Protein AF-A0A2A3EQT7-F1 (afdb_monomer)

pLDDT: mean 89.25, std 16.53, range [22.16, 98.94]

Structure (mmCIF, N/CA/C/O backbone):
data_AF-A0A2A3EQT7-F1
#
_entry.id   AF-A0A2A3EQT7-F1
#
loop_
_atom_site.group_PDB
_atom_site.id
_atom_site.type_symbol
_atom_site.label_atom_id
_atom_site.label_alt_id
_atom_site.label_comp_id
_atom_site.label_asym_id
_atom_site.label_entity_id
_atom_site.label_seq_id
_atom_site.pdbx_PDB_ins_code
_atom_site.Cartn_x
_atom_site.Cartn_y
_atom_site.Cartn_z
_atom_site.occupancy
_atom_site.B_iso_or_equiv
_atom_site.auth_seq_id
_atom_site.auth_comp_id
_atom_site.auth_asym_id
_atom_site.auth_atom_id
_atom_site.pdbx_PDB_model_num
ATOM 1 N N . MET A 1 1 ? 7.170 -15.855 32.347 1.00 56.69 1 MET A N 1
ATOM 2 C CA . MET A 1 1 ? 6.260 -14.804 32.868 1.00 56.69 1 MET A CA 1
ATOM 3 C C . MET A 1 1 ? 6.872 -14.023 34.034 1.00 56.69 1 MET A C 1
ATOM 5 O O . MET A 1 1 ? 6.848 -12.798 34.004 1.00 56.69 1 MET A O 1
ATOM 9 N N . SER A 1 2 ? 7.498 -14.704 34.996 1.00 68.69 2 SER A N 1
ATOM 10 C CA . SER A 1 2 ? 8.177 -14.130 36.173 1.00 68.69 2 SER A CA 1
ATOM 11 C C . SER A 1 2 ? 9.150 -12.970 35.891 1.00 68.69 2 SER A C 1
ATOM 13 O O . SER A 1 2 ? 9.039 -11.918 36.511 1.00 68.69 2 SER A O 1
ATOM 15 N N . LEU A 1 3 ? 10.054 -13.095 34.915 1.00 78.31 3 LEU A N 1
ATOM 16 C CA . LEU A 1 3 ? 11.011 -12.020 34.595 1.00 78.31 3 LEU A CA 1
ATOM 17 C C . LEU A 1 3 ? 10.356 -10.779 33.971 1.00 78.31 3 LEU A C 1
ATOM 19 O O . LEU A 1 3 ? 10.811 -9.663 34.208 1.00 78.31 3 LEU A O 1
ATOM 23 N N . ARG A 1 4 ? 9.266 -10.954 33.209 1.00 81.81 4 ARG A N 1
ATOM 24 C CA . ARG A 1 4 ? 8.494 -9.824 32.666 1.00 81.81 4 ARG A CA 1
ATOM 25 C C . ARG A 1 4 ? 7.793 -9.057 33.783 1.00 81.81 4 ARG A C 1
ATOM 27 O O . ARG A 1 4 ? 7.813 -7.836 33.755 1.00 81.81 4 ARG A O 1
ATOM 34 N N . LEU A 1 5 ? 7.230 -9.762 34.769 1.00 83.94 5 LEU A N 1
ATOM 35 C CA . LEU A 1 5 ? 6.627 -9.142 35.952 1.00 83.94 5 LEU A CA 1
ATOM 36 C C . LEU A 1 5 ? 7.651 -8.288 36.710 1.00 83.94 5 LEU A C 1
ATOM 38 O O . LEU A 1 5 ? 7.393 -7.117 36.972 1.00 83.94 5 LEU A O 1
ATOM 42 N N . VAL A 1 6 ? 8.834 -8.844 36.987 1.00 85.50 6 VAL A N 1
ATOM 43 C CA . VAL A 1 6 ? 9.926 -8.108 37.645 1.00 85.50 6 VAL A CA 1
ATOM 44 C C . VAL A 1 6 ? 10.330 -6.881 36.834 1.00 85.50 6 VAL A C 1
ATOM 46 O O . VAL A 1 6 ? 10.446 -5.789 37.385 1.00 85.50 6 VAL A O 1
ATOM 49 N N . TRP A 1 7 ? 10.498 -7.035 35.518 1.00 88.94 7 TRP A N 1
ATOM 50 C CA . TRP A 1 7 ? 10.852 -5.921 34.646 1.00 88.94 7 TRP A CA 1
ATOM 51 C C . TRP A 1 7 ? 9.785 -4.817 34.667 1.00 88.94 7 TRP A C 1
ATOM 53 O O . TRP A 1 7 ? 10.127 -3.650 34.832 1.00 88.94 7 TRP A O 1
ATOM 63 N N . VAL A 1 8 ? 8.500 -5.173 34.567 1.00 87.25 8 VAL A N 1
ATOM 64 C CA . VAL A 1 8 ? 7.373 -4.225 34.580 1.00 87.25 8 VAL A CA 1
ATOM 65 C C . VAL A 1 8 ? 7.318 -3.445 35.893 1.00 87.25 8 VAL A C 1
ATOM 67 O O . VAL A 1 8 ? 7.243 -2.220 35.864 1.00 87.25 8 VAL A O 1
ATOM 70 N N . LEU A 1 9 ? 7.448 -4.124 37.035 1.00 83.62 9 LEU A N 1
ATOM 71 C CA . LEU A 1 9 ? 7.494 -3.479 38.354 1.00 83.62 9 LEU A CA 1
ATOM 72 C C . LEU A 1 9 ? 8.691 -2.530 38.509 1.00 83.62 9 LEU A C 1
ATOM 74 O O . LEU A 1 9 ? 8.633 -1.562 39.263 1.00 83.62 9 LEU A O 1
ATOM 78 N N . GLN A 1 10 ? 9.787 -2.783 37.797 1.00 83.56 10 GLN A N 1
ATOM 79 C CA . GLN A 1 10 ? 10.987 -1.951 37.858 1.00 83.56 10 GLN A CA 1
ATOM 80 C C . GLN A 1 10 ? 10.957 -0.753 36.904 1.00 83.56 10 GLN A C 1
ATOM 82 O O . GLN A 1 10 ? 11.596 0.253 37.201 1.00 83.56 10 GLN A O 1
ATOM 87 N N . HIS A 1 11 ? 10.246 -0.849 35.777 1.00 88.56 11 HIS A N 1
ATOM 88 C CA . HIS A 1 11 ? 10.403 0.096 34.665 1.00 88.56 11 HIS A CA 1
ATOM 89 C C . HIS A 1 11 ? 9.125 0.849 34.279 1.00 88.56 11 HIS A C 1
ATOM 91 O O . HIS A 1 11 ? 9.222 1.823 33.535 1.00 88.56 11 HIS A O 1
ATOM 97 N N . VAL A 1 12 ? 7.940 0.444 34.751 1.00 88.56 12 VAL A N 1
ATOM 98 C CA . VAL A 1 12 ? 6.688 1.162 34.457 1.00 88.56 12 VAL A CA 1
ATOM 99 C C . VAL A 1 12 ? 6.465 2.281 35.488 1.00 88.56 12 VAL A C 1
ATOM 101 O O . VAL A 1 12 ? 6.302 1.984 36.676 1.00 88.56 12 VAL A O 1
ATOM 104 N N . PRO A 1 13 ? 6.437 3.565 35.069 1.00 85.19 13 PRO A N 1
ATOM 105 C CA . PRO A 1 13 ? 6.229 4.691 35.979 1.00 85.19 13 PRO A CA 1
ATOM 106 C C . PRO A 1 13 ? 4.900 4.593 36.738 1.00 85.19 13 PRO A C 1
ATOM 108 O O . PRO A 1 13 ? 3.887 4.192 36.171 1.00 85.19 13 PRO A O 1
ATOM 111 N N . GLY A 1 14 ? 4.905 4.965 38.021 1.00 84.25 14 GLY A N 1
ATOM 112 C CA . GLY A 1 14 ? 3.722 4.939 38.894 1.00 84.25 14 GLY A CA 1
ATOM 113 C C . GLY A 1 14 ? 3.352 3.557 39.449 1.00 84.25 14 GLY A C 1
ATOM 114 O O . GLY A 1 14 ? 2.636 3.479 40.442 1.00 84.25 14 GLY A O 1
ATOM 115 N N . LEU A 1 15 ? 3.877 2.459 38.889 1.00 86.38 15 LEU A N 1
ATOM 116 C CA . LEU A 1 15 ? 3.553 1.112 39.372 1.00 86.38 15 LEU A CA 1
ATOM 117 C C . LEU A 1 15 ? 4.227 0.787 40.716 1.00 86.38 15 LEU A C 1
ATOM 119 O O . LEU A 1 15 ? 3.645 0.087 41.536 1.00 86.38 15 LEU A O 1
ATOM 123 N N . GLN A 1 16 ? 5.422 1.329 40.976 1.00 81.69 16 GLN A N 1
ATOM 124 C CA . GLN A 1 16 ? 6.105 1.183 42.273 1.00 81.69 16 GLN A CA 1
ATOM 125 C C . GLN A 1 16 ? 5.392 1.930 43.406 1.00 81.69 16 GLN A C 1
ATOM 127 O O . GLN A 1 16 ? 5.337 1.438 44.533 1.00 81.69 16 GLN A O 1
ATOM 132 N N . GLU A 1 17 ? 4.842 3.103 43.094 1.00 84.94 17 GLU A N 1
ATOM 133 C CA . GLU A 1 17 ? 4.028 3.901 44.012 1.00 84.94 17 GLU A CA 1
ATOM 134 C C . GLU A 1 17 ? 2.709 3.178 44.300 1.00 84.94 17 GLU A C 1
ATOM 136 O O . GLU A 1 17 ? 2.436 2.848 45.449 1.00 84.94 17 GLU A O 1
ATOM 141 N N . ALA A 1 18 ? 1.984 2.758 43.257 1.00 85.94 18 ALA A N 1
ATOM 142 C CA . ALA A 1 18 ? 0.766 1.963 43.410 1.00 85.94 18 ALA A CA 1
ATOM 143 C C . ALA A 1 18 ? 0.999 0.654 44.186 1.00 85.94 18 ALA A C 1
ATOM 145 O O . ALA A 1 18 ? 0.130 0.220 44.937 1.00 85.94 18 ALA A O 1
ATOM 146 N N . MET A 1 19 ? 2.165 0.022 44.022 1.00 82.44 19 MET A N 1
ATOM 147 C CA . MET A 1 19 ? 2.548 -1.174 44.776 1.00 82.44 19 MET A CA 1
ATOM 148 C C . MET A 1 19 ? 2.788 -0.856 46.256 1.00 82.44 19 MET A C 1
ATOM 150 O O . MET A 1 19 ? 2.389 -1.636 47.114 1.00 82.44 19 MET A O 1
ATOM 154 N N . SER A 1 20 ? 3.404 0.290 46.560 1.00 79.31 20 SER A N 1
ATOM 155 C CA . SER A 1 20 ? 3.606 0.755 47.940 1.00 79.31 20 SER A CA 1
ATOM 156 C C . SER A 1 20 ? 2.284 1.126 48.622 1.00 79.31 20 SER A C 1
ATOM 158 O O . SER A 1 20 ? 2.146 0.935 49.827 1.00 79.31 20 SER A O 1
ATOM 160 N N . ASP A 1 21 ? 1.299 1.569 47.841 1.00 86.19 21 ASP A N 1
ATOM 161 C CA . ASP A 1 21 ? -0.048 1.908 48.309 1.00 86.19 21 ASP A CA 1
ATOM 162 C C . ASP A 1 21 ? -1.008 0.702 48.374 1.00 86.19 21 ASP A C 1
ATOM 164 O O . ASP A 1 21 ? -2.177 0.866 48.721 1.00 86.19 21 ASP A O 1
ATOM 168 N N . GLY A 1 22 ? -0.554 -0.510 48.024 1.00 84.88 22 GLY A N 1
ATOM 169 C CA . GLY A 1 22 ? -1.392 -1.719 48.016 1.00 84.88 22 GLY A CA 1
ATOM 170 C C . GLY A 1 22 ? -2.450 -1.754 46.902 1.00 84.88 22 GLY A C 1
ATOM 171 O O . GLY A 1 22 ? -3.420 -2.501 46.989 1.00 84.88 22 GLY A O 1
ATOM 172 N N . ASN A 1 23 ? -2.274 -0.960 45.843 1.00 88.81 23 ASN A N 1
ATOM 173 C CA . ASN A 1 23 ? -3.215 -0.802 44.725 1.00 88.81 23 ASN A CA 1
ATOM 174 C C . ASN A 1 23 ? -2.853 -1.655 43.493 1.00 88.81 23 ASN A C 1
ATOM 176 O O . ASN A 1 23 ? -3.303 -1.373 42.379 1.00 88.81 23 ASN A O 1
ATOM 180 N N . VAL A 1 24 ? -2.019 -2.684 43.661 1.00 89.19 24 VAL A N 1
ATOM 181 C CA . VAL A 1 24 ? -1.546 -3.556 42.575 1.00 89.19 24 VAL A CA 1
ATOM 182 C C . VAL A 1 24 ? -1.948 -4.995 42.856 1.00 89.19 24 VAL A C 1
ATOM 184 O O . VAL A 1 24 ? -1.753 -5.490 43.956 1.00 89.19 24 VAL A O 1
ATOM 187 N N . LEU A 1 25 ? -2.462 -5.678 41.833 1.00 91.50 25 LEU A N 1
ATOM 188 C CA . LEU A 1 25 ? -2.746 -7.110 41.851 1.00 91.50 25 LEU A CA 1
ATOM 189 C C . LEU A 1 25 ? -2.079 -7.762 40.634 1.00 91.50 25 LEU A C 1
ATOM 191 O O . LEU A 1 25 ? -2.069 -7.197 39.538 1.00 91.50 25 LEU A O 1
ATOM 195 N N . PHE A 1 26 ? -1.524 -8.953 40.824 1.00 90.69 26 PHE A N 1
ATOM 196 C CA . PHE A 1 26 ? -0.971 -9.802 39.776 1.00 90.69 26 PHE A CA 1
ATOM 197 C C . PHE A 1 26 ? -2.001 -10.842 39.337 1.00 90.69 26 PHE A C 1
ATOM 199 O O . PHE A 1 26 ? -2.776 -11.348 40.140 1.00 90.69 26 PHE A O 1
ATOM 206 N N . GLY A 1 27 ? -1.990 -11.208 38.062 1.00 89.88 27 GLY A N 1
ATOM 207 C CA . GLY A 1 27 ? -2.826 -12.279 37.544 1.00 89.88 27 GLY A CA 1
ATOM 208 C C . GLY A 1 27 ? -2.529 -12.557 36.078 1.00 89.88 27 GLY A C 1
ATOM 209 O O . GLY A 1 27 ? -2.010 -11.692 35.367 1.00 89.88 27 GLY A O 1
ATOM 210 N N . GLY A 1 28 ? -2.847 -13.774 35.635 1.00 90.38 28 GLY A N 1
ATOM 211 C CA . GLY A 1 28 ? -2.942 -14.093 34.214 1.00 90.38 28 GLY A CA 1
ATOM 212 C C . GLY A 1 28 ? -4.149 -13.413 33.560 1.00 90.38 28 GLY A C 1
ATOM 213 O O . GLY A 1 28 ? -4.894 -12.660 34.196 1.00 90.38 28 GLY A O 1
ATOM 214 N N . ILE A 1 29 ? -4.355 -13.689 32.270 1.00 91.44 29 ILE A N 1
ATOM 215 C CA . ILE A 1 29 ? -5.535 -13.201 31.535 1.00 91.44 29 ILE A CA 1
ATOM 216 C C . ILE A 1 29 ? -6.823 -13.746 32.167 1.00 91.44 29 ILE A C 1
ATOM 218 O O . ILE A 1 29 ? -7.799 -13.008 32.289 1.00 91.44 29 ILE A O 1
ATOM 222 N N . ASP A 1 30 ? -6.802 -15.002 32.614 1.00 92.56 30 ASP A N 1
ATOM 223 C CA . ASP A 1 30 ? -7.893 -15.646 33.342 1.00 92.56 30 ASP A CA 1
ATOM 224 C C . ASP A 1 30 ? -8.268 -14.839 34.592 1.00 92.56 30 ASP A C 1
ATOM 226 O O . ASP A 1 30 ? -9.411 -14.414 34.743 1.00 92.56 30 ASP A O 1
ATOM 230 N N . SER A 1 31 ? -7.285 -14.524 35.437 1.00 94.75 31 SER A N 1
ATOM 231 C CA . SER A 1 31 ? -7.505 -13.819 36.693 1.00 94.75 31 SER A CA 1
ATOM 232 C C . SER A 1 31 ? -7.995 -12.393 36.470 1.00 94.75 31 SER A C 1
ATOM 234 O O . SER A 1 31 ? -8.895 -11.922 37.166 1.00 94.75 31 SER A O 1
ATOM 236 N N . TRP A 1 32 ? -7.464 -11.716 35.448 1.00 94.88 32 TRP A N 1
ATOM 237 C CA . TRP A 1 32 ? -7.936 -10.392 35.061 1.00 94.88 32 TRP A CA 1
ATOM 238 C C . TRP A 1 32 ? -9.393 -10.416 34.583 1.00 94.88 32 TRP A C 1
ATOM 240 O O . TRP A 1 32 ? -10.189 -9.593 35.036 1.00 94.88 32 TRP A O 1
ATOM 250 N N . LEU A 1 33 ? -9.772 -11.363 33.717 1.00 94.00 33 LEU A N 1
ATOM 251 C CA . LEU A 1 33 ? -11.155 -11.509 33.249 1.00 94.00 33 LEU A CA 1
ATOM 252 C C . LEU A 1 33 ? -12.102 -11.864 34.398 1.00 94.00 33 LEU A C 1
ATOM 254 O O . LEU A 1 33 ? -13.161 -11.253 34.532 1.00 94.00 33 LEU A O 1
ATOM 258 N N . LEU A 1 34 ? -11.706 -12.800 35.260 1.00 95.12 34 LEU A N 1
ATOM 259 C CA . LEU A 1 34 ? -12.469 -13.194 36.441 1.00 95.12 34 LEU A CA 1
ATOM 260 C C . LEU A 1 34 ? -12.683 -12.007 37.380 1.00 95.12 34 LEU A C 1
ATOM 262 O O . LEU A 1 34 ? -13.814 -11.771 37.806 1.00 95.12 34 LEU A O 1
ATOM 266 N N . TYR A 1 35 ? -11.653 -11.198 37.624 1.00 95.25 35 TYR A N 1
ATOM 267 C CA . TYR A 1 35 ? -11.783 -9.973 38.408 1.00 95.25 35 TYR A CA 1
ATOM 268 C C . TYR A 1 35 ? -12.731 -8.969 37.747 1.00 95.25 35 TYR A C 1
ATOM 270 O O . TYR A 1 35 ? -13.600 -8.409 38.412 1.00 95.25 35 TYR A O 1
ATOM 278 N N . LYS A 1 36 ? -12.622 -8.766 36.429 1.00 94.31 36 LYS A N 1
ATOM 279 C CA . LYS A 1 36 ? -13.495 -7.836 35.698 1.00 94.31 36 LYS A CA 1
ATOM 280 C C . LYS A 1 36 ? -14.955 -8.274 35.672 1.00 94.31 36 LYS A C 1
ATOM 282 O O . LYS A 1 36 ? -15.825 -7.412 35.741 1.00 94.31 36 LYS A O 1
ATOM 287 N N . PHE A 1 37 ? -15.229 -9.572 35.595 1.00 94.75 37 PHE A N 1
ATOM 288 C CA . PHE A 1 37 ? -16.598 -10.078 35.549 1.00 94.75 37 PHE A CA 1
ATOM 289 C C . PHE A 1 37 ? -17.215 -10.314 36.924 1.00 94.75 37 PHE A C 1
ATOM 291 O O . PHE A 1 37 ? -18.421 -10.176 37.067 1.00 94.75 37 PHE A O 1
ATOM 298 N N . THR A 1 38 ? -16.423 -10.666 37.934 1.00 94.62 38 THR A N 1
ATOM 299 C CA . THR A 1 38 ? -16.964 -11.141 39.220 1.00 94.62 38 THR A CA 1
ATOM 300 C C . THR A 1 38 ? -16.527 -10.302 40.417 1.00 94.62 38 THR A C 1
ATOM 302 O O . THR A 1 38 ? -17.031 -10.503 41.520 1.00 94.62 38 THR A O 1
ATOM 305 N N . GLY A 1 39 ? -15.564 -9.394 40.234 1.00 92.81 39 GLY A N 1
ATOM 306 C CA . GLY A 1 39 ? -14.901 -8.667 41.318 1.00 92.81 39 GLY A CA 1
ATOM 307 C C . GLY A 1 39 ? -13.941 -9.523 42.152 1.00 92.81 39 GLY A C 1
ATOM 308 O O . GLY A 1 39 ? -13.334 -9.011 43.089 1.00 92.81 39 GLY A O 1
ATOM 309 N N . LYS A 1 40 ? -13.785 -10.817 41.843 1.00 94.38 40 LYS A N 1
ATOM 310 C CA . LYS A 1 40 ? -12.929 -11.731 42.606 1.00 94.38 40 LYS A CA 1
ATOM 311 C C . LYS A 1 40 ? -11.537 -11.825 41.997 1.00 94.38 40 LYS A C 1
ATOM 313 O O . LYS A 1 40 ? -11.381 -12.123 40.816 1.00 94.38 40 LYS A O 1
ATOM 318 N N . HIS A 1 41 ? -10.519 -11.630 42.826 1.00 95.25 41 HIS A N 1
ATOM 319 C CA . HIS A 1 41 ? -9.119 -11.816 42.452 1.00 95.25 41 HIS A CA 1
ATOM 320 C C . HIS A 1 41 ? -8.702 -13.277 42.661 1.00 95.25 41 HIS A C 1
ATOM 322 O O . HIS A 1 41 ? -8.116 -13.660 43.672 1.00 95.25 41 HIS A O 1
ATOM 328 N N . VAL A 1 42 ? -9.089 -14.113 41.701 1.00 95.44 42 VAL A N 1
ATOM 329 C CA . VAL A 1 42 ? -8.876 -15.566 41.718 1.00 95.44 42 VAL A CA 1
ATOM 330 C C . VAL A 1 42 ? -8.218 -16.027 40.419 1.00 95.44 42 VAL A C 1
ATOM 332 O O . VAL A 1 42 ? -8.283 -15.322 39.415 1.00 95.44 42 VAL A O 1
ATOM 335 N N . THR A 1 43 ? -7.580 -17.193 40.431 1.00 95.12 43 THR A N 1
ATOM 336 C CA . THR A 1 43 ? -7.051 -17.892 39.246 1.00 95.12 43 THR A CA 1
ATOM 337 C C . THR A 1 43 ? -7.274 -19.387 39.431 1.00 95.12 43 THR A C 1
ATOM 339 O O . THR A 1 43 ? -7.283 -19.874 40.566 1.00 95.12 43 THR A O 1
ATOM 342 N N . ASP A 1 44 ? -7.473 -20.129 38.348 1.00 94.75 44 ASP A N 1
ATOM 343 C CA . ASP A 1 44 ? -7.562 -21.582 38.462 1.00 94.75 44 ASP A CA 1
ATOM 344 C C . ASP A 1 44 ? -6.177 -22.219 38.672 1.00 94.75 44 ASP A C 1
ATOM 346 O O . ASP A 1 44 ? -5.142 -21.676 38.280 1.00 94.75 44 ASP A O 1
ATOM 350 N N . ILE A 1 45 ? -6.151 -23.402 39.283 1.00 94.50 45 ILE A N 1
ATOM 351 C CA . ILE A 1 45 ? -4.911 -24.099 39.635 1.00 94.50 45 ILE A CA 1
ATOM 352 C C . ILE A 1 45 ? -4.043 -24.492 38.430 1.00 94.50 45 ILE A C 1
ATOM 354 O O . ILE A 1 45 ? -2.814 -24.508 38.543 1.00 94.50 45 ILE A O 1
ATOM 358 N N . SER A 1 46 ? -4.643 -24.751 37.265 1.00 94.62 46 SER A N 1
ATOM 359 C CA . SER A 1 46 ? -3.883 -25.025 36.043 1.00 94.62 46 SER A CA 1
ATOM 360 C C . SER A 1 46 ? -3.178 -23.759 35.546 1.00 94.62 46 SER A C 1
ATOM 362 O O . SER A 1 46 ? -1.973 -23.790 35.283 1.00 94.62 46 SER A O 1
ATOM 364 N N . SER A 1 47 ? -3.878 -22.621 35.544 1.00 94.00 47 SER A N 1
ATOM 365 C CA . SER A 1 47 ? -3.340 -21.303 35.182 1.00 94.00 47 SER A CA 1
ATOM 366 C C . SER A 1 47 ? -2.272 -20.830 36.158 1.00 94.00 47 SER A C 1
ATOM 368 O O . SER A 1 47 ? -1.221 -20.342 35.732 1.00 94.00 47 SER A O 1
ATOM 370 N N . ALA A 1 48 ? -2.469 -21.064 37.458 1.00 93.94 48 ALA A N 1
ATOM 371 C CA . ALA A 1 48 ? -1.457 -20.814 38.475 1.00 93.94 48 ALA A CA 1
ATOM 372 C C . ALA A 1 48 ? -0.178 -21.622 38.200 1.00 93.94 48 ALA A C 1
ATOM 374 O O . ALA A 1 48 ? 0.916 -21.049 38.177 1.00 93.94 48 ALA A O 1
ATOM 375 N N . SER A 1 49 ? -0.295 -22.926 37.921 1.00 93.44 49 SER A N 1
ATOM 376 C CA . SER A 1 49 ? 0.866 -23.794 37.669 1.00 93.44 49 SER A CA 1
ATOM 377 C C . SER A 1 49 ? 1.696 -23.364 36.450 1.00 93.44 49 SER A C 1
ATOM 379 O O . SER A 1 49 ? 2.922 -23.437 36.487 1.00 93.44 49 SER A O 1
ATOM 381 N N . ALA A 1 50 ? 1.066 -22.783 35.423 1.00 90.50 50 ALA A N 1
ATOM 382 C CA . ALA A 1 50 ? 1.744 -22.280 34.224 1.00 90.50 50 ALA A CA 1
ATOM 383 C C . ALA A 1 50 ? 2.530 -20.966 34.437 1.00 90.50 50 ALA A C 1
ATOM 385 O O . ALA A 1 50 ? 3.239 -20.496 33.544 1.00 90.50 50 ALA A O 1
ATOM 386 N N . THR A 1 51 ? 2.439 -20.337 35.615 1.00 89.00 51 THR A N 1
ATOM 387 C CA . THR A 1 51 ? 3.123 -19.060 35.882 1.00 89.00 51 THR A CA 1
ATOM 388 C C . THR A 1 51 ? 4.640 -19.186 36.058 1.00 89.00 51 THR A C 1
ATOM 390 O O . THR A 1 51 ? 5.369 -18.202 35.863 1.00 89.00 51 THR A O 1
ATOM 393 N N . GLY A 1 52 ? 5.111 -20.370 36.464 1.00 86.75 52 GLY A N 1
ATOM 394 C CA . GLY A 1 52 ? 6.483 -20.621 36.915 1.00 86.75 52 GLY A CA 1
ATOM 395 C C . GLY A 1 52 ? 6.823 -20.035 38.295 1.00 86.75 52 GLY A C 1
ATOM 396 O O . GLY A 1 52 ? 7.983 -20.076 38.693 1.00 86.75 52 GLY A O 1
ATOM 397 N N . ILE A 1 53 ? 5.848 -19.453 39.007 1.00 90.06 53 ILE A N 1
ATOM 398 C CA . ILE A 1 53 ? 5.991 -18.984 40.401 1.00 90.06 53 ILE A CA 1
ATOM 399 C C . ILE A 1 53 ? 5.190 -19.882 41.351 1.00 90.06 53 ILE A C 1
ATOM 401 O O . ILE A 1 53 ? 5.593 -20.090 42.493 1.00 90.06 53 ILE A O 1
ATOM 405 N N . PHE A 1 54 ? 4.057 -20.415 40.900 1.00 93.12 54 PHE A N 1
ATOM 406 C CA . PHE A 1 54 ? 3.310 -21.421 41.645 1.00 93.12 54 PHE A CA 1
ATOM 407 C C . PHE A 1 54 ? 4.067 -22.750 41.652 1.00 93.12 54 PHE A C 1
ATOM 409 O O . PHE A 1 54 ? 4.538 -23.198 40.608 1.00 93.12 54 PHE A O 1
ATOM 416 N N . ASP A 1 55 ? 4.176 -23.375 42.819 1.00 92.56 55 ASP A N 1
ATOM 417 C CA . ASP A 1 55 ? 4.810 -24.678 42.978 1.00 92.56 55 ASP A CA 1
ATOM 418 C C . ASP A 1 55 ? 3.747 -25.788 42.852 1.00 92.56 55 ASP A C 1
ATOM 420 O O . ASP A 1 55 ? 2.888 -25.916 43.733 1.00 92.56 55 ASP A O 1
ATOM 424 N N . PRO A 1 56 ? 3.770 -26.602 41.779 1.00 91.81 56 PRO A N 1
ATOM 425 C CA . PRO A 1 56 ? 2.770 -27.645 41.557 1.00 91.81 56 PRO A CA 1
ATOM 426 C C . PRO A 1 56 ? 2.907 -28.835 42.523 1.00 91.81 56 PRO A C 1
ATOM 428 O O . PRO A 1 56 ? 1.937 -29.571 42.716 1.00 91.81 56 PRO A O 1
ATOM 431 N N . PHE A 1 57 ? 4.070 -29.029 43.155 1.00 90.69 57 PHE A N 1
ATOM 432 C CA . PHE A 1 57 ? 4.320 -30.151 44.066 1.00 90.69 57 PHE A CA 1
ATOM 433 C C . PHE A 1 57 ? 3.670 -29.924 45.432 1.00 90.69 57 PHE A C 1
ATOM 435 O O . PHE A 1 57 ? 3.137 -30.857 46.029 1.00 90.69 57 PHE A O 1
ATOM 442 N N . ILE A 1 58 ? 3.679 -28.678 45.914 1.00 91.50 58 ILE A N 1
ATOM 443 C CA . ILE A 1 58 ? 3.074 -28.294 47.204 1.00 91.50 58 ILE A CA 1
ATOM 444 C C . ILE A 1 58 ? 1.783 -27.474 47.060 1.00 91.50 58 ILE A C 1
ATOM 446 O O . ILE A 1 58 ? 1.099 -27.241 48.055 1.00 91.50 58 ILE A O 1
ATOM 450 N N . LYS A 1 59 ? 1.414 -27.089 45.832 1.00 92.12 59 LYS A N 1
ATOM 451 C CA . LYS A 1 59 ? 0.167 -26.396 45.463 1.00 92.12 59 LYS A CA 1
ATOM 452 C C . LYS A 1 59 ? -0.012 -25.035 46.139 1.00 92.12 59 LYS A C 1
ATOM 454 O O . LYS A 1 59 ? -1.106 -24.683 46.581 1.00 92.12 59 LYS A O 1
ATOM 459 N N . CYS A 1 60 ? 1.058 -24.251 46.200 1.00 94.12 60 CYS A N 1
ATOM 460 C CA . CYS A 1 60 ? 1.006 -22.871 46.670 1.00 94.12 60 CYS A CA 1
ATOM 461 C C . CYS A 1 60 ? 1.958 -21.971 45.878 1.00 94.12 60 CYS A C 1
ATOM 463 O O . CYS A 1 60 ? 2.849 -22.434 45.165 1.00 94.12 60 CYS A O 1
ATOM 465 N N . TRP A 1 61 ? 1.772 -20.657 45.997 1.00 94.25 61 TRP A N 1
ATOM 466 C CA . TRP A 1 61 ? 2.728 -19.692 45.465 1.00 94.25 61 TRP A CA 1
ATOM 467 C C . TRP A 1 61 ? 4.092 -19.868 46.150 1.00 94.25 61 TRP A C 1
ATOM 469 O O . TRP A 1 61 ? 4.185 -19.807 47.377 1.00 94.25 61 TRP A O 1
ATOM 479 N N . SER A 1 62 ? 5.157 -20.093 45.372 1.00 93.25 62 SER A N 1
ATOM 480 C CA . SER A 1 62 ? 6.482 -20.399 45.917 1.00 93.25 62 SER A CA 1
ATOM 481 C C . SER A 1 62 ? 7.070 -19.192 46.644 1.00 93.25 62 SER A C 1
ATOM 483 O O . SER A 1 62 ? 7.558 -18.243 46.023 1.00 93.25 62 SER A O 1
ATOM 485 N N . SER A 1 63 ? 7.091 -19.244 47.978 1.00 90.94 63 SER A N 1
ATOM 486 C CA . SER A 1 63 ? 7.664 -18.170 48.794 1.00 90.94 63 SER A CA 1
ATOM 487 C C . SER A 1 63 ? 9.143 -17.940 48.486 1.00 90.94 63 SER A C 1
ATOM 489 O O . SER A 1 63 ? 9.598 -16.799 48.474 1.00 90.94 63 SER A O 1
ATOM 491 N N . SER A 1 64 ? 9.886 -19.007 48.180 1.00 87.88 64 SER A N 1
ATOM 492 C CA . SER A 1 64 ? 11.289 -18.928 47.766 1.00 87.88 64 SER A CA 1
ATOM 493 C C . SER A 1 64 ? 11.452 -18.111 46.485 1.00 87.88 64 SER A C 1
ATOM 495 O O . SER A 1 64 ? 12.335 -17.256 46.416 1.00 87.88 64 SER A O 1
ATOM 497 N N . MET A 1 65 ? 10.582 -18.323 45.490 1.00 87.38 65 MET A N 1
ATOM 498 C CA . MET A 1 65 ? 10.662 -17.585 44.231 1.00 87.38 65 MET A CA 1
ATOM 499 C C . MET A 1 65 ? 10.199 -16.141 44.351 1.00 87.38 65 MET A C 1
ATOM 501 O O . MET A 1 65 ? 10.857 -15.245 43.824 1.00 87.38 65 MET A O 1
ATOM 505 N N . ILE A 1 66 ? 9.115 -15.907 45.089 1.00 90.38 66 ILE A N 1
ATOM 506 C CA . ILE A 1 66 ? 8.615 -14.564 45.398 1.00 90.38 66 ILE A CA 1
ATOM 507 C C . ILE A 1 66 ? 9.706 -13.742 46.095 1.00 90.38 66 ILE A C 1
ATOM 509 O O . ILE A 1 66 ? 10.013 -12.631 45.661 1.00 90.38 66 ILE A O 1
ATOM 513 N N . ASN A 1 67 ? 10.369 -14.320 47.101 1.00 89.50 67 ASN A N 1
ATOM 514 C CA . ASN A 1 67 ? 11.456 -13.659 47.820 1.00 89.50 67 ASN A CA 1
ATOM 515 C C . ASN A 1 67 ? 12.688 -13.426 46.930 1.00 89.50 67 ASN A C 1
ATOM 517 O O . ASN A 1 67 ? 13.262 -12.337 46.972 1.00 89.50 67 ASN A O 1
ATOM 521 N N . LEU A 1 68 ? 13.084 -14.404 46.100 1.00 89.00 68 LEU A N 1
ATOM 522 C CA . LEU A 1 68 ? 14.229 -14.257 45.190 1.00 89.00 68 LEU A CA 1
ATOM 523 C C . LEU A 1 68 ? 14.017 -13.113 44.188 1.00 89.00 68 LEU A C 1
ATOM 525 O O . LEU A 1 68 ? 14.941 -12.351 43.907 1.00 89.00 68 LEU A O 1
ATOM 529 N N . LEU A 1 69 ? 12.794 -12.983 43.672 1.00 87.81 69 LEU A N 1
ATOM 530 C CA . LEU A 1 69 ? 12.411 -11.954 42.706 1.00 87.81 69 LEU A CA 1
ATOM 531 C C . LEU A 1 69 ? 11.988 -10.630 43.362 1.00 87.81 69 LEU A C 1
ATOM 533 O O . LEU A 1 69 ? 11.707 -9.671 42.645 1.00 87.81 69 LEU A O 1
ATOM 537 N N . LYS A 1 70 ? 11.976 -10.561 44.702 1.00 86.88 70 LYS A N 1
ATOM 538 C CA . LYS A 1 70 ? 11.533 -9.407 45.503 1.00 86.88 70 LYS A CA 1
ATOM 539 C C . LYS A 1 70 ? 10.111 -8.946 45.161 1.00 86.88 70 LYS A C 1
ATOM 541 O O . LYS A 1 70 ? 9.850 -7.751 45.053 1.00 86.88 70 LYS A O 1
ATOM 546 N N . LEU A 1 71 ? 9.205 -9.899 44.968 1.00 87.12 71 LEU A N 1
ATOM 547 C CA . LEU A 1 71 ? 7.792 -9.631 44.712 1.00 87.12 71 LEU A CA 1
ATOM 548 C C . LEU A 1 71 ? 7.025 -9.551 46.048 1.00 87.12 71 LEU A C 1
ATOM 550 O O . LEU A 1 71 ? 7.350 -10.305 46.968 1.00 87.12 71 LEU A O 1
ATOM 554 N N . PRO A 1 72 ? 6.018 -8.671 46.191 1.00 86.56 72 PRO A N 1
ATOM 555 C CA . PRO A 1 72 ? 5.104 -8.717 47.334 1.00 86.56 72 PRO A CA 1
ATOM 556 C C . PRO A 1 72 ? 4.296 -10.027 47.342 1.00 86.56 72 PRO A C 1
ATOM 558 O O . PRO A 1 72 ? 3.979 -10.565 46.284 1.00 86.56 72 PRO A O 1
ATOM 561 N N . HIS A 1 73 ? 3.968 -10.572 48.515 1.00 87.38 73 HIS A N 1
ATOM 562 C CA . HIS A 1 73 ? 3.216 -11.841 48.614 1.00 87.38 73 HIS A CA 1
ATOM 563 C C . HIS A 1 73 ? 1.707 -11.662 48.405 1.00 87.38 73 HIS A C 1
ATOM 565 O O . HIS A 1 73 ? 1.028 -12.576 47.952 1.00 87.38 73 HIS A O 1
ATOM 571 N N . ASP A 1 74 ? 1.189 -10.486 48.733 1.00 88.19 74 ASP A N 1
ATOM 572 C CA . ASP A 1 74 ? -0.228 -10.115 48.756 1.00 88.19 74 ASP A CA 1
ATOM 573 C C . ASP A 1 74 ? -0.813 -9.775 47.380 1.00 88.19 74 ASP A C 1
ATOM 575 O O . ASP A 1 74 ? -2.029 -9.774 47.215 1.00 88.19 74 ASP A O 1
ATOM 579 N N . ILE A 1 75 ? 0.031 -9.551 46.371 1.00 90.88 75 ILE A N 1
ATOM 580 C CA . ILE A 1 75 ? -0.436 -9.258 45.009 1.00 90.88 75 ILE A CA 1
ATOM 581 C C . ILE A 1 75 ? -0.931 -10.505 44.264 1.00 90.88 75 ILE A C 1
ATOM 583 O O . ILE A 1 75 ? -1.505 -10.368 43.187 1.00 90.88 75 ILE A O 1
ATOM 587 N N . PHE A 1 76 ? -0.677 -11.719 44.760 1.00 93.19 76 PHE A N 1
ATOM 588 C CA . PHE A 1 76 ? -1.003 -12.953 44.040 1.00 93.19 76 PHE A CA 1
ATOM 589 C C . PHE A 1 76 ? -2.472 -13.370 44.233 1.00 93.19 76 PHE A C 1
ATOM 591 O O . PHE A 1 76 ? -2.994 -13.268 45.342 1.00 93.19 76 PHE A O 1
ATOM 598 N N . PRO A 1 77 ? -3.146 -13.873 43.181 1.00 94.88 77 PRO A N 1
ATOM 599 C CA . PRO A 1 77 ? -4.548 -14.261 43.262 1.00 94.88 77 PRO A CA 1
ATOM 600 C C . PRO A 1 77 ? -4.736 -15.499 44.134 1.00 94.88 77 PRO A C 1
ATOM 602 O O . PRO A 1 77 ? -3.862 -16.372 44.217 1.00 94.88 77 PRO A O 1
ATOM 605 N N . GLN A 1 78 ? -5.924 -15.620 44.727 1.00 95.00 78 GLN A N 1
ATOM 606 C CA . GLN A 1 78 ? -6.331 -16.867 45.362 1.00 95.00 78 GLN A CA 1
ATOM 607 C C . GLN A 1 78 ? -6.464 -17.961 44.293 1.00 95.00 78 GLN A C 1
ATOM 609 O O . GLN A 1 78 ? -7.161 -17.791 43.293 1.00 95.00 78 GLN A O 1
ATOM 614 N N . VAL A 1 79 ? -5.811 -19.098 44.525 1.00 94.81 79 VAL A N 1
ATOM 615 C CA . VAL A 1 79 ? -5.871 -20.249 43.620 1.00 94.81 79 VAL A CA 1
ATOM 616 C C . VAL A 1 79 ? -7.077 -21.116 43.970 1.00 94.81 79 VAL A C 1
ATOM 618 O O . VAL A 1 79 ? -7.280 -21.456 45.137 1.00 94.81 79 VAL A O 1
ATOM 621 N N . VAL A 1 80 ? -7.882 -21.450 42.964 1.00 94.19 80 VAL A N 1
ATOM 622 C CA . VAL A 1 80 ? -9.103 -22.260 43.093 1.00 94.19 80 VAL A CA 1
ATOM 623 C C . VAL A 1 80 ? -9.094 -23.446 42.123 1.00 94.19 80 VAL A C 1
ATOM 625 O O . VAL A 1 80 ? -8.244 -23.538 41.237 1.00 94.19 80 VAL A O 1
ATOM 628 N N . GLU A 1 81 ? -10.034 -24.373 42.300 1.00 93.88 81 GLU A N 1
ATOM 629 C CA . GLU A 1 81 ? -10.217 -25.530 41.414 1.00 93.88 81 GLU A CA 1
ATOM 630 C C . GLU A 1 81 ? -10.553 -25.112 39.973 1.00 93.88 81 GLU A C 1
ATOM 632 O O . GLU A 1 81 ? -11.078 -24.026 39.732 1.00 93.88 81 GLU A O 1
ATOM 637 N N . THR A 1 82 ? -10.276 -25.991 39.008 1.00 94.38 82 THR A N 1
ATOM 638 C CA . THR A 1 82 ? -10.497 -25.742 37.575 1.00 94.38 82 THR A CA 1
ATOM 639 C C . THR A 1 82 ? -11.981 -25.617 37.236 1.00 94.38 82 THR A C 1
ATOM 641 O O . THR A 1 82 ? -12.383 -24.696 36.523 1.00 94.38 82 THR A O 1
ATOM 644 N N . SER A 1 83 ? -12.807 -26.520 37.772 1.00 89.25 83 SER A N 1
ATOM 645 C CA . SER A 1 83 ? -14.267 -26.455 37.670 1.00 89.25 83 SER A CA 1
ATOM 646 C C . SER A 1 83 ? -14.864 -26.110 39.031 1.00 89.25 83 SER A C 1
ATOM 648 O O . SER A 1 83 ? -14.750 -26.882 39.979 1.00 89.25 83 SER A O 1
ATOM 650 N N . GLY A 1 84 ? -15.529 -24.967 39.137 1.00 85.12 84 GLY A N 1
ATOM 651 C CA . GLY A 1 84 ? -16.026 -24.449 40.408 1.00 85.12 84 GLY A CA 1
ATOM 652 C C . GLY A 1 84 ? -16.909 -23.227 40.203 1.00 85.12 84 GLY A C 1
ATOM 653 O O . GLY A 1 84 ? -17.190 -22.841 39.079 1.00 85.12 84 GLY A O 1
ATOM 654 N N . ASN A 1 85 ? -17.381 -22.596 41.277 1.00 86.44 85 ASN A N 1
ATOM 655 C CA . ASN A 1 85 ? -18.164 -21.364 41.152 1.00 86.44 85 ASN A CA 1
ATOM 656 C C . ASN A 1 85 ? -17.256 -20.130 41.225 1.00 86.44 85 ASN A C 1
ATOM 658 O O . ASN A 1 85 ? -16.921 -19.651 42.313 1.00 86.44 85 ASN A O 1
ATOM 662 N N . PHE A 1 86 ? -16.910 -19.573 40.067 1.00 92.06 86 PHE A N 1
ATOM 663 C CA . PHE A 1 86 ? -16.102 -18.359 39.992 1.00 92.06 86 PHE A CA 1
ATOM 664 C C . PHE A 1 86 ? -16.933 -17.090 40.229 1.00 92.06 86 PHE A C 1
ATOM 666 O O . PHE A 1 86 ? -16.402 -16.067 40.648 1.00 92.06 86 PHE A O 1
ATOM 673 N N . GLY A 1 87 ? -18.256 -17.160 40.112 1.00 92.50 87 GLY A N 1
ATOM 674 C CA . GLY A 1 87 ? -19.181 -16.031 40.208 1.00 92.50 87 GLY A CA 1
ATOM 675 C C . GLY A 1 87 ? -19.999 -15.896 38.929 1.00 92.50 87 GLY A C 1
ATOM 676 O O . GLY A 1 87 ? -19.982 -16.788 38.085 1.00 92.50 87 GLY A O 1
ATOM 677 N N . SER A 1 88 ? -20.699 -14.778 38.783 1.00 94.69 88 SER A N 1
ATOM 678 C CA . SER A 1 88 ? -21.488 -14.483 37.587 1.00 94.69 88 SER A CA 1
ATOM 679 C C . SER A 1 88 ? -21.027 -13.180 36.964 1.00 94.69 88 SER A C 1
ATOM 681 O O . SER A 1 88 ? -20.587 -12.277 37.673 1.00 94.69 88 SER A O 1
ATOM 683 N N . THR A 1 89 ? -21.148 -13.082 35.644 1.00 95.31 89 THR A N 1
ATOM 684 C CA . THR A 1 89 ? -20.943 -11.822 34.933 1.00 95.31 89 THR A CA 1
ATOM 685 C C . THR A 1 89 ? -21.976 -10.780 35.376 1.00 95.31 89 THR A C 1
ATOM 687 O O . THR A 1 89 ? -23.113 -11.152 35.691 1.00 95.31 89 THR A O 1
ATOM 690 N N . PRO A 1 90 ? -21.658 -9.478 35.310 1.00 92.62 90 PRO A N 1
ATOM 691 C CA . PRO A 1 90 ? -22.609 -8.427 35.641 1.00 92.62 90 PRO A CA 1
ATOM 692 C C . PRO A 1 90 ? -23.767 -8.406 34.632 1.00 92.62 90 PRO A C 1
ATOM 694 O O . PRO A 1 90 ? -23.567 -8.592 33.427 1.00 92.62 90 PRO A O 1
ATOM 697 N N . LYS A 1 91 ? -24.995 -8.194 35.118 1.00 92.19 91 LYS A N 1
ATOM 698 C CA . LYS A 1 91 ? -26.212 -8.234 34.290 1.00 92.19 91 LYS A CA 1
ATOM 699 C C . LYS A 1 91 ? -26.225 -7.171 33.187 1.00 92.19 91 LYS A C 1
ATOM 701 O O . LYS A 1 91 ? -26.783 -7.397 32.118 1.00 92.19 91 LYS A O 1
ATOM 706 N N . ASP A 1 92 ? -25.636 -6.016 33.448 1.00 92.50 92 ASP A N 1
ATOM 707 C CA . ASP A 1 92 ? -25.526 -4.883 32.529 1.00 92.50 92 ASP A CA 1
ATOM 708 C C . ASP A 1 92 ? -24.644 -5.174 31.306 1.00 92.50 92 ASP A C 1
ATOM 710 O O . ASP A 1 92 ? -24.868 -4.579 30.256 1.00 92.50 92 ASP A O 1
ATOM 714 N N . LEU A 1 93 ? -23.710 -6.129 31.397 1.00 90.44 93 LEU A N 1
ATOM 715 C CA . LEU A 1 93 ? -22.846 -6.509 30.275 1.00 90.44 93 LEU A CA 1
ATOM 716 C C . LEU A 1 93 ? -23.560 -7.365 29.218 1.00 90.44 93 LEU A C 1
ATOM 718 O O . LEU A 1 93 ? -23.336 -7.166 28.026 1.00 90.44 93 LEU A O 1
ATOM 722 N N . PHE A 1 94 ? -24.413 -8.308 29.633 1.00 90.69 94 PHE A N 1
ATOM 723 C CA . PHE A 1 94 ? -25.013 -9.300 28.723 1.00 90.69 94 PHE A CA 1
ATOM 724 C C . PHE A 1 94 ? -26.549 -9.332 28.748 1.00 90.69 94 PHE A C 1
ATOM 726 O O . PHE A 1 94 ? -27.165 -10.194 28.123 1.00 90.69 94 PHE A O 1
ATOM 733 N N . GLY A 1 95 ? -27.194 -8.431 29.495 1.00 91.50 95 GLY A N 1
ATOM 734 C CA . GLY A 1 95 ? -28.645 -8.429 29.733 1.00 91.50 95 GLY A CA 1
ATOM 735 C C . GLY A 1 95 ? -29.126 -9.519 30.704 1.00 91.50 95 GLY A C 1
ATOM 736 O O . GLY A 1 95 ? -30.267 -9.482 31.171 1.00 91.50 95 GLY A O 1
ATOM 737 N N . VAL A 1 96 ? -28.252 -10.464 31.048 1.00 95.12 96 VAL A N 1
ATOM 738 C CA . VAL A 1 96 ? -28.474 -11.582 31.965 1.00 95.12 96 VAL A CA 1
ATOM 739 C C . VAL A 1 96 ? -27.182 -11.869 32.729 1.00 95.12 96 VAL A C 1
ATOM 741 O O . VAL A 1 96 ? -26.087 -11.647 32.215 1.00 95.12 96 VAL A O 1
ATOM 744 N N . GLU A 1 97 ? -27.304 -12.343 33.966 1.00 94.50 97 GLU A N 1
ATOM 745 C CA . GLU A 1 97 ? -26.156 -12.859 34.710 1.00 94.50 97 GLU A CA 1
ATOM 746 C C . GLU A 1 97 ? -25.774 -14.235 34.161 1.00 94.50 97 GLU A C 1
ATOM 748 O O . GLU A 1 97 ? -26.603 -15.148 34.130 1.00 94.50 97 GLU A O 1
ATOM 753 N N . ILE A 1 98 ? -24.523 -14.389 33.725 1.00 94.62 98 ILE A N 1
ATOM 754 C CA . ILE A 1 98 ? -23.999 -15.648 33.196 1.00 94.62 98 ILE A CA 1
ATOM 755 C C . ILE A 1 98 ? -23.030 -16.228 34.233 1.00 94.62 98 ILE A C 1
ATOM 757 O O . ILE A 1 98 ? -22.015 -15.591 34.523 1.00 94.62 98 ILE A O 1
ATOM 761 N N . PRO A 1 99 ? -23.311 -17.409 34.814 1.00 93.88 99 PRO A N 1
ATOM 762 C CA . PRO A 1 99 ? -22.404 -18.036 35.766 1.00 93.88 99 PRO A CA 1
ATOM 763 C C . PRO A 1 99 ? -21.122 -18.510 35.070 1.00 93.88 99 PRO A C 1
ATOM 765 O O . PRO A 1 99 ? -21.168 -19.157 34.023 1.00 93.88 99 PRO A O 1
ATOM 768 N N . ILE A 1 100 ? -19.977 -18.225 35.685 1.00 94.75 100 ILE A N 1
ATOM 769 C CA . ILE A 1 100 ? -18.659 -18.695 35.262 1.00 94.75 100 ILE A CA 1
ATOM 770 C C . ILE A 1 100 ? -18.316 -19.922 36.106 1.00 94.75 100 ILE A C 1
ATOM 772 O O . ILE A 1 100 ? -18.090 -19.823 37.314 1.00 94.75 100 ILE A O 1
ATOM 776 N N . LEU A 1 101 ? -18.320 -21.091 35.463 1.00 94.19 101 LEU A N 1
ATOM 777 C CA . LEU A 1 101 ? -18.205 -22.383 36.146 1.00 94.19 101 LEU A CA 1
ATOM 778 C C . LEU A 1 101 ? -16.870 -23.107 35.913 1.00 94.19 101 LEU A C 1
ATOM 780 O O . LEU A 1 101 ? -16.605 -24.143 36.521 1.00 94.19 101 LEU A O 1
ATOM 784 N N . CYS A 1 102 ? -16.039 -22.591 35.012 1.00 94.56 102 CYS A N 1
ATOM 785 C CA . CYS A 1 102 ? -14.761 -23.191 34.664 1.00 94.56 102 CYS A CA 1
ATOM 786 C C . CYS A 1 102 ? -13.785 -22.107 34.203 1.00 94.56 102 CYS A C 1
ATOM 788 O O . CYS A 1 102 ? -14.170 -21.195 33.472 1.00 94.56 102 CYS A O 1
ATOM 790 N N . SER A 1 103 ? -12.522 -22.252 34.592 1.00 93.69 103 SER A N 1
ATOM 791 C CA . SER A 1 103 ? -11.375 -21.520 34.053 1.00 93.69 103 SER A CA 1
ATOM 792 C C . SER A 1 103 ? -10.207 -22.494 33.966 1.00 93.69 103 SER A C 1
ATOM 794 O O . SER A 1 103 ? -10.027 -23.307 34.871 1.00 93.69 103 SER A O 1
ATOM 796 N N . THR A 1 104 ? -9.455 -22.471 32.869 1.00 93.31 104 THR A N 1
ATOM 797 C CA . THR A 1 104 ? -8.282 -23.334 32.685 1.00 93.31 104 THR A CA 1
ATOM 798 C C . THR A 1 104 ? -7.368 -22.786 31.594 1.00 93.31 104 THR A C 1
ATOM 800 O O . THR A 1 104 ? -7.799 -21.978 30.768 1.00 93.31 104 THR A O 1
ATOM 803 N N . THR A 1 105 ? -6.117 -23.245 31.567 1.00 91.62 105 THR A N 1
ATOM 804 C CA . THR A 1 105 ? -5.184 -22.937 30.475 1.00 91.62 105 THR A CA 1
ATOM 805 C C . THR A 1 105 ? -5.567 -23.638 29.177 1.00 91.62 105 THR A C 1
ATOM 807 O O . THR A 1 105 ? -6.161 -24.718 29.185 1.00 91.62 105 THR A O 1
ATOM 810 N N . ASP A 1 106 ? -5.137 -23.074 28.047 1.00 91.06 106 ASP A N 1
ATOM 811 C CA . ASP A 1 106 ? -5.368 -23.656 26.721 1.00 91.06 106 ASP A CA 1
ATOM 812 C C . ASP A 1 106 ? -4.858 -25.100 26.607 1.00 91.06 106 ASP A C 1
ATOM 814 O O . ASP A 1 106 ? -5.517 -25.945 25.996 1.00 91.06 106 ASP A O 1
ATOM 818 N N . GLN A 1 107 ? -3.704 -25.407 27.212 1.00 91.69 107 GLN A N 1
ATOM 819 C CA . GLN A 1 107 ? -3.083 -26.729 27.093 1.00 91.69 107 GLN A CA 1
ATOM 820 C C . GLN A 1 107 ? -3.797 -27.779 27.927 1.00 91.69 107 GLN A C 1
ATOM 822 O O . GLN A 1 107 ? -4.099 -28.856 27.408 1.00 91.69 107 GLN A O 1
ATOM 827 N N . SER A 1 108 ? -4.158 -27.428 29.160 1.00 94.06 108 SER A N 1
ATOM 828 C CA . SER A 1 108 ? -5.019 -28.230 30.026 1.00 94.06 108 SER A CA 1
ATOM 829 C C . SER A 1 108 ? -6.382 -28.494 29.393 1.00 94.06 108 SER A C 1
ATOM 831 O O . SER A 1 108 ? -6.829 -29.641 29.315 1.00 94.06 108 SER A O 1
ATOM 833 N N . ALA A 1 109 ? -7.019 -27.442 28.872 1.00 94.50 109 ALA A N 1
ATOM 834 C CA . ALA A 1 109 ? -8.293 -27.539 28.183 1.00 94.50 109 ALA A CA 1
ATOM 835 C C . ALA A 1 109 ? -8.197 -28.463 26.970 1.00 94.50 109 ALA A C 1
ATOM 837 O O . ALA A 1 109 ? -9.025 -29.352 26.799 1.00 94.50 109 ALA A O 1
ATOM 838 N N . SER A 1 110 ? -7.172 -28.293 26.137 1.00 94.25 110 SER A N 1
ATOM 839 C CA . SER A 1 110 ? -7.003 -29.108 24.938 1.00 94.25 110 SER A CA 1
ATOM 840 C C . SER A 1 110 ? -6.642 -30.567 25.267 1.00 94.25 110 SER A C 1
ATOM 842 O O . SER A 1 110 ? -7.139 -31.485 24.608 1.00 94.25 110 SER A O 1
ATOM 844 N N . LEU A 1 111 ? -5.870 -30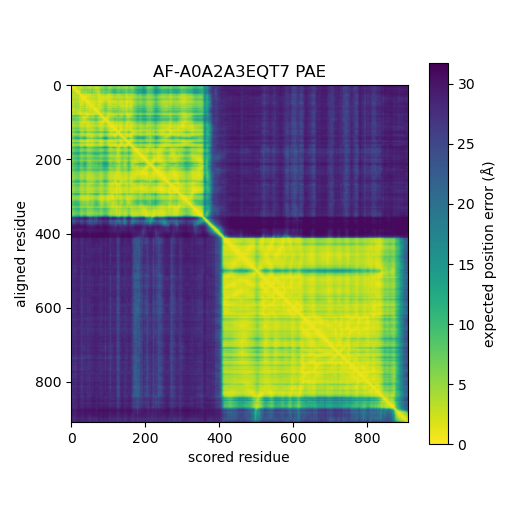.824 26.332 1.00 95.44 111 LEU A N 1
ATOM 845 C CA . LEU A 1 111 ? -5.611 -32.179 26.837 1.00 95.44 111 LEU A CA 1
ATOM 846 C C . LEU A 1 111 ? -6.925 -32.864 27.259 1.00 95.44 111 LEU A C 1
ATOM 848 O O . LEU A 1 111 ? -7.210 -33.986 26.831 1.00 95.44 111 LEU A O 1
ATOM 852 N N . PHE A 1 112 ? -7.772 -32.155 28.012 1.00 94.94 112 PHE A N 1
ATOM 853 C CA . PHE A 1 112 ? -9.092 -32.640 28.420 1.00 94.94 112 PHE A CA 1
ATOM 854 C C . PHE A 1 112 ? -10.029 -32.844 27.218 1.00 94.94 112 PHE A C 1
ATOM 856 O O . PHE A 1 112 ? -10.644 -33.901 27.068 1.00 94.94 112 PHE A O 1
ATOM 863 N N . GLY A 1 113 ? -10.108 -31.863 26.314 1.00 93.56 113 GLY A N 1
ATOM 864 C CA . GLY A 1 113 ? -10.933 -31.897 25.101 1.00 93.56 113 GLY A CA 1
ATOM 865 C C . GLY A 1 113 ? -10.532 -33.008 24.128 1.00 93.56 113 GLY A C 1
ATOM 866 O O . GLY A 1 113 ? -11.386 -33.591 23.458 1.00 93.56 113 GLY A O 1
ATOM 867 N N . SER A 1 114 ? -9.247 -33.368 24.112 1.00 93.62 114 SER A N 1
ATOM 868 C CA . SER A 1 114 ? -8.706 -34.494 23.346 1.00 93.62 114 SER A CA 1
ATOM 869 C C . SER A 1 114 ? -9.036 -35.857 23.954 1.00 93.62 114 SER A C 1
ATOM 871 O O . SER A 1 114 ? -8.746 -36.878 23.332 1.00 93.62 114 SER A O 1
ATOM 873 N N . MET A 1 115 ? -9.674 -35.895 25.127 1.00 92.81 115 MET A N 1
ATOM 874 C CA . MET A 1 115 ? -9.939 -37.108 25.902 1.00 92.81 115 MET A CA 1
ATOM 875 C C . MET A 1 115 ? -8.661 -37.825 26.361 1.00 92.81 115 MET A C 1
ATOM 877 O O . MET A 1 115 ? -8.639 -39.053 26.439 1.00 92.81 115 MET A O 1
ATOM 881 N N . CYS A 1 116 ? -7.603 -37.070 26.674 1.00 94.31 116 CYS A N 1
ATOM 882 C CA . CYS A 1 116 ? -6.369 -37.595 27.263 1.00 94.31 116 CYS A CA 1
ATOM 883 C C . CYS A 1 116 ? -6.514 -37.766 28.785 1.00 94.31 116 CYS A C 1
ATOM 885 O O . CYS A 1 116 ? -5.931 -37.021 29.574 1.00 94.31 116 CYS A O 1
ATOM 887 N N . MET A 1 117 ? -7.359 -38.709 29.197 1.00 90.88 117 MET A N 1
ATOM 888 C CA . MET A 1 117 ? -7.781 -38.881 30.592 1.00 90.88 117 MET A CA 1
ATOM 889 C C . MET A 1 117 ? -6.925 -39.879 31.377 1.00 90.88 117 MET A C 1
ATOM 891 O O . MET A 1 117 ? -7.007 -39.899 32.602 1.00 90.88 117 MET A O 1
ATOM 895 N N . GLN A 1 118 ? -6.147 -40.725 30.701 1.00 93.38 118 GLN A N 1
ATOM 896 C CA . GLN A 1 118 ? -5.355 -41.775 31.336 1.00 93.38 118 GLN A CA 1
ATOM 897 C C . GLN A 1 118 ? -3.881 -41.367 31.452 1.00 93.38 118 GLN A C 1
ATOM 899 O O . GLN A 1 118 ? -3.364 -40.710 30.545 1.00 93.38 118 GLN A O 1
ATOM 904 N N . PRO A 1 119 ? -3.174 -41.792 32.515 1.00 94.75 119 PRO A N 1
ATOM 905 C CA . PRO A 1 119 ? -1.729 -41.625 32.595 1.00 94.75 119 PRO A CA 1
ATOM 906 C C . PRO A 1 119 ? -1.033 -42.211 31.358 1.00 94.75 119 PRO A C 1
ATOM 908 O O . PRO A 1 119 ? -1.315 -43.339 30.951 1.00 94.75 119 PRO A O 1
ATOM 911 N N . GLY A 1 120 ? -0.143 -41.432 30.748 1.00 94.00 120 GLY A N 1
ATOM 912 C CA . GLY A 1 120 ? 0.530 -41.772 29.494 1.00 94.00 120 GLY A CA 1
ATOM 913 C C . GLY A 1 120 ? -0.222 -41.359 28.223 1.00 94.00 120 GLY A C 1
ATOM 914 O O . GLY A 1 120 ? 0.335 -41.497 27.133 1.00 94.00 120 GLY A O 1
ATOM 915 N N . ASP A 1 121 ? -1.442 -40.817 28.314 1.00 96.06 121 ASP A N 1
ATOM 916 C CA . ASP A 1 121 ? -2.084 -40.190 27.157 1.00 96.06 121 ASP A CA 1
ATOM 917 C C . ASP A 1 121 ? -1.264 -38.976 26.695 1.00 96.06 121 ASP A C 1
ATOM 919 O O . ASP A 1 121 ? -1.001 -38.051 27.470 1.00 96.06 121 ASP A O 1
ATOM 923 N N . LEU A 1 122 ? -0.891 -38.984 25.414 1.00 96.00 122 LEU A N 1
ATOM 924 C CA . LEU A 1 122 ? -0.015 -37.999 24.790 1.00 96.00 122 LEU A CA 1
ATOM 925 C C . LEU A 1 122 ? -0.779 -37.141 23.781 1.00 96.00 122 LEU A C 1
ATOM 927 O O . LEU A 1 122 ? -1.543 -37.640 22.945 1.00 96.00 122 LEU A O 1
ATOM 931 N N . LYS A 1 123 ? -0.541 -35.833 23.838 1.00 95.50 123 LYS A N 1
ATOM 932 C CA . LYS A 1 123 ? -1.155 -34.856 22.946 1.00 95.50 123 LYS A CA 1
ATOM 933 C C . LYS A 1 123 ? -0.166 -33.765 22.547 1.00 95.50 123 LYS A C 1
ATOM 935 O O . LYS A 1 123 ? 0.702 -33.403 23.335 1.00 95.50 123 LYS A O 1
ATOM 940 N N . ILE A 1 124 ? -0.313 -33.231 21.336 1.00 95.31 124 ILE A N 1
ATOM 941 C CA . ILE A 1 124 ? 0.489 -32.115 20.826 1.00 95.31 124 ILE A CA 1
ATOM 942 C C . ILE A 1 124 ? -0.423 -31.024 20.247 1.00 95.31 124 ILE A C 1
ATOM 944 O O . ILE A 1 124 ? -1.127 -31.276 19.270 1.00 95.31 124 ILE A O 1
ATOM 948 N N . THR A 1 125 ? -0.353 -29.805 20.791 1.00 93.06 125 THR A N 1
ATOM 949 C CA . THR A 1 125 ? -0.949 -28.612 20.155 1.00 93.06 125 THR A CA 1
ATOM 950 C C . THR A 1 125 ? 0.026 -27.994 19.185 1.00 93.06 125 THR A C 1
ATOM 952 O O . THR A 1 125 ? 1.143 -27.665 19.582 1.00 93.06 125 THR A O 1
ATOM 955 N N . MET A 1 126 ? -0.410 -27.744 17.952 1.00 90.94 126 MET A N 1
ATOM 956 C CA . MET A 1 126 ? 0.397 -27.080 16.930 1.00 90.94 126 MET A CA 1
ATOM 957 C C . MET A 1 126 ? -0.208 -25.720 16.534 1.00 90.94 126 MET A C 1
ATOM 959 O O . MET A 1 126 ? -0.999 -25.611 15.591 1.00 90.94 126 MET A O 1
ATOM 963 N N . GLY A 1 127 ? 0.159 -24.670 17.274 1.00 85.00 127 GLY A N 1
ATOM 964 C CA . GLY A 1 127 ? -0.247 -23.278 17.043 1.00 85.00 127 GLY A CA 1
ATOM 965 C C . GLY A 1 127 ? 0.953 -22.382 16.720 1.00 85.00 127 GLY A C 1
ATOM 966 O O . GLY A 1 127 ? 1.819 -22.758 15.933 1.00 85.00 127 GLY A O 1
ATOM 967 N N . THR A 1 128 ? 1.033 -21.199 17.344 1.00 80.62 128 THR A N 1
ATOM 968 C CA . THR A 1 128 ? 2.220 -20.320 17.256 1.00 80.62 128 THR A CA 1
ATOM 969 C C . THR A 1 128 ? 3.491 -21.047 17.710 1.00 80.62 128 THR A C 1
ATOM 971 O O . THR A 1 128 ? 4.518 -20.972 17.036 1.00 80.62 128 THR A O 1
ATOM 974 N N . GLY A 1 129 ? 3.381 -21.825 18.788 1.00 86.50 129 GLY A N 1
ATOM 975 C CA . GLY A 1 129 ? 4.356 -22.829 19.207 1.00 86.50 129 GLY A CA 1
ATOM 976 C C . GLY A 1 129 ? 3.760 -24.237 19.169 1.00 86.50 129 GLY A C 1
ATOM 977 O O . GLY A 1 129 ? 2.565 -24.421 18.920 1.00 86.50 129 GLY A O 1
ATOM 978 N N . THR A 1 130 ? 4.607 -25.219 19.439 1.00 90.50 130 THR A N 1
ATOM 979 C CA . THR A 1 130 ? 4.252 -26.621 19.631 1.00 90.50 130 THR A CA 1
ATOM 980 C C . THR A 1 130 ? 4.344 -26.966 21.108 1.00 90.50 130 THR A C 1
ATOM 982 O O . THR A 1 130 ? 5.384 -26.750 21.726 1.00 90.50 130 THR A O 1
ATOM 985 N N . PHE A 1 131 ? 3.277 -27.534 21.661 1.00 92.62 131 PHE A N 1
ATOM 986 C CA . PHE A 1 131 ? 3.212 -27.930 23.067 1.00 92.62 131 PHE A CA 1
ATOM 987 C C . PHE A 1 131 ? 2.865 -29.407 23.154 1.00 92.62 131 PHE A C 1
ATOM 989 O O . PHE A 1 131 ? 1.769 -29.812 22.769 1.00 92.62 131 PHE A O 1
ATOM 996 N N . LEU A 1 132 ? 3.823 -30.204 23.613 1.00 94.06 132 LEU A N 1
ATOM 997 C CA . LEU A 1 132 ? 3.676 -31.624 23.882 1.00 94.06 132 LEU A CA 1
ATOM 998 C C . LEU A 1 132 ? 3.232 -31.790 25.335 1.00 94.06 132 LEU A C 1
ATOM 1000 O O . LEU A 1 132 ? 3.942 -31.372 26.240 1.00 94.06 132 LEU A O 1
ATOM 1004 N N . ASN A 1 133 ? 2.077 -32.404 25.559 1.00 94.94 133 ASN A N 1
ATOM 1005 C CA . ASN A 1 133 ? 1.504 -32.631 26.879 1.00 94.94 133 ASN A CA 1
ATOM 1006 C C . ASN A 1 133 ? 1.300 -34.131 27.103 1.00 94.94 133 ASN A C 1
ATOM 1008 O O . ASN A 1 133 ? 0.655 -34.798 26.288 1.00 94.94 133 ASN A O 1
ATOM 1012 N N . VAL A 1 134 ? 1.787 -34.645 28.231 1.00 95.38 134 VAL A N 1
ATOM 1013 C CA . VAL A 1 134 ? 1.447 -35.987 28.723 1.00 95.38 134 VAL A CA 1
ATOM 1014 C C . VAL A 1 134 ? 0.654 -35.880 30.018 1.00 95.38 134 VAL A C 1
ATOM 1016 O O . VAL A 1 134 ? 1.023 -35.123 30.912 1.00 95.38 134 VAL A O 1
ATOM 1019 N N . ASN A 1 135 ? -0.417 -36.657 30.142 1.00 96.25 135 ASN A N 1
ATOM 1020 C CA . ASN A 1 135 ? -1.104 -36.845 31.416 1.00 96.25 135 ASN A CA 1
ATOM 1021 C C . ASN A 1 135 ? -0.252 -37.748 32.327 1.00 96.25 135 ASN A C 1
ATOM 1023 O O . ASN A 1 135 ? 0.068 -38.874 31.944 1.00 96.25 135 ASN A O 1
ATOM 1027 N N . THR A 1 136 ? 0.123 -37.275 33.518 1.00 95.25 136 THR A N 1
ATOM 1028 C CA . THR A 1 136 ? 0.960 -38.032 34.471 1.00 95.25 136 THR A CA 1
ATOM 1029 C C . THR A 1 136 ? 0.161 -38.619 35.637 1.00 95.25 136 THR A C 1
ATOM 1031 O O . THR A 1 136 ? 0.739 -39.211 36.546 1.00 95.25 136 THR A O 1
ATOM 1034 N N . GLY A 1 137 ? -1.169 -38.511 35.598 1.00 94.31 137 GLY A N 1
ATOM 1035 C CA . GLY A 1 137 ? -2.063 -38.978 36.652 1.00 94.31 137 GLY A CA 1
ATOM 1036 C C . GLY A 1 137 ? -2.052 -38.060 37.868 1.00 94.31 137 GLY A C 1
ATOM 1037 O O . GLY A 1 137 ? -2.069 -36.841 37.743 1.00 94.31 137 GLY A O 1
ATOM 1038 N N . ASP A 1 138 ? -2.028 -38.650 39.054 1.00 92.50 138 ASP A N 1
ATOM 1039 C CA . ASP A 1 138 ? -2.034 -37.970 40.352 1.00 92.50 138 ASP A CA 1
ATOM 1040 C C . ASP A 1 138 ? -0.623 -37.627 40.870 1.00 92.50 138 ASP A C 1
ATOM 1042 O O . ASP A 1 138 ? -0.479 -37.080 41.965 1.00 92.50 138 ASP A O 1
ATOM 1046 N N . ILE A 1 139 ? 0.419 -37.901 40.075 1.00 87.75 139 ILE A N 1
ATOM 1047 C CA . ILE A 1 139 ? 1.821 -37.672 40.436 1.00 87.75 139 ILE A CA 1
ATOM 1048 C C . ILE A 1 139 ? 2.422 -36.568 39.545 1.00 87.75 139 ILE A C 1
ATOM 1050 O O . ILE A 1 139 ? 2.409 -36.697 38.315 1.00 87.75 139 ILE A O 1
ATOM 1054 N N . PRO A 1 140 ? 2.989 -35.490 40.124 1.00 90.12 140 PRO A N 1
ATOM 1055 C CA . PRO A 1 140 ? 3.729 -34.488 39.360 1.00 90.12 140 PRO A CA 1
ATOM 1056 C C . PRO A 1 140 ? 5.065 -35.045 38.848 1.00 90.12 140 PRO A C 1
ATOM 1058 O O . PRO A 1 140 ? 5.780 -35.741 39.570 1.00 90.12 140 PRO A O 1
ATOM 1061 N N . HIS A 1 141 ? 5.442 -34.685 37.618 1.00 88.75 141 HIS A N 1
ATOM 1062 C CA . HIS A 1 141 ? 6.706 -35.109 37.001 1.00 88.75 141 HIS A CA 1
ATOM 1063 C C . HIS A 1 141 ? 7.829 -34.091 37.215 1.00 88.75 141 HIS A C 1
ATOM 1065 O O . HIS A 1 141 ? 7.779 -32.984 36.686 1.00 88.75 141 HIS A O 1
ATOM 1071 N N . ALA A 1 142 ? 8.878 -34.462 37.946 1.00 84.69 142 ALA A N 1
ATOM 1072 C CA . ALA A 1 142 ? 10.076 -33.636 38.062 1.00 84.69 142 ALA A CA 1
ATOM 1073 C C . ALA A 1 142 ? 11.026 -33.903 36.883 1.00 84.69 142 ALA A C 1
ATOM 1075 O O . ALA A 1 142 ? 11.589 -34.990 36.772 1.00 84.69 142 ALA A O 1
ATOM 1076 N N . SER A 1 143 ? 11.220 -32.903 36.027 1.00 81.38 143 SER A N 1
ATOM 1077 C CA . SER A 1 143 ? 12.114 -32.999 34.869 1.00 81.38 143 SER A CA 1
ATOM 1078 C C . SER A 1 143 ? 13.534 -32.526 35.173 1.00 81.38 143 SER A C 1
ATOM 1080 O O . SER A 1 143 ? 13.739 -31.602 35.963 1.00 81.38 143 SER A O 1
ATOM 1082 N N . VAL A 1 144 ? 14.510 -33.113 34.481 1.00 77.25 144 VAL A N 1
ATOM 1083 C CA . VAL A 1 144 ? 15.918 -32.678 34.460 1.00 77.25 144 VAL A CA 1
ATOM 1084 C C . VAL A 1 144 ? 16.368 -32.194 33.073 1.00 77.25 144 VAL A C 1
ATOM 1086 O O . VAL A 1 144 ? 17.383 -31.510 32.969 1.00 77.25 144 VAL A O 1
ATOM 1089 N N . ALA A 1 145 ? 15.604 -32.500 32.023 1.00 71.88 145 ALA A N 1
ATOM 1090 C CA . ALA A 1 145 ? 15.858 -32.184 30.620 1.00 71.88 145 ALA A CA 1
ATOM 1091 C C . ALA A 1 145 ? 14.910 -31.108 30.049 1.00 71.88 145 ALA A C 1
ATOM 1093 O O . ALA A 1 145 ? 15.035 -30.730 28.883 1.00 71.88 145 ALA A O 1
ATOM 1094 N N . GLY A 1 146 ? 14.005 -30.557 30.869 1.00 74.62 146 GLY A N 1
ATOM 1095 C CA . GLY A 1 146 ? 13.266 -29.327 30.562 1.00 74.62 146 GLY A CA 1
ATOM 1096 C C . GLY A 1 146 ? 11.770 -29.482 30.271 1.00 74.62 146 GLY A C 1
ATOM 1097 O O . GLY A 1 146 ? 11.195 -28.579 29.668 1.00 74.62 146 GLY A O 1
ATOM 1098 N N . LEU A 1 147 ? 11.134 -30.578 30.694 1.00 86.81 147 LEU A N 1
ATOM 1099 C CA . LEU A 1 147 ? 9.674 -30.698 30.750 1.00 86.81 147 LEU A CA 1
ATOM 1100 C C . LEU A 1 147 ? 9.123 -29.969 31.985 1.00 86.81 147 LEU A C 1
ATOM 1102 O O . LEU A 1 147 ? 9.604 -30.135 33.104 1.00 86.81 147 LEU A O 1
ATOM 1106 N N . TYR A 1 148 ? 8.082 -29.167 31.808 1.00 88.25 148 TYR A N 1
ATOM 1107 C CA . TYR A 1 148 ? 7.472 -28.416 32.897 1.00 88.25 148 TYR A CA 1
ATOM 1108 C C . TYR A 1 148 ? 6.450 -29.286 33.648 1.00 88.25 148 TYR A C 1
ATOM 1110 O O . TYR A 1 148 ? 5.510 -29.772 33.012 1.00 88.25 148 TYR A O 1
ATOM 1118 N N . PRO A 1 149 ? 6.577 -29.471 34.979 1.00 91.44 149 PRO A N 1
ATOM 1119 C CA . PRO A 1 149 ? 5.493 -30.013 35.791 1.00 91.44 149 PRO A CA 1
ATOM 1120 C C . PRO A 1 149 ? 4.362 -28.995 35.865 1.00 91.44 149 PRO A C 1
ATOM 1122 O O . PRO A 1 149 ? 4.558 -27.885 36.359 1.00 91.44 149 PRO A O 1
ATOM 1125 N N . LEU A 1 150 ? 3.171 -29.379 35.422 1.00 94.62 150 LEU A N 1
ATOM 1126 C CA . LEU A 1 150 ? 1.975 -28.548 35.472 1.00 94.62 150 LEU A CA 1
ATOM 1127 C C . LEU A 1 150 ? 0.812 -29.335 36.074 1.00 94.62 150 LEU A C 1
ATOM 1129 O O . LEU A 1 150 ? 0.799 -30.567 36.097 1.00 94.62 150 LEU A O 1
ATOM 1133 N N . ILE A 1 151 ? -0.187 -28.609 36.563 1.00 95.56 151 ILE A N 1
ATOM 1134 C CA . ILE A 1 151 ? -1.463 -29.198 36.962 1.00 95.56 151 ILE A CA 1
ATOM 1135 C C . ILE A 1 151 ? -2.386 -29.099 35.754 1.00 95.56 151 ILE A C 1
ATOM 1137 O O . ILE A 1 151 ? -2.655 -28.004 35.262 1.00 95.56 151 ILE A O 1
ATOM 1141 N N . ALA A 1 152 ? -2.855 -30.243 35.262 1.00 95.31 152 ALA A N 1
ATOM 1142 C CA . ALA A 1 152 ? -3.752 -30.294 34.121 1.00 95.31 152 ALA A CA 1
ATOM 1143 C C . ALA A 1 152 ? -5.126 -29.749 34.526 1.00 95.31 152 ALA A C 1
ATOM 1145 O O . ALA A 1 152 ? -5.573 -28.741 33.991 1.00 95.31 152 ALA A O 1
ATOM 1146 N N . TRP A 1 153 ? -5.769 -30.350 35.524 1.00 95.12 153 TRP A N 1
ATOM 1147 C CA . TRP A 1 153 ? -7.023 -29.847 36.081 1.00 95.12 153 TRP A CA 1
ATOM 1148 C C . TRP A 1 153 ? -7.243 -30.364 37.501 1.00 95.12 153 TRP A C 1
ATOM 1150 O O . TRP A 1 153 ? -6.685 -31.384 37.909 1.00 95.12 153 TRP A O 1
ATOM 1160 N N . GLN A 1 154 ? -8.110 -29.667 38.229 1.00 93.94 154 GLN A N 1
ATOM 1161 C CA . GLN A 1 154 ? -8.698 -30.134 39.473 1.00 93.94 154 GLN A CA 1
ATOM 1162 C C . GLN A 1 154 ? -10.216 -29.961 39.417 1.00 93.94 154 GLN A C 1
ATOM 1164 O O . GLN A 1 154 ? -10.706 -28.847 39.216 1.00 93.94 154 GLN A O 1
ATOM 1169 N N . THR A 1 155 ? -10.952 -31.056 39.588 1.00 90.19 155 THR A N 1
ATOM 1170 C CA . THR A 1 155 ? -12.419 -31.067 39.573 1.00 90.19 155 THR A CA 1
ATOM 1171 C C . THR A 1 155 ? -12.931 -31.880 40.762 1.00 90.19 155 THR A C 1
ATOM 1173 O O . THR A 1 155 ? -12.939 -33.113 40.713 1.00 90.19 155 THR A O 1
ATOM 1176 N N . GLY A 1 156 ? -13.330 -31.207 41.847 1.00 86.50 156 GLY A N 1
ATOM 1177 C CA . GLY A 1 156 ? -13.642 -31.875 43.111 1.00 86.50 156 GLY A CA 1
ATOM 1178 C C . GLY A 1 156 ? -12.424 -32.628 43.658 1.00 86.50 156 GLY A C 1
ATOM 1179 O O . GLY A 1 156 ? -11.331 -32.070 43.752 1.00 86.50 156 GLY A O 1
ATOM 1180 N N . ASP A 1 157 ? -12.600 -33.913 43.973 1.00 86.06 157 ASP A N 1
ATOM 1181 C CA . ASP A 1 157 ? -11.530 -34.763 44.520 1.00 86.06 157 ASP A CA 1
ATOM 1182 C C . ASP A 1 157 ? -10.512 -35.235 43.463 1.00 86.06 157 ASP A C 1
ATOM 1184 O O . ASP A 1 157 ? -9.468 -35.791 43.806 1.00 86.06 157 ASP A O 1
ATOM 1188 N N . GLU A 1 158 ? -10.796 -35.039 42.172 1.00 92.19 158 GLU A N 1
ATOM 1189 C CA . GLU A 1 158 ? -9.902 -35.451 41.093 1.00 92.19 158 GLU A CA 1
ATOM 1190 C C . GLU A 1 158 ? -8.865 -34.363 40.803 1.00 92.19 158 GLU A C 1
ATOM 1192 O O . GLU A 1 158 ? -9.203 -33.273 40.338 1.00 92.19 158 GLU A O 1
ATOM 1197 N N . LEU A 1 159 ? -7.592 -34.692 41.022 1.00 94.62 159 LEU A N 1
ATOM 1198 C CA . LEU A 1 159 ? -6.444 -33.863 40.674 1.00 94.62 159 LEU A CA 1
ATOM 1199 C C . LEU A 1 159 ? -5.588 -34.595 39.641 1.00 94.62 159 LEU A C 1
ATOM 1201 O O . LEU A 1 159 ? -5.137 -35.710 39.894 1.00 94.62 159 LEU A O 1
ATOM 1205 N N . VAL A 1 160 ? -5.347 -33.950 38.500 1.00 96.56 160 VAL A N 1
ATOM 1206 C CA . VAL A 1 16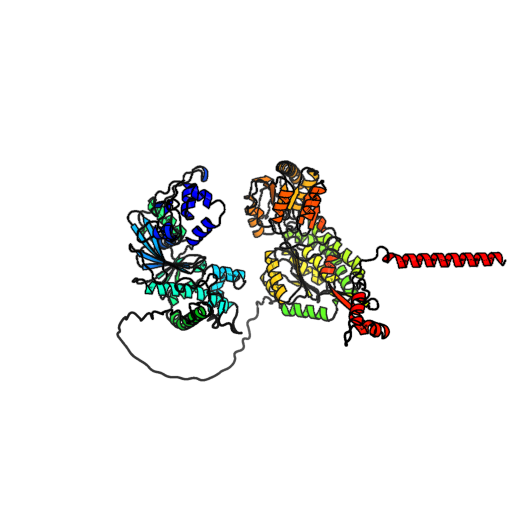0 ? -4.539 -34.510 37.414 1.00 96.56 160 VAL A CA 1
ATOM 1207 C C . VAL A 1 160 ? -3.377 -33.581 37.096 1.00 96.56 160 VAL A C 1
ATOM 1209 O O . VAL A 1 160 ? -3.552 -32.376 36.913 1.00 96.56 160 VAL A O 1
ATOM 1212 N N . TYR A 1 161 ? -2.190 -34.162 36.998 1.00 96.44 161 TYR A N 1
ATOM 1213 C CA . TYR A 1 161 ? -0.952 -33.517 36.596 1.00 96.44 161 TYR A CA 1
ATOM 1214 C C . TYR A 1 161 ? -0.642 -33.784 35.122 1.00 96.44 161 TYR A C 1
ATOM 1216 O O . TYR A 1 161 ? -1.089 -34.767 34.522 1.00 96.44 161 TYR A O 1
ATOM 1224 N N . MET A 1 162 ? 0.147 -32.891 34.533 1.00 95.62 162 MET A N 1
ATOM 1225 C CA . MET A 1 162 ? 0.737 -33.095 33.219 1.00 95.62 162 MET A CA 1
ATOM 1226 C C . MET A 1 162 ? 2.200 -32.665 33.197 1.00 95.62 162 MET A C 1
ATOM 1228 O O . MET A 1 162 ? 2.599 -31.749 33.917 1.00 95.62 162 MET A O 1
ATOM 1232 N N . ALA A 1 163 ? 2.986 -33.303 32.335 1.00 93.44 163 ALA A N 1
ATOM 1233 C CA . ALA A 1 163 ? 4.295 -32.793 31.948 1.00 93.44 163 ALA A CA 1
ATOM 1234 C C . ALA A 1 163 ? 4.190 -32.151 30.562 1.00 93.44 163 ALA A C 1
ATOM 1236 O O . ALA A 1 163 ? 3.583 -32.727 29.653 1.00 93.44 163 ALA A O 1
ATOM 1237 N N . GLU A 1 164 ? 4.764 -30.959 30.409 1.00 92.81 164 GLU A N 1
ATOM 1238 C CA . GLU A 1 164 ? 4.724 -30.198 29.162 1.00 92.81 164 GLU A CA 1
ATOM 1239 C C . GLU A 1 164 ? 6.122 -29.953 28.590 1.00 92.81 164 GLU A C 1
ATOM 1241 O O . GLU A 1 164 ? 6.991 -29.399 29.257 1.00 92.81 164 GLU A O 1
ATOM 1246 N N . GLY A 1 165 ? 6.324 -30.317 27.327 1.00 90.50 165 GLY A N 1
ATOM 1247 C CA . GLY A 1 165 ? 7.453 -29.873 26.516 1.00 90.50 165 GLY A CA 1
ATOM 1248 C C . GLY A 1 165 ? 7.003 -28.784 25.549 1.00 90.50 165 GLY A C 1
ATOM 1249 O O . GLY A 1 165 ? 6.011 -28.961 24.845 1.00 90.50 165 GLY A O 1
ATOM 1250 N N . ALA A 1 166 ? 7.732 -27.671 25.481 1.00 88.19 166 ALA A N 1
ATOM 1251 C CA . ALA A 1 166 ? 7.378 -26.545 24.621 1.00 88.19 166 ALA A CA 1
ATOM 1252 C C . ALA A 1 166 ? 8.467 -26.259 23.580 1.00 88.19 166 ALA A C 1
ATOM 1254 O O . ALA A 1 166 ? 9.637 -26.067 23.910 1.00 88.19 166 ALA A O 1
ATOM 1255 N N . TRP A 1 167 ? 8.053 -26.163 22.318 1.00 86.19 167 TRP A N 1
ATOM 1256 C CA . TRP A 1 167 ? 8.859 -25.685 21.202 1.00 86.19 167 TRP A CA 1
ATOM 1257 C C . TRP A 1 167 ? 8.206 -24.437 20.608 1.00 86.19 167 TRP A C 1
ATOM 1259 O O . TRP A 1 167 ? 7.253 -24.512 19.837 1.00 86.19 167 TRP A O 1
ATOM 1269 N N . ASN A 1 168 ? 8.698 -23.261 20.987 1.00 80.19 168 ASN A N 1
ATOM 1270 C CA . ASN A 1 168 ? 7.962 -22.001 20.824 1.00 80.19 168 ASN A CA 1
ATOM 1271 C C . ASN A 1 168 ? 7.890 -21.447 19.387 1.00 80.19 168 ASN A C 1
ATOM 1273 O O . ASN A 1 168 ? 7.199 -20.460 19.158 1.00 80.19 168 ASN A O 1
ATOM 1277 N N . GLU A 1 169 ? 8.561 -22.074 18.421 1.00 76.38 169 GLU A N 1
ATOM 1278 C CA . GLU A 1 169 ? 8.696 -21.577 17.048 1.00 76.38 169 GLU A CA 1
ATOM 1279 C C . GLU A 1 169 ? 8.083 -22.581 16.067 1.00 76.38 169 GLU A C 1
ATOM 1281 O O . GLU A 1 169 ? 8.785 -23.406 15.499 1.00 76.38 169 GLU A O 1
ATOM 1286 N N . THR A 1 170 ? 6.761 -22.598 15.895 1.00 81.88 170 THR A N 1
ATOM 1287 C CA . THR A 1 170 ? 6.101 -23.488 14.915 1.00 81.88 170 THR A CA 1
ATOM 1288 C C . THR A 1 170 ? 5.266 -22.686 13.933 1.00 81.88 170 THR A C 1
ATOM 1290 O O . THR A 1 170 ? 5.635 -22.565 12.767 1.00 81.88 170 THR A O 1
ATOM 1293 N N . GLY A 1 171 ? 4.200 -22.042 14.404 1.00 81.38 171 GLY A N 1
ATOM 1294 C CA . GLY A 1 171 ? 3.457 -21.065 13.614 1.00 81.38 171 GLY A CA 1
ATOM 1295 C C . GLY A 1 171 ? 4.304 -19.842 13.259 1.00 81.38 171 GLY A C 1
ATOM 1296 O O . GLY A 1 171 ? 4.170 -19.330 12.154 1.00 81.38 171 GLY A O 1
ATOM 1297 N N . GLY A 1 172 ? 5.238 -19.439 14.132 1.00 85.44 172 GLY A N 1
ATOM 1298 C CA . GLY A 1 172 ? 6.191 -18.357 13.847 1.00 85.44 172 GLY A CA 1
ATOM 1299 C C . GLY A 1 172 ? 7.050 -18.620 12.607 1.00 85.44 172 GLY A C 1
ATOM 1300 O O . GLY A 1 172 ? 7.231 -17.727 11.786 1.00 85.44 172 GLY A O 1
ATOM 1301 N N . ILE A 1 173 ? 7.495 -19.867 12.401 1.00 90.44 173 ILE A N 1
ATOM 1302 C CA . ILE A 1 173 ? 8.252 -20.258 11.202 1.00 90.44 173 ILE A CA 1
ATOM 1303 C C . ILE A 1 173 ? 7.386 -20.123 9.945 1.00 90.44 173 ILE A C 1
ATOM 1305 O O . ILE A 1 173 ? 7.858 -19.647 8.914 1.00 90.44 173 ILE A O 1
ATOM 1309 N N . ILE A 1 174 ? 6.132 -20.575 10.014 1.00 89.62 174 ILE A N 1
ATOM 1310 C CA . ILE A 1 174 ? 5.205 -20.541 8.879 1.00 89.62 174 ILE A CA 1
ATOM 1311 C C . ILE A 1 174 ? 4.852 -19.092 8.530 1.00 89.62 174 ILE A C 1
ATOM 1313 O O . ILE A 1 174 ? 4.888 -18.729 7.355 1.00 89.62 174 ILE A O 1
ATOM 1317 N N . GLU A 1 175 ? 4.568 -18.247 9.524 1.00 88.44 175 GLU A N 1
ATOM 1318 C CA . GLU A 1 175 ? 4.287 -16.832 9.272 1.00 88.44 175 GLU A CA 1
ATOM 1319 C C . GLU A 1 175 ? 5.531 -16.113 8.741 1.00 88.44 175 GLU A C 1
ATOM 1321 O O . GLU A 1 175 ? 5.434 -15.421 7.734 1.00 88.44 175 GLU A O 1
ATOM 1326 N N . TRP A 1 176 ? 6.718 -16.373 9.299 1.00 92.44 176 TRP A N 1
ATOM 1327 C CA . TRP A 1 176 ? 7.974 -15.852 8.755 1.00 92.44 176 TRP A CA 1
ATOM 1328 C C . TRP A 1 176 ? 8.187 -16.272 7.296 1.00 92.44 176 TRP A C 1
ATOM 1330 O O . TRP A 1 176 ? 8.501 -15.439 6.448 1.00 92.44 176 TRP A O 1
ATOM 1340 N N . ALA A 1 177 ? 7.973 -17.551 6.970 1.00 93.00 177 ALA A N 1
ATOM 1341 C CA . ALA A 1 177 ? 8.100 -18.055 5.605 1.00 93.00 177 ALA A CA 1
ATOM 1342 C C . ALA A 1 177 ? 7.143 -17.341 4.640 1.00 93.00 177 ALA A C 1
ATOM 1344 O O . ALA A 1 177 ? 7.483 -17.120 3.477 1.00 93.00 177 ALA A O 1
ATOM 1345 N N . LYS A 1 178 ? 5.957 -16.962 5.115 1.00 91.19 178 LYS A N 1
ATOM 1346 C CA . LYS A 1 178 ? 4.979 -16.186 4.354 1.00 91.19 178 LYS A CA 1
ATOM 1347 C C . LYS A 1 178 ? 5.402 -14.724 4.209 1.00 91.19 178 LYS A C 1
ATOM 1349 O O . LYS A 1 178 ? 5.355 -14.189 3.105 1.00 91.19 178 LYS A O 1
ATOM 1354 N N . GLU A 1 179 ? 5.893 -14.100 5.277 1.00 91.62 179 GLU A N 1
ATOM 1355 C CA . GLU A 1 179 ? 6.415 -12.727 5.266 1.00 91.62 179 GLU A CA 1
ATOM 1356 C C . GLU A 1 179 ? 7.570 -12.555 4.271 1.00 91.62 179 GLU A C 1
ATOM 1358 O O . GLU A 1 179 ? 7.620 -11.559 3.549 1.00 91.62 179 GLU A O 1
ATOM 1363 N N . ILE A 1 180 ? 8.461 -13.546 4.158 1.00 92.12 180 ILE A N 1
ATOM 1364 C CA . ILE A 1 180 ? 9.563 -13.523 3.182 1.00 92.12 180 ILE A CA 1
ATOM 1365 C C . ILE A 1 180 ? 9.166 -14.030 1.787 1.00 92.12 180 ILE A C 1
ATOM 1367 O O . ILE A 1 180 ? 10.029 -14.174 0.920 1.00 92.12 180 ILE A O 1
ATOM 1371 N N . SER A 1 181 ? 7.880 -14.318 1.556 1.00 90.81 181 SER A N 1
ATOM 1372 C CA . SER A 1 181 ? 7.355 -14.867 0.295 1.00 90.81 181 SER A CA 1
ATOM 1373 C C . SER A 1 181 ? 7.973 -16.219 -0.113 1.00 90.81 181 SER A C 1
ATOM 1375 O O . SER A 1 181 ? 8.028 -16.570 -1.295 1.00 90.81 181 SER A O 1
ATOM 1377 N N . LEU A 1 182 ? 8.448 -17.005 0.860 1.00 91.56 182 LEU A N 1
ATOM 1378 C CA . LEU A 1 182 ? 8.876 -18.390 0.646 1.00 91.56 182 LEU A CA 1
ATOM 1379 C C . LEU A 1 182 ? 7.670 -19.327 0.488 1.00 91.56 182 LEU A C 1
ATOM 1381 O O . LEU A 1 182 ? 7.765 -20.323 -0.227 1.00 91.56 182 LEU A O 1
ATOM 1385 N N . ILE A 1 183 ? 6.536 -18.997 1.107 1.00 92.00 183 ILE A N 1
ATOM 1386 C CA . ILE A 1 183 ? 5.243 -19.663 0.912 1.00 92.00 183 ILE A CA 1
ATOM 1387 C C . ILE A 1 183 ? 4.157 -18.611 0.671 1.00 92.00 183 ILE A C 1
ATOM 1389 O O . ILE A 1 183 ? 4.168 -17.558 1.299 1.00 92.00 183 ILE A O 1
ATOM 1393 N N . ASP A 1 184 ? 3.222 -18.895 -0.233 1.00 83.50 184 ASP A N 1
ATOM 1394 C CA . ASP A 1 184 ? 2.147 -17.957 -0.588 1.00 83.50 184 ASP A CA 1
ATOM 1395 C C . ASP A 1 184 ? 0.872 -18.265 0.213 1.00 83.50 184 ASP A C 1
ATOM 1397 O O . ASP A 1 184 ? 0.285 -17.391 0.853 1.00 83.50 184 ASP A O 1
ATOM 1401 N N . GLN A 1 185 ? 0.482 -19.544 0.248 1.00 85.38 185 GLN A N 1
ATOM 1402 C CA . GLN A 1 185 ? -0.630 -20.047 1.048 1.00 85.38 185 GLN A CA 1
ATOM 1403 C C . GLN A 1 185 ? -0.188 -21.219 1.927 1.00 85.38 185 GLN A C 1
ATOM 1405 O O . GLN A 1 185 ? 0.374 -22.201 1.445 1.00 85.38 185 GLN A O 1
ATOM 1410 N N . VAL A 1 186 ? -0.507 -21.156 3.225 1.00 85.69 186 VAL A N 1
ATOM 1411 C CA . VAL A 1 186 ? -0.165 -22.217 4.194 1.00 85.69 186 VAL A CA 1
ATOM 1412 C C . VAL A 1 186 ? -0.772 -23.566 3.787 1.00 85.69 186 VAL A C 1
ATOM 1414 O O . VAL A 1 186 ? -0.124 -24.600 3.940 1.00 85.69 186 VAL A O 1
ATOM 1417 N N . ALA A 1 187 ? -1.974 -23.556 3.200 1.00 86.81 187 ALA A N 1
ATOM 1418 C CA . ALA A 1 187 ? -2.677 -24.757 2.745 1.00 86.81 187 ALA A CA 1
ATOM 1419 C C . ALA A 1 187 ? -1.923 -25.543 1.655 1.00 86.81 187 ALA A C 1
ATOM 1421 O O . ALA A 1 187 ? -2.097 -26.752 1.539 1.00 86.81 187 ALA A O 1
ATOM 1422 N N . GLU A 1 188 ? -1.056 -24.888 0.881 1.00 90.81 188 GLU A N 1
ATOM 1423 C CA . GLU A 1 188 ? -0.318 -25.526 -0.215 1.00 90.81 188 GLU A CA 1
ATOM 1424 C C . GLU A 1 188 ? 1.022 -26.120 0.232 1.00 90.81 188 GLU A C 1
ATOM 1426 O O . GLU A 1 188 ? 1.646 -26.878 -0.509 1.00 90.81 188 GLU A O 1
ATOM 1431 N N . THR A 1 189 ? 1.479 -25.810 1.447 1.00 94.25 189 THR A N 1
ATOM 1432 C CA . THR A 1 189 ? 2.825 -26.179 1.913 1.00 94.25 189 THR A CA 1
ATOM 1433 C C . THR A 1 189 ? 3.070 -27.689 1.921 1.00 94.25 189 THR A C 1
ATOM 1435 O O . THR A 1 189 ? 4.163 -28.120 1.556 1.00 94.25 189 THR A O 1
ATOM 1438 N N . ALA A 1 190 ? 2.053 -28.498 2.236 1.00 95.06 190 ALA A N 1
ATOM 1439 C CA . ALA A 1 190 ? 2.128 -29.958 2.140 1.00 95.06 190 ALA A CA 1
ATOM 1440 C C . ALA A 1 190 ? 2.351 -30.429 0.691 1.00 95.06 190 ALA A C 1
ATOM 1442 O O . ALA A 1 190 ? 3.240 -31.237 0.431 1.00 95.06 190 ALA A O 1
ATOM 1443 N N . ASN A 1 191 ? 1.605 -29.874 -0.270 1.00 94.19 191 ASN A N 1
ATOM 1444 C CA . ASN A 1 191 ? 1.751 -30.199 -1.694 1.00 94.19 191 ASN A CA 1
ATOM 1445 C C . ASN A 1 191 ? 3.127 -29.782 -2.226 1.00 94.19 191 ASN A C 1
ATOM 1447 O O . ASN A 1 191 ? 3.756 -30.524 -2.978 1.00 94.19 191 ASN A O 1
ATOM 1451 N N . ILE A 1 192 ? 3.629 -28.623 -1.793 1.00 95.06 192 ILE A N 1
ATOM 1452 C CA . ILE A 1 192 ? 4.961 -28.139 -2.164 1.00 95.06 192 ILE A CA 1
ATOM 1453 C C . ILE A 1 192 ? 6.042 -29.087 -1.630 1.00 95.06 192 ILE A C 1
ATOM 1455 O O . ILE A 1 192 ? 6.933 -29.469 -2.389 1.00 95.06 192 ILE A O 1
ATOM 1459 N N . ALA A 1 193 ? 5.963 -29.504 -0.364 1.00 96.00 193 ALA A N 1
ATOM 1460 C CA . ALA A 1 193 ? 6.930 -30.434 0.218 1.00 96.00 193 ALA A CA 1
ATOM 1461 C C . ALA A 1 193 ? 6.878 -31.829 -0.431 1.00 96.00 193 ALA A C 1
ATOM 1463 O O . ALA A 1 193 ? 7.922 -32.444 -0.654 1.00 96.00 193 ALA A O 1
ATOM 1464 N N . ASN A 1 194 ? 5.683 -32.287 -0.811 1.00 96.00 194 ASN A N 1
ATOM 1465 C CA . ASN A 1 194 ? 5.475 -33.549 -1.525 1.00 96.00 194 ASN A CA 1
ATOM 1466 C C . ASN A 1 194 ? 5.859 -33.494 -3.016 1.00 96.00 194 ASN A C 1
ATOM 1468 O O . ASN A 1 194 ? 5.989 -34.540 -3.642 1.00 96.00 194 ASN A O 1
ATOM 1472 N N . SER A 1 195 ? 6.078 -32.306 -3.596 1.00 96.31 195 SER A N 1
ATOM 1473 C CA . SER A 1 195 ? 6.510 -32.160 -5.001 1.00 96.31 195 SER A CA 1
ATOM 1474 C C . SER A 1 195 ? 7.961 -32.590 -5.263 1.00 96.31 195 SER A C 1
ATOM 1476 O O . SER A 1 195 ? 8.398 -32.639 -6.411 1.00 96.31 195 SER A O 1
ATOM 1478 N N . VAL A 1 196 ? 8.719 -32.865 -4.201 1.00 96.12 196 VAL A N 1
ATOM 1479 C CA . VAL A 1 196 ? 10.122 -33.298 -4.228 1.00 96.12 196 VAL A CA 1
ATOM 1480 C C . VAL A 1 196 ? 10.283 -34.536 -3.367 1.00 96.12 196 VAL A C 1
ATOM 1482 O O . VAL A 1 196 ? 9.489 -34.769 -2.461 1.00 96.12 196 VAL A O 1
ATOM 1485 N N . ASN A 1 197 ? 11.323 -35.328 -3.621 1.00 92.50 197 ASN A N 1
ATOM 1486 C CA . ASN A 1 197 ? 11.575 -36.545 -2.851 1.00 92.50 197 ASN A CA 1
ATOM 1487 C C . ASN A 1 197 ? 12.320 -36.280 -1.537 1.00 92.50 197 ASN A C 1
ATOM 1489 O O . ASN A 1 197 ? 12.189 -37.082 -0.613 1.00 92.50 197 ASN A O 1
ATOM 1493 N N . ASP A 1 198 ? 13.095 -35.199 -1.455 1.00 94.19 198 ASP A N 1
ATOM 1494 C CA . ASP A 1 198 ? 13.910 -34.807 -0.304 1.00 94.19 198 ASP A CA 1
ATOM 1495 C C . ASP A 1 198 ? 14.143 -33.281 -0.288 1.00 94.19 198 ASP A C 1
ATOM 1497 O O . ASP A 1 198 ? 13.613 -32.547 -1.125 1.00 94.19 198 ASP A O 1
ATOM 1501 N N . SER A 1 199 ? 14.890 -32.789 0.702 1.00 95.81 199 SER A N 1
ATOM 1502 C CA . SER A 1 199 ? 15.246 -31.375 0.859 1.00 95.81 199 SER A CA 1
ATOM 1503 C C . SER A 1 199 ? 16.507 -30.955 0.083 1.00 95.81 199 SER A C 1
ATOM 1505 O O . SER A 1 199 ? 17.066 -29.893 0.354 1.00 95.81 199 SER A O 1
ATOM 1507 N N . ASP A 1 200 ? 17.008 -31.775 -0.848 1.00 95.88 200 ASP A N 1
ATOM 1508 C CA . ASP A 1 200 ? 18.285 -31.595 -1.558 1.00 95.88 200 ASP A CA 1
ATOM 1509 C C . ASP A 1 200 ? 19.498 -31.449 -0.608 1.00 95.88 200 ASP A C 1
ATOM 1511 O O . ASP A 1 200 ? 20.521 -30.832 -0.915 1.00 95.88 200 ASP A O 1
ATOM 1515 N N . GLY A 1 201 ? 19.408 -32.046 0.585 1.00 94.31 201 GLY A N 1
ATOM 1516 C CA . GLY A 1 201 ? 20.425 -31.941 1.637 1.00 94.31 201 GLY A CA 1
ATOM 1517 C C . GLY A 1 201 ? 20.464 -30.579 2.335 1.00 94.31 201 GLY A C 1
ATOM 1518 O O . GLY A 1 201 ? 21.472 -30.253 2.966 1.00 94.31 201 GLY A O 1
ATOM 1519 N N . VAL A 1 202 ? 19.395 -29.789 2.214 1.00 96.56 202 VAL A N 1
ATOM 1520 C CA . VAL A 1 202 ? 19.210 -28.540 2.951 1.00 96.56 202 VAL A CA 1
ATOM 1521 C C . VAL A 1 202 ? 18.502 -28.813 4.273 1.00 96.56 202 VAL A C 1
ATOM 1523 O O . VAL A 1 202 ? 17.523 -29.554 4.337 1.00 96.56 202 VAL A O 1
ATOM 1526 N N . TYR A 1 203 ? 18.972 -28.155 5.326 1.00 96.81 203 TYR A N 1
ATOM 1527 C CA . TYR A 1 203 ? 18.435 -28.246 6.677 1.00 96.81 203 TYR A CA 1
ATOM 1528 C C . TYR A 1 203 ? 18.071 -26.854 7.176 1.00 96.81 203 TYR A C 1
ATOM 1530 O O . TYR A 1 203 ? 18.884 -25.934 7.077 1.00 96.81 203 TYR A O 1
ATOM 1538 N N . PHE A 1 204 ? 16.872 -26.695 7.730 1.00 96.25 204 PHE A N 1
ATOM 1539 C CA . PHE A 1 204 ? 16.465 -25.457 8.386 1.00 96.25 204 PHE A CA 1
ATOM 1540 C C . PHE A 1 204 ? 16.599 -25.590 9.905 1.00 96.25 204 PHE A C 1
ATOM 1542 O O . PHE A 1 204 ? 16.097 -26.549 10.489 1.00 96.25 204 PHE A O 1
ATOM 1549 N N . VAL A 1 205 ? 17.272 -24.636 10.546 1.00 93.19 205 VAL A N 1
ATOM 1550 C CA . VAL A 1 205 ? 17.361 -24.524 12.007 1.00 93.19 205 VAL A CA 1
ATOM 1551 C C . VAL A 1 205 ? 16.415 -23.413 12.467 1.00 93.19 205 VAL A C 1
ATOM 1553 O O . VAL A 1 205 ? 16.667 -22.249 12.145 1.00 93.19 205 VAL A O 1
ATOM 1556 N N . PRO A 1 206 ? 15.339 -23.728 13.209 1.00 90.00 206 PRO A N 1
ATOM 1557 C CA . PRO A 1 206 ? 14.323 -22.746 13.574 1.00 90.00 206 PRO A CA 1
ATOM 1558 C C . PRO A 1 206 ? 14.613 -22.085 14.931 1.00 90.00 206 PRO A C 1
ATOM 1560 O O . PRO A 1 206 ? 13.922 -22.324 15.916 1.00 90.00 206 PRO A O 1
ATOM 1563 N N . ALA A 1 207 ? 15.653 -21.252 14.987 1.00 89.12 207 ALA A N 1
ATOM 1564 C CA . ALA A 1 207 ? 16.116 -20.602 16.219 1.00 89.12 207 ALA A CA 1
ATOM 1565 C C . ALA A 1 207 ? 15.925 -19.071 16.201 1.00 89.12 207 ALA A C 1
ATOM 1567 O O . ALA A 1 207 ? 16.861 -18.323 16.470 1.00 89.12 207 ALA A O 1
ATOM 1568 N N . PHE A 1 208 ? 14.732 -18.575 15.845 1.00 87.19 208 PHE A N 1
ATOM 1569 C CA . PHE A 1 208 ? 14.465 -17.123 15.810 1.00 87.19 208 PHE A CA 1
ATOM 1570 C C . PHE A 1 208 ? 14.495 -16.479 17.203 1.00 87.19 208 PHE A C 1
ATOM 1572 O O . PHE A 1 208 ? 14.961 -15.351 17.347 1.00 87.19 208 PHE A O 1
ATOM 1579 N N . SER A 1 209 ? 14.056 -17.211 18.231 1.00 83.19 209 SER A N 1
ATOM 1580 C CA . SER A 1 209 ? 14.148 -16.829 19.647 1.00 83.19 209 SER A CA 1
ATOM 1581 C C . SER A 1 209 ? 15.186 -17.655 20.425 1.00 83.19 209 SER A C 1
ATOM 1583 O O . SER A 1 209 ? 15.114 -17.755 21.651 1.00 83.19 209 SER A O 1
ATOM 1585 N N . GLY A 1 210 ? 16.150 -18.248 19.711 1.00 83.88 210 GLY A N 1
ATOM 1586 C CA . GLY A 1 210 ? 17.044 -19.284 20.228 1.00 83.88 210 GLY A CA 1
ATOM 1587 C C . GLY A 1 210 ? 16.423 -20.687 20.193 1.00 83.88 210 GLY A C 1
ATOM 1588 O O . GLY A 1 210 ? 15.292 -20.879 19.749 1.00 83.88 210 GLY A O 1
ATOM 1589 N N . LEU A 1 211 ? 17.188 -21.685 20.635 1.00 82.56 211 LEU A N 1
ATOM 1590 C CA . LEU A 1 211 ? 16.748 -23.072 20.784 1.00 82.56 211 LEU A CA 1
ATOM 1591 C C . LEU A 1 211 ? 16.287 -23.307 22.226 1.00 82.56 211 LEU A C 1
ATOM 1593 O O . LEU A 1 211 ? 17.047 -23.092 23.167 1.00 82.56 211 LEU A O 1
ATOM 1597 N N . HIS A 1 212 ? 15.049 -23.761 22.403 1.00 75.06 212 HIS A N 1
ATOM 1598 C CA . HIS A 1 212 ? 14.468 -24.048 23.722 1.00 75.06 212 HIS A CA 1
ATOM 1599 C C . HIS A 1 212 ? 14.779 -25.488 24.160 1.00 75.06 212 HIS A C 1
ATOM 1601 O O . HIS A 1 212 ? 15.652 -26.143 23.579 1.00 75.06 212 HIS A O 1
ATOM 1607 N N . ALA A 1 213 ? 14.118 -25.971 25.213 1.00 69.69 213 ALA A N 1
ATOM 1608 C CA . ALA A 1 213 ? 14.275 -27.340 25.690 1.00 69.69 213 ALA A CA 1
ATOM 1609 C C . ALA A 1 213 ? 14.096 -28.362 24.541 1.00 69.69 213 ALA A C 1
ATOM 1611 O O . ALA A 1 213 ? 13.235 -28.175 23.678 1.00 69.69 213 ALA A O 1
ATOM 1612 N N . PRO A 1 214 ? 14.916 -29.427 24.496 1.00 70.75 214 PRO A N 1
ATOM 1613 C CA . PRO A 1 214 ? 15.927 -29.800 25.495 1.00 70.75 214 PRO A CA 1
ATOM 1614 C C . PRO A 1 214 ? 17.288 -29.084 25.343 1.00 70.75 214 PRO A C 1
ATOM 1616 O O . PRO A 1 214 ? 18.163 -29.250 26.187 1.00 70.75 214 PRO A O 1
ATOM 1619 N N . ILE A 1 215 ? 17.496 -28.281 24.291 1.00 77.94 215 ILE A N 1
ATOM 1620 C CA . ILE A 1 215 ? 18.813 -27.702 23.948 1.00 77.94 215 ILE A CA 1
ATOM 1621 C C . ILE A 1 215 ? 19.143 -26.457 24.790 1.00 77.94 215 ILE A C 1
ATOM 1623 O O . ILE A 1 215 ? 20.284 -26.297 25.214 1.00 77.94 215 ILE A O 1
ATOM 1627 N N . ASN A 1 216 ? 18.155 -25.595 25.051 1.00 76.00 216 ASN A N 1
ATOM 1628 C CA . ASN A 1 216 ? 18.268 -24.399 25.903 1.00 76.00 216 ASN A CA 1
ATOM 1629 C C . ASN A 1 216 ? 19.420 -23.429 25.529 1.00 76.00 216 ASN A C 1
ATOM 1631 O O . ASN A 1 216 ? 20.112 -22.902 26.402 1.00 76.00 216 ASN A O 1
ATOM 1635 N N . ASP A 1 217 ? 19.601 -23.140 24.235 1.00 81.75 217 ASP A N 1
ATOM 1636 C CA . ASP A 1 217 ? 20.541 -22.131 23.724 1.00 81.75 217 ASP A CA 1
ATOM 1637 C C . ASP A 1 217 ? 19.812 -20.895 23.171 1.00 81.75 217 ASP A C 1
ATOM 1639 O O . ASP A 1 217 ? 19.471 -20.811 21.989 1.00 81.75 217 ASP A O 1
ATOM 1643 N N . TYR A 1 218 ? 19.640 -19.878 24.016 1.00 80.25 218 TYR A N 1
ATOM 1644 C CA . TYR A 1 218 ? 19.015 -18.601 23.646 1.00 80.25 218 TYR A CA 1
ATOM 1645 C C . TYR A 1 218 ? 19.834 -17.752 22.652 1.00 80.25 218 TYR A C 1
ATOM 1647 O O . TYR A 1 218 ? 19.351 -16.717 22.198 1.00 80.25 218 TYR A O 1
ATOM 1655 N N . ARG A 1 219 ? 21.085 -18.131 22.347 1.00 81.62 219 ARG A N 1
ATOM 1656 C CA . ARG A 1 219 ? 21.964 -17.416 21.403 1.00 81.62 219 ARG A CA 1
ATOM 1657 C C . ARG A 1 219 ? 21.990 -18.052 20.019 1.00 81.62 219 ARG A C 1
ATOM 1659 O O . ARG A 1 219 ? 22.605 -17.480 19.120 1.00 81.62 219 ARG A O 1
ATOM 1666 N N . ALA A 1 220 ? 21.383 -19.226 19.860 1.00 85.94 220 ALA A N 1
ATOM 1667 C CA . ALA A 1 220 ? 21.318 -19.902 18.578 1.00 85.94 220 ALA A CA 1
ATOM 1668 C C . ALA A 1 220 ? 20.612 -19.027 17.530 1.00 85.94 220 ALA A C 1
ATOM 1670 O O . ALA A 1 220 ? 19.684 -18.287 17.853 1.00 85.94 220 ALA A O 1
ATOM 1671 N N . ALA A 1 221 ? 21.061 -19.117 16.278 1.00 86.62 221 ALA A N 1
ATOM 1672 C CA . ALA A 1 221 ? 20.523 -18.329 15.171 1.00 86.62 221 ALA A CA 1
ATOM 1673 C C . ALA A 1 221 ? 19.724 -19.197 14.194 1.00 86.62 221 ALA A C 1
ATOM 1675 O O . ALA A 1 221 ? 20.123 -20.318 13.874 1.00 86.62 221 ALA A O 1
ATOM 1676 N N . ALA A 1 222 ? 18.610 -18.669 13.683 1.00 91.81 222 ALA A N 1
ATOM 1677 C CA . ALA A 1 222 ? 17.859 -19.339 12.628 1.00 91.81 222 ALA A CA 1
ATOM 1678 C C . ALA A 1 222 ? 18.610 -19.305 11.287 1.00 91.81 222 ALA A C 1
ATOM 1680 O O . ALA A 1 222 ? 19.267 -18.315 10.957 1.00 91.81 222 ALA A O 1
ATOM 1681 N N . GLY A 1 223 ? 18.484 -20.358 10.476 1.00 92.88 223 GLY A N 1
ATOM 1682 C CA . GLY A 1 223 ? 19.081 -20.357 9.141 1.00 92.88 223 GLY A CA 1
ATOM 1683 C C . GLY A 1 223 ? 18.964 -21.665 8.366 1.00 92.88 223 GLY A C 1
ATOM 1684 O O . GLY A 1 223 ? 18.717 -22.729 8.930 1.00 92.88 223 GLY A O 1
ATOM 1685 N N . PHE A 1 224 ? 19.178 -21.568 7.051 1.00 95.44 224 PHE A N 1
ATOM 1686 C CA . PHE A 1 224 ? 19.345 -22.721 6.168 1.00 95.44 224 PHE A CA 1
ATOM 1687 C C . PHE A 1 224 ? 20.823 -23.116 6.075 1.00 95.44 224 PHE A C 1
ATOM 1689 O O . PHE A 1 224 ? 21.687 -22.275 5.823 1.00 95.44 224 PHE A O 1
ATOM 1696 N N . ILE A 1 225 ? 21.112 -24.407 6.219 1.00 94.94 225 ILE A N 1
ATOM 1697 C CA . ILE A 1 225 ? 22.439 -25.000 6.028 1.00 94.94 225 ILE A CA 1
ATOM 1698 C C . ILE A 1 225 ? 22.363 -26.011 4.885 1.00 94.94 225 ILE A C 1
ATOM 1700 O O . ILE A 1 225 ? 21.420 -26.788 4.813 1.00 94.94 225 ILE A O 1
ATOM 1704 N N . GLY A 1 226 ? 23.381 -26.030 4.018 1.00 94.00 226 GLY A N 1
ATOM 1705 C CA . GLY A 1 226 ? 23.516 -27.055 2.975 1.00 94.00 226 GLY A CA 1
ATOM 1706 C C . GLY A 1 226 ? 22.970 -26.671 1.598 1.00 94.00 226 GLY A C 1
ATOM 1707 O O . GLY A 1 226 ? 22.770 -27.554 0.774 1.00 94.00 226 GLY A O 1
ATOM 1708 N N . LEU A 1 227 ? 22.750 -25.376 1.331 1.00 95.00 227 LEU A N 1
ATOM 1709 C CA . LEU A 1 227 ? 22.292 -24.887 0.023 1.00 95.00 227 LEU A CA 1
ATOM 1710 C C . LEU A 1 227 ? 23.247 -25.295 -1.110 1.00 95.00 227 LEU A C 1
ATOM 1712 O O . LEU A 1 227 ? 24.458 -25.077 -1.027 1.00 95.00 227 LEU A O 1
ATOM 1716 N N . LYS A 1 228 ? 22.679 -25.826 -2.196 1.00 92.81 228 LYS A N 1
ATOM 1717 C CA . LYS A 1 228 ? 23.378 -26.217 -3.428 1.00 92.81 228 LYS A CA 1
ATOM 1718 C C . LYS A 1 228 ? 22.814 -25.454 -4.633 1.00 92.81 228 LYS A C 1
ATOM 1720 O O . LYS A 1 228 ? 21.694 -24.952 -4.565 1.00 92.81 228 LYS A O 1
ATOM 1725 N N . PRO A 1 229 ? 23.520 -25.421 -5.779 1.00 94.19 229 PRO A N 1
ATOM 1726 C CA . PRO A 1 229 ? 22.973 -24.862 -7.021 1.00 94.19 229 PRO A CA 1
ATOM 1727 C C . PRO A 1 229 ? 21.670 -25.531 -7.496 1.00 94.19 229 PRO A C 1
ATOM 1729 O O . PRO A 1 229 ? 20.899 -24.924 -8.233 1.00 94.19 229 PRO A O 1
ATOM 1732 N N . THR A 1 230 ? 21.419 -26.774 -7.078 1.00 94.94 230 THR A N 1
ATOM 1733 C CA . THR A 1 230 ? 20.204 -27.552 -7.369 1.00 94.94 230 THR A CA 1
ATOM 1734 C C . THR A 1 230 ? 19.026 -27.222 -6.453 1.00 94.94 230 THR A C 1
ATOM 1736 O O . THR A 1 230 ? 17.895 -27.622 -6.742 1.00 94.94 230 THR A O 1
ATOM 1739 N N . THR A 1 231 ? 19.255 -26.470 -5.373 1.00 96.62 231 THR A N 1
ATOM 1740 C CA . THR A 1 231 ? 18.235 -26.163 -4.374 1.00 96.62 231 THR A CA 1
ATOM 1741 C C . THR A 1 231 ? 17.179 -25.214 -4.946 1.00 96.62 231 THR A C 1
ATOM 1743 O O . THR A 1 231 ? 17.491 -24.197 -5.561 1.00 96.62 231 THR A O 1
ATOM 1746 N N . ARG A 1 232 ? 15.902 -25.536 -4.723 1.00 95.94 232 ARG A N 1
ATOM 1747 C CA . ARG A 1 232 ? 14.733 -24.809 -5.236 1.00 95.94 232 ARG A CA 1
ATOM 1748 C C . ARG A 1 232 ? 13.783 -24.469 -4.087 1.00 95.94 232 ARG A C 1
ATOM 1750 O O . ARG A 1 232 ? 13.926 -24.989 -2.983 1.00 95.94 232 ARG A O 1
ATOM 1757 N N . LYS A 1 233 ? 12.783 -23.619 -4.358 1.00 95.62 233 LYS A N 1
ATOM 1758 C CA . LYS A 1 233 ? 11.762 -23.180 -3.382 1.00 95.62 233 LYS A CA 1
ATOM 1759 C C . LYS A 1 233 ? 11.125 -24.361 -2.637 1.00 95.62 233 LYS A C 1
ATOM 1761 O O . LYS A 1 233 ? 11.030 -24.333 -1.418 1.00 95.62 233 LYS A O 1
ATOM 1766 N N . ASN A 1 234 ? 10.746 -25.414 -3.354 1.00 96.81 234 ASN A N 1
ATOM 1767 C CA . ASN A 1 234 ? 10.136 -26.613 -2.776 1.00 96.81 234 ASN A CA 1
ATOM 1768 C C . ASN A 1 234 ? 11.067 -27.388 -1.826 1.00 96.81 234 ASN A C 1
ATOM 1770 O O . ASN A 1 234 ? 10.600 -27.828 -0.780 1.00 96.81 234 ASN A O 1
ATOM 1774 N N . HIS A 1 235 ? 12.373 -27.472 -2.112 1.00 97.94 235 HIS A N 1
ATOM 1775 C CA . HIS A 1 235 ? 13.359 -28.048 -1.184 1.00 97.94 235 HIS A CA 1
ATOM 1776 C C . HIS A 1 235 ? 13.443 -27.250 0.129 1.00 97.94 235 HIS A C 1
ATOM 1778 O O . HIS A 1 235 ? 13.475 -27.835 1.208 1.00 97.94 235 HIS A O 1
ATOM 1784 N N . LEU A 1 236 ? 13.420 -25.912 0.050 1.00 97.62 236 LEU A N 1
ATOM 1785 C CA . LEU A 1 236 ? 13.447 -25.036 1.229 1.00 97.62 236 LEU A CA 1
ATOM 1786 C C . LEU A 1 236 ? 12.175 -25.162 2.073 1.00 97.62 236 LEU A C 1
ATOM 1788 O O . LEU A 1 236 ? 12.257 -25.258 3.295 1.00 97.62 236 LEU A O 1
ATOM 1792 N N . VAL A 1 237 ? 11.007 -25.188 1.424 1.00 97.38 237 VAL A N 1
ATOM 1793 C CA . VAL A 1 237 ? 9.717 -25.387 2.101 1.00 97.38 237 VAL A CA 1
ATOM 1794 C C . VAL A 1 237 ? 9.674 -26.755 2.777 1.00 97.38 237 VAL A C 1
ATOM 1796 O O . VAL A 1 237 ? 9.267 -26.843 3.932 1.00 97.38 237 VAL A O 1
ATOM 1799 N N . ARG A 1 238 ? 10.161 -27.810 2.113 1.00 97.50 238 ARG A N 1
ATOM 1800 C CA . ARG A 1 238 ? 10.268 -29.139 2.721 1.00 97.50 238 ARG A CA 1
ATOM 1801 C C . ARG A 1 238 ? 11.184 -29.141 3.944 1.00 97.50 238 ARG A C 1
ATOM 1803 O O . ARG A 1 238 ? 10.736 -29.567 5.001 1.00 97.50 238 ARG A O 1
ATOM 1810 N N . ALA A 1 239 ? 12.402 -28.605 3.833 1.00 97.50 239 ALA A N 1
ATOM 1811 C CA . ALA A 1 239 ? 13.351 -28.523 4.950 1.00 97.50 239 ALA A CA 1
ATOM 1812 C C . ALA A 1 239 ? 12.763 -27.780 6.163 1.00 97.50 239 ALA A C 1
ATOM 1814 O O . ALA A 1 239 ? 13.020 -28.133 7.314 1.00 97.50 239 ALA A O 1
ATOM 1815 N N . LEU A 1 240 ? 11.960 -26.747 5.899 1.00 96.06 240 LEU A N 1
ATOM 1816 C CA . LEU A 1 240 ? 11.260 -25.975 6.913 1.00 96.06 240 LEU A CA 1
ATOM 1817 C C . LEU A 1 240 ? 10.191 -26.816 7.628 1.00 96.06 240 LEU A C 1
ATOM 1819 O O . LEU A 1 240 ? 10.209 -26.880 8.857 1.00 96.06 240 LEU A O 1
ATOM 1823 N N . LEU A 1 241 ? 9.308 -27.504 6.894 1.00 96.38 241 LEU A N 1
ATOM 1824 C CA . LEU A 1 241 ? 8.291 -28.376 7.502 1.00 96.38 241 LEU A CA 1
ATOM 1825 C C . LEU A 1 241 ? 8.914 -29.573 8.237 1.00 96.38 241 LEU A C 1
ATOM 1827 O O . LEU A 1 241 ? 8.464 -29.925 9.323 1.00 96.38 241 LEU A O 1
ATOM 1831 N N . GLU A 1 242 ? 9.971 -30.168 7.684 1.00 96.75 242 GLU A N 1
ATOM 1832 C CA . GLU A 1 242 ? 10.727 -31.247 8.329 1.00 96.75 242 GLU A CA 1
ATOM 1833 C C . GLU A 1 242 ? 11.306 -30.794 9.673 1.00 96.75 242 GLU A C 1
ATOM 1835 O O . GLU A 1 242 ? 11.164 -31.498 10.669 1.00 96.75 242 GLU A O 1
ATOM 1840 N N . SER A 1 243 ? 11.874 -29.584 9.741 1.00 94.75 243 SER A N 1
ATOM 1841 C CA . SER A 1 243 ? 12.442 -29.047 10.985 1.00 94.75 243 SER A CA 1
ATOM 1842 C C . SER A 1 243 ? 11.420 -28.895 12.119 1.00 94.75 243 SER A C 1
ATOM 1844 O O . SER A 1 243 ? 11.776 -29.074 13.284 1.00 94.75 243 SER A O 1
ATOM 1846 N N . ILE A 1 244 ? 10.151 -28.615 11.789 1.00 94.19 244 ILE A N 1
ATOM 1847 C CA . ILE A 1 244 ? 9.056 -28.549 12.767 1.00 94.19 244 ILE A CA 1
ATOM 1848 C C . ILE A 1 244 ? 8.856 -29.929 13.401 1.00 94.19 244 ILE A C 1
ATOM 1850 O O . ILE A 1 244 ? 8.810 -30.054 14.626 1.00 94.19 244 ILE A O 1
ATOM 1854 N N . VAL A 1 245 ? 8.802 -30.976 12.572 1.00 95.56 245 VAL A N 1
ATOM 1855 C CA . VAL A 1 245 ? 8.632 -32.356 13.044 1.00 95.56 245 VAL A CA 1
ATOM 1856 C C . VAL A 1 245 ? 9.871 -32.839 13.793 1.00 95.56 245 VAL A C 1
ATOM 1858 O O . VAL A 1 245 ? 9.749 -33.524 14.804 1.00 95.56 245 VAL A O 1
ATOM 1861 N N . PHE A 1 246 ? 11.073 -32.454 13.365 1.00 94.44 246 PHE A N 1
ATOM 1862 C CA . PHE A 1 246 ? 12.297 -32.812 14.079 1.00 94.44 246 PHE A CA 1
ATOM 1863 C C . PHE A 1 246 ? 12.359 -32.180 15.478 1.00 94.44 246 PHE A C 1
ATOM 1865 O O . PHE A 1 246 ? 12.797 -32.838 16.420 1.00 94.44 246 PHE A O 1
ATOM 1872 N N . GLY A 1 247 ? 11.862 -30.949 15.647 1.00 91.12 247 GLY A N 1
ATOM 1873 C CA . GLY A 1 247 ? 11.685 -30.333 16.967 1.00 91.12 247 GLY A CA 1
ATOM 1874 C C . GLY A 1 247 ? 10.708 -31.114 17.856 1.00 91.12 247 GLY A C 1
ATOM 1875 O O . GLY A 1 247 ? 11.004 -31.381 19.019 1.00 91.12 247 GLY A O 1
ATOM 1876 N N . MET A 1 248 ? 9.577 -31.562 17.299 1.00 92.56 248 MET A N 1
ATOM 1877 C CA . MET A 1 248 ? 8.621 -32.430 18.006 1.00 92.56 248 MET A CA 1
ATOM 1878 C C . MET A 1 248 ? 9.236 -33.773 18.399 1.00 92.56 248 MET A C 1
ATOM 1880 O O . MET A 1 248 ? 9.009 -34.252 19.508 1.00 92.56 248 MET A O 1
ATOM 1884 N N . LEU A 1 249 ? 10.027 -34.370 17.505 1.00 93.62 249 LEU A N 1
ATOM 1885 C CA . LEU A 1 249 ? 10.715 -35.627 17.764 1.00 93.62 249 LEU A CA 1
ATOM 1886 C C . LEU A 1 249 ? 11.696 -35.487 18.931 1.00 93.62 249 LEU A C 1
ATOM 1888 O O . LEU A 1 249 ? 11.720 -36.362 19.785 1.00 93.62 249 LEU A O 1
ATOM 1892 N N . LEU A 1 250 ? 12.444 -34.381 19.017 1.00 90.25 250 LEU A N 1
ATOM 1893 C CA . LEU A 1 250 ? 13.322 -34.114 20.162 1.00 90.25 250 LEU A CA 1
ATOM 1894 C C . LEU A 1 250 ? 12.542 -34.062 21.483 1.00 90.25 250 LEU A C 1
ATOM 1896 O O . LEU A 1 250 ? 12.959 -34.685 22.457 1.00 90.25 250 LEU A O 1
ATOM 1900 N N . LEU A 1 251 ? 11.402 -33.362 21.515 1.00 90.31 251 LEU A N 1
ATOM 1901 C CA . LEU A 1 251 ? 10.545 -33.318 22.706 1.00 90.31 251 LEU A CA 1
ATOM 1902 C C . LEU A 1 251 ? 10.007 -34.706 23.072 1.00 90.31 251 LEU A C 1
ATOM 1904 O O . LEU A 1 251 ? 9.969 -35.060 24.248 1.00 90.31 251 LEU A O 1
ATOM 1908 N N . TYR A 1 252 ? 9.616 -35.501 22.077 1.00 92.62 252 TYR A N 1
ATOM 1909 C CA . TYR A 1 252 ? 9.149 -36.869 22.282 1.00 92.62 252 TYR A CA 1
ATOM 1910 C C . TYR A 1 252 ? 10.264 -37.808 22.776 1.00 92.62 252 TYR A C 1
ATOM 1912 O O . TYR A 1 252 ? 10.035 -38.594 23.692 1.00 92.62 252 TYR A O 1
ATOM 1920 N N . GLU A 1 253 ? 11.477 -37.708 22.227 1.00 90.62 253 GLU A N 1
ATOM 1921 C CA . GLU A 1 253 ? 12.658 -38.447 22.699 1.00 90.62 253 GLU A CA 1
ATOM 1922 C C . GLU A 1 253 ? 12.961 -38.095 24.165 1.00 90.62 253 GLU A C 1
ATOM 1924 O O . GLU A 1 253 ? 13.152 -38.989 24.990 1.00 90.62 253 GLU A O 1
ATOM 1929 N N . THR A 1 254 ? 12.920 -36.803 24.519 1.00 89.12 254 THR A N 1
ATOM 1930 C CA . THR A 1 254 ? 13.073 -36.348 25.912 1.00 89.12 254 THR A CA 1
ATOM 1931 C C . THR A 1 254 ? 11.983 -36.928 26.810 1.00 89.12 254 THR A C 1
ATOM 1933 O O . THR A 1 254 ? 12.287 -37.499 27.855 1.00 89.12 254 THR A O 1
ATOM 1936 N N . LEU A 1 255 ? 10.724 -36.871 26.378 1.00 89.56 255 LEU A N 1
ATOM 1937 C CA . LEU A 1 255 ? 9.597 -37.450 27.101 1.00 89.56 255 LEU A CA 1
ATOM 1938 C C . LEU A 1 255 ? 9.783 -38.949 27.383 1.00 89.56 255 LEU A C 1
ATOM 1940 O O . LEU A 1 255 ? 9.586 -39.387 28.517 1.00 89.56 255 LEU A O 1
ATOM 1944 N N . CYS A 1 256 ? 10.191 -39.723 26.377 1.00 89.94 256 CYS A N 1
ATOM 1945 C CA . CYS A 1 256 ? 10.453 -41.155 26.529 1.00 89.94 256 CYS A CA 1
ATOM 1946 C C . CYS A 1 256 ? 11.619 -41.436 27.484 1.00 89.94 256 CYS A C 1
ATOM 1948 O O . CYS A 1 256 ? 11.613 -42.454 28.165 1.00 89.94 256 CYS A O 1
ATOM 1950 N N . SER A 1 257 ? 12.621 -40.553 27.530 1.00 87.81 257 SER A N 1
ATOM 1951 C CA . SER A 1 257 ? 13.774 -40.715 28.423 1.00 87.81 257 SER A CA 1
ATOM 1952 C C . SER A 1 257 ? 13.469 -40.376 29.885 1.00 87.81 257 SER A C 1
ATOM 1954 O O . SER A 1 257 ? 14.095 -40.929 30.785 1.00 87.81 257 SER A O 1
ATOM 1956 N N . GLU A 1 258 ? 12.514 -39.475 30.134 1.00 85.88 258 GLU A N 1
ATOM 1957 C CA . GLU A 1 258 ? 12.209 -38.998 31.485 1.00 85.88 258 GLU A CA 1
ATOM 1958 C C . GLU A 1 258 ? 11.033 -39.710 32.148 1.00 85.88 258 GLU A C 1
ATOM 1960 O O . GLU A 1 258 ? 10.921 -39.704 33.373 1.00 85.88 258 GLU A O 1
ATOM 1965 N N . THR A 1 259 ? 10.141 -40.303 31.361 1.00 86.12 259 THR A N 1
ATOM 1966 C CA . THR A 1 259 ? 8.921 -40.929 31.870 1.00 86.12 259 THR A CA 1
ATOM 1967 C C . THR A 1 259 ? 8.934 -42.435 31.632 1.00 86.12 259 THR A C 1
ATOM 1969 O O . THR A 1 259 ? 9.546 -42.937 30.696 1.00 86.12 259 THR A O 1
ATOM 1972 N N . SER A 1 260 ? 8.229 -43.182 32.481 1.00 85.62 260 SER A N 1
ATOM 1973 C CA . SER A 1 260 ? 8.118 -44.643 32.380 1.00 85.62 260 SER A CA 1
ATOM 1974 C C . SER A 1 260 ? 6.891 -45.113 31.586 1.00 85.62 260 SER A C 1
ATOM 1976 O O . SER A 1 260 ? 6.565 -46.302 31.595 1.00 85.62 260 SER A O 1
ATOM 1978 N N . PHE A 1 261 ? 6.180 -44.199 30.918 1.00 89.62 261 PHE A N 1
ATOM 1979 C CA . PHE A 1 261 ? 4.960 -44.528 30.185 1.00 89.62 261 PHE A CA 1
ATOM 1980 C C . PHE A 1 261 ? 5.261 -45.199 28.842 1.00 89.62 261 PHE A C 1
ATOM 1982 O O . PHE A 1 261 ? 6.269 -44.940 28.192 1.00 89.62 261 PHE A O 1
ATOM 1989 N N . THR A 1 262 ? 4.332 -46.042 28.389 1.00 88.19 262 THR A N 1
ATOM 1990 C CA . THR A 1 262 ? 4.329 -46.557 27.016 1.00 88.19 262 THR A CA 1
ATOM 1991 C C . THR A 1 262 ? 3.314 -45.784 26.189 1.00 88.19 262 THR A C 1
ATOM 1993 O O . THR A 1 262 ? 2.106 -45.890 26.410 1.00 88.19 262 THR A O 1
ATOM 1996 N N . TYR A 1 263 ? 3.803 -45.033 25.209 1.00 94.00 263 TYR A N 1
ATOM 1997 C CA . TYR A 1 263 ? 2.968 -44.248 24.309 1.00 94.00 263 TYR A CA 1
ATOM 1998 C C . TYR A 1 263 ? 2.456 -45.104 23.156 1.00 94.00 263 TYR A C 1
ATOM 2000 O O . TYR A 1 263 ? 3.200 -45.879 22.564 1.00 94.00 263 TYR A O 1
ATOM 2008 N N . LYS A 1 264 ? 1.166 -44.972 22.837 1.00 90.88 264 LYS A N 1
ATOM 2009 C CA . LYS A 1 264 ? 0.530 -45.696 21.719 1.00 90.88 264 LYS A CA 1
ATOM 2010 C C . LYS A 1 264 ? 0.111 -44.777 20.581 1.00 90.88 264 LYS A C 1
ATOM 2012 O O . LYS A 1 264 ? 0.118 -45.180 19.423 1.00 90.88 264 LYS A O 1
ATOM 2017 N N . ARG A 1 265 ? -0.280 -43.551 20.921 1.00 95.94 265 ARG A N 1
ATOM 2018 C CA . ARG A 1 265 ? -0.774 -42.564 19.968 1.00 95.94 265 ARG A CA 1
ATOM 2019 C C . ARG A 1 265 ? -0.520 -41.149 20.431 1.00 95.94 265 ARG A C 1
ATOM 2021 O O . ARG A 1 265 ? -0.420 -40.898 21.630 1.00 95.94 265 ARG A O 1
ATOM 2028 N N . ILE A 1 266 ? -0.512 -40.245 19.466 1.00 97.62 266 ILE A N 1
ATOM 2029 C CA . ILE A 1 266 ? -0.426 -38.806 19.652 1.00 97.62 266 ILE A CA 1
ATOM 2030 C C . ILE A 1 266 ? -1.737 -38.205 19.161 1.00 97.62 266 ILE A C 1
ATOM 2032 O O . ILE A 1 266 ? -2.108 -38.368 18.000 1.00 97.62 266 ILE A O 1
ATOM 2036 N N . ARG A 1 267 ? -2.454 -37.496 20.030 1.00 96.44 267 ARG A N 1
ATOM 2037 C CA . ARG A 1 267 ? -3.610 -36.692 19.609 1.00 96.44 267 ARG A CA 1
ATOM 2038 C C . ARG A 1 267 ? -3.136 -35.287 19.255 1.00 96.44 267 ARG A C 1
ATOM 2040 O O . ARG A 1 267 ? -2.371 -34.707 20.020 1.00 96.44 267 ARG A O 1
ATOM 2047 N N . VAL A 1 268 ? -3.561 -34.749 18.115 1.00 95.62 268 VAL A N 1
ATOM 2048 C CA . VAL A 1 268 ? -3.092 -33.439 17.638 1.00 95.62 268 VAL A CA 1
ATOM 2049 C C . VAL A 1 268 ? -4.236 -32.471 17.366 1.00 95.62 268 VAL A C 1
ATOM 2051 O O . VAL A 1 268 ? -5.312 -32.868 16.909 1.00 95.62 268 VAL A O 1
ATOM 2054 N N . ASP A 1 269 ? -3.975 -31.193 17.626 1.00 92.75 269 ASP A N 1
ATOM 2055 C CA . ASP A 1 269 ? -4.851 -30.063 17.319 1.00 92.75 269 ASP A CA 1
ATOM 2056 C C . ASP A 1 269 ? -4.046 -28.801 16.943 1.00 92.75 269 ASP A C 1
ATOM 2058 O O . ASP A 1 269 ? -2.822 -28.830 16.775 1.00 92.75 269 ASP A O 1
ATOM 2062 N N . GLY A 1 270 ? -4.744 -27.678 16.753 1.00 89.62 270 GLY A N 1
ATOM 2063 C CA . GLY A 1 270 ? -4.148 -26.407 16.340 1.00 89.62 270 GLY A CA 1
ATOM 2064 C C . GLY A 1 270 ? -4.005 -26.241 14.823 1.00 89.62 270 GLY A C 1
ATOM 2065 O O . GLY A 1 270 ? -4.171 -27.175 14.037 1.00 89.62 270 GLY A O 1
ATOM 2066 N N . GLY A 1 271 ? -3.734 -25.010 14.384 1.00 88.31 271 GLY A N 1
ATOM 2067 C CA . GLY A 1 271 ? -3.770 -24.630 12.967 1.00 88.31 271 GLY A CA 1
ATOM 2068 C C . GLY A 1 271 ? -2.770 -25.373 12.076 1.00 88.31 271 GLY A C 1
ATOM 2069 O O . GLY A 1 271 ? -3.093 -25.676 10.927 1.00 88.31 271 GLY A O 1
ATOM 2070 N N . VAL A 1 272 ? -1.587 -25.713 12.598 1.00 90.44 272 VAL A N 1
ATOM 2071 C CA . VAL A 1 272 ? -0.525 -26.385 11.825 1.00 90.44 272 VAL A CA 1
ATOM 2072 C C . VAL A 1 272 ? -0.822 -27.875 11.617 1.00 90.44 272 VAL A C 1
ATOM 2074 O O . VAL A 1 272 ? -0.385 -28.448 10.622 1.00 90.44 272 VAL A O 1
ATOM 2077 N N . SER A 1 273 ? -1.671 -28.482 12.458 1.00 91.88 273 SER A N 1
ATOM 2078 C CA . SER A 1 273 ? -2.121 -29.877 12.296 1.00 91.88 273 SER A CA 1
ATOM 2079 C C . SER A 1 273 ? -2.946 -30.123 11.018 1.00 91.88 273 SER A C 1
ATOM 2081 O O . SER A 1 273 ? -3.164 -31.264 10.615 1.00 91.88 273 SER A O 1
ATOM 2083 N N . LYS A 1 274 ? -3.375 -29.066 10.315 1.00 92.25 274 LYS A N 1
ATOM 2084 C CA . LYS A 1 274 ? -4.016 -29.184 8.992 1.00 92.25 274 LYS A CA 1
ATOM 2085 C C . LYS A 1 274 ? -3.051 -29.634 7.888 1.00 92.25 274 LYS A C 1
ATOM 2087 O O . LYS A 1 274 ? -3.495 -29.937 6.787 1.00 92.25 274 LYS A O 1
ATOM 2092 N N . ASN A 1 275 ? -1.744 -29.638 8.148 1.00 94.56 275 ASN A N 1
ATOM 2093 C CA . ASN A 1 275 ? -0.735 -30.043 7.181 1.00 94.56 275 ASN A CA 1
ATOM 2094 C C . ASN A 1 275 ? -0.481 -31.563 7.256 1.00 94.56 275 ASN A C 1
ATOM 2096 O O . ASN A 1 275 ? 0.193 -32.044 8.167 1.00 94.56 275 ASN A O 1
ATOM 2100 N N . ASP A 1 276 ? -0.986 -32.306 6.268 1.00 96.12 276 ASP A N 1
ATOM 2101 C CA . ASP A 1 276 ? -0.861 -33.772 6.200 1.00 96.12 276 ASP A CA 1
ATOM 2102 C C . ASP A 1 276 ? 0.596 -34.258 6.129 1.00 96.12 276 ASP A C 1
ATOM 2104 O O . ASP A 1 276 ? 0.910 -35.316 6.668 1.00 96.12 276 ASP A O 1
ATOM 2108 N N . PHE A 1 277 ? 1.503 -33.484 5.517 1.00 97.19 277 PHE A N 1
ATOM 2109 C CA . PHE A 1 277 ? 2.928 -33.833 5.455 1.00 97.19 277 PHE A CA 1
ATOM 2110 C C . PHE A 1 277 ? 3.559 -33.841 6.853 1.00 97.19 277 PHE A C 1
ATOM 2112 O O . PHE A 1 277 ? 4.259 -34.789 7.203 1.00 97.19 277 PHE A O 1
ATOM 2119 N N . ILE A 1 278 ? 3.274 -32.821 7.673 1.00 96.69 278 ILE A N 1
ATOM 2120 C CA . ILE A 1 278 ? 3.755 -32.745 9.063 1.00 96.69 278 ILE A CA 1
ATOM 2121 C C . ILE A 1 278 ? 3.223 -33.926 9.879 1.00 96.69 278 ILE A C 1
ATOM 2123 O O . ILE A 1 278 ? 3.995 -34.564 10.592 1.00 96.69 278 ILE A O 1
ATOM 2127 N N . LEU A 1 279 ? 1.924 -34.227 9.781 1.00 97.31 279 LEU A N 1
ATOM 2128 C CA . LEU A 1 279 ? 1.310 -35.279 10.596 1.00 97.31 279 LEU A CA 1
ATOM 2129 C C . LEU A 1 279 ? 1.750 -36.686 10.189 1.00 97.31 279 LEU A C 1
ATOM 2131 O O . LEU A 1 279 ? 2.031 -37.502 11.067 1.00 97.31 279 LEU A O 1
ATOM 2135 N N . GLN A 1 280 ? 1.865 -36.958 8.886 1.00 98.06 280 GLN A N 1
ATOM 2136 C CA . GLN A 1 280 ? 2.385 -38.237 8.410 1.00 98.06 280 GLN A CA 1
ATOM 2137 C C . GLN A 1 280 ? 3.851 -38.418 8.817 1.00 98.06 280 GLN A C 1
ATOM 2139 O O . GLN A 1 280 ? 4.210 -39.468 9.344 1.00 98.06 280 GLN A O 1
ATOM 2144 N N . LEU A 1 281 ? 4.689 -37.387 8.651 1.00 97.94 281 LEU A N 1
ATOM 2145 C CA . LEU A 1 281 ? 6.090 -37.460 9.061 1.00 97.94 281 LEU A CA 1
ATOM 2146 C C . LEU A 1 281 ? 6.219 -37.633 10.582 1.00 97.94 281 LEU A C 1
ATOM 2148 O O . LEU A 1 281 ? 7.050 -38.410 11.041 1.00 97.94 281 LEU A O 1
ATOM 2152 N N . LEU A 1 282 ? 5.380 -36.971 11.384 1.00 97.88 282 LEU A N 1
ATOM 2153 C CA . LEU A 1 282 ? 5.365 -37.164 12.835 1.00 97.88 282 LEU A CA 1
ATOM 2154 C C . LEU A 1 282 ? 5.036 -38.617 13.212 1.00 97.88 282 LEU A C 1
ATOM 2156 O O . LEU A 1 282 ? 5.717 -39.180 14.074 1.00 97.88 282 LEU A O 1
ATOM 2160 N N . ALA A 1 283 ? 4.038 -39.228 12.564 1.00 98.12 283 ALA A N 1
ATOM 2161 C CA . ALA A 1 283 ? 3.695 -40.635 12.772 1.00 98.12 283 ALA A CA 1
ATOM 2162 C C . ALA A 1 283 ? 4.885 -41.539 12.425 1.00 98.12 283 ALA A C 1
ATOM 2164 O O . ALA A 1 283 ? 5.325 -42.333 13.257 1.00 98.12 283 ALA A O 1
ATOM 2165 N N . ASP A 1 284 ? 5.476 -41.350 11.243 1.00 97.81 284 ASP A N 1
ATOM 2166 C CA . ASP A 1 284 ? 6.623 -42.127 10.765 1.00 97.81 284 ASP A CA 1
ATOM 2167 C C . ASP A 1 284 ? 7.808 -42.060 11.741 1.00 97.81 284 ASP A C 1
ATOM 2169 O O . ASP A 1 284 ? 8.378 -43.086 12.116 1.00 97.81 284 ASP A O 1
ATOM 2173 N N . LEU A 1 285 ? 8.171 -40.858 12.200 1.00 97.19 285 LEU A N 1
ATOM 2174 C CA . LEU A 1 285 ? 9.355 -40.656 13.035 1.00 97.19 285 LEU A CA 1
ATOM 2175 C C . LEU A 1 285 ? 9.161 -41.115 14.483 1.00 97.19 285 LEU A C 1
ATOM 2177 O O . LEU A 1 285 ? 10.078 -41.702 15.066 1.00 97.19 285 LEU A O 1
ATOM 2181 N N . THR A 1 286 ? 7.979 -40.901 15.065 1.00 96.56 286 THR A N 1
ATOM 2182 C CA . THR A 1 286 ? 7.670 -41.336 16.442 1.00 96.56 286 THR A CA 1
ATOM 2183 C C . THR A 1 286 ? 7.298 -42.814 16.522 1.00 96.56 286 THR A C 1
ATOM 2185 O O . THR A 1 286 ? 7.483 -43.437 17.571 1.00 96.56 286 THR A O 1
ATOM 2188 N N . GLY A 1 287 ? 6.874 -43.416 15.408 1.00 96.12 287 GLY A N 1
ATOM 2189 C CA . GLY A 1 287 ? 6.387 -44.792 15.359 1.00 96.12 287 GLY A CA 1
ATOM 2190 C C . GLY A 1 287 ? 5.022 -44.971 16.025 1.00 96.12 287 GLY A C 1
ATOM 2191 O O . GLY A 1 287 ? 4.650 -46.099 16.334 1.00 96.12 287 GLY A O 1
ATOM 2192 N N . LEU A 1 288 ? 4.302 -43.876 16.278 1.00 97.31 288 LEU A N 1
ATOM 2193 C CA . LEU A 1 288 ? 2.993 -43.864 16.924 1.00 97.31 288 LEU A CA 1
ATOM 2194 C C . LEU A 1 288 ? 1.897 -43.519 15.917 1.00 97.31 288 LEU A C 1
ATOM 2196 O O . LEU A 1 288 ? 2.137 -42.840 14.921 1.00 97.31 288 LEU A O 1
ATOM 2200 N N . GLU A 1 289 ? 0.666 -43.931 16.213 1.00 98.00 289 GLU A N 1
ATOM 2201 C CA . GLU A 1 289 ? -0.503 -43.417 15.497 1.00 98.00 289 GLU A CA 1
ATOM 2202 C C . GLU A 1 289 ? -0.693 -41.930 15.817 1.00 98.00 289 GLU A C 1
ATOM 2204 O O . GLU A 1 289 ? -0.701 -41.544 16.989 1.00 98.00 289 GLU A O 1
ATOM 2209 N N . VAL A 1 290 ? -0.903 -41.092 14.802 1.00 98.25 290 VAL A N 1
ATOM 2210 C CA . VAL A 1 290 ? -1.217 -39.669 14.999 1.00 98.25 290 VAL A CA 1
ATOM 2211 C C . VAL A 1 290 ? -2.678 -39.426 14.640 1.00 98.25 290 VAL A C 1
ATOM 2213 O O . VAL A 1 290 ? -3.090 -39.616 13.499 1.00 98.25 290 VAL A O 1
ATOM 2216 N N . GLU A 1 291 ? -3.484 -39.008 15.614 1.00 96.81 291 GLU A N 1
ATOM 2217 C CA . GLU A 1 291 ? -4.913 -38.745 15.433 1.00 96.81 291 GLU A CA 1
ATOM 2218 C C . GLU A 1 291 ? -5.194 -37.249 15.303 1.00 96.81 291 GLU A C 1
ATOM 2220 O O . GLU A 1 291 ? -5.089 -36.508 16.288 1.00 96.81 291 GLU A O 1
ATOM 2225 N N . ARG A 1 292 ? -5.653 -36.820 14.123 1.00 95.00 292 ARG A N 1
ATOM 2226 C CA . ARG A 1 292 ? -6.181 -35.470 13.920 1.00 95.00 292 ARG A CA 1
ATOM 2227 C C . ARG A 1 292 ? -7.651 -35.403 14.312 1.00 95.00 292 ARG A C 1
ATOM 2229 O O . ARG A 1 292 ? -8.488 -36.148 13.794 1.00 95.00 292 ARG A O 1
ATOM 2236 N N . ALA A 1 293 ? -7.979 -34.492 15.221 1.00 87.94 293 ALA A N 1
ATOM 2237 C CA . ALA A 1 293 ? -9.363 -34.213 15.574 1.00 87.94 293 ALA A CA 1
ATOM 2238 C C . ALA A 1 293 ? -10.080 -33.435 14.454 1.00 87.94 293 ALA A C 1
ATOM 2240 O O . ALA A 1 293 ? -9.471 -32.622 13.769 1.00 87.94 293 ALA A O 1
ATOM 2241 N N . SER A 1 294 ? -11.396 -33.626 14.300 1.00 85.56 294 SER A N 1
ATOM 2242 C CA . SER A 1 294 ? -12.180 -32.916 13.269 1.00 85.56 294 SER A CA 1
ATOM 2243 C C . SER A 1 294 ? -12.376 -31.419 13.534 1.00 85.56 294 SER A C 1
ATOM 2245 O O . SER A 1 294 ? -12.913 -30.705 12.692 1.00 85.56 294 SER A O 1
ATOM 2247 N N . SER A 1 295 ? -12.033 -30.957 14.734 1.00 83.94 295 SER A N 1
ATOM 2248 C CA . SER A 1 295 ? -12.037 -29.549 15.120 1.00 83.94 295 SER A CA 1
ATOM 2249 C C . SER A 1 295 ? -10.616 -29.156 15.478 1.00 83.94 295 SER A C 1
ATOM 2251 O O . SER A 1 295 ? -9.941 -29.896 16.188 1.00 83.94 295 SER A O 1
ATOM 2253 N N . THR A 1 296 ? -10.176 -27.981 15.035 1.00 79.00 296 THR A N 1
ATOM 2254 C CA . THR A 1 296 ? -8.890 -27.422 15.466 1.00 79.00 296 THR A CA 1
ATOM 2255 C C . THR A 1 296 ? -8.970 -26.702 16.810 1.00 79.00 296 THR A C 1
ATOM 2257 O O . THR A 1 296 ? -7.935 -26.470 17.421 1.00 79.00 296 THR A O 1
ATOM 2260 N N . GLU A 1 297 ? -10.179 -26.395 17.288 1.00 85.06 297 GLU A N 1
ATOM 2261 C CA . GLU A 1 297 ? -10.443 -25.643 18.523 1.00 85.06 297 GLU A CA 1
ATOM 2262 C C . GLU A 1 297 ? -10.730 -26.587 19.706 1.00 85.06 297 GLU A C 1
ATOM 2264 O O . GLU A 1 297 ? -11.802 -26.548 20.321 1.00 85.06 297 GLU A O 1
ATOM 2269 N N . ILE A 1 298 ? -9.810 -27.513 19.997 1.00 91.25 298 ILE A N 1
ATOM 2270 C CA . ILE A 1 298 ? -10.036 -28.537 21.032 1.00 91.25 298 ILE A CA 1
ATOM 2271 C C . ILE A 1 298 ? -9.981 -27.958 22.449 1.00 91.25 298 ILE A C 1
ATOM 2273 O O . ILE A 1 298 ? -10.696 -28.451 23.320 1.00 91.25 298 ILE A O 1
ATOM 2277 N N . SER A 1 299 ? -9.229 -26.879 22.684 1.00 91.81 299 SER A N 1
ATOM 2278 C CA . SER A 1 299 ? -9.246 -26.153 23.963 1.00 91.81 299 SER A CA 1
ATOM 2279 C C . SER A 1 299 ? -10.650 -25.641 24.311 1.00 91.81 299 SER A C 1
ATOM 2281 O O . SER A 1 299 ? -11.139 -25.871 25.417 1.00 91.81 299 SER A O 1
ATOM 2283 N N . ILE A 1 300 ? -11.357 -25.047 23.344 1.00 92.50 300 ILE A N 1
ATOM 2284 C CA . ILE A 1 300 ? -12.740 -24.581 23.525 1.00 92.50 300 ILE A CA 1
ATOM 2285 C C . ILE A 1 300 ? -13.658 -25.756 23.875 1.00 92.50 300 ILE A C 1
ATOM 2287 O O . ILE A 1 300 ? -14.452 -25.662 24.811 1.00 92.50 300 ILE A O 1
ATOM 2291 N N . LEU A 1 301 ? -13.533 -26.882 23.162 1.00 91.69 301 LEU A N 1
ATOM 2292 C CA . LEU A 1 301 ? -14.305 -28.087 23.476 1.00 91.69 301 LEU A CA 1
ATOM 2293 C C . LEU A 1 301 ? -13.998 -28.610 24.882 1.00 91.69 301 LEU A C 1
ATOM 2295 O O . LEU A 1 301 ? -14.925 -28.976 25.597 1.00 91.69 301 LEU A O 1
ATOM 2299 N N . GLY A 1 302 ? -12.735 -28.593 25.306 1.00 93.56 302 GLY A N 1
ATOM 2300 C CA . GLY A 1 302 ? -12.331 -28.965 26.659 1.00 93.56 302 GLY A CA 1
ATOM 2301 C C . GLY A 1 302 ? -13.010 -28.128 27.739 1.00 93.56 302 GLY A C 1
ATOM 2302 O O . GLY A 1 302 ? -13.594 -28.690 28.665 1.00 93.56 302 GLY A O 1
ATOM 2303 N N . ILE A 1 303 ? -13.012 -26.799 27.587 1.00 93.44 303 ILE A N 1
ATOM 2304 C CA . ILE A 1 303 ? -13.710 -25.882 28.507 1.00 93.44 303 ILE A CA 1
ATOM 2305 C C . ILE A 1 303 ? -15.214 -26.140 28.502 1.00 93.44 303 ILE A C 1
ATOM 2307 O O . ILE A 1 303 ? -15.830 -26.186 29.569 1.00 93.44 303 ILE A O 1
ATOM 2311 N N . ILE A 1 304 ? -15.812 -26.326 27.321 1.00 93.56 304 ILE A N 1
ATOM 2312 C CA . ILE A 1 304 ? -17.232 -26.659 27.189 1.00 93.56 304 ILE A CA 1
ATOM 2313 C C . ILE A 1 304 ? -17.525 -27.927 27.987 1.00 93.56 304 ILE A C 1
ATOM 2315 O O . ILE A 1 304 ? -18.410 -27.895 28.834 1.00 93.56 304 ILE A O 1
ATOM 2319 N N . PHE A 1 305 ? -16.754 -28.995 27.778 1.00 93.44 305 PHE A N 1
ATOM 2320 C CA . PHE A 1 305 ? -16.900 -30.288 28.444 1.00 93.44 305 PHE A CA 1
ATOM 2321 C C . PHE A 1 305 ? -16.765 -30.203 29.965 1.00 93.44 305 PHE A C 1
ATOM 2323 O O . PHE A 1 305 ? -17.632 -30.716 30.673 1.00 93.44 305 PHE A O 1
ATOM 2330 N N . LEU A 1 306 ? -15.739 -29.516 30.470 1.00 93.25 306 LEU A N 1
ATOM 2331 C CA . LEU A 1 306 ? -15.562 -29.269 31.904 1.00 93.25 306 LEU A CA 1
ATOM 2332 C C . LEU A 1 306 ? -16.750 -28.494 32.490 1.00 93.25 306 LEU A C 1
ATOM 2334 O O . LEU A 1 306 ? -17.327 -28.896 33.500 1.00 93.25 306 LEU A O 1
ATOM 2338 N N . THR A 1 307 ? -17.178 -27.430 31.810 1.00 94.25 307 THR A N 1
ATOM 2339 C CA . THR A 1 307 ? -18.308 -26.590 32.233 1.00 94.25 307 THR A CA 1
ATOM 2340 C C . THR A 1 307 ? -19.614 -27.377 32.283 1.00 94.25 307 THR A C 1
ATOM 2342 O O . THR A 1 307 ? -20.375 -27.254 33.240 1.00 94.25 307 THR A O 1
ATOM 2345 N N . GLY A 1 308 ? -19.892 -28.205 31.275 1.00 92.88 308 GLY A N 1
ATOM 2346 C CA . GLY A 1 308 ? -21.127 -28.985 31.251 1.00 92.88 308 GLY A CA 1
ATOM 2347 C C . GLY A 1 308 ? -21.117 -30.209 32.163 1.00 92.88 308 GLY A C 1
ATOM 2348 O O . GLY A 1 308 ? -22.193 -30.646 32.560 1.00 92.88 308 GLY A O 1
ATOM 2349 N N . LEU A 1 309 ? -19.952 -30.739 32.556 1.00 91.81 309 LEU A N 1
ATOM 2350 C CA . LEU A 1 309 ? -19.880 -31.657 33.700 1.00 91.81 309 LEU A CA 1
ATOM 2351 C C . LEU A 1 309 ? -20.274 -30.915 34.977 1.00 91.81 309 LEU A C 1
ATOM 2353 O O . LEU A 1 309 ? -21.121 -31.396 35.726 1.00 91.81 309 LEU A O 1
ATOM 2357 N N . GLN A 1 310 ? -19.737 -29.708 35.170 1.00 91.50 310 GLN A N 1
ATOM 2358 C CA . GLN A 1 310 ? -19.994 -28.899 36.358 1.00 91.50 310 GLN A CA 1
ATOM 2359 C C . GLN A 1 310 ? -21.461 -28.468 36.495 1.00 91.50 310 GLN A C 1
ATOM 2361 O O . GLN A 1 310 ? -21.993 -28.455 37.602 1.00 91.50 310 GLN A O 1
ATOM 2366 N N . CYS A 1 311 ? -22.147 -28.137 35.395 1.00 91.00 311 CYS A N 1
ATOM 2367 C CA . CYS A 1 311 ? -23.575 -27.796 35.426 1.00 91.00 311 CYS A CA 1
ATOM 2368 C C . CYS A 1 311 ? -24.519 -28.991 35.196 1.00 91.00 311 CYS A C 1
ATOM 2370 O O . CYS A 1 311 ? -25.732 -28.804 35.108 1.00 91.00 311 CYS A O 1
ATOM 2372 N N . GLY A 1 312 ? -23.989 -30.218 35.119 1.00 90.25 312 GLY A N 1
ATOM 2373 C CA . GLY A 1 312 ? -24.780 -31.448 35.011 1.00 90.25 312 GLY A CA 1
ATOM 2374 C C . GLY A 1 312 ? -25.401 -31.715 33.633 1.00 90.25 312 GLY A C 1
ATOM 2375 O O . GLY A 1 312 ? -26.274 -32.576 33.517 1.00 90.25 312 GLY A O 1
ATOM 2376 N N . VAL A 1 313 ? -24.956 -31.014 32.584 1.00 92.88 313 VAL A N 1
ATOM 2377 C CA . VAL A 1 313 ? -25.316 -31.298 31.181 1.00 92.88 313 VAL A CA 1
ATOM 2378 C C . VAL A 1 313 ? -24.817 -32.684 30.767 1.00 92.88 313 VAL A C 1
ATOM 2380 O O . VAL A 1 313 ? -25.548 -33.434 30.118 1.00 92.88 313 VAL A O 1
ATOM 2383 N N . TRP A 1 314 ? -23.605 -33.060 31.186 1.00 92.19 314 TRP A N 1
ATOM 2384 C CA . TRP A 1 314 ? -23.100 -34.428 31.057 1.00 92.19 314 TRP A CA 1
ATOM 2385 C C . TRP A 1 314 ? -23.015 -35.091 32.424 1.00 92.19 314 TRP A C 1
ATOM 2387 O O . TRP A 1 314 ? -22.537 -34.500 33.386 1.00 92.19 314 TRP A O 1
ATOM 2397 N N . LYS A 1 315 ? -23.455 -36.351 32.502 1.00 89.06 315 LYS A N 1
ATOM 2398 C CA . LYS A 1 315 ? -23.449 -37.118 33.757 1.00 89.06 315 LYS A CA 1
ATOM 2399 C C . LYS A 1 315 ? -22.100 -37.771 34.051 1.00 89.06 315 LYS A C 1
ATOM 2401 O O . LYS A 1 315 ? -21.855 -38.173 35.180 1.00 89.06 315 LYS A O 1
ATOM 2406 N N . SER A 1 316 ? -21.266 -37.957 33.029 1.00 89.56 316 SER A N 1
ATOM 2407 C CA . SER A 1 316 ? -19.984 -38.660 33.128 1.00 89.56 316 SER A CA 1
ATOM 2408 C C . SER A 1 316 ? -19.051 -38.289 31.975 1.00 89.56 316 SER A C 1
ATOM 2410 O O . SER A 1 316 ? -19.514 -37.924 30.888 1.00 89.56 316 SER A O 1
ATOM 2412 N N . LYS A 1 317 ? -17.739 -38.473 32.172 1.00 88.00 317 LYS A N 1
ATOM 2413 C CA . LYS A 1 317 ? -16.725 -38.328 31.110 1.00 88.00 317 LYS A CA 1
ATOM 2414 C C . LYS A 1 317 ? -16.972 -39.280 29.930 1.00 88.00 317 LYS A C 1
ATOM 2416 O O . LYS A 1 317 ? -16.695 -38.929 28.788 1.00 88.00 317 LYS A O 1
ATOM 2421 N N . GLU A 1 318 ? -17.588 -40.439 30.168 1.00 87.31 318 GLU A N 1
ATOM 2422 C CA . GLU A 1 318 ? -17.977 -41.395 29.120 1.00 87.31 318 GLU A CA 1
ATOM 2423 C C . GLU A 1 318 ? -19.000 -40.816 28.133 1.00 87.31 318 GLU A C 1
ATOM 2425 O O . GLU A 1 318 ? -18.967 -41.134 26.942 1.00 87.31 318 GLU A O 1
ATOM 2430 N N . ASN A 1 319 ? -19.914 -39.950 28.595 1.00 87.00 319 ASN A N 1
ATOM 2431 C CA . ASN A 1 319 ? -20.859 -39.275 27.701 1.00 87.00 319 ASN A CA 1
ATOM 2432 C C . ASN A 1 319 ? -20.136 -38.350 26.722 1.00 87.00 319 ASN A C 1
ATOM 2434 O O . ASN A 1 319 ? -20.556 -38.230 25.575 1.00 87.00 319 ASN A O 1
ATOM 2438 N N . ILE A 1 320 ? -19.045 -37.742 27.173 1.00 88.88 320 ILE A N 1
ATOM 2439 C CA . ILE A 1 320 ? -18.250 -36.790 26.405 1.00 88.88 320 ILE A CA 1
ATOM 2440 C C . ILE A 1 320 ? -17.307 -37.516 25.452 1.00 88.88 320 ILE A C 1
ATOM 2442 O O . ILE A 1 320 ? -17.163 -37.110 24.302 1.00 88.88 320 ILE A O 1
ATOM 2446 N N . PHE A 1 321 ? -16.749 -38.652 25.878 1.00 86.00 321 PHE A N 1
ATOM 2447 C CA . PHE A 1 321 ? -15.907 -39.493 25.030 1.00 86.00 321 PHE A CA 1
ATOM 2448 C C . PHE A 1 321 ? -16.611 -39.879 23.718 1.00 86.00 321 PHE A C 1
ATOM 2450 O O . PHE A 1 321 ? -15.998 -39.867 22.654 1.00 86.00 321 PHE A O 1
ATOM 2457 N N . LYS A 1 322 ? -17.928 -40.126 23.770 1.00 85.56 322 LYS A N 1
ATOM 2458 C CA . LYS A 1 322 ? -18.767 -40.423 22.592 1.00 85.56 322 LYS A CA 1
ATOM 2459 C C . LYS A 1 322 ? -18.937 -39.245 21.623 1.00 85.56 322 LYS A C 1
ATOM 2461 O O . LYS A 1 322 ? -19.365 -39.458 20.493 1.00 85.56 322 LYS A O 1
ATOM 2466 N N . LEU A 1 323 ? -18.644 -38.018 22.054 1.00 86.38 323 LEU A N 1
ATOM 2467 C CA . LEU A 1 323 ? -18.742 -36.808 21.231 1.00 86.38 323 LEU A CA 1
ATOM 2468 C C . LEU A 1 323 ? -17.451 -36.514 20.463 1.00 86.38 323 LEU A C 1
ATOM 2470 O O . LEU A 1 323 ? -17.476 -35.712 19.527 1.00 86.38 323 LEU A O 1
ATOM 2474 N N . ARG A 1 324 ? -16.331 -37.148 20.834 1.00 84.81 324 ARG A N 1
ATOM 2475 C CA . ARG A 1 324 ? -15.054 -36.952 20.150 1.00 84.81 324 ARG A CA 1
ATOM 2476 C C . ARG A 1 324 ? -15.134 -37.498 18.726 1.00 84.81 324 ARG A C 1
ATOM 2478 O O . ARG A 1 324 ? -15.495 -38.651 18.506 1.00 84.81 324 ARG A O 1
ATOM 2485 N N . LYS A 1 325 ? -14.735 -36.668 17.764 1.00 87.56 325 LYS A N 1
ATOM 2486 C CA . LYS A 1 325 ? -14.665 -37.018 16.343 1.00 87.56 325 LYS A CA 1
ATOM 2487 C C . LYS A 1 325 ? -13.225 -36.930 15.854 1.00 87.56 325 LYS A C 1
ATOM 2489 O O . LYS A 1 325 ? -12.565 -35.905 16.026 1.00 87.56 325 LYS A O 1
ATOM 2494 N N . VAL A 1 326 ? -12.761 -38.018 15.252 1.00 92.12 326 VAL A N 1
ATOM 2495 C CA . VAL A 1 326 ? -11.459 -38.109 14.584 1.00 92.12 326 VAL A CA 1
ATOM 2496 C C . VAL A 1 326 ? -11.692 -37.906 13.094 1.00 92.12 326 VAL A C 1
ATOM 2498 O O . VAL A 1 326 ? -12.609 -38.503 12.535 1.00 92.12 326 VAL A O 1
ATOM 2501 N N . GLU A 1 327 ? -10.905 -37.032 12.478 1.00 93.50 327 GLU A N 1
ATOM 2502 C CA . GLU A 1 327 ? -10.947 -36.797 11.034 1.00 93.50 327 GLU A CA 1
ATOM 2503 C C . GLU A 1 327 ? -10.091 -37.830 10.306 1.00 93.50 327 GLU A C 1
ATOM 2505 O O . GLU A 1 327 ? -10.590 -38.568 9.461 1.00 93.50 327 GLU A O 1
ATOM 2510 N N . THR A 1 328 ? -8.818 -37.912 10.698 1.00 95.81 328 THR A N 1
ATOM 2511 C CA . THR A 1 328 ? -7.807 -38.738 10.038 1.00 95.81 328 THR A CA 1
ATOM 2512 C C . THR A 1 328 ? -6.879 -39.344 11.083 1.00 95.81 328 THR A C 1
ATOM 2514 O O . THR A 1 328 ? -6.500 -38.678 12.051 1.00 95.81 328 THR A O 1
ATOM 2517 N N . ILE A 1 329 ? -6.504 -40.606 10.875 1.00 97.56 329 ILE A N 1
ATOM 2518 C CA . ILE A 1 329 ? -5.454 -41.290 11.635 1.00 97.56 329 ILE A CA 1
ATOM 2519 C C . ILE A 1 329 ? -4.297 -41.553 10.677 1.00 97.56 329 ILE A C 1
ATOM 2521 O O . ILE A 1 329 ? -4.477 -42.219 9.658 1.00 97.56 329 ILE A O 1
ATOM 2525 N N . PHE A 1 330 ? -3.126 -41.024 11.006 1.00 97.94 330 PHE A N 1
ATOM 2526 C CA . PHE A 1 330 ? -1.895 -41.241 10.258 1.00 97.94 330 PHE A CA 1
ATOM 2527 C C . PHE A 1 330 ? -1.156 -42.421 10.883 1.00 97.94 330 PHE A C 1
ATOM 2529 O O . PHE A 1 330 ? -0.843 -42.408 12.077 1.00 97.94 330 PHE A O 1
ATOM 2536 N N . MET A 1 331 ? -0.924 -43.456 10.077 1.00 97.94 331 MET A N 1
ATOM 2537 C CA . MET A 1 331 ? -0.252 -44.678 10.512 1.00 97.94 331 MET A CA 1
ATOM 2538 C C . MET A 1 331 ? 1.257 -44.558 10.277 1.00 97.94 331 MET A C 1
ATOM 2540 O O . MET A 1 331 ? 1.648 -44.075 9.212 1.00 97.94 331 MET A O 1
ATOM 2544 N N . PRO A 1 332 ? 2.101 -45.008 11.221 1.00 97.00 332 PRO A N 1
ATOM 2545 C CA . PRO A 1 332 ? 3.549 -44.918 11.085 1.00 97.00 332 PRO A CA 1
ATOM 2546 C C . PRO A 1 332 ? 4.071 -45.826 9.965 1.00 97.00 332 PRO A C 1
ATOM 2548 O O . PRO A 1 332 ? 3.711 -47.003 9.885 1.00 97.00 332 PRO A O 1
ATOM 2551 N N . ASN A 1 333 ? 4.977 -45.305 9.140 1.00 95.75 333 ASN A N 1
ATOM 2552 C CA . ASN A 1 333 ? 5.711 -46.064 8.132 1.00 95.75 333 ASN A CA 1
ATOM 2553 C C . ASN A 1 333 ? 7.173 -46.295 8.565 1.00 95.75 333 ASN A C 1
ATOM 2555 O O . ASN A 1 333 ? 7.983 -45.366 8.639 1.00 95.75 333 ASN A O 1
ATOM 2559 N N . SER A 1 334 ? 7.533 -47.560 8.807 1.00 92.44 334 SER A N 1
ATOM 2560 C CA . SER A 1 334 ? 8.878 -47.960 9.240 1.00 92.44 334 SER A CA 1
ATOM 2561 C C . SER A 1 334 ? 9.970 -47.723 8.192 1.00 92.44 334 SER A C 1
ATOM 2563 O O . SER A 1 334 ? 11.106 -47.433 8.562 1.00 92.44 334 SER A O 1
ATOM 2565 N N . GLU A 1 335 ? 9.655 -47.805 6.897 1.00 93.44 335 GLU A N 1
ATOM 2566 C CA . GLU A 1 335 ? 10.620 -47.542 5.819 1.00 93.44 335 GLU A CA 1
ATOM 2567 C C . GLU A 1 335 ? 10.992 -46.057 5.767 1.00 93.44 335 GLU A C 1
ATOM 2569 O O . GLU A 1 335 ? 12.169 -45.705 5.663 1.00 93.44 335 GLU A O 1
ATOM 2574 N N . ASN A 1 336 ? 10.003 -45.168 5.917 1.00 91.50 336 ASN A N 1
ATOM 2575 C CA . ASN A 1 336 ? 10.256 -43.731 6.018 1.00 91.50 336 ASN A CA 1
ATOM 2576 C C . ASN A 1 336 ? 11.072 -43.398 7.268 1.00 91.50 336 ASN A C 1
ATOM 2578 O O . ASN A 1 336 ? 11.999 -42.591 7.196 1.00 91.50 336 ASN A O 1
ATOM 2582 N N . ARG A 1 337 ? 10.783 -44.052 8.398 1.00 93.25 337 ARG A N 1
ATOM 2583 C CA . ARG A 1 337 ? 11.558 -43.892 9.635 1.00 93.25 337 ARG A CA 1
ATOM 2584 C C . ARG A 1 337 ? 13.037 -44.223 9.438 1.00 93.25 337 ARG A C 1
ATOM 2586 O O . ARG A 1 337 ? 13.902 -43.451 9.849 1.00 93.25 337 ARG A O 1
ATOM 2593 N N . GLU A 1 338 ? 13.320 -45.338 8.769 1.00 92.12 338 GLU A N 1
ATOM 2594 C CA . GLU A 1 338 ? 14.679 -45.757 8.415 1.00 92.12 338 GLU A CA 1
ATOM 2595 C C . GLU A 1 338 ? 15.351 -44.736 7.486 1.00 92.12 338 GLU A C 1
ATOM 2597 O O . GLU A 1 338 ? 16.470 -44.287 7.743 1.00 92.12 338 GLU A O 1
ATOM 2602 N N . ARG A 1 339 ? 14.629 -44.290 6.451 1.00 94.06 339 ARG A N 1
ATOM 2603 C CA . ARG A 1 339 ? 15.102 -43.298 5.477 1.00 94.06 339 ARG A CA 1
ATOM 2604 C C . ARG A 1 339 ? 15.459 -41.954 6.117 1.00 94.06 339 ARG A C 1
ATOM 2606 O O . ARG A 1 339 ? 16.437 -41.327 5.711 1.00 94.06 339 ARG A O 1
ATOM 2613 N N . TYR A 1 340 ? 14.684 -41.503 7.101 1.00 96.25 340 TYR A N 1
ATOM 2614 C CA . TYR A 1 340 ? 14.896 -40.219 7.769 1.00 96.25 340 TYR A CA 1
ATOM 2615 C C . TYR A 1 340 ? 15.956 -40.257 8.873 1.00 96.25 340 TYR A C 1
ATOM 2617 O O . TYR A 1 340 ? 16.464 -39.197 9.239 1.00 96.25 340 TYR A O 1
ATOM 2625 N N . ARG A 1 341 ? 16.356 -41.433 9.377 1.00 93.06 341 ARG A N 1
ATOM 2626 C CA . ARG A 1 341 ? 17.386 -41.541 10.425 1.00 93.06 341 ARG A CA 1
ATOM 2627 C C . ARG A 1 341 ? 18.686 -40.782 10.090 1.00 93.06 341 ARG A C 1
ATOM 2629 O O . ARG A 1 341 ? 19.104 -39.964 10.916 1.00 93.06 341 ARG A O 1
ATOM 2636 N N . PRO A 1 342 ? 19.323 -40.961 8.912 1.00 93.88 342 PRO A N 1
ATOM 2637 C CA . PRO A 1 342 ? 20.515 -40.183 8.562 1.00 93.88 342 PRO A CA 1
ATOM 2638 C C . PRO A 1 342 ? 20.225 -38.683 8.376 1.00 93.88 342 PRO A C 1
ATOM 2640 O O . PRO A 1 342 ? 21.069 -37.855 8.712 1.00 93.88 342 PRO A O 1
ATOM 2643 N N . ILE A 1 343 ? 19.030 -38.318 7.901 1.00 95.25 343 ILE A N 1
ATOM 2644 C CA . ILE A 1 343 ? 18.614 -36.920 7.685 1.00 95.25 343 ILE A CA 1
ATOM 2645 C C . ILE A 1 343 ? 18.504 -36.184 9.027 1.00 95.25 343 ILE A C 1
ATOM 2647 O O . ILE A 1 343 ? 19.020 -35.078 9.178 1.00 95.25 343 ILE A O 1
ATOM 2651 N N . ILE A 1 344 ? 17.897 -36.820 10.030 1.00 94.81 344 ILE A N 1
ATOM 2652 C CA . ILE A 1 344 ? 17.776 -36.276 11.388 1.00 94.81 344 ILE A CA 1
ATOM 2653 C C . ILE A 1 344 ? 19.156 -36.117 12.028 1.00 94.81 344 ILE A C 1
ATOM 2655 O O . ILE A 1 344 ? 19.411 -35.109 12.685 1.00 94.81 344 ILE A O 1
ATOM 2659 N N . ALA A 1 345 ? 20.066 -37.073 11.822 1.00 92.06 345 ALA A N 1
ATOM 2660 C CA . ALA A 1 345 ? 21.433 -36.971 12.329 1.00 92.06 345 ALA A CA 1
ATOM 2661 C C . ALA A 1 345 ? 22.176 -35.756 11.743 1.00 92.06 345 ALA A C 1
ATOM 2663 O O . ALA A 1 345 ? 22.835 -35.019 12.480 1.00 92.06 345 ALA A O 1
ATOM 2664 N N . GLU A 1 346 ? 22.036 -35.495 10.441 1.00 94.19 346 GLU A N 1
ATOM 2665 C CA . GLU A 1 346 ? 22.600 -34.299 9.805 1.00 94.19 346 GLU A CA 1
ATOM 2666 C C . GLU A 1 346 ? 21.908 -33.007 10.254 1.00 94.19 346 GLU A C 1
ATOM 2668 O O . GLU A 1 346 ? 22.581 -32.006 10.505 1.00 94.19 346 GLU A O 1
ATOM 2673 N N . TRP A 1 347 ? 20.588 -33.021 10.453 1.00 94.69 347 TRP A N 1
ATOM 2674 C CA . TRP A 1 347 ? 19.874 -31.879 11.022 1.00 94.69 347 TRP A CA 1
ATOM 2675 C C . TRP A 1 347 ? 20.339 -31.565 12.454 1.00 94.69 347 TRP A C 1
ATOM 2677 O O . TRP A 1 347 ? 20.611 -30.406 12.772 1.00 94.69 347 TRP A O 1
ATOM 2687 N N . LYS A 1 348 ? 20.552 -32.585 13.300 1.00 90.75 348 LYS A N 1
ATOM 2688 C CA . LYS A 1 348 ? 21.147 -32.435 14.644 1.00 90.75 348 LYS A CA 1
ATOM 2689 C C . LYS A 1 348 ? 22.559 -31.820 14.569 1.00 90.75 348 LYS A C 1
ATOM 2691 O O . LYS A 1 348 ? 22.900 -30.968 15.389 1.00 90.75 348 LYS A O 1
ATOM 2696 N N . ARG A 1 349 ? 23.367 -32.150 13.550 1.00 90.12 349 ARG A N 1
ATOM 2697 C CA . ARG A 1 349 ? 24.658 -31.470 13.290 1.00 90.12 349 ARG A CA 1
ATOM 2698 C C . ARG A 1 349 ? 24.475 -30.024 12.823 1.00 90.12 349 ARG A C 1
ATOM 2700 O O . ARG A 1 349 ? 25.273 -29.163 13.194 1.00 90.12 349 ARG A O 1
ATOM 2707 N N . ALA A 1 350 ? 23.456 -29.736 12.014 1.00 90.81 350 ALA A N 1
ATOM 2708 C CA . ALA A 1 350 ? 23.134 -28.377 11.581 1.00 90.81 350 ALA A CA 1
ATOM 2709 C C . ALA A 1 350 ? 22.747 -27.484 12.773 1.00 90.81 350 ALA A C 1
ATOM 2711 O O . ALA A 1 350 ? 23.252 -26.364 12.869 1.00 90.81 350 ALA A O 1
ATOM 2712 N N . LEU A 1 351 ? 21.965 -28.008 13.728 1.00 87.62 351 LEU A N 1
ATOM 2713 C CA . LEU A 1 351 ? 21.653 -27.332 14.994 1.00 87.62 351 LEU A CA 1
ATOM 2714 C C . LEU A 1 351 ? 22.926 -26.918 15.743 1.00 87.62 351 LEU A C 1
ATOM 2716 O O . LEU A 1 351 ? 23.080 -25.754 16.104 1.00 87.62 351 LEU A O 1
ATOM 2720 N N . GLN A 1 352 ? 23.880 -27.839 15.908 1.00 83.94 352 GLN A N 1
ATOM 2721 C CA . GLN A 1 352 ? 25.144 -27.560 16.601 1.00 83.94 352 GLN A CA 1
ATOM 2722 C C . GLN A 1 352 ? 25.988 -26.472 15.921 1.00 83.94 352 GLN A C 1
ATOM 2724 O O . GLN A 1 352 ? 26.724 -25.758 16.595 1.00 83.94 352 GLN A O 1
ATOM 2729 N N . ARG A 1 353 ? 25.907 -26.329 14.591 1.00 85.31 353 ARG A N 1
ATOM 2730 C CA . ARG A 1 353 ? 26.660 -25.300 13.851 1.00 85.31 353 ARG A CA 1
ATOM 2731 C C . ARG A 1 353 ? 26.112 -23.892 14.060 1.00 85.31 353 ARG A C 1
ATOM 2733 O O . ARG A 1 353 ? 26.878 -22.939 13.940 1.00 85.31 353 ARG A O 1
ATOM 2740 N N . LEU A 1 354 ? 24.812 -23.769 14.317 1.00 83.88 354 LEU A N 1
ATOM 2741 C CA . LEU A 1 354 ? 24.146 -22.488 14.561 1.00 83.88 354 LEU A CA 1
ATOM 2742 C C . LEU A 1 354 ? 23.921 -22.198 16.049 1.00 83.88 354 LEU A C 1
ATOM 2744 O O . LEU A 1 354 ? 23.545 -21.077 16.386 1.00 83.88 354 LEU A O 1
ATOM 2748 N N . ALA A 1 355 ? 24.218 -23.158 16.926 1.00 76.19 355 ALA A N 1
ATOM 2749 C CA . ALA A 1 355 ? 24.342 -22.957 18.364 1.00 76.19 355 ALA A CA 1
ATOM 2750 C C . ALA A 1 355 ? 25.601 -22.132 18.706 1.00 76.19 355 ALA A C 1
ATOM 2752 O O . ALA A 1 355 ? 26.661 -22.278 18.092 1.00 76.19 355 ALA A O 1
ATOM 2753 N N . TRP A 1 356 ? 25.490 -21.247 19.695 1.00 62.06 356 TRP A N 1
ATOM 2754 C CA . TRP A 1 356 ? 26.513 -20.272 20.095 1.00 62.06 356 TRP A CA 1
ATOM 2755 C C . TRP A 1 356 ? 26.943 -20.495 21.555 1.00 62.06 356 TRP A C 1
ATOM 2757 O O . TRP A 1 356 ? 27.046 -19.564 22.361 1.00 62.06 356 TRP A O 1
ATOM 2767 N N . THR A 1 357 ? 27.246 -21.735 21.934 1.00 53.91 357 THR A N 1
ATOM 2768 C CA . THR A 1 357 ? 27.760 -22.024 23.278 1.00 53.91 357 THR A CA 1
ATOM 2769 C C . THR A 1 357 ? 29.229 -21.594 23.402 1.00 53.91 357 THR A C 1
ATOM 2771 O O . THR A 1 357 ? 30.147 -22.278 22.948 1.00 53.91 357 THR A O 1
ATOM 2774 N N . LYS A 1 358 ? 29.471 -20.447 24.049 1.00 41.72 358 LYS A N 1
ATOM 2775 C CA . LYS A 1 358 ? 30.757 -20.108 24.679 1.00 41.72 358 LYS A CA 1
ATOM 2776 C C . LYS A 1 358 ? 30.577 -20.166 26.192 1.00 41.72 358 LYS A C 1
ATOM 2778 O O . LYS A 1 358 ? 30.109 -19.194 26.779 1.00 41.72 358 LYS A O 1
ATOM 2783 N N . GLU A 1 359 ? 31.032 -21.249 26.809 1.00 39.41 359 GLU A N 1
ATOM 2784 C CA . GLU A 1 359 ? 31.428 -21.245 28.216 1.00 39.41 359 GLU A CA 1
ATOM 2785 C C . GLU A 1 359 ? 32.917 -21.603 28.312 1.00 39.41 359 GLU A C 1
ATOM 2787 O O . GLU A 1 359 ? 33.360 -22.667 27.895 1.00 39.41 359 GLU A O 1
ATOM 2792 N N . ASN A 1 360 ? 33.715 -20.655 28.810 1.00 36.44 360 ASN A N 1
ATOM 2793 C CA . ASN A 1 360 ? 35.065 -20.857 29.350 1.00 36.44 360 ASN A CA 1
ATOM 2794 C C . ASN A 1 360 ? 36.074 -21.668 28.510 1.00 36.44 360 ASN A C 1
ATOM 2796 O O . ASN A 1 360 ? 36.740 -22.566 29.021 1.00 36.44 360 ASN A O 1
ATOM 2800 N N . GLY A 1 361 ? 36.270 -21.310 27.236 1.00 37.69 361 GLY A N 1
ATOM 2801 C CA . GLY A 1 361 ? 37.492 -21.668 26.492 1.00 37.69 361 GLY A CA 1
ATOM 2802 C C . GLY A 1 361 ? 37.713 -23.161 26.199 1.00 37.69 361 GLY A C 1
ATOM 2803 O O . GLY A 1 361 ? 38.738 -23.513 25.619 1.00 37.69 361 GLY A O 1
ATOM 2804 N N . LYS A 1 362 ? 36.756 -24.033 26.526 1.00 34.31 362 LYS A N 1
ATOM 2805 C CA . LYS A 1 362 ? 36.677 -25.413 26.039 1.00 34.31 362 LYS A CA 1
ATOM 2806 C C . LYS A 1 362 ? 35.393 -25.545 25.226 1.00 34.31 362 LYS A C 1
ATOM 2808 O O . LYS A 1 362 ? 34.343 -25.093 25.662 1.00 34.31 362 LYS A O 1
ATOM 2813 N N . LYS A 1 363 ? 35.473 -26.141 24.031 1.00 33.88 363 LYS A N 1
ATOM 2814 C CA . LYS A 1 363 ? 34.277 -26.607 23.316 1.00 33.88 363 LYS A CA 1
ATOM 2815 C C . LYS A 1 363 ? 33.614 -27.663 24.200 1.00 33.88 363 LYS A C 1
ATOM 2817 O O . LYS A 1 363 ? 34.085 -28.795 24.237 1.00 33.88 363 LYS A O 1
ATOM 2822 N N . THR A 1 364 ? 32.576 -27.295 24.935 1.00 34.47 364 THR A N 1
ATOM 2823 C CA . THR A 1 364 ? 31.658 -28.274 25.507 1.00 34.47 364 THR A CA 1
ATOM 2824 C C . THR A 1 364 ? 30.823 -28.776 24.337 1.00 34.47 364 THR A C 1
ATOM 2826 O O . THR A 1 364 ? 30.027 -28.025 23.778 1.00 34.47 364 THR A O 1
ATOM 2829 N N . GLU A 1 365 ? 31.068 -30.004 23.880 1.00 34.72 365 GLU A N 1
ATOM 2830 C CA . GLU A 1 365 ? 30.095 -30.686 23.029 1.00 34.72 365 GLU A CA 1
ATOM 2831 C C . GLU A 1 365 ? 28.793 -30.751 23.824 1.00 34.72 365 GLU A C 1
ATOM 2833 O O . GLU A 1 365 ? 28.749 -31.358 24.895 1.00 34.72 365 GLU A O 1
ATOM 2838 N N . VAL A 1 366 ? 27.733 -30.115 23.320 1.00 39.16 366 VAL A N 1
ATOM 2839 C CA . VAL A 1 366 ? 26.382 -30.483 23.734 1.00 39.16 366 VAL A CA 1
ATOM 2840 C C . VAL A 1 366 ? 26.203 -31.916 23.248 1.00 39.16 366 VAL A C 1
ATOM 2842 O O . VAL A 1 366 ? 25.920 -32.160 22.072 1.00 39.16 366 VAL A O 1
ATOM 2845 N N . LYS A 1 367 ? 26.466 -32.875 24.140 1.00 37.41 367 LYS A N 1
ATOM 2846 C CA . LYS A 1 367 ? 26.080 -34.264 23.944 1.00 37.41 367 LYS A CA 1
ATOM 2847 C C . LYS A 1 367 ? 24.559 -34.289 23.906 1.00 37.41 367 LYS A C 1
ATOM 2849 O O . LYS A 1 367 ? 23.901 -34.300 24.938 1.00 37.41 367 LYS A O 1
ATOM 2854 N N . ILE A 1 368 ? 24.009 -34.280 22.699 1.00 42.94 368 ILE A N 1
ATOM 2855 C CA . ILE A 1 368 ? 22.672 -34.811 22.468 1.00 42.94 368 ILE A CA 1
ATOM 2856 C C . ILE A 1 368 ? 22.851 -36.325 22.629 1.00 42.94 368 ILE A C 1
ATOM 2858 O O . ILE A 1 368 ? 23.223 -36.999 21.669 1.00 42.94 368 ILE A O 1
ATOM 2862 N N . GLU A 1 369 ? 22.748 -36.841 23.859 1.00 34.72 369 GLU A N 1
ATOM 2863 C CA . GLU A 1 369 ? 22.760 -38.287 24.094 1.00 34.72 369 GLU A CA 1
ATOM 2864 C C . GLU A 1 369 ? 21.500 -38.857 23.446 1.00 34.72 369 GLU A C 1
ATOM 2866 O O . GLU A 1 369 ? 20.378 -38.639 23.894 1.00 34.72 369 GLU A O 1
ATOM 2871 N N . VAL A 1 370 ? 21.700 -39.511 22.305 1.00 33.50 370 VAL A N 1
ATOM 2872 C CA . VAL A 1 370 ? 20.671 -40.295 21.636 1.00 33.50 370 VAL A CA 1
ATOM 2873 C C . VAL A 1 370 ? 20.529 -41.564 22.461 1.00 33.50 370 VAL A C 1
ATOM 2875 O O . VAL A 1 370 ? 21.458 -42.367 22.518 1.00 33.50 370 VAL A O 1
ATOM 2878 N N . GLY A 1 371 ? 19.390 -41.734 23.126 1.00 32.81 371 GLY A N 1
ATOM 2879 C CA . GLY A 1 371 ? 18.973 -43.069 23.521 1.00 32.81 371 GLY A CA 1
ATOM 2880 C C . GLY A 1 371 ? 18.711 -43.844 22.238 1.00 32.81 371 GLY A C 1
ATOM 2881 O O . GLY A 1 371 ? 17.733 -43.561 21.546 1.00 32.81 371 GLY A O 1
ATOM 2882 N N . ASP A 1 372 ? 19.599 -44.773 21.887 1.00 29.28 372 ASP A N 1
ATOM 2883 C CA . ASP A 1 372 ? 19.252 -45.817 20.934 1.00 29.28 372 ASP A CA 1
ATOM 2884 C C . ASP A 1 372 ? 18.024 -46.527 21.517 1.00 29.28 372 ASP A C 1
ATOM 2886 O O . ASP A 1 372 ? 18.092 -47.148 22.579 1.00 29.28 372 ASP A O 1
ATOM 2890 N N . LEU A 1 373 ? 16.869 -46.366 20.869 1.00 33.38 373 LEU A N 1
ATOM 2891 C CA . LEU A 1 373 ? 15.689 -47.173 21.152 1.00 33.38 373 LEU A CA 1
ATOM 2892 C C . LEU A 1 373 ? 16.015 -48.598 20.690 1.00 33.38 373 LEU A C 1
ATOM 2894 O O . LEU A 1 373 ? 15.673 -48.988 19.575 1.00 33.38 373 LEU A O 1
ATOM 2898 N N . GLU A 1 374 ? 16.744 -49.349 21.518 1.00 28.14 374 GLU A N 1
ATOM 2899 C CA . GLU A 1 374 ? 16.903 -50.786 21.339 1.00 28.14 374 GLU A CA 1
ATOM 2900 C C . GLU A 1 374 ? 15.508 -51.414 21.319 1.00 28.14 374 GLU A C 1
ATOM 2902 O O . GLU A 1 374 ? 14.680 -51.196 22.209 1.00 28.14 374 GLU A O 1
ATOM 2907 N N . GLU A 1 375 ? 15.245 -52.162 20.249 1.00 31.16 375 GLU A N 1
ATOM 2908 C CA . GLU A 1 375 ? 14.029 -52.933 20.043 1.00 31.16 375 GLU A CA 1
ATOM 2909 C C . GLU A 1 375 ? 13.684 -53.716 21.316 1.00 31.16 375 GLU A C 1
ATOM 2911 O O . GLU A 1 375 ? 14.414 -54.622 21.730 1.00 31.16 375 GLU A O 1
ATOM 2916 N N . GLN A 1 376 ? 12.542 -53.398 21.931 1.00 27.38 376 GLN A N 1
ATOM 2917 C CA . GLN A 1 376 ? 11.945 -54.291 22.913 1.00 27.38 376 GLN A CA 1
ATOM 2918 C C . GLN A 1 376 ? 11.615 -55.609 22.208 1.00 27.38 376 GLN A C 1
ATOM 2920 O O . GLN A 1 376 ? 10.666 -55.723 21.433 1.00 27.38 376 GLN A O 1
ATOM 2925 N N . GLN A 1 377 ? 12.483 -56.583 22.472 1.00 23.81 377 GLN A N 1
ATOM 2926 C CA . GLN A 1 377 ? 12.493 -57.940 21.958 1.00 23.81 377 GLN A CA 1
ATOM 2927 C C . GLN A 1 377 ? 11.110 -58.597 22.013 1.00 23.81 377 GLN A C 1
ATOM 2929 O O . GLN A 1 377 ? 10.625 -58.981 23.077 1.00 23.81 377 GLN A O 1
ATOM 2934 N N . ILE A 1 378 ? 10.544 -58.861 20.838 1.00 27.67 378 ILE A N 1
ATOM 2935 C CA . ILE A 1 378 ? 9.688 -60.028 20.633 1.00 27.67 378 ILE A CA 1
ATOM 2936 C C . ILE A 1 378 ? 10.599 -61.102 20.032 1.00 27.67 378 ILE A C 1
ATOM 2938 O O . ILE A 1 378 ? 11.032 -61.015 18.887 1.00 27.67 378 ILE A O 1
ATOM 2942 N N . SER A 1 379 ? 10.969 -62.079 20.858 1.00 23.28 379 SER A N 1
ATOM 2943 C CA . SER A 1 379 ? 11.852 -63.188 20.489 1.00 23.28 379 SER A CA 1
ATOM 2944 C C . SER A 1 379 ? 11.073 -64.320 19.771 1.00 23.28 379 SER A C 1
ATOM 2946 O O . SER A 1 379 ? 9.842 -64.358 19.831 1.00 23.28 379 SER A O 1
ATOM 2948 N N . PRO A 1 380 ? 11.758 -65.223 19.041 1.00 32.03 380 PRO A N 1
ATOM 2949 C CA . PRO A 1 380 ? 11.443 -65.514 17.641 1.00 32.03 380 PRO A CA 1
ATOM 2950 C C . PRO A 1 380 ? 11.075 -66.981 17.373 1.00 32.03 380 PRO A C 1
ATOM 2952 O O . PRO A 1 380 ? 11.586 -67.880 18.041 1.00 32.03 380 PRO A O 1
ATOM 2955 N N . LYS A 1 381 ? 10.310 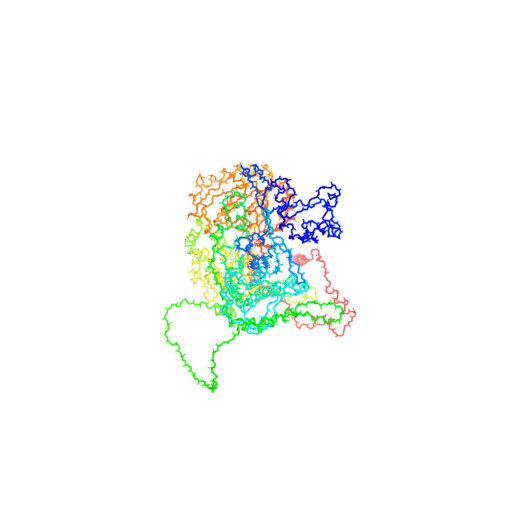-67.247 16.303 1.00 22.44 381 LYS A N 1
ATOM 2956 C CA . LYS A 1 381 ? 10.311 -68.557 15.630 1.00 22.44 381 LYS A CA 1
ATOM 2957 C C . LYS A 1 381 ? 10.066 -68.451 14.122 1.00 22.44 381 LYS A C 1
ATOM 2959 O O . LYS A 1 381 ? 9.020 -67.976 13.706 1.00 22.44 381 LYS A O 1
ATOM 2964 N N . GLU A 1 382 ? 11.033 -69.025 13.396 1.00 26.34 382 GLU A N 1
ATOM 2965 C CA . GLU A 1 382 ? 10.944 -69.621 12.048 1.00 26.34 382 GLU A CA 1
ATOM 2966 C C . GLU A 1 382 ? 10.827 -68.639 10.863 1.00 26.34 382 GLU A C 1
ATOM 2968 O O . GLU A 1 382 ? 10.028 -67.723 10.882 1.00 26.34 382 GLU A O 1
ATOM 2973 N N . GLN A 1 383 ? 11.562 -68.738 9.752 1.00 25.16 383 GLN A N 1
ATOM 2974 C CA . GLN A 1 383 ? 12.603 -69.651 9.273 1.00 25.16 383 GLN A CA 1
ATOM 2975 C C . GLN A 1 383 ? 13.214 -69.017 7.995 1.00 25.16 383 GLN A C 1
ATOM 2977 O O . GLN A 1 383 ? 12.501 -68.477 7.159 1.00 25.16 383 GLN A O 1
ATOM 2982 N N . ASN A 1 384 ? 14.545 -69.089 7.886 1.00 23.88 384 ASN A N 1
ATOM 2983 C CA . ASN A 1 384 ? 15.392 -69.200 6.683 1.00 23.88 384 ASN A CA 1
ATOM 2984 C C . ASN A 1 384 ? 14.777 -69.025 5.269 1.00 23.88 384 ASN A C 1
ATOM 2986 O O . ASN A 1 384 ? 13.984 -69.857 4.849 1.00 23.88 384 ASN A O 1
ATOM 2990 N N . MET A 1 385 ? 15.378 -68.165 4.429 1.00 25.55 385 MET A N 1
ATOM 2991 C CA . MET A 1 385 ? 16.437 -68.569 3.471 1.00 25.55 385 MET A CA 1
ATOM 2992 C C . MET A 1 385 ? 17.034 -67.365 2.714 1.00 25.55 385 MET A C 1
ATOM 2994 O O . MET A 1 385 ? 16.325 -66.538 2.153 1.00 25.55 385 MET A O 1
ATOM 2998 N N . LYS A 1 386 ? 18.372 -67.307 2.678 1.00 26.78 386 LYS A N 1
ATOM 2999 C CA . LYS A 1 386 ? 19.193 -66.443 1.813 1.00 26.78 386 LYS A CA 1
ATOM 3000 C C . LYS A 1 386 ? 19.363 -67.067 0.423 1.00 26.78 386 LYS A C 1
ATOM 3002 O O . LYS A 1 386 ? 19.674 -68.251 0.363 1.00 26.78 386 LYS A O 1
ATOM 3007 N N . SER A 1 387 ? 19.415 -66.225 -0.612 1.00 24.20 387 SER A N 1
ATOM 3008 C CA . SER A 1 387 ? 20.464 -66.205 -1.664 1.00 24.20 387 SER A CA 1
ATOM 3009 C C . SER A 1 387 ? 20.185 -65.024 -2.609 1.00 24.20 387 SER A C 1
ATOM 3011 O O . SER A 1 387 ? 19.111 -64.960 -3.189 1.00 24.20 387 SER A O 1
ATOM 3013 N N . LYS A 1 388 ? 20.986 -63.947 -2.600 1.00 25.72 388 LYS A N 1
ATOM 3014 C CA . LYS A 1 388 ? 22.128 -63.700 -3.510 1.00 25.72 388 LYS A CA 1
ATOM 3015 C C . LYS A 1 388 ? 21.819 -64.003 -4.984 1.00 25.72 388 LYS A C 1
ATOM 3017 O O . LYS A 1 388 ? 21.806 -65.170 -5.338 1.00 25.72 388 LYS A O 1
ATOM 3022 N N . GLU A 1 389 ? 21.743 -62.966 -5.820 1.00 23.67 389 GLU A N 1
ATOM 3023 C CA . GLU A 1 389 ? 22.769 -62.687 -6.838 1.00 23.67 389 GLU A CA 1
ATOM 3024 C C . GLU A 1 389 ? 22.599 -61.302 -7.484 1.00 23.67 389 GLU A C 1
ATOM 3026 O O . GLU A 1 389 ? 21.546 -60.676 -7.422 1.00 23.67 389 GLU A O 1
ATOM 3031 N N . CYS A 1 390 ? 23.722 -60.812 -7.997 1.00 22.89 390 CYS A N 1
ATOM 3032 C CA . CYS A 1 390 ? 23.999 -59.496 -8.553 1.00 22.89 390 CYS A CA 1
ATOM 3033 C C . CYS A 1 390 ? 23.910 -59.568 -10.082 1.00 22.89 390 CYS A C 1
ATOM 3035 O O . CYS A 1 390 ? 24.452 -60.520 -10.640 1.00 22.89 390 CYS A O 1
ATOM 3037 N N . GLN A 1 391 ? 23.353 -58.556 -10.755 1.00 22.16 391 GLN A N 1
ATOM 3038 C CA . GLN A 1 391 ? 23.814 -58.202 -12.100 1.00 22.16 391 GLN A CA 1
ATOM 3039 C C . GLN A 1 391 ? 23.438 -56.764 -12.484 1.00 22.16 391 GLN A C 1
ATOM 3041 O O . GLN A 1 391 ? 22.287 -56.348 -12.378 1.00 22.16 391 GLN A O 1
ATOM 3046 N N . ILE A 1 392 ? 24.463 -56.026 -12.902 1.00 25.28 392 ILE A N 1
ATOM 3047 C CA . ILE A 1 392 ? 24.430 -54.735 -13.592 1.00 25.28 392 ILE A CA 1
ATOM 3048 C C . ILE A 1 392 ? 24.500 -55.052 -15.094 1.00 25.28 392 ILE A C 1
ATOM 3050 O O . ILE A 1 392 ? 25.242 -55.966 -15.447 1.00 25.28 392 ILE A O 1
ATOM 3054 N N . ASP A 1 393 ? 23.734 -54.343 -15.932 1.00 23.70 393 ASP A N 1
ATOM 3055 C CA . ASP A 1 393 ? 24.180 -53.714 -17.199 1.00 23.70 393 ASP A CA 1
ATOM 3056 C C . ASP A 1 393 ? 22.964 -53.114 -17.948 1.00 23.70 393 ASP A C 1
ATOM 3058 O O . ASP A 1 393 ? 21.925 -53.755 -18.061 1.00 23.70 393 ASP A O 1
ATOM 3062 N N . ILE A 1 394 ? 22.931 -51.788 -18.150 1.00 24.81 394 ILE A N 1
ATOM 3063 C CA . ILE A 1 394 ? 23.346 -50.993 -19.333 1.00 24.81 394 ILE A CA 1
ATOM 3064 C C . ILE A 1 394 ? 22.214 -50.825 -20.369 1.00 24.81 394 ILE A C 1
ATOM 3066 O O . ILE A 1 394 ? 21.743 -51.781 -20.968 1.00 24.81 394 ILE A O 1
ATOM 3070 N N . GLU A 1 395 ? 21.834 -49.550 -20.525 1.00 26.92 395 GLU A N 1
ATOM 3071 C CA . GLU A 1 395 ? 21.290 -48.825 -21.689 1.00 26.92 395 GLU A CA 1
ATOM 3072 C C . GLU A 1 395 ? 20.354 -49.535 -22.686 1.00 26.92 395 GLU A C 1
ATOM 3074 O O . GLU A 1 395 ? 20.730 -50.454 -23.406 1.00 26.92 395 GLU A O 1
ATOM 3079 N N . SER A 1 396 ? 19.175 -48.937 -22.886 1.00 23.78 396 SER A N 1
ATOM 3080 C CA . SER A 1 396 ? 18.630 -48.750 -24.235 1.00 23.78 396 SER A CA 1
ATOM 3081 C C . SER A 1 396 ? 17.746 -47.503 -24.307 1.00 23.78 396 SER A C 1
ATOM 3083 O O . SER A 1 396 ? 17.130 -47.076 -23.331 1.00 23.78 396 SER A O 1
ATOM 3085 N N . GLU A 1 397 ? 17.825 -46.893 -25.480 1.00 24.86 397 GLU A N 1
ATOM 3086 C CA . GLU A 1 397 ? 17.346 -45.591 -25.912 1.00 24.86 397 GLU A CA 1
ATOM 3087 C C . GLU A 1 397 ? 15.821 -45.465 -26.077 1.00 24.86 397 GLU A C 1
ATOM 3089 O O . GLU A 1 397 ? 15.132 -46.442 -26.341 1.00 24.86 397 GLU A O 1
ATOM 3094 N N . LEU A 1 398 ? 15.386 -44.195 -26.024 1.00 28.17 398 LEU A N 1
ATOM 3095 C CA . LEU A 1 398 ? 14.384 -43.526 -26.872 1.00 28.17 398 LEU A CA 1
ATOM 3096 C C . LEU A 1 398 ? 12.992 -44.163 -27.024 1.00 28.17 398 LEU A C 1
ATOM 3098 O O . LEU A 1 398 ? 12.823 -45.141 -27.737 1.00 28.17 398 LEU A O 1
ATOM 3102 N N . ASP A 1 399 ? 11.979 -43.435 -26.545 1.00 25.70 399 ASP A N 1
ATOM 3103 C CA . ASP A 1 399 ? 10.701 -43.325 -27.253 1.00 25.70 399 ASP A CA 1
ATOM 3104 C C . ASP A 1 399 ? 10.197 -41.869 -27.231 1.00 25.70 399 ASP A C 1
ATOM 3106 O O . ASP A 1 399 ? 10.114 -41.207 -26.194 1.00 25.70 399 ASP A O 1
ATOM 3110 N N . ASP A 1 400 ? 9.923 -41.385 -28.439 1.00 25.11 400 ASP A N 1
ATOM 3111 C CA . ASP A 1 400 ? 9.388 -40.084 -28.837 1.00 25.11 400 ASP A CA 1
ATOM 3112 C C . ASP A 1 400 ? 7.851 -40.067 -28.681 1.00 25.11 400 ASP A C 1
ATOM 3114 O O . ASP A 1 400 ? 7.190 -40.989 -29.168 1.00 25.11 400 ASP A O 1
ATOM 3118 N N . PRO A 1 401 ? 7.224 -39.055 -28.046 1.00 33.28 401 PRO A N 1
ATOM 3119 C CA . PRO A 1 401 ? 5.777 -38.948 -28.007 1.00 33.28 401 PRO A CA 1
ATOM 3120 C C . PRO A 1 401 ? 5.284 -38.054 -29.149 1.00 33.28 401 PRO A C 1
ATOM 3122 O O . PRO A 1 401 ? 5.258 -36.827 -29.043 1.00 33.28 401 PRO A O 1
ATOM 3125 N N . THR A 1 402 ? 4.775 -38.667 -30.216 1.00 28.02 402 THR A N 1
ATOM 3126 C CA . THR A 1 402 ? 3.836 -37.988 -31.114 1.00 28.02 402 THR A CA 1
ATOM 3127 C C . THR A 1 402 ? 2.394 -38.379 -30.794 1.00 28.02 402 THR A C 1
ATOM 3129 O O . THR A 1 402 ? 2.059 -39.543 -30.605 1.00 28.02 402 THR A O 1
ATOM 3132 N N . VAL A 1 403 ? 1.539 -37.350 -30.827 1.00 29.98 403 VAL A N 1
ATOM 3133 C CA . VAL A 1 403 ? 0.064 -37.354 -30.785 1.00 29.98 403 VAL A CA 1
ATOM 3134 C C . VAL A 1 403 ? -0.585 -37.225 -29.397 1.00 29.98 403 VAL A C 1
ATOM 3136 O O . VAL A 1 403 ? -1.185 -38.151 -28.863 1.00 29.98 403 VAL A O 1
ATOM 3139 N N . ALA A 1 404 ? -0.596 -35.984 -28.897 1.00 26.47 404 ALA A N 1
ATOM 3140 C CA . ALA A 1 404 ? -1.718 -35.432 -28.131 1.00 26.47 404 ALA A CA 1
ATOM 3141 C C . ALA A 1 404 ? -1.815 -33.901 -28.333 1.00 26.47 404 ALA A C 1
ATOM 3143 O O . ALA A 1 404 ? -1.496 -33.114 -27.451 1.00 26.47 404 ALA A O 1
ATOM 3144 N N . GLN A 1 405 ? -2.251 -33.465 -29.519 1.00 29.47 405 GLN A N 1
ATOM 3145 C CA . GLN A 1 405 ? -2.936 -32.171 -29.691 1.00 29.47 405 GLN A CA 1
ATOM 3146 C C . GLN A 1 405 ? -4.441 -32.458 -29.510 1.00 29.47 405 GLN A C 1
ATOM 3148 O O . GLN A 1 405 ? -4.910 -33.493 -29.967 1.00 29.47 405 GLN A O 1
ATOM 3153 N N . SER A 1 406 ? -5.281 -31.659 -28.856 1.00 29.23 406 SER A N 1
ATOM 3154 C CA . SER A 1 406 ? -5.257 -30.212 -28.675 1.00 29.23 406 SER A CA 1
ATOM 3155 C C . SER A 1 406 ? -6.215 -29.801 -27.546 1.00 29.23 406 SER A C 1
ATOM 3157 O O . SER A 1 406 ? -7.411 -30.083 -27.618 1.00 29.23 406 SER A O 1
ATOM 3159 N N . ASN A 1 407 ? -5.699 -29.082 -26.552 1.00 30.05 407 ASN A N 1
ATOM 3160 C CA . ASN A 1 407 ? -6.402 -28.019 -25.823 1.00 30.05 407 ASN A CA 1
ATOM 3161 C C . ASN A 1 407 ? -5.336 -27.131 -25.158 1.00 30.05 407 ASN A C 1
ATOM 3163 O O . ASN A 1 407 ? -5.262 -26.986 -23.940 1.00 30.05 407 ASN A O 1
ATOM 3167 N N . GLU A 1 408 ? -4.446 -26.575 -25.979 1.00 31.12 408 GLU A N 1
ATOM 3168 C CA . GLU A 1 408 ? -3.461 -25.598 -25.527 1.00 31.12 408 GLU A CA 1
ATOM 3169 C C . GLU A 1 408 ? -4.139 -24.231 -25.385 1.00 31.12 408 GLU A C 1
ATOM 3171 O O . GLU A 1 408 ? -4.435 -23.547 -26.366 1.00 31.12 408 GLU A O 1
ATOM 3176 N N . LYS A 1 409 ? -4.340 -23.783 -24.141 1.00 35.16 409 LYS A N 1
ATOM 3177 C CA . LYS A 1 409 ? -4.201 -22.352 -23.853 1.00 35.16 409 LYS A CA 1
ATOM 3178 C C . LYS A 1 409 ? -2.782 -21.990 -24.293 1.00 35.16 409 LYS A C 1
ATOM 3180 O O . LYS A 1 409 ? -1.842 -22.482 -23.675 1.00 35.16 409 LYS A O 1
ATOM 3185 N N . MET A 1 410 ? -2.619 -21.178 -25.342 1.00 37.38 410 MET A N 1
ATOM 3186 C CA . MET A 1 410 ? -1.317 -20.580 -25.663 1.00 37.38 410 MET A CA 1
ATOM 3187 C C . MET A 1 410 ? -0.753 -19.963 -24.380 1.00 37.38 410 MET A C 1
ATOM 3189 O O . MET A 1 410 ? -1.293 -18.978 -23.875 1.00 37.38 410 MET A O 1
ATOM 3193 N N . ILE A 1 411 ? 0.307 -20.554 -23.832 1.00 51.28 411 ILE A N 1
ATOM 3194 C CA . ILE A 1 411 ? 1.064 -19.937 -22.749 1.00 51.28 411 ILE A CA 1
ATOM 3195 C C . ILE A 1 411 ? 1.780 -18.752 -23.390 1.00 51.28 411 ILE A C 1
ATOM 3197 O O . ILE A 1 411 ? 2.672 -18.928 -24.218 1.00 51.28 411 ILE A O 1
ATOM 3201 N N . MET A 1 412 ? 1.326 -17.540 -23.079 1.00 68.25 412 MET A N 1
ATOM 3202 C CA . MET A 1 412 ? 1.935 -16.328 -23.609 1.00 68.25 412 MET A CA 1
ATOM 3203 C C . MET A 1 412 ? 3.348 -16.188 -23.037 1.00 68.25 412 MET A C 1
ATOM 3205 O O . MET A 1 412 ? 3.526 -16.034 -21.831 1.00 68.25 412 MET A O 1
ATOM 3209 N N . ASP A 1 413 ? 4.356 -16.251 -23.906 1.00 89.31 413 ASP A N 1
ATOM 3210 C CA . ASP A 1 413 ? 5.753 -16.059 -23.523 1.00 89.31 413 ASP A CA 1
ATOM 3211 C C . ASP A 1 413 ? 6.050 -14.564 -23.312 1.00 89.31 413 ASP A C 1
ATOM 3213 O O . ASP A 1 413 ? 6.345 -13.810 -24.248 1.00 89.31 413 ASP A O 1
ATOM 3217 N N . TYR A 1 414 ? 5.956 -14.125 -22.054 1.00 94.62 414 TYR A N 1
ATOM 3218 C CA . TYR A 1 414 ? 6.244 -12.745 -21.661 1.00 94.62 414 TYR A CA 1
ATOM 3219 C C . TYR A 1 414 ? 7.701 -12.339 -21.907 1.00 94.62 414 TYR A C 1
ATOM 3221 O O . TYR A 1 414 ? 7.949 -11.165 -22.188 1.00 94.62 414 TYR A O 1
ATOM 3229 N N . ALA A 1 415 ? 8.656 -13.271 -21.831 1.00 93.50 415 ALA A N 1
ATOM 3230 C CA . ALA A 1 415 ? 10.064 -12.963 -22.064 1.00 93.50 415 ALA A CA 1
ATOM 3231 C C . ALA A 1 415 ? 10.287 -12.590 -23.534 1.00 93.50 415 ALA A C 1
ATOM 3233 O O . ALA A 1 415 ? 10.806 -11.509 -23.824 1.00 93.50 415 ALA A O 1
ATOM 3234 N N . SER A 1 416 ? 9.781 -13.416 -24.456 1.00 95.12 416 SER A N 1
ATOM 3235 C CA . SER A 1 416 ? 9.831 -13.136 -25.896 1.00 95.12 416 SER A CA 1
ATOM 3236 C C . SER A 1 416 ? 9.096 -11.845 -26.270 1.00 95.12 416 SER A C 1
ATOM 3238 O O . SER A 1 416 ? 9.573 -11.059 -27.092 1.00 95.12 416 SER A O 1
ATOM 3240 N N . LEU A 1 417 ? 7.940 -11.564 -25.659 1.00 96.69 417 LEU A N 1
ATOM 3241 C CA . LEU A 1 417 ? 7.222 -10.307 -25.886 1.00 96.69 417 LEU A CA 1
ATOM 3242 C C . LEU A 1 417 ? 8.053 -9.080 -25.480 1.00 96.69 417 LEU A C 1
ATOM 3244 O O . LEU A 1 417 ? 8.195 -8.138 -26.268 1.00 96.69 417 LEU A O 1
ATOM 3248 N N . VAL A 1 418 ? 8.597 -9.080 -24.260 1.00 97.75 418 VAL A N 1
ATOM 3249 C CA . VAL A 1 418 ? 9.385 -7.957 -23.733 1.00 97.75 418 VAL A CA 1
ATOM 3250 C C . VAL A 1 418 ? 10.669 -7.774 -24.540 1.00 97.75 418 VAL A C 1
ATOM 3252 O O . VAL A 1 418 ? 11.031 -6.641 -24.855 1.00 97.75 418 VAL A O 1
ATOM 3255 N N . GLU A 1 419 ? 11.328 -8.862 -24.937 1.00 97.50 419 GLU A N 1
ATOM 3256 C CA . GLU A 1 419 ? 12.530 -8.819 -25.770 1.00 97.50 419 GLU A CA 1
ATOM 3257 C C . GLU A 1 419 ? 12.251 -8.232 -27.160 1.00 97.50 419 GLU A C 1
ATOM 3259 O O . GLU A 1 419 ? 12.947 -7.309 -27.589 1.00 97.50 419 GLU A O 1
ATOM 3264 N N . ARG A 1 420 ? 11.191 -8.682 -27.846 1.00 97.31 420 ARG A N 1
ATOM 3265 C CA . ARG A 1 420 ? 10.792 -8.110 -29.145 1.00 97.31 420 ARG A CA 1
ATOM 3266 C C . ARG A 1 420 ? 10.491 -6.619 -29.033 1.00 97.31 420 ARG A C 1
ATOM 3268 O O . ARG A 1 420 ? 10.998 -5.833 -29.830 1.00 97.31 420 ARG A O 1
ATOM 3275 N N . THR A 1 421 ? 9.747 -6.221 -28.004 1.00 98.25 421 THR A N 1
ATOM 3276 C CA . THR A 1 421 ? 9.429 -4.811 -27.728 1.00 98.25 421 THR A CA 1
ATOM 3277 C C . THR A 1 421 ? 10.701 -3.987 -27.493 1.00 98.25 421 THR A C 1
ATOM 3279 O O . THR A 1 421 ? 10.865 -2.887 -28.024 1.00 98.25 421 THR A O 1
ATOM 3282 N N . ARG A 1 422 ? 11.656 -4.537 -26.739 1.00 98.50 422 ARG A N 1
ATOM 3283 C CA . ARG A 1 422 ? 12.953 -3.908 -26.470 1.00 98.50 422 ARG A CA 1
ATOM 3284 C C . ARG A 1 422 ? 13.791 -3.743 -27.737 1.00 98.50 422 ARG A C 1
ATOM 3286 O O . ARG A 1 422 ? 14.387 -2.686 -27.927 1.00 98.50 422 ARG A O 1
ATOM 3293 N N . ASN A 1 423 ? 13.790 -4.729 -28.631 1.00 98.25 423 ASN A N 1
ATOM 3294 C CA . ASN A 1 423 ? 14.494 -4.645 -29.912 1.00 98.25 423 ASN A CA 1
ATOM 3295 C C . ASN A 1 423 ? 13.936 -3.523 -30.799 1.00 98.25 423 ASN A C 1
ATOM 3297 O O . ASN A 1 423 ? 14.704 -2.776 -31.408 1.00 98.25 423 ASN A O 1
ATOM 3301 N N . VAL A 1 424 ? 12.615 -3.329 -30.810 1.00 97.94 424 VAL A N 1
ATOM 3302 C CA . VAL A 1 424 ? 11.975 -2.216 -31.531 1.00 97.94 424 VAL A CA 1
ATOM 3303 C C . VAL A 1 424 ? 12.430 -0.859 -30.976 1.00 97.94 424 VAL A C 1
ATOM 3305 O O . VAL A 1 424 ? 12.769 0.044 -31.750 1.00 97.94 424 VAL A O 1
ATOM 3308 N N . PHE A 1 425 ? 12.511 -0.719 -29.647 1.00 98.44 425 PHE A N 1
ATOM 3309 C CA . PHE A 1 425 ? 13.050 0.484 -29.006 1.00 98.44 425 PHE A CA 1
ATOM 3310 C C . PHE A 1 425 ? 14.522 0.733 -29.376 1.00 98.44 425 PHE A C 1
ATOM 3312 O O . PHE A 1 425 ? 14.883 1.847 -29.768 1.00 98.44 425 PHE A O 1
ATOM 3319 N N . ILE A 1 426 ? 15.370 -0.298 -29.290 1.00 97.94 426 ILE A N 1
ATOM 3320 C CA . ILE A 1 426 ? 16.811 -0.218 -29.593 1.00 97.94 426 ILE A CA 1
ATOM 3321 C C . ILE A 1 426 ? 17.051 0.210 -31.046 1.00 97.94 426 ILE A C 1
ATOM 3323 O O . ILE A 1 426 ? 17.917 1.050 -31.297 1.00 97.94 426 ILE A O 1
ATOM 3327 N N . ASN A 1 427 ? 16.229 -0.270 -31.984 1.00 96.81 427 ASN A N 1
ATOM 3328 C CA . ASN A 1 427 ? 16.267 0.128 -33.396 1.00 96.81 427 ASN A CA 1
ATOM 3329 C C . ASN A 1 427 ? 15.892 1.605 -33.630 1.00 96.81 427 ASN A C 1
ATOM 3331 O O . ASN A 1 427 ? 16.013 2.116 -34.743 1.00 96.81 427 ASN A O 1
ATOM 3335 N N . GLY A 1 428 ? 15.449 2.318 -32.591 1.00 96.31 428 GLY A N 1
ATOM 3336 C CA . GLY A 1 428 ? 15.245 3.761 -32.610 1.00 96.31 428 GLY A CA 1
ATOM 3337 C C . GLY A 1 428 ? 13.906 4.212 -33.191 1.00 96.31 428 GLY A C 1
ATOM 3338 O O . GLY A 1 428 ? 13.725 5.418 -33.379 1.00 96.31 428 GLY A O 1
ATOM 3339 N N . LYS A 1 429 ? 12.958 3.290 -33.429 1.00 97.00 429 LYS A N 1
ATOM 3340 C CA . LYS A 1 429 ? 11.635 3.576 -34.026 1.00 97.00 429 LYS A CA 1
ATOM 3341 C C . LYS A 1 429 ? 10.910 4.720 -33.303 1.00 97.00 429 LYS A C 1
ATOM 3343 O O . LYS A 1 429 ? 10.384 5.633 -33.939 1.00 97.00 429 LYS A O 1
ATOM 3348 N N . THR A 1 430 ? 10.974 4.728 -31.971 1.00 97.62 430 THR A N 1
ATOM 3349 C CA . THR A 1 430 ? 10.268 5.683 -31.101 1.00 97.62 430 THR A CA 1
ATOM 3350 C C . THR A 1 430 ? 10.987 7.026 -30.905 1.00 97.62 430 THR A C 1
ATOM 3352 O O . THR A 1 430 ? 10.419 7.968 -30.344 1.00 97.62 430 THR A O 1
ATOM 3355 N N . ARG A 1 431 ? 12.241 7.169 -31.368 1.00 93.88 431 ARG A N 1
ATOM 3356 C CA . ARG A 1 431 ? 13.072 8.348 -31.057 1.00 93.88 431 ARG A CA 1
ATOM 3357 C C . ARG A 1 431 ? 12.554 9.631 -31.694 1.00 93.88 431 ARG A C 1
ATOM 3359 O O . ARG A 1 431 ? 12.656 10.689 -31.073 1.00 93.88 431 ARG A O 1
ATOM 3366 N N . SER A 1 432 ? 12.017 9.554 -32.911 1.00 97.06 432 SER A N 1
ATOM 3367 C CA . SER A 1 432 ? 11.609 10.739 -33.671 1.00 97.06 432 SER A CA 1
ATOM 3368 C C . SER A 1 432 ? 10.381 11.424 -33.064 1.00 97.06 432 SER A C 1
ATOM 3370 O O . SER A 1 432 ? 9.390 10.771 -32.743 1.00 97.06 432 SER A O 1
ATOM 3372 N N . LEU A 1 433 ? 10.393 12.760 -32.985 1.00 97.31 433 LEU A N 1
ATOM 3373 C CA . LEU A 1 433 ? 9.222 13.523 -32.526 1.00 97.31 433 LEU A CA 1
ATOM 3374 C C . LEU A 1 433 ? 7.990 13.282 -33.403 1.00 97.31 433 LEU A C 1
ATOM 3376 O O . LEU A 1 433 ? 6.874 13.263 -32.895 1.00 97.31 433 LEU A O 1
ATOM 3380 N N . LYS A 1 434 ? 8.190 13.038 -34.703 1.00 98.25 434 LYS A N 1
ATOM 3381 C CA . LYS A 1 434 ? 7.105 12.723 -35.637 1.00 98.25 434 LYS A CA 1
ATOM 3382 C C . LYS A 1 434 ? 6.365 11.444 -35.238 1.00 98.25 434 LYS A C 1
ATOM 3384 O O . LYS A 1 434 ? 5.135 11.440 -35.263 1.00 98.25 434 LYS A O 1
ATOM 3389 N N . TRP A 1 435 ? 7.083 10.383 -34.856 1.00 98.44 435 TRP A N 1
ATOM 3390 C CA . TRP A 1 435 ? 6.454 9.145 -34.382 1.00 98.44 435 TRP A CA 1
ATOM 3391 C C . TRP A 1 435 ? 5.642 9.410 -33.111 1.00 98.44 435 TRP A C 1
ATOM 3393 O O . TRP A 1 435 ? 4.453 9.104 -33.082 1.00 98.44 435 TRP A O 1
ATOM 3403 N N . ARG A 1 436 ? 6.229 10.100 -32.124 1.00 98.50 436 ARG A N 1
ATOM 3404 C CA . ARG A 1 436 ? 5.562 10.425 -30.848 1.00 98.50 436 ARG A CA 1
ATOM 3405 C C . ARG A 1 436 ? 4.285 11.246 -31.049 1.00 98.50 436 ARG A C 1
ATOM 3407 O O . ARG A 1 436 ? 3.232 10.896 -30.528 1.00 98.50 436 ARG A O 1
ATOM 3414 N N . GLN A 1 437 ? 4.348 12.291 -31.878 1.00 98.69 437 GLN A N 1
ATOM 3415 C CA . GLN A 1 437 ? 3.180 13.099 -32.253 1.00 98.69 437 GLN A CA 1
ATOM 3416 C C . GLN A 1 437 ? 2.104 12.278 -32.965 1.00 98.69 437 GLN A C 1
ATOM 3418 O O . GLN A 1 437 ? 0.918 12.536 -32.779 1.00 98.69 437 GLN A O 1
ATOM 3423 N N . THR A 1 438 ? 2.508 11.319 -33.800 1.00 98.69 438 THR A N 1
ATOM 3424 C CA . THR A 1 438 ? 1.570 10.446 -34.511 1.00 98.69 438 THR A CA 1
ATOM 3425 C C . THR A 1 438 ? 0.842 9.539 -33.529 1.00 98.69 438 THR A C 1
ATOM 3427 O O . THR A 1 438 ? -0.381 9.512 -33.564 1.00 98.69 438 THR A O 1
ATOM 3430 N N . GLN A 1 439 ? 1.560 8.882 -32.611 1.00 98.75 439 GLN A N 1
ATOM 3431 C CA . GLN A 1 439 ? 0.941 8.030 -31.592 1.00 98.75 439 GLN A CA 1
ATOM 3432 C C . GLN A 1 439 ? -0.035 8.822 -30.714 1.00 98.75 439 GLN A C 1
ATOM 3434 O O . GLN A 1 439 ? -1.181 8.421 -30.586 1.00 98.75 439 GLN A O 1
ATOM 3439 N N . LEU A 1 440 ? 0.352 10.003 -30.216 1.00 98.75 440 LEU A N 1
ATOM 3440 C CA . LEU A 1 440 ? -0.541 10.861 -29.422 1.00 98.75 440 LEU A CA 1
ATOM 3441 C C . LEU A 1 440 ? -1.812 11.278 -30.185 1.00 98.75 440 LEU A C 1
ATOM 3443 O O . LEU A 1 440 ? -2.906 11.263 -29.626 1.00 98.75 440 LEU A O 1
ATOM 3447 N N . LYS A 1 441 ? -1.692 11.630 -31.473 1.00 98.81 441 LYS A N 1
ATOM 3448 C CA . LYS A 1 441 ? -2.854 11.956 -32.319 1.00 98.81 441 LYS A CA 1
ATOM 3449 C C . LYS A 1 441 ? -3.752 10.743 -32.560 1.00 98.81 441 LYS A C 1
ATOM 3451 O O . LYS A 1 441 ? -4.967 10.904 -32.559 1.00 98.81 441 LYS A O 1
ATOM 3456 N N . GLN A 1 442 ? -3.170 9.559 -32.750 1.00 98.81 442 GLN A N 1
ATOM 3457 C CA . GLN A 1 442 ? -3.925 8.313 -32.887 1.00 98.81 442 GLN A CA 1
ATOM 3458 C C . GLN A 1 442 ? -4.632 7.936 -31.583 1.00 98.81 442 GLN A C 1
ATOM 3460 O O . GLN A 1 442 ? -5.794 7.552 -31.627 1.00 98.81 442 GLN A O 1
ATOM 3465 N N . THR A 1 443 ? -4.005 8.145 -30.420 1.00 98.69 443 THR A N 1
ATOM 3466 C CA . THR A 1 443 ? -4.669 7.973 -29.120 1.00 98.69 443 THR A CA 1
ATOM 3467 C C . THR A 1 443 ? -5.872 8.907 -28.982 1.00 98.69 443 THR A C 1
ATOM 3469 O O . THR A 1 443 ? -6.936 8.475 -28.546 1.00 98.69 443 THR A O 1
ATOM 3472 N N . LEU A 1 444 ? -5.737 10.176 -29.386 1.00 98.56 444 LEU A N 1
ATOM 3473 C CA . LEU A 1 444 ? -6.852 11.126 -29.359 1.00 98.56 444 LEU A CA 1
ATOM 3474 C C . LEU A 1 444 ? -7.989 10.703 -30.304 1.00 98.56 444 LEU A C 1
ATOM 3476 O O . LEU A 1 444 ? -9.151 10.761 -29.912 1.00 98.56 444 LEU A O 1
ATOM 3480 N N . LEU A 1 445 ? -7.658 10.248 -31.516 1.00 98.75 445 LEU A N 1
ATOM 3481 C CA . LEU A 1 445 ? -8.638 9.742 -32.481 1.00 98.75 445 LEU A CA 1
ATOM 3482 C C . LEU A 1 445 ? -9.372 8.505 -31.944 1.00 98.75 445 LEU A C 1
ATOM 3484 O O . LEU A 1 445 ? -10.597 8.460 -31.980 1.00 98.75 445 LEU A O 1
ATOM 3488 N N . MET A 1 446 ? -8.633 7.550 -31.372 1.00 98.69 446 MET A N 1
ATOM 3489 C CA . MET A 1 446 ? -9.178 6.346 -30.742 1.00 98.69 446 MET A CA 1
ATOM 3490 C C . MET A 1 446 ? -10.216 6.694 -29.671 1.00 98.69 446 MET A C 1
ATOM 3492 O O . MET A 1 446 ? -11.309 6.135 -29.666 1.00 98.69 446 MET A O 1
ATOM 3496 N N . ILE A 1 447 ? -9.895 7.636 -28.778 1.00 98.62 447 ILE A N 1
ATOM 3497 C CA . ILE A 1 447 ? -10.806 8.078 -27.712 1.00 98.62 447 ILE A CA 1
ATOM 3498 C C . ILE A 1 447 ? -12.077 8.711 -28.294 1.00 98.62 447 ILE A C 1
ATOM 3500 O O . ILE A 1 447 ? -13.171 8.487 -27.776 1.00 98.62 447 ILE A O 1
ATOM 3504 N N . GLN A 1 448 ? -11.946 9.494 -29.367 1.00 98.12 448 GLN A N 1
ATOM 3505 C CA . GLN A 1 448 ? -13.071 10.174 -30.008 1.00 98.12 448 GLN A CA 1
ATOM 3506 C C . GLN A 1 448 ? -14.008 9.201 -30.729 1.00 98.12 448 GLN A C 1
ATOM 3508 O O . GLN A 1 448 ? -15.225 9.313 -30.579 1.00 98.12 448 GLN A O 1
ATOM 3513 N N . GLU A 1 449 ? -13.454 8.250 -31.480 1.00 98.62 449 GLU A N 1
ATOM 3514 C CA . GLU A 1 449 ? -14.226 7.265 -32.244 1.00 98.62 449 GLU A CA 1
ATOM 3515 C C . GLU A 1 449 ? -14.856 6.198 -31.343 1.00 98.62 449 GLU A C 1
ATOM 3517 O O . GLU A 1 449 ? -16.012 5.848 -31.551 1.00 98.62 449 GLU A O 1
ATOM 3522 N N . CYS A 1 450 ? -14.148 5.748 -30.300 1.00 98.44 450 CYS A N 1
ATOM 3523 C CA . CYS A 1 450 ? -14.614 4.699 -29.381 1.00 98.44 450 CYS A CA 1
ATOM 3524 C C . CYS A 1 450 ? -15.341 5.251 -28.138 1.00 98.44 450 CYS A C 1
ATOM 3526 O O . CYS A 1 450 ? -15.459 4.573 -27.112 1.00 98.44 450 CYS A O 1
ATOM 3528 N N . LYS A 1 451 ? -15.782 6.517 -28.166 1.00 98.56 451 LYS A N 1
ATOM 3529 C CA . LYS A 1 451 ? -16.306 7.214 -26.981 1.00 98.56 451 LYS A CA 1
ATOM 3530 C C . LYS A 1 451 ? -17.508 6.505 -26.352 1.00 98.56 451 LYS A C 1
ATOM 3532 O O . LYS A 1 451 ? -17.625 6.477 -25.127 1.00 98.56 451 LYS A O 1
ATOM 3537 N N . GLN A 1 452 ? -18.422 5.972 -27.165 1.00 98.50 452 GLN A N 1
ATOM 3538 C CA . GLN A 1 452 ? -19.632 5.315 -26.653 1.00 98.50 452 GLN A CA 1
ATOM 3539 C C . GLN A 1 452 ? -19.326 3.938 -26.067 1.00 98.50 452 GLN A C 1
ATOM 3541 O O . GLN A 1 452 ? -19.914 3.554 -25.057 1.00 98.50 452 GLN A O 1
ATOM 3546 N N . GLU A 1 453 ? -18.379 3.222 -26.657 1.00 98.69 453 GLU A N 1
ATOM 3547 C CA . GLU A 1 453 ? -17.882 1.936 -26.190 1.00 98.69 453 GLU A CA 1
ATOM 3548 C C . GLU A 1 453 ? -17.189 2.094 -24.835 1.00 98.69 453 GLU A C 1
ATOM 3550 O O . GLU A 1 453 ? -17.466 1.316 -23.924 1.00 98.69 453 GLU A O 1
ATOM 3555 N N . ILE A 1 454 ? -16.381 3.151 -24.661 1.00 98.81 454 ILE A N 1
ATOM 3556 C CA . ILE A 1 454 ? -15.752 3.494 -23.374 1.00 98.81 454 ILE A CA 1
ATOM 3557 C C . ILE A 1 454 ? -16.820 3.747 -22.306 1.00 98.81 454 ILE A C 1
ATOM 3559 O O . ILE A 1 454 ? -16.781 3.132 -21.243 1.00 98.81 454 ILE A O 1
ATOM 3563 N N . ILE A 1 455 ? -17.811 4.599 -22.593 1.00 98.81 455 ILE A N 1
ATOM 3564 C CA . ILE A 1 455 ? -18.909 4.885 -21.651 1.00 98.81 455 ILE A CA 1
ATOM 3565 C C . ILE A 1 455 ? -19.668 3.601 -21.288 1.00 98.81 455 ILE A C 1
ATOM 3567 O O . ILE A 1 455 ? -19.990 3.382 -20.123 1.00 98.81 455 ILE A O 1
ATOM 3571 N N . SER A 1 456 ? -19.934 2.740 -22.271 1.00 98.75 456 SER A N 1
ATOM 3572 C CA . SER A 1 456 ? -20.675 1.492 -22.063 1.00 98.75 456 SER A CA 1
ATOM 3573 C C . SER A 1 456 ? -19.896 0.493 -21.205 1.00 98.75 456 SER A C 1
ATOM 3575 O O . SER A 1 456 ? -20.477 -0.135 -20.321 1.00 98.75 456 SER A O 1
ATOM 3577 N N . ALA A 1 457 ? -18.583 0.369 -21.417 1.00 98.75 457 ALA A N 1
ATOM 3578 C CA . ALA A 1 457 ? -17.723 -0.494 -20.613 1.00 98.75 457 ALA A CA 1
ATOM 3579 C C . ALA A 1 457 ? -17.640 -0.015 -19.152 1.00 98.75 457 ALA A C 1
ATOM 3581 O O . ALA A 1 457 ? -17.842 -0.809 -18.234 1.00 98.75 457 ALA A O 1
ATOM 3582 N N . LEU A 1 458 ? -17.465 1.294 -18.934 1.00 98.69 458 LEU A N 1
ATOM 3583 C CA . LEU A 1 458 ? -17.454 1.899 -17.597 1.00 98.69 458 LEU A CA 1
ATOM 3584 C C . LEU A 1 458 ? -18.798 1.736 -16.870 1.00 98.69 458 LEU A C 1
ATOM 3586 O O . LEU A 1 458 ? -18.834 1.430 -15.675 1.00 98.69 458 LEU A O 1
ATOM 3590 N N . ALA A 1 459 ? -19.910 1.899 -17.590 1.00 98.38 459 ALA A N 1
ATOM 3591 C CA . ALA A 1 459 ? -21.243 1.644 -17.057 1.00 98.38 459 ALA A CA 1
ATOM 3592 C C . ALA A 1 459 ? -21.439 0.163 -16.692 1.00 98.38 459 ALA A C 1
ATOM 3594 O O . ALA A 1 459 ? -22.056 -0.135 -15.673 1.00 98.38 459 ALA A O 1
ATOM 3595 N N . SER A 1 460 ? -20.888 -0.767 -17.476 1.00 98.31 460 SER A N 1
ATOM 3596 C CA . SER A 1 460 ? -20.957 -2.201 -17.181 1.00 98.31 460 SER A CA 1
ATOM 3597 C C . SER A 1 460 ? -20.169 -2.582 -15.925 1.00 98.31 460 SER A C 1
ATOM 3599 O O . SER A 1 460 ? -20.665 -3.365 -15.119 1.00 98.31 460 SER A O 1
ATOM 3601 N N . ASP A 1 461 ? -18.954 -2.054 -15.752 1.00 98.31 461 ASP A N 1
ATOM 3602 C CA . ASP A 1 461 ? -18.092 -2.421 -14.622 1.00 98.31 461 ASP A CA 1
ATOM 3603 C C . ASP A 1 461 ? -18.555 -1.760 -13.307 1.00 98.31 461 ASP A C 1
ATOM 3605 O O . ASP A 1 461 ? -18.610 -2.409 -12.263 1.00 98.31 461 ASP A O 1
ATOM 3609 N N . LEU A 1 462 ? -18.914 -0.471 -13.345 1.00 97.88 462 LEU A N 1
ATOM 3610 C CA . LEU A 1 462 ? -19.106 0.356 -12.141 1.00 97.88 462 LEU A CA 1
ATOM 3611 C C . LEU A 1 462 ? -20.516 0.943 -11.996 1.00 97.88 462 LEU A C 1
ATOM 3613 O O . LEU A 1 462 ? -20.788 1.633 -11.013 1.00 97.88 462 LEU A O 1
ATOM 3617 N N . ARG A 1 463 ? -21.414 0.728 -12.969 1.00 97.62 463 ARG A N 1
ATOM 3618 C CA . ARG A 1 463 ? -22.656 1.516 -13.122 1.00 97.62 463 ARG A CA 1
ATOM 3619 C C . ARG A 1 463 ? -22.367 3.023 -13.144 1.00 97.62 463 ARG A C 1
ATOM 3621 O O . ARG A 1 463 ? -23.159 3.823 -12.654 1.00 97.62 463 ARG A O 1
ATOM 3628 N N . LYS A 1 464 ? -21.207 3.401 -13.689 1.00 97.25 464 LYS A N 1
ATOM 3629 C CA . LYS A 1 464 ? -20.756 4.789 -13.751 1.00 97.25 464 LYS A CA 1
ATOM 3630 C C . LYS A 1 464 ? -21.641 5.575 -14.711 1.00 97.25 464 LYS A C 1
ATOM 3632 O O . LYS A 1 464 ? -21.919 5.122 -15.823 1.00 97.25 464 LYS A O 1
ATOM 3637 N N . SER A 1 465 ? -22.087 6.756 -14.288 1.00 97.19 465 SER A N 1
ATOM 3638 C CA . SER A 1 465 ? -22.944 7.592 -15.126 1.00 97.19 465 SER A CA 1
ATOM 3639 C C . SER A 1 465 ? -22.180 8.086 -16.358 1.00 97.19 465 SER A C 1
ATOM 3641 O O . SER A 1 465 ? -20.946 8.181 -16.376 1.00 97.19 465 SER A O 1
ATOM 3643 N N . LYS A 1 466 ? -22.915 8.450 -17.413 1.00 97.81 466 LYS A N 1
ATOM 3644 C CA . LYS A 1 466 ? -22.316 9.069 -18.604 1.00 97.81 466 LYS A CA 1
ATOM 3645 C C . LYS A 1 466 ? -21.550 10.344 -18.246 1.00 97.81 466 LYS A C 1
ATOM 3647 O O . LYS A 1 466 ? -20.497 10.596 -18.825 1.00 97.81 466 LYS A O 1
ATOM 3652 N N . PHE A 1 467 ? -22.087 11.147 -17.326 1.00 97.44 467 PHE A N 1
ATOM 3653 C CA . PHE A 1 467 ? -21.467 12.403 -16.916 1.00 97.44 467 PHE A CA 1
ATOM 3654 C C . PHE A 1 467 ? -20.107 12.154 -16.256 1.00 97.44 467 PHE A C 1
ATOM 3656 O O . PHE A 1 467 ? -19.107 12.715 -16.704 1.00 97.44 467 PHE A O 1
ATOM 3663 N N . GLU A 1 468 ? -20.051 11.251 -15.269 1.00 97.06 468 GLU A N 1
ATOM 3664 C CA . GLU A 1 468 ? -18.794 10.872 -14.613 1.00 97.06 468 GLU A CA 1
ATOM 3665 C C . GLU A 1 468 ? -17.806 10.263 -15.611 1.00 97.06 468 GLU A C 1
ATOM 3667 O O . GLU A 1 468 ? -16.660 10.691 -15.667 1.00 97.06 468 GLU A O 1
ATOM 3672 N N . SER A 1 469 ? -18.253 9.337 -16.462 1.00 98.31 469 SER A N 1
ATOM 3673 C CA . SER A 1 469 ? -17.397 8.695 -17.473 1.00 98.31 469 SER A CA 1
ATOM 3674 C C . SER A 1 469 ? -16.739 9.712 -18.416 1.00 98.31 469 SER A C 1
ATOM 3676 O O . SER A 1 469 ? -15.561 9.603 -18.757 1.00 98.31 469 SER A O 1
ATOM 3678 N N . VAL A 1 470 ? -17.493 10.729 -18.845 1.00 98.25 470 VAL A N 1
ATOM 3679 C CA . VAL A 1 470 ? -16.988 11.744 -19.776 1.00 98.25 470 VAL A CA 1
ATOM 3680 C C . VAL A 1 470 ? -16.036 12.714 -19.087 1.00 98.25 470 VAL A C 1
ATOM 3682 O O . VAL A 1 470 ? -14.946 12.940 -19.605 1.00 98.25 470 VAL A O 1
ATOM 3685 N N . ILE A 1 471 ? -16.422 13.280 -17.944 1.00 96.19 471 ILE A N 1
ATOM 3686 C CA . ILE A 1 471 ? -15.630 14.325 -17.285 1.00 96.19 471 ILE A CA 1
ATOM 3687 C C . ILE A 1 471 ? -14.415 13.740 -16.562 1.00 96.19 471 ILE A C 1
ATOM 3689 O O . ILE A 1 471 ? -13.330 14.299 -16.671 1.00 96.19 471 ILE A O 1
ATOM 3693 N N . MET A 1 472 ? -14.583 12.614 -15.865 1.00 95.44 472 MET A N 1
ATOM 3694 C CA . MET A 1 472 ? -13.575 12.061 -14.954 1.00 95.44 472 MET A CA 1
ATOM 3695 C C . MET A 1 472 ? -12.669 11.008 -15.580 1.00 95.44 472 MET A C 1
ATOM 3697 O O . MET A 1 472 ? -11.754 10.554 -14.908 1.00 95.44 472 MET A O 1
ATOM 3701 N N . GLU A 1 473 ? -12.925 10.569 -16.816 1.00 97.81 473 GLU A N 1
ATOM 3702 C CA . GLU A 1 473 ? -12.030 9.617 -17.484 1.00 97.81 473 GLU A CA 1
ATOM 3703 C C . GLU A 1 473 ? -11.671 10.026 -18.906 1.00 97.81 473 GLU A C 1
ATOM 3705 O O . GLU A 1 473 ? -10.500 10.013 -19.276 1.00 97.81 473 GLU A O 1
ATOM 3710 N N . ILE A 1 474 ? -12.653 10.423 -19.716 1.00 98.44 474 ILE A N 1
ATOM 3711 C CA . ILE A 1 474 ? -12.402 10.736 -21.128 1.00 98.44 474 ILE A CA 1
ATOM 3712 C C . ILE A 1 474 ? -11.756 12.117 -21.284 1.00 98.44 474 ILE A C 1
ATOM 3714 O O . ILE A 1 474 ? -10.687 12.233 -21.881 1.00 98.44 474 ILE A O 1
ATOM 3718 N N . ASN A 1 475 ? -12.378 13.176 -20.760 1.00 96.94 475 ASN A N 1
ATOM 3719 C CA . ASN A 1 475 ? -11.909 14.541 -20.994 1.00 96.94 475 ASN A CA 1
ATOM 3720 C C . ASN A 1 475 ? -10.587 14.855 -20.287 1.00 96.94 475 ASN A C 1
ATOM 3722 O O . ASN A 1 475 ? -9.802 15.619 -20.844 1.00 96.94 475 ASN A O 1
ATOM 3726 N N . ILE A 1 476 ? -10.313 14.244 -19.129 1.00 94.44 476 ILE A N 1
ATOM 3727 C CA . ILE A 1 476 ? -9.003 14.359 -18.470 1.00 94.44 476 ILE A CA 1
ATOM 3728 C C . ILE A 1 476 ? -7.901 13.825 -19.393 1.00 94.44 476 ILE A C 1
ATOM 3730 O O . ILE A 1 476 ? -6.935 14.531 -19.675 1.00 94.44 476 ILE A O 1
ATOM 3734 N N . VAL A 1 477 ? -8.079 12.627 -19.958 1.00 97.12 477 VAL A N 1
ATOM 3735 C CA . VAL A 1 477 ? -7.095 12.028 -20.874 1.00 97.12 477 VAL A CA 1
ATOM 3736 C C . VAL A 1 477 ? -6.971 12.831 -22.174 1.00 97.12 477 VAL A C 1
ATOM 3738 O O . VAL A 1 477 ? -5.863 13.058 -22.659 1.00 97.12 477 VAL A O 1
ATOM 3741 N N . GLU A 1 478 ? -8.082 13.298 -22.750 1.00 97.81 478 GLU A N 1
ATOM 3742 C CA . GLU A 1 478 ? -8.036 14.167 -23.933 1.00 97.81 478 GLU A CA 1
ATOM 3743 C C . GLU A 1 478 ? -7.280 15.475 -23.660 1.00 97.81 478 GLU A C 1
ATOM 3745 O O . GLU A 1 478 ? -6.544 15.946 -24.532 1.00 97.81 478 GLU A O 1
ATOM 3750 N N . GLY A 1 479 ? -7.480 16.072 -22.481 1.00 96.00 479 GLY A N 1
ATOM 3751 C CA . GLY A 1 479 ? -6.775 17.268 -22.023 1.00 96.00 479 GLY A CA 1
ATOM 3752 C C . GLY A 1 479 ? -5.272 17.028 -21.925 1.00 96.00 479 GLY A C 1
ATOM 3753 O O . GLY A 1 479 ? -4.503 17.738 -22.575 1.00 96.00 479 GLY A O 1
ATOM 3754 N N . GLU A 1 480 ? -4.875 15.962 -21.228 1.00 95.75 480 GLU A N 1
ATOM 3755 C CA . GLU A 1 480 ? -3.479 15.542 -21.064 1.00 95.75 480 GLU A CA 1
ATOM 3756 C C . GLU A 1 480 ? -2.794 15.332 -22.428 1.00 95.75 480 GLU A C 1
ATOM 3758 O O . GLU A 1 480 ? -1.729 15.890 -22.698 1.00 95.75 480 GLU A O 1
ATOM 3763 N N . ILE A 1 481 ? -3.430 14.603 -23.355 1.00 98.19 481 ILE A N 1
ATOM 3764 C CA . ILE A 1 481 ? -2.878 14.353 -24.699 1.00 98.19 481 ILE A CA 1
ATOM 3765 C C . ILE A 1 481 ? -2.725 15.655 -25.493 1.00 98.19 481 ILE A C 1
ATOM 3767 O O . ILE A 1 481 ? -1.710 15.854 -26.171 1.00 98.19 481 ILE A O 1
ATOM 3771 N N . LYS A 1 482 ? -3.718 16.551 -25.440 1.00 97.88 482 LYS A N 1
ATOM 3772 C CA . LYS A 1 482 ? -3.651 17.852 -26.125 1.00 97.88 482 LYS A CA 1
ATOM 3773 C C . LYS A 1 482 ? -2.523 18.705 -25.560 1.00 97.88 482 LYS A C 1
ATOM 3775 O O . LYS A 1 482 ? -1.777 19.295 -26.340 1.00 97.88 482 LYS A O 1
ATOM 3780 N N . HIS A 1 483 ? -2.369 18.743 -24.241 1.00 96.69 483 HIS A N 1
ATOM 3781 C CA . HIS A 1 483 ? -1.289 19.472 -23.588 1.00 96.69 483 HIS A CA 1
ATOM 3782 C C . HIS A 1 483 ? 0.078 18.905 -23.990 1.00 96.69 483 HIS A C 1
ATOM 3784 O O . HIS A 1 483 ? 0.934 19.652 -24.469 1.00 96.69 483 HIS A O 1
ATOM 3790 N N . LEU A 1 484 ? 0.252 17.580 -23.938 1.00 97.50 484 LEU A N 1
ATOM 3791 C CA . LEU A 1 484 ? 1.461 16.914 -24.423 1.00 97.50 484 LEU A CA 1
ATOM 3792 C C . LEU A 1 484 ? 1.755 17.289 -25.880 1.00 97.50 484 LEU A C 1
ATOM 3794 O O . LEU A 1 484 ? 2.879 17.665 -26.193 1.00 97.50 484 LEU A O 1
ATOM 3798 N N . LEU A 1 485 ? 0.765 17.264 -26.775 1.00 98.25 485 LEU A N 1
ATOM 3799 C CA . LEU A 1 485 ? 0.947 17.650 -28.180 1.00 98.25 485 LEU A CA 1
ATOM 3800 C C . LEU A 1 485 ? 1.391 19.109 -28.360 1.00 98.25 485 LEU A C 1
ATOM 3802 O O . LEU A 1 485 ? 2.233 19.371 -29.224 1.00 98.25 485 LEU A O 1
ATOM 3806 N N . MET A 1 486 ? 0.842 20.037 -27.572 1.00 97.81 486 MET A N 1
ATOM 3807 C CA . MET A 1 486 ? 1.204 21.458 -27.616 1.00 97.81 486 MET A CA 1
ATOM 3808 C C . MET A 1 486 ? 2.643 21.692 -27.140 1.00 97.81 486 MET A C 1
ATOM 3810 O O . MET A 1 486 ? 3.369 22.473 -27.756 1.00 97.81 486 MET A O 1
ATOM 3814 N N . SER A 1 487 ? 3.077 20.968 -26.107 1.00 97.56 487 SER A N 1
ATOM 3815 C CA . SER A 1 487 ? 4.345 21.233 -25.417 1.00 97.56 487 SER A CA 1
ATOM 3816 C C . SER A 1 487 ? 5.493 20.292 -25.803 1.00 97.56 487 SER A C 1
ATOM 3818 O O . SER A 1 487 ? 6.653 20.587 -25.516 1.00 97.56 487 SER A O 1
ATOM 3820 N N . LEU A 1 488 ? 5.229 19.181 -26.502 1.00 97.06 488 LEU A N 1
ATOM 3821 C CA . LEU A 1 488 ? 6.206 18.113 -26.771 1.00 97.06 488 LEU A CA 1
ATOM 3822 C C . LEU A 1 488 ? 7.515 18.612 -27.395 1.00 97.06 488 LEU A C 1
ATOM 3824 O O . LEU A 1 488 ? 8.592 18.134 -27.040 1.00 97.06 488 LEU A O 1
ATOM 3828 N N . LYS A 1 489 ? 7.453 19.565 -28.332 1.00 97.12 489 LYS A N 1
ATOM 3829 C CA . LYS A 1 489 ? 8.659 20.105 -28.982 1.00 97.12 489 LYS A CA 1
ATOM 3830 C C . LYS A 1 489 ? 9.551 20.849 -27.987 1.00 97.12 489 LYS A C 1
ATOM 3832 O O . LYS A 1 489 ? 10.767 20.706 -28.040 1.00 97.12 489 LYS A O 1
ATOM 3837 N N . GLU A 1 490 ? 8.950 21.636 -27.105 1.00 96.94 490 GLU A N 1
ATOM 3838 C CA . GLU A 1 490 ? 9.668 22.366 -26.063 1.00 96.94 490 GLU A CA 1
ATOM 3839 C C . GLU A 1 490 ? 10.209 21.399 -25.010 1.00 96.94 490 GLU A C 1
ATOM 3841 O O . GLU A 1 490 ? 11.397 21.411 -24.691 1.00 96.94 490 GLU A O 1
ATOM 3846 N N . TRP A 1 491 ? 9.361 20.495 -24.518 1.00 96.56 491 TRP A N 1
ATOM 3847 C CA . TRP A 1 491 ? 9.739 19.568 -23.459 1.00 96.56 491 TRP A CA 1
ATOM 3848 C C . TRP A 1 491 ? 10.776 18.547 -23.901 1.00 96.56 491 TRP A C 1
ATOM 3850 O O . TRP A 1 491 ? 11.543 18.112 -23.057 1.00 96.56 491 TRP A O 1
ATOM 3860 N N . SER A 1 492 ? 10.881 18.222 -25.189 1.00 96.06 492 SER A N 1
ATOM 3861 C CA . SER A 1 492 ? 11.929 17.338 -25.720 1.00 96.06 492 SER A CA 1
ATOM 3862 C C . SER A 1 492 ? 13.245 18.031 -26.073 1.00 96.06 492 SER A C 1
ATOM 3864 O O . SER A 1 492 ? 14.233 17.343 -26.327 1.00 96.06 492 SER A O 1
ATOM 3866 N N . ALA A 1 493 ? 13.293 19.366 -26.069 1.00 96.31 493 ALA A N 1
ATOM 3867 C CA . ALA A 1 493 ? 14.519 20.101 -26.345 1.00 96.31 493 ALA A CA 1
ATOM 3868 C C . ALA A 1 493 ? 15.553 19.941 -25.216 1.00 96.31 493 ALA A C 1
ATOM 3870 O O . ALA A 1 493 ? 15.199 19.828 -24.034 1.00 96.31 493 ALA A O 1
ATOM 3871 N N . ASP A 1 494 ? 16.832 19.972 -25.600 1.00 95.06 494 ASP A N 1
ATOM 3872 C CA . ASP A 1 494 ? 17.963 19.963 -24.670 1.00 95.06 494 ASP A CA 1
ATOM 3873 C C . ASP A 1 494 ? 17.893 21.170 -23.724 1.00 95.06 494 ASP A C 1
ATOM 3875 O O . ASP A 1 494 ? 17.729 22.311 -24.170 1.00 95.06 494 ASP A O 1
ATOM 3879 N N . GLU A 1 495 ? 18.079 20.941 -22.424 1.00 95.19 495 GLU A N 1
ATOM 3880 C CA . GLU A 1 495 ? 18.159 22.032 -21.449 1.00 95.19 495 GLU A CA 1
ATOM 3881 C C . GLU A 1 495 ? 19.605 22.522 -21.333 1.00 95.19 495 GLU A C 1
ATOM 3883 O O . GLU A 1 495 ? 20.551 21.734 -21.375 1.00 95.19 495 GLU A O 1
ATOM 3888 N N . LYS A 1 496 ? 19.785 23.835 -21.174 1.00 93.31 496 LYS A N 1
ATOM 3889 C CA . LYS A 1 496 ? 21.098 24.478 -21.044 1.00 93.31 496 LYS A CA 1
ATOM 3890 C C . LYS A 1 496 ? 21.216 25.094 -19.649 1.00 93.31 496 LYS A C 1
ATOM 3892 O O . LYS A 1 496 ? 20.790 26.237 -19.473 1.00 93.31 496 LYS A O 1
ATOM 3897 N N . PRO A 1 497 ? 21.720 24.347 -18.651 1.00 91.12 497 PRO A N 1
ATOM 3898 C CA . PRO A 1 497 ? 21.839 24.862 -17.294 1.00 91.12 497 PRO A CA 1
ATOM 3899 C C . PRO A 1 497 ? 22.893 25.984 -17.206 1.00 91.12 497 PRO A C 1
ATOM 3901 O O . PRO A 1 497 ? 23.757 26.097 -18.086 1.00 91.12 497 PRO A O 1
ATOM 3904 N N . PRO A 1 498 ? 22.847 26.815 -16.146 1.00 87.19 498 PRO A N 1
ATOM 3905 C CA . PRO A 1 498 ? 23.889 27.797 -15.860 1.00 87.19 498 PRO A CA 1
ATOM 3906 C C . PRO A 1 498 ? 25.279 27.153 -15.768 1.00 87.19 498 PRO A C 1
ATOM 3908 O O . PRO A 1 498 ? 25.412 25.989 -15.388 1.00 87.19 498 PRO A O 1
ATOM 3911 N N . LYS A 1 499 ? 26.318 27.923 -16.108 1.00 85.19 499 LYS A N 1
ATOM 3912 C CA . LYS A 1 499 ? 27.714 27.472 -16.047 1.00 85.19 499 LYS A CA 1
ATOM 3913 C C . LYS A 1 499 ? 28.449 28.132 -14.889 1.00 85.19 499 LYS A C 1
ATOM 3915 O O . LYS A 1 499 ? 28.340 29.342 -14.703 1.00 85.19 499 LYS A O 1
ATOM 3920 N N . ASP A 1 500 ? 29.281 27.353 -14.213 1.00 81.31 500 ASP A N 1
ATOM 3921 C CA . ASP A 1 500 ? 30.244 27.867 -13.240 1.00 81.31 500 ASP A CA 1
ATOM 3922 C C . ASP A 1 500 ? 31.479 28.453 -13.942 1.00 81.31 500 ASP A C 1
ATOM 3924 O O . ASP A 1 500 ? 31.801 28.082 -15.074 1.00 81.31 500 ASP A O 1
ATOM 3928 N N . MET A 1 501 ? 32.220 29.332 -13.253 1.00 79.06 501 MET A N 1
ATOM 3929 C CA . MET A 1 501 ? 33.425 29.980 -13.800 1.00 79.06 501 MET A CA 1
ATOM 3930 C C . MET A 1 501 ? 34.456 28.978 -14.333 1.00 79.06 501 MET A C 1
ATOM 3932 O O . MET A 1 501 ? 35.059 29.217 -15.377 1.00 79.06 501 MET A O 1
ATOM 3936 N N . VAL A 1 502 ? 34.633 27.850 -13.641 1.00 81.06 502 VAL A N 1
ATOM 3937 C CA . VAL A 1 502 ? 35.575 26.791 -14.032 1.00 81.06 502 VAL A CA 1
ATOM 3938 C C . VAL A 1 502 ? 35.217 26.127 -15.370 1.00 81.06 502 VAL A C 1
ATOM 3940 O O . VAL A 1 502 ? 36.110 25.660 -16.067 1.00 81.06 502 VAL A O 1
ATOM 3943 N N . ASN A 1 503 ? 33.938 26.147 -15.763 1.00 85.06 503 ASN A N 1
ATOM 3944 C CA . ASN A 1 503 ? 33.428 25.522 -16.988 1.00 85.06 503 ASN A CA 1
ATOM 3945 C C . ASN A 1 503 ? 32.825 26.559 -17.959 1.00 85.06 503 ASN A C 1
ATOM 3947 O O . ASN A 1 503 ? 31.992 26.226 -18.802 1.00 85.06 503 ASN A O 1
ATOM 3951 N N . ILE A 1 504 ? 33.192 27.842 -17.846 1.00 85.69 504 ILE A N 1
ATOM 3952 C CA . ILE A 1 504 ? 32.534 28.931 -18.591 1.00 85.69 504 ILE A CA 1
ATOM 3953 C C . ILE A 1 504 ? 32.675 28.780 -20.119 1.00 85.69 504 ILE A C 1
ATOM 3955 O O . ILE A 1 504 ? 31.751 29.112 -20.872 1.00 85.69 504 ILE A O 1
ATOM 3959 N N . MET A 1 505 ? 33.808 28.223 -20.565 1.00 84.06 505 MET A N 1
ATOM 3960 C CA . MET A 1 505 ? 34.122 27.944 -21.973 1.00 84.06 505 MET A CA 1
ATOM 3961 C C . MET A 1 505 ? 33.544 26.607 -22.470 1.00 84.06 505 MET A C 1
ATOM 3963 O O . MET A 1 505 ? 33.448 26.398 -23.679 1.00 84.06 505 MET A O 1
ATOM 3967 N N . ASP A 1 506 ? 33.085 25.738 -21.566 1.00 88.12 506 ASP A N 1
ATOM 3968 C CA . ASP A 1 506 ? 32.542 24.421 -21.904 1.00 88.12 506 ASP A CA 1
ATOM 3969 C C . ASP A 1 506 ? 31.074 24.497 -22.320 1.00 88.12 506 ASP A C 1
ATOM 3971 O O . ASP A 1 506 ? 30.337 25.408 -21.937 1.00 88.12 506 ASP A O 1
ATOM 3975 N N . ARG A 1 507 ? 30.594 23.515 -23.085 1.00 91.31 507 ARG A N 1
ATOM 3976 C CA . ARG A 1 507 ? 29.159 23.365 -23.360 1.00 91.31 507 ARG A CA 1
ATOM 3977 C C . ARG A 1 507 ? 28.553 22.404 -22.335 1.00 91.31 507 ARG A C 1
ATOM 3979 O O . ARG A 1 507 ? 28.994 21.266 -22.228 1.00 91.31 507 ARG A O 1
ATOM 3986 N N . ILE A 1 508 ? 27.545 22.874 -21.602 1.00 93.69 508 ILE A N 1
ATOM 3987 C CA . ILE A 1 508 ? 26.807 22.092 -20.601 1.00 93.69 508 ILE A CA 1
ATOM 3988 C C . ILE A 1 508 ? 25.372 21.937 -21.085 1.00 93.69 508 ILE A C 1
ATOM 3990 O O . ILE A 1 508 ? 24.727 22.932 -21.420 1.00 93.69 508 ILE A O 1
ATOM 3994 N N . GLU A 1 509 ? 24.889 20.700 -21.147 1.00 96.12 509 GLU A N 1
ATOM 3995 C CA . GLU A 1 509 ? 23.537 20.377 -21.606 1.00 96.12 509 GLU A CA 1
ATOM 3996 C C . GLU A 1 509 ? 22.936 19.231 -20.799 1.00 96.12 509 GLU A C 1
ATOM 3998 O O . GLU A 1 509 ? 23.652 18.353 -20.321 1.00 96.12 509 GLU A O 1
ATOM 4003 N N . ILE A 1 510 ? 21.612 19.206 -20.690 1.00 97.50 510 ILE A N 1
ATOM 4004 C CA . ILE A 1 510 ? 20.855 18.070 -20.167 1.00 97.50 510 ILE A CA 1
ATOM 4005 C C . ILE A 1 510 ? 20.029 17.509 -21.322 1.00 97.50 510 ILE A C 1
ATOM 4007 O O . ILE A 1 510 ? 19.121 18.166 -21.838 1.00 97.50 510 ILE A O 1
ATOM 4011 N N . LYS A 1 511 ? 20.371 16.289 -21.740 1.00 96.88 511 LYS A N 1
ATOM 4012 C CA . LYS A 1 511 ? 19.618 15.519 -22.734 1.00 96.88 511 LYS A CA 1
ATOM 4013 C C . LYS A 1 511 ? 18.441 14.814 -22.067 1.00 96.88 511 LYS A C 1
ATOM 4015 O O . LYS A 1 511 ? 18.533 14.411 -20.908 1.00 96.88 511 LYS A O 1
ATOM 4020 N N . LYS A 1 512 ? 17.359 14.638 -22.821 1.00 97.25 512 LYS A N 1
ATOM 4021 C CA . LYS A 1 512 ? 16.115 14.003 -22.375 1.00 97.25 512 LYS A CA 1
ATOM 4022 C C . LYS A 1 512 ? 15.910 12.698 -23.124 1.00 97.25 512 LYS A C 1
ATOM 4024 O O . LYS A 1 512 ? 15.312 12.678 -24.200 1.00 97.25 512 LYS A O 1
ATOM 4029 N N . ASP A 1 513 ? 16.455 11.628 -22.564 1.00 96.19 513 ASP A N 1
ATOM 4030 C CA . ASP A 1 513 ? 16.416 10.310 -23.185 1.00 96.19 513 ASP A CA 1
ATOM 4031 C C . ASP A 1 513 ? 15.203 9.517 -22.658 1.00 96.19 513 ASP A C 1
ATOM 4033 O O . ASP A 1 513 ? 14.968 9.522 -21.449 1.00 96.19 513 ASP A O 1
ATOM 4037 N N . PRO A 1 514 ? 14.424 8.825 -23.511 1.00 98.12 514 PRO A N 1
ATOM 4038 C CA . PRO A 1 514 ? 13.455 7.840 -23.030 1.00 98.12 514 PRO A CA 1
ATOM 4039 C C . PRO A 1 514 ? 14.160 6.721 -22.254 1.00 98.12 514 PRO A C 1
ATOM 4041 O O . PRO A 1 514 ? 15.287 6.351 -22.593 1.00 98.12 514 PRO A O 1
ATOM 4044 N N . TYR A 1 515 ? 13.479 6.148 -21.263 1.00 98.56 515 TYR A N 1
ATOM 4045 C CA . TYR A 1 515 ? 13.984 5.004 -20.499 1.00 98.56 515 TYR A CA 1
ATOM 4046 C C . TYR A 1 515 ? 14.123 3.736 -21.353 1.00 98.56 515 TYR A C 1
ATOM 4048 O O . TYR A 1 515 ? 15.160 3.078 -21.300 1.00 98.56 515 TYR A O 1
ATOM 4056 N N . GLY A 1 516 ? 13.101 3.390 -22.141 1.00 98.56 516 GLY A N 1
ATOM 4057 C CA . GLY A 1 516 ? 13.082 2.166 -22.944 1.00 98.56 516 GLY A CA 1
ATOM 4058 C C . GLY A 1 516 ? 11.708 1.520 -23.039 1.00 98.56 516 GLY A C 1
ATOM 4059 O O . GLY A 1 516 ? 10.803 2.072 -23.662 1.00 98.56 516 GLY A O 1
ATOM 4060 N N . VAL A 1 517 ? 11.569 0.328 -22.462 1.00 98.81 517 VAL A N 1
ATOM 4061 C CA . VAL A 1 517 ? 10.311 -0.413 -22.330 1.00 98.81 517 VAL A CA 1
ATOM 4062 C C . VAL A 1 517 ? 9.716 -0.135 -20.954 1.00 98.81 517 VAL A C 1
ATOM 4064 O O . VAL A 1 517 ? 10.297 -0.494 -19.927 1.00 98.81 517 VAL A O 1
ATOM 4067 N N . VAL A 1 518 ? 8.547 0.494 -20.952 1.00 98.88 518 VAL A N 1
ATOM 4068 C CA . VAL A 1 518 ? 7.795 0.872 -19.754 1.00 98.88 518 VAL A CA 1
ATOM 4069 C C . VAL A 1 518 ? 6.677 -0.136 -19.510 1.00 98.88 518 VAL A C 1
ATOM 4071 O O . VAL A 1 518 ? 5.971 -0.512 -20.445 1.00 98.88 518 VAL A O 1
ATOM 4074 N N . LEU A 1 519 ? 6.488 -0.542 -18.257 1.00 98.88 519 LEU A N 1
ATOM 4075 C CA . LEU A 1 519 ? 5.305 -1.278 -17.816 1.00 98.88 519 LEU A CA 1
ATOM 4076 C C . LEU A 1 519 ? 4.342 -0.323 -17.110 1.00 98.88 519 LEU A C 1
ATOM 4078 O O . LEU A 1 519 ? 4.745 0.352 -16.167 1.00 98.88 519 LEU A O 1
ATOM 4082 N N . ILE A 1 520 ? 3.079 -0.292 -17.531 1.00 98.94 520 ILE A N 1
ATOM 4083 C CA . ILE A 1 520 ? 2.006 0.458 -16.863 1.00 98.94 520 ILE A CA 1
ATOM 4084 C C . ILE A 1 520 ? 0.969 -0.537 -16.353 1.00 98.94 520 ILE A C 1
ATOM 4086 O O . ILE A 1 520 ? 0.366 -1.258 -17.146 1.00 98.94 520 ILE A O 1
ATOM 4090 N N . ILE A 1 521 ? 0.737 -0.566 -15.044 1.00 98.88 521 ILE A N 1
ATOM 409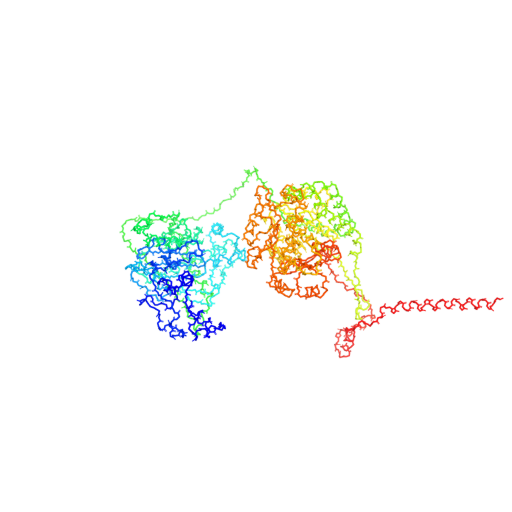1 C CA . ILE A 1 521 ? -0.266 -1.421 -14.403 1.00 98.88 521 ILE A CA 1
ATOM 4092 C C . ILE A 1 521 ? -1.360 -0.519 -13.827 1.00 98.88 521 ILE A C 1
ATOM 4094 O O . ILE A 1 521 ? -1.109 0.241 -12.889 1.00 98.88 521 ILE A O 1
ATOM 4098 N N . GLY A 1 522 ? -2.562 -0.604 -14.397 1.00 98.38 522 GLY A N 1
ATOM 4099 C CA . GLY A 1 522 ? -3.691 0.245 -14.016 1.00 98.38 522 GLY A CA 1
ATOM 4100 C C . GLY A 1 522 ? -4.651 -0.426 -13.029 1.00 98.38 522 GLY A C 1
ATOM 4101 O O . GLY A 1 522 ? -4.782 -1.654 -13.035 1.00 98.38 522 GLY A O 1
ATOM 4102 N N . PRO A 1 523 ? -5.363 0.364 -12.209 1.00 98.44 523 PRO A N 1
ATOM 4103 C CA . PRO A 1 523 ? -6.352 -0.112 -11.258 1.00 98.44 523 PRO A CA 1
ATOM 4104 C C . PRO A 1 523 ? -7.733 -0.210 -11.921 1.00 98.44 523 PRO A C 1
ATOM 4106 O O . PRO A 1 523 ? -7.906 0.026 -13.115 1.00 98.44 523 PRO A O 1
ATOM 4109 N N . TRP A 1 524 ? -8.742 -0.559 -11.131 1.00 98.44 524 TRP A N 1
ATOM 4110 C CA . TRP A 1 524 ? -10.099 -0.820 -11.611 1.00 98.44 524 TRP A CA 1
ATOM 4111 C C . TRP A 1 524 ? -11.072 0.354 -11.448 1.00 98.44 524 TRP A C 1
ATOM 4113 O O . TRP A 1 524 ? -12.125 0.364 -12.077 1.00 98.44 524 TRP A O 1
ATOM 4123 N N . ASN A 1 525 ? -10.768 1.344 -10.613 1.00 98.44 525 ASN A N 1
ATOM 4124 C CA . ASN A 1 525 ? -11.745 2.353 -10.195 1.00 98.44 525 ASN A CA 1
ATOM 4125 C C . ASN A 1 525 ? -11.957 3.497 -11.203 1.00 98.44 525 ASN A C 1
ATOM 4127 O O . ASN A 1 525 ? -13.086 3.958 -11.378 1.00 98.44 525 ASN A O 1
ATOM 4131 N N . TYR A 1 526 ? -10.898 3.912 -11.897 1.00 98.62 526 TYR A N 1
ATOM 4132 C CA . TYR A 1 526 ? -10.952 4.740 -13.110 1.00 98.62 526 TYR A CA 1
ATOM 4133 C C . TYR A 1 526 ? -10.163 4.010 -14.206 1.00 98.62 526 TYR A C 1
ATOM 4135 O O . TYR A 1 526 ? -9.031 4.395 -14.528 1.00 98.62 526 TYR A O 1
ATOM 4143 N N . PRO A 1 527 ? -10.698 2.865 -14.676 1.00 98.50 527 PRO A N 1
ATOM 4144 C CA . PRO A 1 527 ? -9.930 1.846 -15.385 1.00 98.50 527 PRO A CA 1
ATOM 4145 C C . PRO A 1 527 ? -9.485 2.287 -16.782 1.00 98.50 527 PRO A C 1
ATOM 4147 O O . PRO A 1 527 ? -8.581 1.675 -17.350 1.00 98.50 527 PRO A O 1
ATOM 4150 N N . PHE A 1 528 ? -10.080 3.349 -17.332 1.00 98.75 528 PHE A N 1
ATOM 4151 C CA . PHE A 1 528 ? -9.644 3.935 -18.590 1.00 98.75 528 PHE A CA 1
ATOM 4152 C C . PHE A 1 528 ? -8.588 5.018 -18.355 1.00 98.75 528 PHE A C 1
ATOM 4154 O O . PHE A 1 528 ? -7.469 4.924 -18.864 1.00 98.75 528 PHE A O 1
ATOM 4161 N N . GLN A 1 529 ? -8.906 6.023 -17.533 1.00 97.31 529 GLN A N 1
ATOM 4162 C CA . GLN A 1 529 ? -8.008 7.158 -17.284 1.00 97.31 529 GLN A CA 1
ATOM 4163 C C . GLN A 1 529 ? -6.632 6.730 -16.776 1.00 97.31 529 GLN A C 1
ATOM 4165 O O . GLN A 1 529 ? -5.612 7.175 -17.304 1.00 97.31 529 GLN A O 1
ATOM 4170 N N . LEU A 1 530 ? -6.604 5.861 -15.764 1.00 98.56 530 LEU A N 1
ATOM 4171 C CA . LEU A 1 530 ? -5.378 5.518 -15.038 1.00 98.56 530 LEU A CA 1
ATOM 4172 C C . LEU A 1 530 ? -4.463 4.564 -15.826 1.00 98.56 530 LEU A C 1
ATOM 4174 O O . LEU A 1 530 ? -3.353 4.275 -15.394 1.00 98.56 530 LEU A O 1
ATOM 4178 N N . ILE A 1 531 ? -4.898 4.118 -17.009 1.00 98.50 531 ILE A N 1
ATOM 4179 C CA . ILE A 1 531 ? -4.047 3.488 -18.026 1.00 98.50 531 ILE A CA 1
ATOM 4180 C C . ILE A 1 531 ? -3.630 4.513 -19.084 1.00 98.50 531 ILE A C 1
ATOM 4182 O O . ILE A 1 531 ? -2.454 4.614 -19.436 1.00 98.50 531 ILE A O 1
ATOM 4186 N N . MET A 1 532 ? -4.591 5.271 -19.615 1.00 98.62 532 MET A N 1
ATOM 4187 C CA . MET A 1 532 ? -4.377 6.076 -20.815 1.00 98.62 532 MET A CA 1
ATOM 4188 C C . MET A 1 532 ? -3.557 7.346 -20.567 1.00 98.62 532 MET A C 1
ATOM 4190 O O . MET A 1 532 ? -2.761 7.717 -21.431 1.00 98.62 532 MET A O 1
ATOM 4194 N N . ALA A 1 533 ? -3.698 7.992 -19.406 1.00 98.00 533 ALA A N 1
ATOM 4195 C CA . ALA A 1 533 ? -2.903 9.167 -19.044 1.00 98.00 533 ALA A CA 1
ATOM 4196 C C . ALA A 1 533 ? -1.393 8.851 -18.926 1.00 98.00 533 ALA A C 1
ATOM 4198 O O . ALA A 1 533 ? -0.604 9.467 -19.652 1.00 98.00 533 ALA A O 1
ATOM 4199 N N . PRO A 1 534 ? -0.947 7.858 -18.123 1.00 98.56 534 PRO A N 1
ATOM 4200 C CA . PRO A 1 534 ? 0.471 7.497 -18.086 1.00 98.56 534 PRO A CA 1
ATOM 4201 C C . PRO A 1 534 ? 0.968 6.925 -19.425 1.00 98.56 534 PRO A C 1
ATOM 4203 O O . PRO A 1 534 ? 2.105 7.199 -19.814 1.00 98.56 534 PRO A O 1
ATOM 4206 N N . LEU A 1 535 ? 0.125 6.211 -20.189 1.00 98.81 535 LEU A N 1
ATOM 4207 C CA . LEU A 1 535 ? 0.480 5.755 -21.540 1.00 98.81 535 LEU A CA 1
ATOM 4208 C C . LEU A 1 535 ? 0.795 6.939 -22.465 1.00 98.81 535 LEU A C 1
ATOM 4210 O O . LEU A 1 535 ? 1.814 6.919 -23.156 1.00 98.81 535 LEU A O 1
ATOM 4214 N N . ALA A 1 536 ? -0.028 7.991 -22.459 1.00 98.56 536 ALA A N 1
ATOM 4215 C CA . ALA A 1 536 ? 0.219 9.188 -23.259 1.00 98.56 536 ALA A CA 1
ATOM 4216 C C . ALA A 1 536 ? 1.580 9.825 -22.927 1.00 98.56 536 ALA A C 1
ATOM 4218 O O . ALA A 1 536 ? 2.342 10.162 -23.836 1.00 98.56 536 ALA A O 1
ATOM 4219 N N . GLY A 1 537 ? 1.936 9.918 -21.644 1.00 98.25 537 GLY A N 1
ATOM 4220 C CA . GLY A 1 537 ? 3.249 10.405 -21.223 1.00 98.25 537 GLY A CA 1
ATOM 4221 C C . GLY A 1 537 ? 4.410 9.523 -21.674 1.00 98.25 537 GLY A C 1
ATOM 4222 O O . GLY A 1 537 ? 5.398 10.034 -22.205 1.00 98.25 537 GLY A O 1
ATOM 4223 N N . ALA A 1 538 ? 4.286 8.200 -21.536 1.00 98.75 538 ALA A N 1
ATOM 4224 C CA . ALA A 1 538 ? 5.314 7.257 -21.973 1.00 98.75 538 ALA A CA 1
ATOM 4225 C C . ALA A 1 538 ? 5.575 7.362 -23.489 1.00 98.75 538 ALA A C 1
ATOM 4227 O O . ALA A 1 538 ? 6.736 7.396 -23.918 1.00 98.75 538 ALA A O 1
ATOM 4228 N N . LEU A 1 539 ? 4.511 7.515 -24.288 1.00 98.69 539 LEU A N 1
ATOM 4229 C CA . LEU A 1 539 ? 4.582 7.747 -25.735 1.00 98.69 539 LEU A CA 1
ATOM 4230 C C . LEU A 1 539 ? 5.211 9.106 -26.074 1.00 98.69 539 LEU A C 1
ATOM 4232 O O . LEU A 1 539 ? 6.068 9.189 -26.958 1.00 98.69 539 LEU A O 1
ATOM 4236 N N . ALA A 1 540 ? 4.835 10.167 -25.356 1.00 98.56 540 ALA A N 1
ATOM 4237 C CA . ALA A 1 540 ? 5.408 11.503 -25.521 1.00 98.56 540 ALA A CA 1
ATOM 4238 C C . ALA A 1 540 ? 6.916 11.527 -25.209 1.00 98.56 540 ALA A C 1
ATOM 4240 O O . ALA A 1 540 ? 7.703 12.147 -25.932 1.00 98.56 540 ALA A O 1
ATOM 4241 N N . ALA A 1 541 ? 7.344 10.794 -24.183 1.00 98.38 541 ALA A N 1
ATOM 4242 C CA . ALA A 1 541 ? 8.748 10.618 -23.831 1.00 98.38 541 ALA A CA 1
ATOM 4243 C C . ALA A 1 541 ? 9.525 9.755 -24.847 1.00 98.38 541 ALA A C 1
ATOM 4245 O O . ALA A 1 541 ? 10.738 9.915 -24.982 1.00 98.38 541 ALA A O 1
ATOM 4246 N N . GLY A 1 542 ? 8.834 8.932 -25.644 1.00 98.44 542 GLY A N 1
ATOM 4247 C CA . GLY A 1 542 ? 9.424 8.108 -26.706 1.00 98.44 542 GLY A CA 1
ATOM 4248 C C . GLY A 1 542 ? 9.767 6.686 -26.269 1.00 98.44 542 GLY A C 1
ATOM 4249 O O . GLY A 1 542 ? 10.711 6.098 -26.800 1.00 98.44 542 GLY A O 1
ATOM 4250 N N . ASN A 1 543 ? 9.034 6.142 -25.301 1.00 98.88 543 ASN A N 1
ATOM 4251 C CA . ASN A 1 543 ? 9.193 4.774 -24.819 1.00 98.88 543 ASN A CA 1
ATOM 4252 C C . ASN A 1 543 ? 8.337 3.788 -25.630 1.00 98.88 543 ASN A C 1
ATOM 4254 O O . ASN A 1 543 ? 7.328 4.168 -26.225 1.00 98.88 543 ASN A O 1
ATOM 4258 N N . CYS A 1 544 ? 8.728 2.514 -25.625 1.00 98.81 544 CYS A N 1
ATOM 4259 C CA . CYS A 1 544 ? 7.789 1.420 -25.879 1.00 98.81 544 CYS A CA 1
ATOM 4260 C C . CYS A 1 544 ? 7.032 1.107 -24.584 1.00 98.81 544 CYS A C 1
ATOM 4262 O O . CYS A 1 544 ? 7.531 1.385 -23.489 1.00 98.81 544 CYS A O 1
ATOM 4264 N N . THR A 1 545 ? 5.830 0.546 -24.675 1.00 98.75 545 THR A N 1
ATOM 4265 C CA . THR A 1 545 ? 4.971 0.392 -23.497 1.00 98.75 545 THR A CA 1
ATOM 4266 C C . THR A 1 545 ? 4.190 -0.910 -23.524 1.00 98.75 545 THR A C 1
ATOM 4268 O O . THR A 1 545 ? 3.553 -1.253 -24.514 1.00 98.75 545 THR A O 1
ATOM 4271 N N . ILE A 1 546 ? 4.205 -1.617 -22.401 1.00 98.81 546 ILE A N 1
ATOM 4272 C CA . ILE A 1 546 ? 3.297 -2.725 -22.130 1.00 98.81 546 ILE A CA 1
ATOM 4273 C C . ILE A 1 546 ? 2.311 -2.239 -21.075 1.00 98.81 546 ILE A C 1
ATOM 4275 O O . ILE A 1 546 ? 2.720 -1.790 -20.004 1.00 98.81 546 ILE A O 1
ATOM 4279 N N . VAL A 1 547 ? 1.018 -2.300 -21.381 1.00 98.69 547 VAL A N 1
ATOM 4280 C CA . VAL A 1 547 ? -0.046 -1.919 -20.451 1.00 98.69 547 VAL A CA 1
ATOM 4281 C C . VAL A 1 547 ? -0.754 -3.161 -19.923 1.00 98.69 547 VAL A C 1
ATOM 4283 O O . VAL A 1 547 ? -1.065 -4.086 -20.676 1.00 98.69 547 VAL A O 1
ATOM 4286 N N . LYS A 1 548 ? -1.024 -3.171 -18.619 1.00 98.56 548 LYS A N 1
ATOM 4287 C CA . LYS A 1 548 ? -1.767 -4.215 -17.918 1.00 98.56 548 LYS A CA 1
ATOM 4288 C C . LYS A 1 548 ? -2.995 -3.590 -17.251 1.00 98.56 548 LYS A C 1
ATOM 4290 O O . LYS A 1 548 ? -2.874 -3.041 -16.152 1.00 98.56 548 LYS A O 1
ATOM 4295 N N . PRO A 1 549 ? -4.166 -3.618 -17.910 1.00 98.62 549 PRO A N 1
ATOM 4296 C CA . PRO A 1 549 ? -5.427 -3.208 -17.299 1.00 98.62 549 PRO A CA 1
ATOM 4297 C C . PRO A 1 549 ? -5.830 -4.152 -16.158 1.00 98.62 549 PRO A C 1
ATOM 4299 O O . PRO A 1 549 ? -5.465 -5.330 -16.162 1.00 98.62 549 PRO A O 1
ATOM 4302 N N . SER A 1 550 ? -6.600 -3.654 -15.188 1.00 98.12 550 SER A N 1
ATOM 4303 C CA . SER A 1 550 ? -7.102 -4.490 -14.094 1.00 98.12 550 SER A CA 1
ATOM 4304 C C . SER A 1 550 ? -8.179 -5.462 -14.576 1.00 98.12 550 SER A C 1
ATOM 4306 O O . SER A 1 550 ? -9.171 -5.065 -15.179 1.00 98.12 550 SER A O 1
ATOM 4308 N N . GLU A 1 551 ? -8.025 -6.733 -14.219 1.00 96.38 551 GLU A N 1
ATOM 4309 C CA . GLU A 1 551 ? -8.996 -7.806 -14.431 1.00 96.38 551 GLU A CA 1
ATOM 4310 C C . GLU A 1 551 ? -10.336 -7.576 -13.719 1.00 96.38 551 GLU A C 1
ATOM 4312 O O . GLU A 1 551 ? -11.340 -8.182 -14.083 1.00 96.38 551 GLU A O 1
ATOM 4317 N N . VAL A 1 552 ? -10.354 -6.703 -12.707 1.00 98.00 552 VAL A N 1
ATOM 4318 C CA . VAL A 1 552 ? -11.543 -6.417 -11.901 1.00 98.00 552 VAL A CA 1
ATOM 4319 C C . VAL A 1 552 ? -12.554 -5.573 -12.692 1.00 98.00 552 VAL A C 1
ATOM 4321 O O . VAL A 1 552 ? -13.753 -5.816 -12.581 1.00 98.00 552 VAL A O 1
ATOM 4324 N N . SER A 1 553 ? -12.085 -4.653 -13.543 1.00 98.38 553 SER A N 1
ATOM 4325 C CA . SER A 1 553 ? -12.923 -3.896 -14.492 1.00 98.38 553 SER A CA 1
ATOM 4326 C C . SER A 1 553 ? -12.860 -4.544 -15.870 1.00 98.38 553 SER A C 1
ATOM 4328 O O . SER A 1 553 ? -12.263 -4.030 -16.819 1.00 98.38 553 SER A O 1
ATOM 4330 N N . SER A 1 554 ? -13.410 -5.755 -15.930 1.00 97.88 554 SER A N 1
ATOM 4331 C CA . SER A 1 554 ? -13.240 -6.687 -17.043 1.00 97.88 554 SER A CA 1
ATOM 4332 C C . SER A 1 554 ? -13.751 -6.163 -18.391 1.00 97.88 554 SER A C 1
ATOM 4334 O O . SER A 1 554 ? -13.112 -6.422 -19.415 1.00 97.88 554 SER A O 1
ATOM 4336 N N . ALA A 1 555 ? -14.858 -5.407 -18.416 1.00 98.69 555 ALA A N 1
ATOM 4337 C CA . ALA A 1 555 ? -15.407 -4.869 -19.658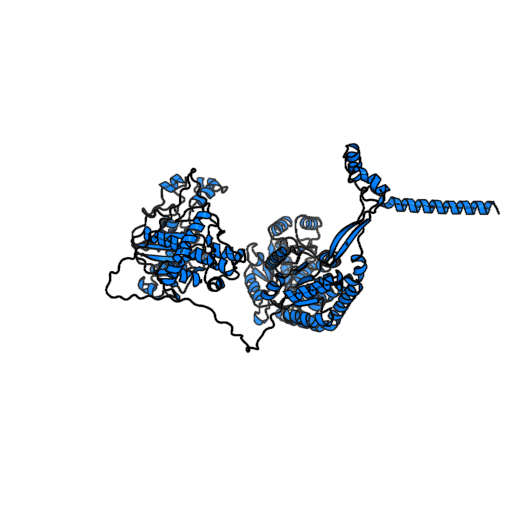 1.00 98.69 555 ALA A CA 1
ATOM 4338 C C . ALA A 1 555 ? -14.468 -3.806 -20.238 1.00 98.69 555 ALA A C 1
ATOM 4340 O O . ALA A 1 555 ? -14.162 -3.821 -21.433 1.00 98.69 555 ALA A O 1
ATOM 4341 N N . THR A 1 556 ? -13.949 -2.931 -19.376 1.00 98.81 556 THR A N 1
ATOM 4342 C CA . THR A 1 556 ? -12.997 -1.887 -19.760 1.00 98.81 556 THR A CA 1
ATOM 4343 C C . THR A 1 556 ? -11.639 -2.472 -20.147 1.00 98.81 556 THR A C 1
ATOM 4345 O O . THR A 1 556 ? -11.062 -2.066 -21.153 1.00 98.81 556 THR A O 1
ATOM 4348 N N . ALA A 1 557 ? -11.137 -3.462 -19.404 1.00 98.69 557 ALA A N 1
ATOM 4349 C CA . ALA A 1 557 ? -9.893 -4.158 -19.728 1.00 98.69 557 ALA A CA 1
ATOM 4350 C C . ALA A 1 557 ? -9.952 -4.803 -21.121 1.00 98.69 557 ALA A C 1
ATOM 4352 O O . ALA A 1 557 ? -9.051 -4.604 -21.939 1.00 98.69 557 ALA A O 1
ATOM 4353 N N . LYS A 1 558 ? -11.049 -5.514 -21.417 1.00 98.62 558 LYS A N 1
ATOM 4354 C CA . LYS A 1 558 ? -11.294 -6.096 -22.739 1.00 98.62 558 LYS A CA 1
ATOM 4355 C C . LYS A 1 558 ? -11.360 -5.022 -23.823 1.00 98.62 558 LYS A C 1
ATOM 4357 O O . LYS A 1 558 ? -10.686 -5.156 -24.839 1.00 98.62 558 LYS A O 1
ATOM 4362 N N . LEU A 1 559 ? -12.113 -3.945 -23.591 1.00 98.75 559 LEU A N 1
ATOM 4363 C CA . LEU A 1 559 ? -12.207 -2.837 -24.538 1.00 98.75 559 LEU A CA 1
ATOM 4364 C C . LEU A 1 559 ? -10.821 -2.273 -24.877 1.00 98.75 559 LEU A C 1
ATOM 4366 O O . LEU A 1 559 ? -10.506 -2.133 -26.053 1.00 98.75 559 LEU A O 1
ATOM 4370 N N . ILE A 1 560 ? -9.989 -1.990 -23.868 1.00 98.75 560 ILE A N 1
ATOM 4371 C CA . ILE A 1 560 ? -8.626 -1.469 -24.052 1.00 98.75 560 ILE A CA 1
ATOM 4372 C C . ILE A 1 560 ? -7.793 -2.416 -24.928 1.00 98.75 560 ILE A C 1
ATOM 4374 O O . ILE A 1 560 ? -7.134 -1.953 -25.862 1.00 98.75 560 ILE A O 1
ATOM 4378 N N . ALA A 1 561 ? -7.854 -3.726 -24.671 1.00 98.56 561 ALA A N 1
ATOM 4379 C CA . ALA A 1 561 ? -7.164 -4.733 -25.479 1.00 98.56 561 ALA A CA 1
ATOM 4380 C C . ALA A 1 561 ? -7.665 -4.782 -26.932 1.00 98.56 561 ALA A C 1
ATOM 4382 O O . ALA A 1 561 ? -6.864 -4.970 -27.845 1.00 98.56 561 ALA A O 1
ATOM 4383 N N . ASP A 1 562 ? -8.962 -4.559 -27.153 1.00 98.44 562 ASP A N 1
ATOM 4384 C CA . ASP A 1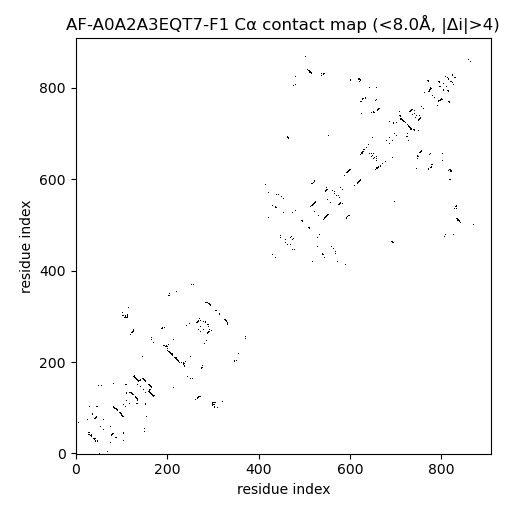 562 ? -9.580 -4.596 -28.479 1.00 98.44 562 ASP A CA 1
ATOM 4385 C C . ASP A 1 562 ? -9.325 -3.322 -29.303 1.00 98.44 562 ASP A C 1
ATOM 4387 O O . ASP A 1 562 ? -9.328 -3.384 -30.538 1.00 98.44 562 ASP A O 1
ATOM 4391 N N . ILE A 1 563 ? -9.165 -2.154 -28.665 1.00 98.38 563 ILE A N 1
ATOM 4392 C CA . ILE A 1 563 ? -9.034 -0.867 -29.372 1.00 98.38 563 ILE A CA 1
ATOM 4393 C C . ILE A 1 563 ? -7.584 -0.421 -29.554 1.00 98.38 563 ILE A C 1
ATOM 4395 O O . ILE A 1 563 ? -7.255 0.044 -30.641 1.00 98.38 563 ILE A O 1
ATOM 4399 N N . ILE A 1 564 ? -6.693 -0.602 -28.569 1.00 98.62 564 ILE A N 1
ATOM 4400 C CA . ILE A 1 564 ? -5.304 -0.109 -28.662 1.00 98.62 564 ILE A CA 1
ATOM 4401 C C . ILE A 1 564 ? -4.593 -0.598 -29.939 1.00 98.62 564 ILE A C 1
ATOM 4403 O O . ILE A 1 564 ? -4.058 0.247 -30.664 1.00 98.62 564 ILE A O 1
ATOM 4407 N N . PRO A 1 565 ? -4.629 -1.898 -30.297 1.00 98.31 565 PRO A N 1
ATOM 4408 C CA . PRO A 1 565 ? -3.941 -2.401 -31.488 1.00 98.31 565 PRO A CA 1
ATOM 4409 C C . PRO A 1 565 ? -4.479 -1.848 -32.817 1.00 98.31 565 PRO A C 1
ATOM 4411 O O . PRO A 1 565 ? -3.791 -1.931 -33.833 1.00 98.31 565 PRO A O 1
ATOM 4414 N N . LYS A 1 566 ? -5.702 -1.299 -32.847 1.00 98.44 566 LYS A N 1
ATOM 4415 C CA . LYS A 1 566 ? -6.314 -0.744 -34.069 1.00 98.44 566 LYS A CA 1
ATOM 4416 C C . LYS A 1 566 ? -5.768 0.640 -34.428 1.00 98.44 566 LYS A C 1
ATOM 4418 O O . LYS A 1 566 ? -5.814 1.011 -35.596 1.00 98.44 566 LYS A O 1
ATOM 4423 N N . TYR A 1 567 ? -5.257 1.381 -33.444 1.00 98.69 567 TYR A N 1
ATOM 4424 C CA . TYR A 1 567 ? -4.827 2.774 -33.612 1.00 98.69 567 TYR A CA 1
ATOM 4425 C C . TYR A 1 567 ? -3.336 2.979 -33.341 1.00 98.69 567 TYR A C 1
ATOM 4427 O O . TYR A 1 567 ? -2.705 3.833 -33.968 1.00 98.69 567 TYR A O 1
ATOM 4435 N N . LEU A 1 568 ? -2.767 2.225 -32.398 1.00 98.62 568 LEU A N 1
ATOM 4436 C CA . LEU A 1 568 ? -1.394 2.408 -31.936 1.00 98.62 568 LEU A CA 1
ATOM 4437 C C . LEU A 1 568 ? -0.437 1.384 -32.558 1.00 98.62 568 LEU A C 1
ATOM 4439 O O . LEU A 1 568 ? -0.834 0.333 -33.057 1.00 98.62 568 LEU A O 1
ATOM 4443 N N . ASP A 1 569 ? 0.852 1.720 -32.549 1.00 98.31 569 ASP A N 1
ATOM 4444 C CA . ASP A 1 569 ? 1.926 0.897 -33.109 1.00 98.31 569 ASP A CA 1
ATOM 4445 C C . ASP A 1 569 ? 2.045 -0.457 -32.385 1.00 98.31 569 ASP A C 1
ATOM 4447 O O . ASP A 1 569 ? 2.566 -0.532 -31.273 1.00 98.31 569 ASP A O 1
ATOM 4451 N N . GLN A 1 570 ? 1.595 -1.527 -33.043 1.00 97.81 570 GLN A N 1
ATOM 4452 C CA . GLN A 1 570 ? 1.528 -2.883 -32.481 1.00 97.81 570 GLN A CA 1
ATOM 4453 C C . GLN A 1 570 ? 2.896 -3.516 -32.189 1.00 97.81 570 GLN A C 1
ATOM 4455 O O . GLN A 1 570 ? 2.963 -4.537 -31.515 1.00 97.81 570 GLN A O 1
ATOM 4460 N N . GLU A 1 571 ? 3.998 -2.957 -32.695 1.00 97.56 571 GLU A N 1
ATOM 4461 C CA . GLU A 1 571 ? 5.336 -3.448 -32.350 1.00 97.56 571 GLU A CA 1
ATOM 4462 C C . GLU A 1 571 ? 5.830 -2.846 -31.023 1.00 97.56 571 GLU A C 1
ATOM 4464 O O . GLU A 1 571 ? 6.577 -3.492 -30.285 1.00 97.56 571 GLU A O 1
ATOM 4469 N N . CYS A 1 572 ? 5.397 -1.619 -30.710 1.00 97.56 572 CYS A N 1
ATOM 4470 C CA . CYS A 1 572 ? 5.849 -0.836 -29.557 1.00 97.56 572 CYS A CA 1
ATOM 4471 C C . CYS A 1 572 ? 4.868 -0.843 -28.375 1.00 97.56 572 CYS A C 1
ATOM 4473 O O . CYS A 1 572 ? 5.311 -0.663 -27.239 1.00 97.56 572 CYS A O 1
ATOM 4475 N N . ILE A 1 573 ? 3.560 -0.962 -28.632 1.00 98.62 573 ILE A N 1
ATOM 4476 C CA . ILE A 1 573 ? 2.500 -0.883 -27.623 1.00 98.62 573 ILE A CA 1
ATOM 4477 C C . ILE A 1 573 ? 1.760 -2.217 -27.547 1.00 98.62 573 ILE A C 1
ATOM 4479 O O . ILE A 1 573 ? 1.127 -2.637 -28.513 1.00 98.62 573 ILE A O 1
ATOM 4483 N N . HIS A 1 574 ? 1.786 -2.841 -26.369 1.00 98.31 574 HIS A N 1
ATOM 4484 C CA . HIS A 1 574 ? 1.143 -4.134 -26.115 1.00 98.31 574 HIS A CA 1
ATOM 4485 C C . HIS A 1 574 ? 0.174 -4.049 -24.942 1.00 98.31 574 HIS A C 1
ATOM 4487 O O . HIS A 1 574 ? 0.464 -3.380 -23.951 1.00 98.31 574 HIS A O 1
ATOM 4493 N N . VAL A 1 575 ? -0.947 -4.766 -25.029 1.00 98.56 575 VAL A N 1
ATOM 4494 C CA . VAL A 1 575 ? -1.914 -4.909 -23.931 1.00 98.56 575 VAL A CA 1
ATOM 4495 C C . VAL A 1 575 ? -1.875 -6.340 -23.420 1.00 98.56 575 VAL A C 1
ATOM 4497 O O . VAL A 1 575 ? -2.042 -7.279 -24.195 1.00 98.56 575 VAL A O 1
ATOM 4500 N N . ILE A 1 576 ? -1.683 -6.504 -22.115 1.00 97.81 576 ILE A N 1
ATOM 4501 C CA . ILE A 1 576 ? -1.699 -7.806 -21.455 1.00 97.81 576 ILE A CA 1
ATOM 4502 C C . ILE A 1 576 ? -2.872 -7.857 -20.489 1.00 97.81 576 ILE A C 1
ATOM 4504 O O . ILE A 1 576 ? -2.946 -7.089 -19.534 1.00 97.81 576 ILE A O 1
ATOM 4508 N N . LEU A 1 577 ? -3.788 -8.784 -20.752 1.00 96.88 577 LEU A N 1
ATOM 4509 C CA . LEU A 1 577 ? -4.863 -9.136 -19.834 1.00 96.88 577 LEU A CA 1
ATOM 4510 C C . LEU A 1 577 ? -4.398 -10.250 -18.899 1.00 96.88 577 LEU A C 1
ATOM 4512 O O . LEU A 1 577 ? -3.564 -11.075 -19.269 1.00 96.88 577 LEU A O 1
ATOM 4516 N N . GLY A 1 578 ? -4.959 -10.279 -17.696 1.00 90.94 578 GLY A N 1
ATOM 4517 C CA . GLY A 1 578 ? -4.656 -11.299 -16.699 1.00 90.94 578 GLY A CA 1
ATOM 4518 C C . GLY A 1 578 ? -4.810 -10.772 -15.283 1.00 90.94 578 GLY A C 1
ATOM 4519 O O . GLY A 1 578 ? -5.029 -9.579 -15.085 1.00 90.94 578 GLY A O 1
ATOM 4520 N N . GLY A 1 579 ? -4.711 -11.657 -14.301 1.00 90.62 579 GLY A N 1
ATOM 4521 C CA . GLY A 1 579 ? -4.786 -11.334 -12.885 1.00 90.62 579 GLY A CA 1
ATOM 4522 C C . GLY A 1 579 ? -3.420 -11.298 -12.214 1.00 90.62 579 GLY A C 1
ATOM 4523 O O . GLY A 1 579 ? -2.421 -10.870 -12.796 1.00 90.62 579 GLY A O 1
ATOM 4524 N N . ILE A 1 580 ? -3.383 -11.751 -10.963 1.00 88.00 580 ILE A N 1
ATOM 4525 C CA . ILE A 1 580 ? -2.167 -11.802 -10.142 1.00 88.00 580 ILE A CA 1
ATOM 4526 C C . ILE A 1 580 ? -1.090 -12.684 -10.792 1.00 88.00 580 ILE A C 1
ATOM 4528 O O . ILE A 1 580 ? 0.080 -12.301 -10.790 1.00 88.00 580 ILE A O 1
ATOM 4532 N N . SER A 1 581 ? -1.467 -13.826 -11.378 1.00 90.12 581 SER A N 1
ATOM 4533 C CA . SER A 1 581 ? -0.522 -14.773 -11.989 1.00 90.12 581 SER A CA 1
ATOM 4534 C C . SER A 1 581 ? 0.243 -14.131 -13.147 1.00 90.12 581 SER A C 1
ATOM 4536 O O . SER A 1 581 ? 1.471 -14.138 -13.174 1.00 90.12 581 SER A O 1
ATOM 4538 N N . GLU A 1 582 ? -0.475 -13.513 -14.080 1.00 92.88 582 GLU A N 1
ATOM 4539 C CA . GLU A 1 582 ? 0.096 -12.849 -15.247 1.00 92.88 582 GLU A CA 1
ATOM 4540 C C . GLU A 1 582 ? 0.918 -11.621 -14.848 1.00 92.88 582 GLU A C 1
ATOM 4542 O O . GLU A 1 582 ? 2.030 -11.445 -15.343 1.00 92.88 582 GLU A O 1
ATOM 4547 N N . THR A 1 583 ? 0.431 -10.805 -13.901 1.00 92.88 583 THR A N 1
ATOM 4548 C CA . THR A 1 583 ? 1.214 -9.684 -13.353 1.00 92.88 583 THR A CA 1
ATOM 4549 C C . THR A 1 583 ? 2.524 -10.179 -12.731 1.00 92.88 583 THR A C 1
ATOM 4551 O O . THR A 1 583 ? 3.566 -9.557 -12.923 1.00 92.88 583 THR A O 1
ATOM 4554 N N . THR A 1 584 ? 2.498 -11.307 -12.019 1.00 91.06 584 THR A N 1
ATOM 4555 C CA . THR A 1 584 ? 3.685 -11.889 -11.374 1.00 91.06 584 THR A CA 1
ATOM 4556 C C . THR A 1 584 ? 4.720 -12.335 -12.402 1.00 91.06 584 THR A C 1
ATOM 4558 O O . THR A 1 584 ? 5.899 -12.020 -12.254 1.00 91.06 584 THR A O 1
ATOM 4561 N N . GLU A 1 585 ? 4.304 -13.020 -13.470 1.00 94.75 585 GLU A N 1
ATOM 4562 C CA . GLU A 1 585 ? 5.216 -13.420 -14.550 1.00 94.75 585 GLU A CA 1
ATOM 4563 C C . GLU A 1 585 ? 5.762 -12.222 -15.334 1.00 94.75 585 GLU A C 1
ATOM 4565 O O . GLU A 1 585 ? 6.943 -12.201 -15.699 1.00 94.75 585 GLU A O 1
ATOM 4570 N N . LEU A 1 586 ? 4.936 -11.194 -15.546 1.00 95.38 586 LEU A N 1
ATOM 4571 C CA . LEU A 1 586 ? 5.354 -9.962 -16.202 1.00 95.38 586 LEU A CA 1
ATOM 4572 C C . LEU A 1 586 ? 6.417 -9.233 -15.369 1.00 95.38 586 LEU A C 1
ATOM 4574 O O . LEU A 1 586 ? 7.451 -8.849 -15.903 1.00 95.38 586 LEU A O 1
ATOM 4578 N N . LEU A 1 587 ? 6.235 -9.129 -14.050 1.00 97.12 587 LEU A N 1
ATOM 4579 C CA . LEU A 1 587 ? 7.191 -8.494 -13.131 1.00 97.12 587 LEU A CA 1
ATOM 4580 C C . LEU A 1 587 ? 8.531 -9.242 -13.000 1.00 97.12 587 LEU A C 1
ATOM 4582 O O . LEU A 1 587 ? 9.499 -8.677 -12.490 1.00 97.12 587 LEU A O 1
ATOM 4586 N N . LYS A 1 588 ? 8.636 -10.489 -13.481 1.00 96.31 588 LYS A N 1
ATOM 4587 C CA . LYS A 1 588 ? 9.931 -11.185 -13.602 1.00 96.31 588 LYS A CA 1
ATOM 4588 C C . LYS A 1 588 ? 10.771 -10.676 -14.772 1.00 96.31 588 LYS A C 1
ATOM 4590 O O . LYS A 1 588 ? 11.970 -10.961 -14.793 1.00 96.31 588 LYS A O 1
ATOM 4595 N N . GLN A 1 589 ? 10.167 -9.967 -15.724 1.00 98.06 589 GLN A N 1
ATOM 4596 C CA . GLN A 1 589 ? 10.847 -9.430 -16.897 1.00 98.06 589 GLN A CA 1
ATOM 4597 C C . GLN A 1 589 ? 11.524 -8.092 -16.583 1.00 98.06 589 GLN A C 1
ATOM 4599 O O . GLN A 1 589 ? 11.140 -7.368 -15.664 1.00 98.06 589 GLN A O 1
ATOM 4604 N N . ARG A 1 590 ? 12.544 -7.742 -17.371 1.00 98.12 590 ARG A N 1
ATOM 4605 C CA . ARG A 1 590 ? 13.268 -6.479 -17.209 1.00 98.12 590 ARG A CA 1
ATOM 4606 C C . ARG A 1 590 ? 12.539 -5.348 -17.929 1.00 98.12 590 ARG A C 1
ATOM 4608 O O . ARG A 1 590 ? 12.513 -5.319 -19.160 1.00 98.12 590 ARG A O 1
ATOM 4615 N N . PHE A 1 591 ? 12.053 -4.378 -17.163 1.00 98.81 591 PHE A N 1
ATOM 4616 C CA . PHE A 1 591 ? 11.549 -3.094 -17.654 1.00 98.81 591 PHE A CA 1
ATOM 4617 C C . PHE A 1 591 ? 12.530 -1.969 -17.336 1.00 98.81 591 PHE A C 1
ATOM 4619 O O . PHE A 1 591 ? 13.310 -2.064 -16.387 1.00 98.81 591 PHE A O 1
ATOM 4626 N N . ASP A 1 592 ? 12.499 -0.906 -18.136 1.00 98.81 592 ASP A N 1
ATOM 4627 C CA . ASP A 1 592 ? 13.324 0.287 -17.907 1.00 98.81 592 ASP A CA 1
ATOM 4628 C C . ASP A 1 592 ? 12.601 1.317 -17.025 1.00 98.81 592 ASP A C 1
ATOM 4630 O O . ASP A 1 592 ? 13.245 2.197 -16.461 1.00 98.81 592 ASP A O 1
ATOM 4634 N N . TYR A 1 593 ? 11.280 1.175 -16.872 1.00 98.94 593 TYR A N 1
ATOM 4635 C CA . TYR A 1 593 ? 10.461 1.903 -15.904 1.00 98.94 593 TYR A CA 1
ATOM 4636 C C . TYR A 1 593 ? 9.184 1.110 -15.583 1.00 98.94 593 TYR A C 1
ATOM 4638 O O . TYR A 1 593 ? 8.622 0.478 -16.482 1.00 98.94 593 TYR A O 1
ATOM 4646 N N . ILE A 1 594 ? 8.692 1.165 -14.342 1.00 98.94 594 ILE A N 1
ATOM 4647 C CA . ILE A 1 594 ? 7.377 0.610 -13.966 1.00 98.94 594 ILE A CA 1
ATOM 4648 C C . ILE A 1 594 ? 6.504 1.715 -13.363 1.00 98.94 594 ILE A C 1
ATOM 4650 O O . ILE A 1 594 ? 6.894 2.381 -12.409 1.00 98.94 594 ILE A O 1
ATOM 4654 N N . PHE A 1 595 ? 5.307 1.897 -13.905 1.00 98.94 595 PHE A N 1
ATOM 4655 C CA . PHE A 1 595 ? 4.278 2.781 -13.372 1.00 98.94 595 PHE A CA 1
ATOM 4656 C C . PHE A 1 595 ? 3.122 1.930 -12.849 1.00 98.94 595 PHE A C 1
ATOM 4658 O O . PHE A 1 595 ? 2.560 1.119 -13.589 1.00 98.94 595 PHE A O 1
ATOM 4665 N N . TYR A 1 596 ? 2.763 2.103 -11.584 1.00 98.88 596 TYR A N 1
ATOM 4666 C CA . TYR A 1 596 ? 1.675 1.363 -10.959 1.00 98.88 596 TYR A CA 1
ATOM 4667 C C . TYR A 1 596 ? 0.749 2.295 -10.197 1.00 98.88 596 TYR A C 1
ATOM 4669 O O . TYR A 1 596 ? 1.208 3.129 -9.417 1.00 98.88 596 TYR A O 1
ATOM 4677 N N . THR A 1 597 ? -0.553 2.073 -10.356 1.00 98.75 597 THR A N 1
ATOM 4678 C CA . THR A 1 597 ? -1.570 2.672 -9.495 1.00 98.75 597 THR A CA 1
ATOM 4679 C C . THR A 1 597 ? -2.396 1.580 -8.823 1.00 98.75 597 THR A C 1
ATOM 4681 O O . THR A 1 597 ? -2.890 0.673 -9.492 1.00 98.75 597 THR A O 1
ATOM 4684 N N . GLY A 1 598 ? -2.579 1.670 -7.503 1.00 97.31 598 GLY A N 1
ATOM 4685 C CA . GLY A 1 598 ? -3.424 0.741 -6.747 1.00 97.31 598 GLY A CA 1
ATOM 4686 C C . GLY A 1 598 ? -3.114 0.707 -5.249 1.00 97.31 598 GLY A C 1
ATOM 4687 O O . GLY A 1 598 ? -2.746 1.708 -4.655 1.00 97.31 598 GLY A O 1
ATOM 4688 N N . SER A 1 599 ? -3.276 -0.444 -4.595 1.00 95.69 599 SER A N 1
ATOM 4689 C CA . SER A 1 599 ? -3.093 -0.553 -3.137 1.00 95.69 599 SER A CA 1
ATOM 4690 C C . SER A 1 599 ? -1.623 -0.555 -2.706 1.00 95.69 599 SER A C 1
ATOM 4692 O O . SER A 1 599 ? -0.791 -1.162 -3.391 1.00 95.69 599 SER A O 1
ATOM 4694 N N . SER A 1 600 ? -1.321 -0.030 -1.513 1.00 94.38 600 SER A N 1
ATOM 4695 C CA . SER A 1 600 ? 0.042 -0.013 -0.958 1.00 94.38 600 SER A CA 1
ATOM 4696 C C . SER A 1 600 ? 0.642 -1.399 -0.709 1.00 94.38 600 SER A C 1
ATOM 4698 O O . SER A 1 600 ? 1.854 -1.563 -0.827 1.00 94.38 600 SER A O 1
ATOM 4700 N N . SER A 1 601 ? -0.177 -2.416 -0.421 1.00 93.25 601 SER A N 1
ATOM 4701 C CA . SER A 1 601 ? 0.282 -3.808 -0.281 1.00 93.25 601 SER A CA 1
ATOM 4702 C C . SER A 1 601 ? 0.908 -4.326 -1.580 1.00 93.25 601 SER A C 1
ATOM 4704 O O . SER A 1 601 ? 2.067 -4.730 -1.596 1.00 93.25 601 SER A O 1
ATOM 4706 N N . VAL A 1 602 ? 0.182 -4.226 -2.693 1.00 94.50 602 VAL A N 1
ATOM 4707 C CA . VAL A 1 602 ? 0.681 -4.599 -4.026 1.00 94.50 602 VAL A CA 1
ATOM 4708 C C . VAL A 1 602 ? 1.798 -3.661 -4.502 1.00 94.50 602 VAL A C 1
ATOM 4710 O O . VAL A 1 602 ? 2.746 -4.119 -5.134 1.00 94.50 602 VAL A O 1
ATOM 4713 N N . GLY A 1 603 ? 1.763 -2.373 -4.137 1.00 97.69 603 GLY A N 1
ATOM 4714 C CA . GLY A 1 603 ? 2.858 -1.436 -4.417 1.00 97.69 603 GLY A CA 1
ATOM 4715 C C . GLY A 1 603 ? 4.205 -1.905 -3.850 1.00 97.69 603 GLY A C 1
ATOM 4716 O O . GLY A 1 603 ? 5.224 -1.815 -4.533 1.00 97.69 603 GLY A O 1
ATOM 4717 N N . LYS A 1 604 ? 4.213 -2.491 -2.643 1.00 97.38 604 LYS A N 1
ATOM 4718 C CA . LYS A 1 604 ? 5.415 -3.099 -2.040 1.00 97.38 604 LYS A CA 1
ATOM 4719 C C . LYS A 1 604 ? 5.908 -4.315 -2.834 1.00 97.38 604 LYS A C 1
ATOM 4721 O O . LYS A 1 604 ? 7.111 -4.427 -3.055 1.00 97.38 604 LYS A O 1
ATOM 4726 N N . ILE A 1 605 ? 5.000 -5.166 -3.321 1.00 96.88 605 ILE A N 1
ATOM 4727 C CA . ILE A 1 605 ? 5.333 -6.328 -4.170 1.00 96.88 605 ILE A CA 1
ATOM 4728 C C . ILE A 1 605 ? 5.987 -5.868 -5.480 1.00 96.88 605 ILE A C 1
ATOM 4730 O O . ILE A 1 605 ? 7.025 -6.392 -5.885 1.00 96.88 605 ILE A O 1
ATOM 4734 N N . ILE A 1 606 ? 5.421 -4.845 -6.125 1.00 97.69 606 ILE A N 1
ATOM 4735 C CA . ILE A 1 606 ? 5.963 -4.280 -7.368 1.00 97.69 606 ILE A CA 1
ATOM 4736 C C . ILE A 1 606 ? 7.334 -3.652 -7.128 1.00 97.69 606 ILE A C 1
ATOM 4738 O O . ILE A 1 606 ? 8.259 -3.900 -7.899 1.00 97.69 606 ILE A O 1
ATOM 4742 N N . HIS A 1 607 ? 7.496 -2.888 -6.046 1.00 97.88 607 HIS A N 1
ATOM 4743 C CA . HIS A 1 607 ? 8.786 -2.304 -5.687 1.00 97.88 607 HIS A CA 1
ATOM 4744 C C . HIS A 1 607 ? 9.852 -3.382 -5.441 1.00 97.88 607 HIS A C 1
ATOM 4746 O O . HIS A 1 607 ? 10.977 -3.273 -5.930 1.00 97.88 607 HIS A O 1
ATOM 4752 N N . GLN A 1 608 ? 9.494 -4.462 -4.743 1.00 96.81 608 GLN A N 1
ATOM 4753 C CA . GLN A 1 608 ? 10.381 -5.602 -4.522 1.00 96.81 608 GLN A CA 1
ATOM 4754 C C . GLN A 1 608 ? 10.797 -6.269 -5.840 1.00 96.81 608 GLN A C 1
ATOM 4756 O O . GLN A 1 608 ? 11.979 -6.560 -6.027 1.00 96.81 608 GLN A O 1
ATOM 4761 N N . ALA A 1 609 ? 9.862 -6.469 -6.772 1.00 94.62 609 ALA A N 1
ATOM 4762 C CA . ALA A 1 609 ? 10.174 -7.018 -8.088 1.00 94.62 609 ALA A CA 1
ATOM 4763 C C . ALA A 1 609 ? 11.079 -6.079 -8.908 1.00 94.62 609 ALA A C 1
ATOM 4765 O O . ALA A 1 609 ? 12.063 -6.529 -9.496 1.00 94.62 609 ALA A O 1
ATOM 4766 N N . ALA A 1 610 ? 10.805 -4.771 -8.888 1.00 97.75 610 ALA A N 1
ATOM 4767 C CA . ALA A 1 610 ? 11.594 -3.755 -9.583 1.00 97.75 610 ALA A CA 1
ATOM 4768 C C . ALA A 1 610 ? 13.054 -3.698 -9.095 1.00 97.75 610 ALA A C 1
ATOM 4770 O O . ALA A 1 610 ? 13.977 -3.554 -9.904 1.00 97.75 610 ALA A O 1
ATOM 4771 N N . ASN A 1 611 ? 13.285 -3.897 -7.791 1.00 96.81 611 ASN A N 1
ATOM 4772 C CA . ASN A 1 611 ? 14.624 -3.907 -7.193 1.00 96.81 611 ASN A CA 1
ATOM 4773 C C . ASN A 1 611 ? 15.545 -4.987 -7.775 1.00 96.81 611 ASN A C 1
ATOM 4775 O O . ASN A 1 611 ? 16.756 -4.780 -7.832 1.00 96.81 611 ASN A O 1
ATOM 4779 N N . LYS A 1 612 ? 14.996 -6.099 -8.284 1.00 96.06 612 LYS A N 1
ATOM 4780 C CA . LYS A 1 612 ? 15.782 -7.151 -8.953 1.00 96.06 612 LYS A CA 1
ATOM 4781 C C . LYS A 1 612 ? 16.578 -6.620 -10.150 1.00 96.06 612 LYS A C 1
ATOM 4783 O O . LYS A 1 612 ? 17.663 -7.122 -10.435 1.00 96.06 612 LYS A O 1
ATOM 4788 N N . PHE A 1 613 ? 16.047 -5.617 -10.846 1.00 97.56 613 PHE A N 1
ATOM 4789 C CA . PHE A 1 613 ? 16.657 -5.025 -12.038 1.00 97.56 613 PHE A CA 1
ATOM 4790 C C . PHE A 1 613 ? 17.094 -3.571 -11.837 1.00 97.56 613 PHE A C 1
ATOM 4792 O O . PHE A 1 613 ? 17.555 -2.948 -12.794 1.00 97.56 613 PHE A O 1
ATOM 4799 N N . LEU A 1 614 ? 16.961 -3.046 -10.611 1.00 98.31 614 LEU A N 1
ATOM 4800 C CA . LEU A 1 614 ? 17.123 -1.625 -10.288 1.00 98.31 614 LEU A CA 1
ATOM 4801 C C . LEU A 1 614 ? 16.249 -0.731 -11.183 1.00 98.31 614 LEU A C 1
ATOM 4803 O O . LEU A 1 614 ? 16.665 0.345 -11.614 1.00 98.31 614 LEU A O 1
ATOM 4807 N N . THR A 1 615 ? 15.044 -1.209 -11.498 1.00 98.75 615 THR A N 1
ATOM 4808 C CA . THR A 1 615 ? 14.104 -0.488 -12.352 1.00 98.75 615 THR A CA 1
ATOM 4809 C C . THR A 1 615 ? 13.506 0.681 -11.565 1.00 98.75 615 THR A C 1
ATOM 4811 O O . THR A 1 615 ? 12.932 0.448 -10.500 1.00 98.75 615 THR A O 1
ATOM 4814 N N . PRO A 1 616 ? 13.610 1.933 -12.050 1.00 98.62 616 PRO A N 1
ATOM 4815 C CA . PRO A 1 616 ? 12.917 3.059 -11.434 1.00 98.62 616 PRO A CA 1
ATOM 4816 C C . PRO A 1 616 ? 11.400 2.878 -11.538 1.00 98.62 616 PRO A C 1
ATOM 4818 O O . PRO A 1 616 ? 10.893 2.319 -12.517 1.00 98.62 616 PRO A O 1
ATOM 4821 N N . ILE A 1 617 ? 10.681 3.358 -10.525 1.00 98.62 617 ILE A N 1
ATOM 4822 C CA . ILE A 1 617 ? 9.235 3.178 -10.421 1.00 98.62 617 ILE A CA 1
ATOM 4823 C C . ILE A 1 617 ? 8.514 4.472 -10.053 1.00 98.62 617 ILE A C 1
ATOM 4825 O O . ILE A 1 617 ? 9.058 5.318 -9.346 1.00 98.62 617 ILE A O 1
ATOM 4829 N N . THR A 1 618 ? 7.261 4.567 -10.485 1.00 98.88 618 THR A N 1
ATOM 4830 C CA . THR A 1 618 ? 6.256 5.451 -9.889 1.00 98.88 618 THR A CA 1
ATOM 4831 C C . THR A 1 618 ? 5.150 4.584 -9.296 1.00 98.88 618 THR A C 1
ATOM 4833 O O . THR A 1 618 ? 4.626 3.694 -9.971 1.00 98.88 618 THR A O 1
ATOM 4836 N N . LEU A 1 619 ? 4.828 4.827 -8.027 1.00 98.81 619 LEU A N 1
ATOM 4837 C CA . LEU A 1 619 ? 3.767 4.157 -7.284 1.00 98.81 619 LEU A CA 1
ATOM 4838 C C . LEU A 1 619 ? 2.737 5.203 -6.858 1.00 98.81 619 LEU A C 1
ATOM 4840 O O . LEU A 1 619 ? 3.009 5.996 -5.962 1.00 98.81 619 LEU A O 1
ATOM 4844 N N . GLU A 1 620 ? 1.563 5.167 -7.473 1.00 98.69 620 GLU A N 1
ATOM 4845 C CA . GLU A 1 620 ? 0.398 5.977 -7.112 1.00 98.69 620 GLU A CA 1
ATOM 4846 C C . GLU A 1 620 ? -0.526 5.135 -6.224 1.00 98.69 620 GLU A C 1
ATOM 4848 O O . GLU A 1 620 ? -1.240 4.252 -6.711 1.00 98.69 620 GLU A O 1
ATOM 4853 N N . LEU A 1 621 ? -0.461 5.329 -4.907 1.00 98.25 621 LEU A N 1
ATOM 4854 C CA . LEU A 1 621 ? -1.140 4.467 -3.937 1.00 98.25 621 LEU A CA 1
ATOM 4855 C C . LEU A 1 621 ? -2.291 5.198 -3.234 1.00 98.25 621 LEU A C 1
ATOM 4857 O O . LEU A 1 621 ? -2.613 6.340 -3.544 1.00 98.25 621 LEU A O 1
ATOM 4861 N N . GLY A 1 622 ? -2.964 4.504 -2.322 1.00 94.75 622 GLY A N 1
ATOM 4862 C CA . GLY A 1 622 ? -4.089 5.047 -1.564 1.00 94.75 622 GLY A CA 1
ATOM 4863 C C . GLY A 1 622 ? -3.698 5.605 -0.198 1.00 94.75 622 GLY A C 1
ATOM 4864 O O . GLY A 1 622 ? -2.534 5.858 0.121 1.00 94.75 622 GLY A O 1
ATOM 4865 N N . GLY A 1 623 ? -4.707 5.768 0.645 1.00 95.19 623 GLY A N 1
ATOM 4866 C CA . GLY A 1 623 ? -4.566 6.192 2.032 1.00 95.19 623 GLY A CA 1
ATOM 4867 C C . GLY A 1 623 ? -5.842 6.858 2.523 1.00 95.19 623 GLY A C 1
ATOM 4868 O O . GLY A 1 623 ? -6.762 7.119 1.758 1.00 95.19 623 GLY A O 1
ATOM 4869 N N . LYS A 1 624 ? -5.913 7.160 3.818 1.00 98.56 624 LYS A N 1
ATOM 4870 C CA . LYS A 1 624 ? -7.098 7.812 4.384 1.00 98.56 624 LYS A CA 1
ATOM 4871 C C . LYS A 1 624 ? -6.966 9.324 4.258 1.00 98.56 624 LYS A C 1
ATOM 4873 O O . LYS A 1 624 ? -6.357 9.947 5.120 1.00 98.56 624 LYS A O 1
ATOM 4878 N N . SER A 1 625 ? -7.508 9.902 3.190 1.00 98.81 625 SER A N 1
ATOM 4879 C CA . SER A 1 625 ? -7.481 11.348 2.946 1.00 98.81 625 SER A CA 1
ATOM 4880 C C . SER A 1 625 ? -8.366 12.131 3.932 1.00 98.81 625 SER A C 1
ATOM 4882 O O . SER A 1 625 ? -9.595 12.030 3.851 1.00 98.81 625 SER A O 1
ATOM 4884 N N . PRO A 1 626 ? -7.782 12.912 4.865 1.00 98.81 626 PRO A N 1
ATOM 4885 C CA . PRO A 1 626 ? -8.540 13.665 5.859 1.00 98.81 626 PRO A CA 1
ATOM 4886 C C . PRO A 1 626 ? -9.185 14.921 5.272 1.00 98.81 626 PRO A C 1
ATOM 4888 O O . PRO A 1 626 ? -8.602 15.597 4.422 1.00 98.81 626 PRO A O 1
ATOM 4891 N N . VAL A 1 627 ? -10.336 15.293 5.831 1.00 98.94 627 VAL A N 1
ATOM 4892 C CA . VAL A 1 627 ? -10.945 16.617 5.678 1.00 98.94 627 VAL A CA 1
ATOM 4893 C C . VAL A 1 627 ? -11.017 17.294 7.038 1.00 98.94 627 VAL A C 1
ATOM 4895 O O . VAL A 1 627 ? -11.704 16.803 7.926 1.00 98.94 627 VAL A O 1
ATOM 4898 N N . TYR A 1 628 ? -10.357 18.434 7.208 1.00 98.88 628 TYR A N 1
ATOM 4899 C CA . TYR A 1 628 ? -10.593 19.302 8.360 1.00 98.88 628 TYR A CA 1
ATOM 4900 C C . TYR A 1 628 ? -11.615 20.385 8.012 1.00 98.88 628 TYR A C 1
ATOM 4902 O O . TYR A 1 628 ? -11.517 20.983 6.941 1.00 98.88 628 TYR A O 1
ATOM 4910 N N . ILE A 1 629 ? -12.574 20.644 8.905 1.00 98.88 629 ILE A N 1
ATOM 4911 C CA . ILE A 1 629 ? -13.587 21.697 8.742 1.00 98.88 629 ILE A CA 1
ATOM 4912 C C . ILE A 1 629 ? -13.678 22.509 10.037 1.00 98.88 629 ILE A C 1
ATOM 4914 O O . ILE A 1 629 ? -13.955 21.945 11.099 1.00 98.88 629 ILE A O 1
ATOM 4918 N N . ASP A 1 630 ? -13.481 23.825 9.950 1.00 98.12 630 ASP A N 1
ATOM 4919 C CA . ASP A 1 630 ? -13.700 24.742 11.074 1.00 98.12 630 ASP A CA 1
ATOM 4920 C C . ASP A 1 630 ? -15.017 25.531 10.964 1.00 98.12 630 ASP A C 1
ATOM 4922 O O . ASP A 1 630 ? -15.875 25.261 10.125 1.00 98.12 630 ASP A O 1
ATOM 4926 N N . ASN A 1 631 ? -15.214 26.489 11.871 1.00 97.19 631 ASN A N 1
ATOM 4927 C CA . ASN A 1 631 ? -16.432 27.288 11.972 1.00 97.19 631 ASN A CA 1
ATOM 4928 C C . ASN A 1 631 ? -16.459 28.552 11.104 1.00 97.19 631 ASN A C 1
ATOM 4930 O O . ASN A 1 631 ? -17.453 29.276 11.144 1.00 97.19 631 ASN A O 1
ATOM 4934 N N . THR A 1 632 ? -15.407 28.818 10.333 1.00 97.81 632 THR A N 1
ATOM 4935 C CA . THR A 1 632 ? -15.297 30.011 9.482 1.00 97.81 632 THR A CA 1
ATOM 4936 C C . THR A 1 632 ? -15.910 29.809 8.097 1.00 97.81 632 THR A C 1
ATOM 4938 O O . THR A 1 632 ? -16.114 30.768 7.355 1.00 97.81 632 THR A O 1
ATOM 4941 N N . VAL A 1 633 ? -16.227 28.562 7.743 1.00 98.00 633 VAL A N 1
ATOM 4942 C CA . VAL A 1 633 ? -16.636 28.198 6.387 1.00 98.00 633 VAL A CA 1
ATOM 4943 C C . VAL A 1 633 ? -18.097 28.497 6.071 1.00 98.00 633 VAL A C 1
ATOM 4945 O O . VAL A 1 633 ? -18.981 28.434 6.927 1.00 98.00 633 VAL A O 1
ATOM 4948 N N . ASP A 1 634 ? -18.367 28.698 4.781 1.00 98.31 634 ASP A N 1
ATOM 4949 C CA . ASP A 1 634 ? -19.710 28.533 4.235 1.00 98.31 634 ASP A CA 1
ATOM 4950 C C . ASP A 1 634 ? -20.078 27.043 4.272 1.00 98.31 634 ASP A C 1
ATOM 4952 O O . ASP A 1 634 ? -19.533 26.225 3.519 1.00 98.31 634 ASP A O 1
ATOM 4956 N N . MET A 1 635 ? -20.984 26.683 5.182 1.00 98.12 635 MET A N 1
ATOM 4957 C CA . MET A 1 635 ? -21.376 25.293 5.397 1.00 98.12 635 MET A CA 1
ATOM 4958 C C . MET A 1 635 ? -22.069 24.694 4.167 1.00 98.12 635 MET A C 1
ATOM 4960 O O . MET A 1 635 ? -21.832 23.535 3.841 1.00 98.12 635 MET A O 1
ATOM 4964 N N . ASP A 1 636 ? -22.873 25.466 3.437 1.00 98.12 636 ASP A N 1
ATOM 4965 C CA . ASP A 1 636 ? -23.619 24.965 2.281 1.00 98.12 636 ASP A CA 1
ATOM 4966 C C . ASP A 1 636 ? -22.666 24.569 1.149 1.00 98.12 636 ASP A C 1
ATOM 4968 O O . ASP A 1 636 ? -22.793 23.489 0.564 1.00 98.12 636 ASP A O 1
ATOM 4972 N N . ILE A 1 637 ? -21.683 25.423 0.859 1.00 98.69 637 ILE A N 1
ATOM 4973 C CA . ILE A 1 637 ? -20.650 25.155 -0.148 1.00 98.69 637 ILE A CA 1
ATOM 4974 C C . ILE A 1 637 ? -19.753 24.000 0.305 1.00 98.69 637 ILE A C 1
ATOM 4976 O O . ILE A 1 637 ? -19.456 23.099 -0.483 1.00 98.69 637 ILE A O 1
ATOM 4980 N N . THR A 1 638 ? -19.354 24.002 1.578 1.00 98.81 638 THR A N 1
ATOM 4981 C CA . THR A 1 638 ? -18.471 22.983 2.158 1.00 98.81 638 THR A CA 1
ATOM 4982 C C . THR A 1 638 ? -19.084 21.592 2.067 1.00 98.81 638 THR A C 1
ATOM 4984 O O . THR A 1 638 ? -18.457 20.678 1.531 1.00 98.81 638 THR A O 1
ATOM 4987 N N . VAL A 1 639 ? -20.332 21.425 2.520 1.00 98.88 639 VAL A N 1
ATOM 4988 C CA . VAL A 1 639 ? -21.009 20.123 2.480 1.00 98.88 639 VAL A CA 1
ATOM 4989 C C . VAL A 1 639 ? -21.199 19.645 1.041 1.00 98.88 639 VAL A C 1
ATOM 4991 O O . VAL A 1 639 ? -20.935 18.476 0.767 1.00 98.88 639 VAL A O 1
ATOM 4994 N N . LYS A 1 640 ? -21.573 20.527 0.100 1.00 98.88 640 LYS A N 1
ATOM 4995 C CA . LYS A 1 640 ? -21.666 20.161 -1.325 1.00 98.88 640 LYS A CA 1
ATOM 4996 C C . LYS A 1 640 ? -20.332 19.637 -1.854 1.00 98.88 640 LYS A C 1
ATOM 4998 O O . LYS A 1 640 ? -20.290 18.560 -2.433 1.00 98.88 640 LYS A O 1
ATOM 5003 N N . ARG A 1 641 ? -19.229 20.350 -1.633 1.00 98.88 641 ARG A N 1
ATOM 5004 C CA . ARG A 1 641 ? -17.911 19.924 -2.129 1.00 98.88 641 ARG A CA 1
ATOM 5005 C C . ARG A 1 641 ? -17.488 18.579 -1.543 1.00 98.88 641 ARG A C 1
ATOM 5007 O O . ARG A 1 641 ? -17.176 17.659 -2.294 1.00 98.88 641 ARG A O 1
ATOM 5014 N N . VAL A 1 642 ? -17.555 18.432 -0.219 1.00 98.94 642 VAL A N 1
ATOM 5015 C CA . VAL A 1 642 ? -17.153 17.194 0.469 1.00 98.94 642 VAL A CA 1
ATOM 5016 C C . VAL A 1 642 ? -18.019 16.008 0.044 1.00 98.94 642 VAL A C 1
ATOM 5018 O O . VAL A 1 642 ? -17.483 14.945 -0.270 1.00 98.94 642 VAL A O 1
ATOM 5021 N N . LEU A 1 643 ? -19.345 16.173 -0.015 1.00 98.88 643 LEU A N 1
ATOM 5022 C CA . LEU A 1 643 ? -20.240 15.096 -0.434 1.00 98.88 643 LEU A CA 1
ATOM 5023 C C . LEU A 1 643 ? -20.045 14.709 -1.894 1.00 98.88 643 LEU A C 1
ATOM 5025 O O . LEU A 1 643 ? -20.055 13.519 -2.190 1.00 98.88 643 LEU A O 1
ATOM 5029 N N . TRP A 1 644 ? -19.846 15.672 -2.794 1.00 98.69 644 TRP A N 1
ATOM 5030 C CA . TRP A 1 644 ? -19.567 15.371 -4.196 1.00 98.69 644 TRP A CA 1
ATOM 5031 C C . TRP A 1 644 ? -18.299 14.524 -4.325 1.00 98.69 644 TRP A C 1
ATOM 5033 O O . TRP A 1 644 ? -18.339 13.449 -4.923 1.00 98.69 644 TRP A O 1
ATOM 5043 N N . GLY A 1 645 ? -17.205 14.939 -3.676 1.00 98.50 645 GLY A N 1
ATOM 5044 C CA . GLY A 1 645 ? -15.959 14.175 -3.700 1.00 98.50 645 GLY A CA 1
ATOM 5045 C C . GLY A 1 645 ? -16.064 12.809 -3.020 1.00 98.50 645 GLY A C 1
ATOM 5046 O O . GLY A 1 645 ? -15.345 11.884 -3.387 1.00 98.50 645 GLY A O 1
ATOM 5047 N N . LYS A 1 646 ? -16.970 12.650 -2.048 1.00 98.69 646 LYS A N 1
ATOM 5048 C CA . LYS A 1 646 ? -17.236 11.356 -1.413 1.00 98.69 646 LYS A CA 1
ATOM 5049 C C . LYS A 1 646 ? -18.114 10.436 -2.261 1.00 98.69 646 LYS A C 1
ATOM 5051 O O . LYS A 1 646 ? -17.939 9.223 -2.211 1.00 98.69 646 LYS A O 1
ATOM 5056 N N . CYS A 1 647 ? -19.086 10.985 -2.982 1.00 98.25 647 CYS A N 1
ATOM 5057 C CA . CYS A 1 647 ? -20.102 10.193 -3.674 1.00 98.25 647 CYS A CA 1
ATOM 5058 C C . CYS A 1 647 ? -19.737 9.885 -5.128 1.00 98.25 647 CYS A C 1
ATOM 5060 O O . CYS A 1 647 ? -20.231 8.887 -5.657 1.00 98.25 647 CYS A O 1
ATOM 5062 N N . VAL A 1 648 ? -18.857 10.676 -5.756 1.00 97.56 648 VAL A N 1
ATOM 5063 C CA . VAL A 1 648 ? -18.345 10.375 -7.100 1.00 97.56 648 VAL A CA 1
ATOM 5064 C C . VAL A 1 648 ? -17.760 8.963 -7.129 1.00 97.56 648 VAL A C 1
ATOM 5066 O O . VAL A 1 648 ? -17.035 8.562 -6.214 1.00 97.56 648 VAL A O 1
ATOM 5069 N N . ASN A 1 649 ? -18.115 8.171 -8.145 1.00 98.31 649 ASN A N 1
ATOM 5070 C CA . ASN A 1 649 ? -17.714 6.762 -8.255 1.00 98.31 649 ASN A CA 1
ATOM 5071 C C . ASN A 1 649 ? -18.045 5.903 -7.007 1.00 98.31 649 ASN A C 1
ATOM 5073 O O . ASN A 1 649 ? -17.354 4.924 -6.707 1.00 98.31 649 ASN A O 1
ATOM 5077 N N . ALA A 1 650 ? -19.077 6.287 -6.245 1.00 98.25 650 ALA A N 1
ATOM 5078 C CA . ALA A 1 650 ? -19.434 5.703 -4.950 1.00 98.25 650 ALA A CA 1
ATOM 5079 C C . ALA A 1 650 ? -18.270 5.694 -3.932 1.00 98.25 650 ALA A C 1
ATOM 5081 O O . ALA A 1 650 ? -18.136 4.763 -3.141 1.00 98.25 650 ALA A O 1
ATOM 5082 N N . GLY A 1 651 ? -17.400 6.708 -3.960 1.00 98.25 651 GLY A N 1
ATOM 5083 C CA . GLY A 1 651 ? -16.278 6.859 -3.027 1.00 98.25 651 GLY A CA 1
ATOM 5084 C C . GLY A 1 651 ? -15.092 5.928 -3.287 1.00 98.25 651 GLY A C 1
ATOM 5085 O O . GLY A 1 651 ? -14.172 5.872 -2.471 1.00 98.25 651 GLY A O 1
ATOM 5086 N N . GLN A 1 652 ? -15.089 5.202 -4.409 1.00 98.69 652 GLN A N 1
ATOM 5087 C CA . GLN A 1 652 ? -13.999 4.317 -4.837 1.00 98.69 652 GLN A CA 1
ATOM 5088 C C . GLN A 1 652 ? -12.877 5.133 -5.507 1.00 98.69 652 GLN A C 1
ATOM 5090 O O . GLN A 1 652 ? -12.577 4.978 -6.693 1.00 98.69 652 GLN A O 1
ATOM 5095 N N . THR A 1 653 ? -12.278 6.055 -4.757 1.00 98.56 653 THR A N 1
ATOM 5096 C CA . THR A 1 653 ? -11.321 7.040 -5.277 1.00 98.56 653 THR A CA 1
ATOM 5097 C C . THR A 1 653 ? -10.221 7.280 -4.250 1.00 98.56 653 THR A C 1
ATOM 5099 O O . THR A 1 653 ? -10.527 7.623 -3.114 1.00 98.56 653 THR A O 1
ATOM 5102 N N . CYS A 1 654 ? -8.946 7.157 -4.645 1.00 97.75 654 CYS A N 1
ATOM 5103 C CA . CYS A 1 654 ? -7.792 7.277 -3.729 1.00 97.75 654 CYS A CA 1
ATOM 5104 C C . CYS A 1 654 ? -7.670 8.666 -3.077 1.00 97.75 654 CYS A C 1
ATOM 5106 O O . CYS A 1 654 ? -7.026 8.830 -2.048 1.00 97.75 654 CYS A O 1
ATOM 5108 N N . ILE A 1 655 ? -8.269 9.674 -3.714 1.00 98.38 655 ILE A N 1
ATOM 5109 C CA . ILE A 1 655 ? -8.354 11.059 -3.240 1.00 98.38 655 ILE A CA 1
ATOM 5110 C C . ILE A 1 655 ? -9.777 11.431 -2.795 1.00 98.38 655 ILE A C 1
ATOM 5112 O O . ILE A 1 655 ? -10.092 12.607 -2.664 1.00 98.38 655 ILE A O 1
ATOM 5116 N N . ALA A 1 656 ? -10.688 10.474 -2.595 1.00 98.69 656 ALA A N 1
ATOM 5117 C CA . ALA A 1 656 ? -11.966 10.806 -1.969 1.00 98.69 656 ALA A CA 1
ATOM 5118 C C . ALA A 1 656 ? -11.729 11.267 -0.520 1.00 98.69 656 ALA A C 1
ATOM 5120 O O . ALA A 1 656 ? -10.843 10.738 0.153 1.00 98.69 656 ALA A O 1
ATOM 5121 N N . PRO A 1 657 ? -12.554 12.187 0.007 1.00 98.81 657 PRO A N 1
ATOM 5122 C CA . PRO A 1 657 ? -12.700 12.386 1.443 1.00 98.81 657 PRO A CA 1
ATOM 5123 C C . PRO A 1 657 ? -12.905 11.050 2.162 1.00 98.81 657 PRO A C 1
ATOM 5125 O O . PRO A 1 657 ? -13.946 10.402 2.026 1.00 98.81 657 PRO A O 1
ATOM 5128 N N . ASP A 1 658 ? -11.913 10.597 2.917 1.00 98.88 658 ASP A N 1
ATOM 5129 C CA . ASP A 1 658 ? -12.027 9.324 3.617 1.00 98.88 658 ASP A CA 1
ATOM 5130 C C . ASP A 1 658 ? -12.730 9.532 4.961 1.00 98.88 658 ASP A C 1
ATOM 5132 O O . ASP A 1 658 ? -13.680 8.816 5.256 1.00 98.88 658 ASP A O 1
ATOM 5136 N N . TYR A 1 659 ? -12.359 10.579 5.708 1.00 98.88 659 TYR A N 1
ATOM 5137 C CA . TYR A 1 659 ? -12.975 10.945 6.987 1.00 98.88 659 TYR A CA 1
ATOM 5138 C C . TYR A 1 659 ? -12.933 12.457 7.253 1.00 98.88 659 TYR A C 1
ATOM 5140 O O . TYR A 1 659 ? -12.094 13.173 6.700 1.00 98.88 659 TYR A O 1
ATOM 5148 N N . ILE A 1 660 ? -13.821 12.939 8.127 1.00 98.94 660 ILE A N 1
ATOM 5149 C CA . ILE A 1 660 ? -13.882 14.343 8.564 1.00 98.94 660 ILE A CA 1
ATOM 5150 C C . ILE A 1 660 ? -13.336 14.488 9.990 1.00 98.94 660 ILE A C 1
ATOM 5152 O O . ILE A 1 660 ? -13.624 13.670 10.862 1.00 98.94 660 ILE A O 1
ATOM 5156 N N . LEU A 1 661 ? -12.590 15.567 10.227 1.00 98.88 661 LEU A N 1
ATOM 5157 C CA . LEU A 1 661 ? -12.168 16.078 11.527 1.00 98.88 661 LEU A CA 1
ATOM 5158 C C . LEU A 1 661 ? -12.777 17.466 11.737 1.00 98.88 661 LEU A C 1
ATOM 5160 O O . LEU A 1 661 ? -12.475 18.400 10.994 1.00 98.88 661 LEU A O 1
ATOM 5164 N N . CYS A 1 662 ? -13.623 17.624 12.748 1.00 98.75 662 CYS A N 1
ATOM 5165 C CA . CYS A 1 662 ? -14.226 18.917 13.074 1.00 98.75 662 CYS A CA 1
ATOM 5166 C C . CYS A 1 662 ? -14.698 18.962 14.530 1.00 98.75 662 CYS A C 1
ATOM 5168 O O . CYS A 1 662 ? -14.720 17.941 15.211 1.00 98.75 662 CYS A O 1
ATOM 5170 N N . THR A 1 663 ? -15.128 20.122 15.021 1.00 98.44 663 THR A N 1
ATOM 5171 C CA . THR A 1 663 ? -15.801 20.187 16.328 1.00 98.44 663 THR A CA 1
ATOM 5172 C C . THR A 1 663 ? -17.194 19.549 16.260 1.00 98.44 663 THR A C 1
ATOM 5174 O O . THR A 1 663 ? -17.765 19.368 15.180 1.00 98.44 663 THR A O 1
ATOM 5177 N N . GLU A 1 664 ? -17.772 19.217 17.414 1.00 97.88 664 GLU A N 1
ATOM 5178 C CA . GLU A 1 664 ? -19.127 18.651 17.502 1.00 97.88 664 GLU A CA 1
ATOM 5179 C C . GLU A 1 664 ? -20.199 19.603 16.936 1.00 97.88 664 GLU A C 1
ATOM 5181 O O . GLU A 1 664 ? -21.129 19.181 16.247 1.00 97.88 664 GLU A O 1
ATOM 5186 N N . GLU A 1 665 ? -20.035 20.913 17.145 1.00 98.12 665 GLU A N 1
ATOM 5187 C CA . GLU A 1 665 ? -20.915 21.931 16.560 1.00 98.12 665 GLU A CA 1
ATOM 5188 C C . GLU A 1 665 ? -20.926 21.848 15.025 1.00 98.12 665 GLU A C 1
ATOM 5190 O O . GLU A 1 665 ? -21.989 21.870 14.396 1.00 98.12 665 GLU A O 1
ATOM 5195 N N . ILE A 1 666 ? -19.744 21.718 14.419 1.00 98.56 666 ILE A N 1
ATOM 5196 C CA . ILE A 1 666 ? -19.589 21.627 12.966 1.00 98.56 666 ILE A CA 1
ATOM 5197 C C . ILE A 1 666 ? -20.120 20.305 12.431 1.00 98.56 666 ILE A C 1
ATOM 5199 O O . ILE A 1 666 ? -20.801 20.314 11.408 1.00 98.56 666 ILE A O 1
ATOM 5203 N N . GLN A 1 667 ? -19.927 19.199 13.152 1.00 98.62 667 GLN A N 1
ATOM 5204 C CA . GLN A 1 667 ? -20.545 17.917 12.813 1.00 98.62 667 GLN A CA 1
ATOM 5205 C C . GLN A 1 667 ? -22.068 18.046 12.700 1.00 98.62 667 GLN A C 1
ATOM 5207 O O . GLN A 1 667 ? -22.653 17.618 11.705 1.00 98.62 667 GLN A O 1
ATOM 5212 N N . ASN A 1 668 ? -22.721 18.660 13.689 1.00 98.31 668 ASN A N 1
ATOM 5213 C CA . ASN A 1 668 ? -24.179 18.783 13.706 1.00 98.31 668 ASN A CA 1
ATOM 5214 C C . ASN A 1 668 ? -24.702 19.634 12.534 1.00 98.31 668 ASN A C 1
ATOM 5216 O O . ASN A 1 668 ? -25.687 19.262 11.882 1.00 98.31 668 ASN A O 1
ATOM 5220 N N . LYS A 1 669 ? -24.013 20.738 12.212 1.00 98.56 669 LYS A N 1
ATOM 5221 C CA . LYS A 1 669 ? -24.324 21.570 11.036 1.00 98.56 669 LYS A CA 1
ATOM 5222 C C . LYS A 1 669 ? -24.102 20.804 9.727 1.00 98.56 669 LYS A C 1
ATOM 5224 O O . LYS A 1 669 ? -24.982 20.814 8.865 1.00 98.56 669 LYS A O 1
ATOM 5229 N N . PHE A 1 670 ? -22.978 20.093 9.612 1.00 98.81 670 PHE A N 1
ATOM 5230 C CA . PHE A 1 670 ? -22.627 19.289 8.442 1.00 98.81 670 PHE A CA 1
ATOM 5231 C C . PHE A 1 670 ? -23.679 18.211 8.174 1.00 98.81 670 PHE A C 1
ATOM 5233 O O . PHE A 1 670 ? -24.215 18.133 7.074 1.00 98.81 670 PHE A O 1
ATOM 5240 N N . VAL A 1 671 ? -24.030 17.410 9.187 1.00 98.75 671 VAL A N 1
ATOM 5241 C CA . VAL A 1 671 ? -25.004 16.311 9.067 1.00 98.75 671 VAL A CA 1
ATOM 5242 C C . VAL A 1 671 ? -26.382 16.834 8.663 1.00 98.75 671 VAL A C 1
ATOM 5244 O O . VAL A 1 671 ? -27.037 16.241 7.807 1.00 98.75 671 VAL A O 1
ATOM 5247 N N . THR A 1 672 ? -26.821 17.956 9.236 1.00 98.44 672 THR A N 1
ATOM 5248 C CA . THR A 1 672 ? -28.114 18.560 8.879 1.00 98.44 672 THR A CA 1
ATOM 5249 C C . THR A 1 672 ? -28.152 18.912 7.394 1.00 98.44 672 THR A C 1
ATOM 5251 O O . THR A 1 672 ? -29.039 18.454 6.672 1.00 98.44 672 THR A O 1
ATOM 5254 N N . LYS A 1 673 ? -27.137 19.636 6.909 1.00 98.62 673 LYS A N 1
ATOM 5255 C CA . LYS A 1 673 ? -27.071 20.050 5.506 1.00 98.62 673 LYS A CA 1
ATOM 5256 C C . LYS A 1 673 ? -26.832 18.884 4.551 1.00 98.62 673 LYS A C 1
ATOM 5258 O O . LYS A 1 673 ? -27.391 18.852 3.457 1.00 98.62 673 LYS A O 1
ATOM 5263 N N . ALA A 1 674 ? -26.051 17.892 4.973 1.00 98.75 674 ALA A N 1
ATOM 5264 C CA . ALA A 1 674 ? -25.753 16.716 4.168 1.00 98.75 674 ALA A CA 1
ATOM 5265 C C . ALA A 1 674 ? -27.019 15.923 3.840 1.00 98.75 674 ALA A C 1
ATOM 5267 O O . ALA A 1 674 ? -27.175 15.451 2.716 1.00 98.75 674 ALA A O 1
ATOM 5268 N N . ARG A 1 675 ? -27.963 15.833 4.786 1.00 98.31 675 ARG A N 1
ATOM 5269 C CA . ARG A 1 675 ? -29.257 15.181 4.556 1.00 98.31 675 ARG A CA 1
ATOM 5270 C C . ARG A 1 675 ? -30.074 15.881 3.472 1.00 98.31 675 ARG A C 1
ATOM 5272 O O . ARG A 1 675 ? -30.670 15.205 2.639 1.00 98.31 675 ARG A O 1
ATOM 5279 N N . GLU A 1 676 ? -30.110 17.212 3.492 1.00 98.25 676 GLU A N 1
ATOM 5280 C CA . GLU A 1 676 ? -30.824 18.016 2.493 1.00 98.25 676 GLU A CA 1
ATOM 5281 C C . GLU A 1 676 ? -30.210 17.829 1.103 1.00 98.25 676 GLU A C 1
ATOM 5283 O O . GLU A 1 676 ? -30.922 17.528 0.149 1.00 98.25 676 GLU A O 1
ATOM 5288 N N . ILE A 1 677 ? -28.882 17.934 1.010 1.00 98.56 677 ILE A N 1
ATOM 5289 C CA . ILE A 1 677 ? -28.142 17.858 -0.254 1.00 98.56 677 ILE A CA 1
ATOM 5290 C C . ILE A 1 677 ? -28.224 16.460 -0.876 1.00 98.56 677 ILE A C 1
ATOM 5292 O O . ILE A 1 677 ? -28.504 16.338 -2.063 1.00 98.56 677 ILE A O 1
ATOM 5296 N N . LEU A 1 678 ? -28.029 15.393 -0.095 1.00 98.31 678 LEU A N 1
ATOM 5297 C CA . LEU A 1 678 ? -28.110 14.026 -0.627 1.00 98.31 678 LEU A CA 1
ATOM 5298 C C . LEU A 1 678 ? -29.515 13.696 -1.139 1.00 98.31 678 LEU A C 1
ATOM 5300 O O . LEU A 1 678 ? -29.654 13.008 -2.149 1.00 98.31 678 LEU A O 1
ATOM 5304 N N . LYS A 1 679 ? -30.550 14.215 -0.468 1.00 97.50 679 LYS A N 1
ATOM 5305 C CA . LYS A 1 679 ? -31.939 14.082 -0.911 1.00 97.50 679 LYS A CA 1
ATOM 5306 C C . LYS A 1 679 ? -32.213 14.873 -2.193 1.00 97.50 679 LYS A C 1
ATOM 5308 O O . LYS A 1 679 ? -32.947 14.383 -3.043 1.00 97.50 679 LYS A O 1
ATOM 5313 N N . ASP A 1 680 ? -31.644 16.070 -2.330 1.00 97.88 680 ASP A N 1
ATOM 5314 C CA . ASP A 1 680 ? -31.745 16.889 -3.545 1.00 97.88 680 ASP A CA 1
ATOM 5315 C C . ASP A 1 680 ? -31.078 16.202 -4.748 1.00 97.88 680 ASP A C 1
ATOM 5317 O O . ASP A 1 680 ? -31.667 16.116 -5.821 1.00 97.88 680 ASP A O 1
ATOM 5321 N N . TRP A 1 681 ? -29.887 15.631 -4.556 1.00 97.75 681 TRP A N 1
ATOM 5322 C CA . TRP A 1 681 ? -29.123 14.999 -5.637 1.00 97.75 681 TRP A CA 1
ATOM 5323 C C . TRP A 1 681 ? -29.652 13.632 -6.058 1.00 97.75 681 TRP A C 1
ATOM 5325 O O . TRP A 1 681 ? -29.722 13.336 -7.249 1.00 97.75 681 TRP A O 1
ATOM 5335 N N . TYR A 1 682 ? -29.995 12.779 -5.093 1.00 97.62 682 TYR A N 1
ATOM 5336 C CA . TYR A 1 682 ? -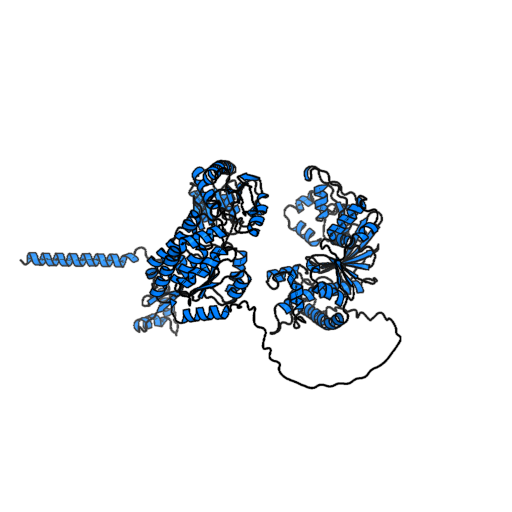30.305 11.372 -5.358 1.00 97.62 682 TYR A CA 1
ATOM 5337 C C . TYR A 1 682 ? -31.773 11.009 -5.103 1.00 97.62 682 TYR A C 1
ATOM 5339 O O . TYR A 1 682 ? -32.175 9.862 -5.303 1.00 97.62 682 TYR A O 1
ATOM 5347 N N . GLY A 1 683 ? -32.596 11.980 -4.701 1.00 96.19 683 GLY A N 1
ATOM 5348 C CA . GLY A 1 683 ? -34.011 11.786 -4.409 1.00 96.19 683 GLY A CA 1
ATOM 5349 C C . GLY A 1 683 ? -34.268 11.032 -3.101 1.00 96.19 683 GLY A C 1
ATOM 5350 O O . GLY A 1 683 ? -33.392 10.848 -2.258 1.00 96.19 683 GLY A O 1
ATOM 5351 N N . ASN A 1 684 ? -35.515 10.581 -2.922 1.00 93.69 684 ASN A N 1
ATOM 5352 C CA . ASN A 1 684 ? -35.916 9.796 -1.744 1.00 93.69 684 ASN A CA 1
ATOM 5353 C C . ASN A 1 684 ? -35.393 8.351 -1.774 1.00 93.69 684 ASN A C 1
ATOM 5355 O O . ASN A 1 684 ? -35.343 7.714 -0.727 1.00 93.69 684 ASN A O 1
ATOM 5359 N N . ASN A 1 685 ? -35.040 7.834 -2.955 1.00 94.75 685 ASN A N 1
ATOM 5360 C CA . ASN A 1 685 ? -34.506 6.488 -3.135 1.00 94.75 685 ASN A CA 1
ATOM 5361 C C . ASN A 1 685 ? -33.186 6.546 -3.929 1.00 94.75 685 ASN A C 1
ATOM 5363 O O . ASN A 1 685 ? -33.195 6.329 -5.144 1.00 94.75 685 ASN A O 1
ATOM 5367 N N . PRO A 1 686 ? -32.044 6.817 -3.264 1.00 95.94 686 PRO A N 1
ATOM 5368 C CA . PRO A 1 686 ? -30.754 6.962 -3.941 1.00 95.94 686 PRO A CA 1
ATOM 5369 C C . PRO A 1 686 ? -30.325 5.738 -4.756 1.00 95.94 686 PRO A C 1
ATOM 5371 O O . PRO A 1 686 ? -29.568 5.871 -5.716 1.00 95.94 686 PRO A O 1
ATOM 5374 N N . LYS A 1 687 ? -30.848 4.549 -4.432 1.00 97.12 687 LYS A N 1
ATOM 5375 C CA . LYS A 1 687 ? -30.611 3.316 -5.190 1.00 97.12 687 LYS A CA 1
ATOM 5376 C C . LYS A 1 687 ? -31.027 3.453 -6.657 1.00 97.12 687 LYS A C 1
ATOM 5378 O O . LYS A 1 687 ? -30.315 2.983 -7.545 1.00 97.12 687 LYS A O 1
ATOM 5383 N N . GLU A 1 688 ? -32.150 4.112 -6.926 1.00 96.19 688 GLU A N 1
ATOM 5384 C CA . GLU A 1 688 ? -32.690 4.281 -8.280 1.00 96.19 688 GLU A CA 1
ATOM 5385 C C . GLU A 1 688 ? -31.991 5.390 -9.071 1.00 96.19 688 GLU A C 1
ATOM 5387 O O . GLU A 1 688 ? -32.132 5.440 -10.293 1.00 96.19 688 GLU A O 1
ATOM 5392 N N . SER A 1 689 ? -31.196 6.242 -8.414 1.00 96.88 689 SER A N 1
ATOM 5393 C CA . SER A 1 689 ? -30.515 7.340 -9.093 1.00 96.88 689 SER A CA 1
ATOM 5394 C C . SER A 1 689 ? -29.578 6.819 -10.200 1.00 96.88 689 SER A C 1
ATOM 5396 O O . SER A 1 689 ? -28.799 5.879 -9.967 1.00 96.88 689 SER A O 1
ATOM 5398 N N . PRO A 1 690 ? -29.626 7.416 -11.407 1.00 95.56 690 PRO A N 1
ATOM 5399 C CA . PRO A 1 690 ? -28.694 7.103 -12.489 1.00 95.56 690 PRO A CA 1
ATOM 5400 C C . PRO A 1 690 ? -27.294 7.691 -12.251 1.00 95.56 690 PRO A C 1
ATOM 5402 O O . PRO A 1 690 ? -26.347 7.299 -12.930 1.00 95.56 690 PRO A O 1
ATOM 5405 N N . ASP A 1 691 ? -27.160 8.607 -11.290 1.00 96.12 691 ASP A N 1
ATOM 5406 C CA . ASP A 1 691 ? -25.926 9.337 -10.993 1.00 96.12 691 ASP A CA 1
ATOM 5407 C C . ASP A 1 691 ? -25.122 8.708 -9.847 1.00 96.12 691 ASP A C 1
ATOM 5409 O O . ASP A 1 691 ? -24.088 9.240 -9.451 1.00 96.12 691 ASP A O 1
ATOM 5413 N N . LEU A 1 692 ? -25.580 7.570 -9.314 1.00 96.81 692 LEU A N 1
ATOM 5414 C CA . LEU A 1 692 ? -24.899 6.840 -8.251 1.00 96.81 692 LEU A CA 1
ATOM 5415 C C . LEU A 1 692 ? -24.377 5.486 -8.750 1.00 96.81 692 LEU A C 1
ATOM 5417 O O . LEU A 1 692 ? -25.145 4.578 -9.102 1.00 96.81 692 LEU A O 1
ATOM 5421 N N . SER A 1 693 ? -23.049 5.363 -8.729 1.00 97.94 693 SER A N 1
ATOM 5422 C CA . SER A 1 693 ? -22.296 4.157 -9.093 1.00 97.94 693 SER A CA 1
ATOM 5423 C C . SER A 1 693 ? -22.565 2.977 -8.136 1.00 97.94 693 SER A C 1
ATOM 5425 O O . SER A 1 693 ? -23.322 3.084 -7.164 1.00 97.94 693 SER A O 1
ATOM 5427 N N . ARG A 1 694 ? -21.973 1.812 -8.419 1.00 98.44 694 ARG A N 1
ATOM 5428 C CA . ARG A 1 694 ? -22.016 0.613 -7.563 1.00 98.44 694 ARG A CA 1
ATOM 5429 C C . ARG A 1 694 ? -20.632 0.206 -7.096 1.00 98.44 694 ARG A C 1
ATOM 5431 O O . ARG A 1 694 ? -19.621 0.558 -7.704 1.00 98.44 694 ARG A O 1
ATOM 5438 N N . ILE A 1 695 ? -20.605 -0.568 -6.014 1.00 98.75 695 ILE A N 1
ATOM 5439 C CA . ILE A 1 695 ? -19.370 -1.193 -5.562 1.00 98.75 695 ILE A CA 1
ATOM 5440 C C . ILE A 1 695 ? -18.946 -2.232 -6.601 1.00 98.75 695 ILE A C 1
ATOM 5442 O O . ILE A 1 695 ? -19.758 -3.035 -7.068 1.00 98.75 695 ILE A O 1
ATOM 5446 N N . ILE A 1 696 ? -17.668 -2.198 -6.975 1.00 98.38 696 ILE A N 1
ATOM 5447 C CA . ILE A 1 696 ? -17.132 -2.925 -8.130 1.00 98.38 696 ILE A CA 1
ATOM 5448 C C . ILE A 1 696 ? -17.449 -4.430 -8.100 1.00 98.38 696 ILE A C 1
ATOM 5450 O O . ILE A 1 696 ? -17.886 -5.012 -9.095 1.00 98.38 696 ILE A O 1
ATOM 5454 N N . ASN A 1 697 ? -17.312 -5.080 -6.942 1.00 97.00 697 ASN A N 1
ATOM 5455 C CA . ASN A 1 697 ? -17.538 -6.514 -6.783 1.00 97.00 697 ASN A CA 1
ATOM 5456 C C . ASN A 1 697 ? -18.012 -6.883 -5.368 1.00 97.00 697 ASN A C 1
ATOM 5458 O O . ASN A 1 697 ? -18.017 -6.060 -4.452 1.00 97.00 697 ASN A O 1
ATOM 5462 N N . GLU A 1 698 ? -18.391 -8.151 -5.209 1.00 97.38 698 GLU A N 1
ATOM 5463 C CA . GLU A 1 698 ? -18.906 -8.699 -3.953 1.00 97.38 698 GLU A CA 1
ATOM 5464 C C . GLU A 1 698 ? -17.889 -8.618 -2.808 1.00 97.38 698 GLU A C 1
ATOM 5466 O O . GLU A 1 698 ? -18.237 -8.288 -1.678 1.00 97.38 698 GLU A O 1
ATOM 5471 N N . HIS A 1 699 ? -16.606 -8.852 -3.095 1.00 96.06 699 HIS A N 1
ATOM 5472 C CA . HIS A 1 699 ? -15.548 -8.784 -2.088 1.00 96.06 699 HIS A CA 1
ATOM 5473 C C . HIS A 1 699 ? -15.442 -7.381 -1.459 1.00 96.06 699 HIS A C 1
ATOM 5475 O O . HIS A 1 699 ? -15.426 -7.243 -0.233 1.00 96.06 699 HIS A O 1
ATOM 5481 N N . HIS A 1 700 ? -15.410 -6.328 -2.284 1.00 97.69 700 HIS A N 1
ATOM 5482 C CA . HIS A 1 700 ? -15.383 -4.945 -1.801 1.00 97.69 700 HIS A CA 1
ATOM 5483 C C . HIS A 1 700 ? -16.690 -4.551 -1.112 1.00 97.69 700 HIS A C 1
ATOM 5485 O O . HIS A 1 700 ? -16.647 -3.860 -0.094 1.00 97.69 700 HIS A O 1
ATOM 5491 N N . TYR A 1 701 ? -17.831 -5.029 -1.613 1.00 98.50 701 TYR A N 1
ATOM 5492 C CA . TYR A 1 701 ? -19.130 -4.809 -0.985 1.00 98.50 701 TYR A CA 1
ATOM 5493 C C . TYR A 1 701 ? -19.151 -5.372 0.444 1.00 98.50 701 TYR A C 1
ATOM 5495 O O . TYR A 1 701 ? -19.366 -4.625 1.396 1.00 98.50 701 TYR A O 1
ATOM 5503 N N . GLN A 1 702 ? -18.803 -6.648 0.623 1.00 97.88 702 GLN A N 1
ATOM 5504 C CA . GLN A 1 702 ? -18.774 -7.299 1.937 1.00 97.88 702 GLN A CA 1
ATOM 5505 C C . GLN A 1 702 ? -17.788 -6.643 2.908 1.00 97.88 702 GLN A C 1
ATOM 5507 O O . GLN A 1 702 ? -18.055 -6.565 4.109 1.00 97.88 702 GLN A O 1
ATOM 5512 N N . ARG A 1 703 ? -16.650 -6.138 2.412 1.00 97.00 703 ARG A N 1
ATOM 5513 C CA . ARG A 1 703 ? -15.711 -5.361 3.233 1.00 97.00 703 ARG A CA 1
ATOM 5514 C C . ARG A 1 703 ? -16.362 -4.087 3.774 1.00 97.00 703 ARG A C 1
ATOM 5516 O O . ARG A 1 703 ? -16.252 -3.823 4.965 1.00 97.00 703 ARG A O 1
ATOM 5523 N N . LEU A 1 704 ? -17.055 -3.330 2.923 1.00 98.44 704 LEU A N 1
ATOM 5524 C CA . LEU A 1 704 ? -17.709 -2.075 3.302 1.0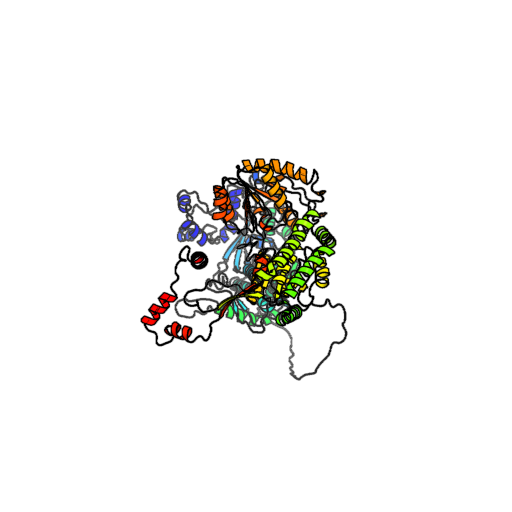0 98.44 704 LEU A CA 1
ATOM 5525 C C . LEU A 1 704 ? -18.893 -2.289 4.251 1.00 98.44 704 LEU A C 1
ATOM 5527 O O . LEU A 1 704 ? -19.059 -1.512 5.187 1.00 98.44 704 LEU A O 1
ATOM 5531 N N . ILE A 1 705 ? -19.666 -3.366 4.078 1.00 97.56 705 ILE A N 1
ATOM 5532 C CA . ILE A 1 705 ? -20.769 -3.713 4.990 1.00 97.56 705 ILE A CA 1
ATOM 5533 C C . ILE A 1 705 ? -20.283 -3.849 6.437 1.00 97.56 705 ILE A C 1
ATOM 5535 O O . ILE A 1 705 ? -20.950 -3.383 7.359 1.00 97.56 705 ILE A O 1
ATOM 5539 N N . LYS A 1 706 ? -19.090 -4.416 6.654 1.00 95.69 706 LYS A N 1
ATOM 5540 C CA . LYS A 1 706 ? -18.513 -4.554 8.002 1.00 95.69 706 LYS A CA 1
ATOM 5541 C C . LYS A 1 706 ? -18.275 -3.203 8.684 1.00 95.69 706 LYS A C 1
ATOM 5543 O O . LYS A 1 706 ? -18.367 -3.135 9.907 1.00 95.69 706 LYS A O 1
ATOM 5548 N N . TYR A 1 707 ? -18.017 -2.143 7.916 1.00 97.38 707 TYR A N 1
ATOM 5549 C CA . TYR A 1 707 ? -17.778 -0.802 8.452 1.00 97.38 707 TYR A CA 1
ATOM 5550 C C . TYR A 1 707 ? -19.045 -0.085 8.915 1.00 97.38 707 TYR A C 1
ATOM 5552 O O . TYR A 1 707 ? -18.960 0.814 9.748 1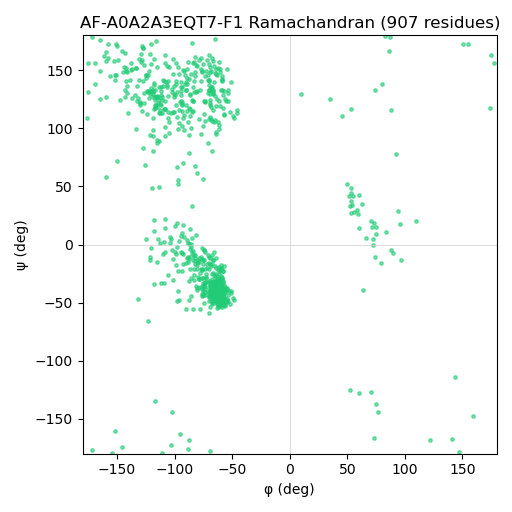.00 97.38 707 TYR A O 1
ATOM 5560 N N . LEU A 1 708 ? -20.226 -0.486 8.438 1.00 95.62 708 LEU A N 1
ATOM 5561 C CA . LEU A 1 708 ? -21.490 0.150 8.826 1.00 95.62 708 LEU A CA 1
ATOM 5562 C C . LEU A 1 708 ? -21.814 -0.026 10.318 1.00 95.62 708 LEU A C 1
ATOM 5564 O O . LEU A 1 708 ? -22.555 0.773 10.880 1.00 95.62 708 LEU A O 1
ATOM 5568 N N . ASN A 1 709 ? -21.206 -1.020 10.972 1.00 90.94 709 ASN A N 1
ATOM 5569 C CA . ASN A 1 709 ? -21.356 -1.274 12.406 1.00 90.94 709 ASN A CA 1
ATOM 5570 C C . ASN A 1 709 ? -20.344 -0.499 13.281 1.00 90.94 709 ASN A C 1
ATOM 5572 O O . ASN A 1 709 ? -20.324 -0.682 14.496 1.00 90.94 709 ASN A O 1
ATOM 5576 N N . ASN A 1 710 ? -19.469 0.330 12.698 1.00 91.50 710 ASN A N 1
ATOM 5577 C CA . ASN A 1 710 ? -18.367 1.001 13.403 1.00 91.50 710 ASN A CA 1
ATOM 5578 C C . ASN A 1 710 ? -18.684 2.444 13.827 1.00 91.50 710 ASN A C 1
ATOM 5580 O O . ASN A 1 710 ? -17.937 3.369 13.527 1.00 91.50 710 ASN A O 1
ATOM 5584 N N . GLY A 1 711 ? -19.803 2.634 14.519 1.00 93.44 711 GLY A N 1
ATOM 5585 C CA . GLY A 1 711 ? -20.277 3.937 14.979 1.00 93.44 711 GLY A CA 1
ATOM 5586 C C . GLY A 1 711 ? -21.789 4.038 14.842 1.00 93.44 711 GLY A C 1
ATOM 5587 O O . GLY A 1 711 ? -22.477 3.043 14.608 1.00 93.44 711 GLY A O 1
ATOM 5588 N N . ARG A 1 712 ? -22.322 5.251 14.971 1.00 97.69 712 ARG A N 1
ATOM 5589 C CA . ARG A 1 712 ? -23.747 5.515 14.786 1.00 97.69 712 ARG A CA 1
ATOM 5590 C C . ARG A 1 712 ? -24.008 6.074 13.394 1.00 97.69 712 ARG A C 1
ATOM 5592 O O . ARG A 1 712 ? -23.524 7.149 13.043 1.00 97.69 712 ARG A O 1
ATOM 5599 N N . ILE A 1 713 ? -24.829 5.369 12.621 1.00 98.56 713 ILE A N 1
ATOM 5600 C CA . ILE A 1 713 ? -25.316 5.842 11.323 1.00 98.56 713 ILE A CA 1
ATOM 5601 C C . ILE A 1 713 ? -26.281 7.008 11.556 1.00 98.56 713 ILE A C 1
ATOM 5603 O O . ILE A 1 713 ? -27.307 6.855 12.218 1.00 98.56 713 ILE A O 1
ATOM 5607 N N . VAL A 1 714 ? -25.962 8.180 11.005 1.00 98.38 714 VAL A N 1
ATOM 5608 C CA . VAL A 1 714 ? -26.855 9.353 11.036 1.00 98.38 714 VAL A CA 1
ATOM 5609 C C . VAL A 1 714 ? -27.509 9.624 9.687 1.00 98.38 714 VAL A C 1
ATOM 5611 O O . VAL A 1 714 ? -28.599 10.195 9.644 1.00 98.38 714 VAL A O 1
ATOM 5614 N N . ILE A 1 715 ? -26.888 9.213 8.583 1.00 98.31 715 ILE A N 1
ATOM 5615 C CA . ILE A 1 715 ? -27.432 9.289 7.220 1.00 98.31 715 ILE A CA 1
ATOM 5616 C C . ILE A 1 715 ? -27.080 7.984 6.505 1.00 98.31 715 ILE A C 1
ATOM 5618 O O . ILE A 1 715 ? -25.968 7.499 6.692 1.00 98.31 715 ILE A O 1
ATOM 5622 N N . GLY A 1 716 ? -27.990 7.460 5.680 1.00 97.75 716 GLY A N 1
ATOM 5623 C CA . GLY A 1 716 ? -27.758 6.266 4.864 1.00 97.75 716 GLY A CA 1
ATOM 5624 C C . GLY A 1 716 ? -27.839 4.965 5.661 1.00 97.75 716 GLY A C 1
ATOM 5625 O O . GLY A 1 716 ? -28.651 4.846 6.577 1.00 97.75 716 GLY A O 1
ATOM 5626 N N . GLY A 1 717 ? -26.995 3.997 5.302 1.00 96.69 717 GLY A N 1
ATOM 5627 C CA . GLY A 1 717 ? -26.981 2.634 5.845 1.00 96.69 717 GLY A CA 1
ATOM 5628 C C . GLY A 1 717 ? -27.739 1.605 4.998 1.00 96.69 717 GLY A C 1
ATOM 5629 O O . GLY A 1 717 ? -27.542 0.406 5.181 1.00 96.69 717 GLY A O 1
ATOM 5630 N N . ASP A 1 718 ? -28.551 2.046 4.034 1.00 97.62 718 ASP A N 1
ATOM 5631 C CA . ASP A 1 718 ? -29.266 1.148 3.123 1.00 97.62 718 ASP A CA 1
ATOM 5632 C C . ASP A 1 718 ? -28.297 0.431 2.186 1.00 97.62 718 ASP A C 1
ATOM 5634 O O . ASP A 1 718 ? -27.411 1.064 1.598 1.00 97.62 718 ASP A O 1
ATOM 5638 N N . CYS A 1 719 ? -28.502 -0.876 2.020 1.00 97.81 719 CYS A N 1
ATOM 5639 C CA . CYS A 1 719 ? -27.645 -1.745 1.225 1.00 97.81 719 CYS A CA 1
ATOM 5640 C C . CYS A 1 719 ? -28.472 -2.727 0.383 1.00 97.81 719 CYS A C 1
ATOM 5642 O O . CYS A 1 719 ? -29.550 -3.151 0.798 1.00 97.81 719 CYS A O 1
ATOM 5644 N N . ASP A 1 720 ? -27.952 -3.127 -0.778 1.00 97.75 720 ASP A N 1
ATOM 5645 C CA . ASP A 1 720 ? -28.476 -4.251 -1.561 1.00 97.75 720 ASP A CA 1
ATOM 5646 C C . ASP A 1 720 ? -27.318 -5.063 -2.169 1.00 97.75 720 ASP A C 1
ATOM 5648 O O . ASP A 1 720 ? -26.623 -4.549 -3.055 1.00 97.75 720 ASP A O 1
ATOM 5652 N N . PRO A 1 721 ? -27.113 -6.323 -1.740 1.00 95.81 721 PRO A N 1
ATOM 5653 C CA . PRO A 1 721 ? -26.033 -7.165 -2.247 1.00 95.81 721 PRO A CA 1
ATOM 5654 C C . PRO A 1 721 ? -26.188 -7.503 -3.734 1.00 95.81 721 PRO A C 1
ATOM 5656 O O . PRO A 1 721 ? -25.189 -7.580 -4.442 1.00 95.81 721 PRO A O 1
ATOM 5659 N N . ASN A 1 722 ? -27.415 -7.634 -4.249 1.00 96.31 722 ASN A N 1
ATOM 5660 C CA . ASN A 1 722 ? -27.639 -8.046 -5.641 1.00 96.31 722 ASN A CA 1
ATOM 5661 C C . ASN A 1 722 ? -27.152 -6.991 -6.636 1.00 96.31 722 ASN A C 1
ATOM 5663 O O . ASN A 1 722 ? -26.662 -7.314 -7.716 1.00 96.31 722 ASN A O 1
ATOM 5667 N N . GLU A 1 723 ? -27.272 -5.720 -6.259 1.00 96.25 723 GLU A N 1
ATOM 5668 C CA . GLU A 1 723 ? -26.774 -4.600 -7.050 1.00 96.25 723 GLU A CA 1
ATOM 5669 C C . GLU A 1 723 ? -25.404 -4.100 -6.577 1.00 96.25 723 GLU A C 1
ATOM 5671 O O . GLU A 1 723 ? -24.867 -3.175 -7.184 1.00 96.25 723 GLU A O 1
ATOM 5676 N N . LYS A 1 724 ? -24.836 -4.677 -5.505 1.00 98.06 724 LYS A N 1
ATOM 5677 C CA . LYS A 1 724 ? -23.641 -4.164 -4.809 1.00 98.06 724 LYS A CA 1
ATOM 5678 C C . LYS A 1 724 ? -23.807 -2.683 -4.444 1.00 98.06 724 LYS A C 1
ATOM 5680 O O . LYS A 1 724 ? -22.916 -1.854 -4.647 1.00 98.06 724 LYS A O 1
ATOM 5685 N N . TYR A 1 725 ? -25.001 -2.334 -3.974 1.00 98.56 725 TYR A N 1
ATOM 5686 C CA . TYR A 1 725 ? -25.402 -0.974 -3.635 1.00 98.56 725 TYR A CA 1
ATOM 5687 C C . TYR A 1 725 ? -25.184 -0.705 -2.150 1.00 98.56 725 TYR A C 1
ATOM 5689 O O . TYR A 1 725 ? -25.637 -1.477 -1.310 1.00 98.56 725 TYR A O 1
ATOM 5697 N N . ILE A 1 726 ? -24.555 0.425 -1.840 1.00 98.62 726 ILE A N 1
ATOM 5698 C CA . ILE A 1 726 ? -24.486 0.998 -0.496 1.00 98.62 726 ILE A CA 1
ATOM 5699 C C . ILE A 1 726 ? -24.843 2.478 -0.641 1.00 98.62 726 ILE A C 1
ATOM 5701 O O . ILE A 1 726 ? -24.251 3.180 -1.464 1.00 98.62 726 ILE A O 1
ATOM 5705 N N . SER A 1 727 ? -25.828 2.944 0.121 1.00 98.38 727 SER A N 1
ATOM 5706 C CA . SER A 1 727 ? -26.228 4.355 0.137 1.00 98.38 727 SER A CA 1
ATOM 5707 C C . SER A 1 727 ? -25.101 5.263 0.660 1.00 98.38 727 SER A C 1
ATOM 5709 O O . SER A 1 727 ? -24.308 4.826 1.502 1.00 98.38 727 SER A O 1
ATOM 5711 N N . PRO A 1 728 ? -25.024 6.539 0.227 1.00 98.56 728 PRO A N 1
ATOM 5712 C CA . PRO A 1 728 ? -24.167 7.531 0.871 1.00 98.56 728 PRO A CA 1
ATOM 5713 C C . PRO A 1 728 ? -24.433 7.573 2.377 1.00 98.56 728 PRO A C 1
ATOM 5715 O O . PRO A 1 728 ? -25.529 7.919 2.819 1.00 98.56 728 PRO A O 1
ATOM 5718 N N . THR A 1 729 ? -23.430 7.182 3.158 1.00 98.81 729 THR A N 1
ATOM 5719 C CA . THR A 1 729 ? -23.567 6.914 4.588 1.00 98.81 729 THR A CA 1
ATOM 5720 C C . THR A 1 729 ? -22.635 7.810 5.387 1.00 98.81 729 THR A C 1
ATOM 5722 O O . THR A 1 729 ? -21.448 7.901 5.080 1.00 98.81 729 THR A O 1
ATOM 5725 N N . ILE A 1 730 ? -23.152 8.447 6.439 1.00 98.88 730 ILE A N 1
ATOM 5726 C CA . ILE A 1 730 ? -22.349 9.227 7.390 1.00 98.88 730 ILE A CA 1
ATOM 5727 C C . ILE A 1 730 ? -22.415 8.558 8.758 1.00 98.88 730 ILE A C 1
ATOM 5729 O O . ILE A 1 730 ? -23.506 8.306 9.283 1.00 98.88 730 ILE A O 1
ATOM 5733 N N . LEU A 1 731 ? -21.235 8.294 9.321 1.00 98.69 731 LEU A N 1
ATOM 5734 C CA . LEU A 1 731 ? -21.059 7.731 10.656 1.00 98.69 731 LEU A CA 1
ATOM 5735 C C . LEU A 1 731 ? -20.559 8.819 11.606 1.00 98.69 731 LEU A C 1
ATOM 5737 O O . LEU A 1 731 ? -19.645 9.569 11.270 1.00 98.69 731 LEU A O 1
ATOM 5741 N N . VAL A 1 732 ? -21.133 8.876 12.800 1.00 98.38 732 VAL A N 1
ATOM 5742 C CA . VAL A 1 732 ? -20.633 9.680 13.927 1.00 98.38 732 VAL A CA 1
ATOM 5743 C C . VAL A 1 732 ? -20.336 8.759 15.105 1.00 98.38 732 VAL A C 1
ATOM 5745 O O . VAL A 1 732 ? -20.648 7.567 15.057 1.00 98.38 732 VAL A O 1
ATOM 5748 N N . ASP A 1 733 ? -19.735 9.300 16.163 1.00 95.44 733 ASP A N 1
ATOM 5749 C CA . ASP A 1 733 ? -19.336 8.532 17.350 1.00 95.44 733 ASP A CA 1
ATOM 5750 C C . ASP A 1 733 ? -18.355 7.386 17.003 1.00 95.44 733 ASP A C 1
ATOM 5752 O O . ASP A 1 733 ? -18.336 6.337 17.647 1.00 95.44 733 ASP A O 1
ATOM 5756 N N . VAL A 1 734 ? -17.547 7.589 15.953 1.00 95.12 734 VAL A N 1
ATOM 5757 C CA . VAL A 1 734 ? -16.554 6.631 15.445 1.00 95.12 734 VAL A CA 1
ATOM 5758 C C . VAL A 1 734 ? -15.273 6.741 16.261 1.00 95.12 734 VAL A C 1
ATOM 5760 O O . VAL A 1 734 ? -14.734 7.835 16.453 1.00 95.12 734 VAL A O 1
ATOM 5763 N N . LYS A 1 735 ? -14.733 5.609 16.717 1.00 92.25 735 LYS A N 1
ATOM 5764 C CA . LYS A 1 735 ? -13.461 5.585 17.441 1.00 92.25 735 LYS A CA 1
ATOM 5765 C C . LYS A 1 735 ? -12.298 5.510 16.465 1.00 92.25 735 LYS A C 1
ATOM 5767 O O . LYS A 1 735 ? -12.337 4.839 15.438 1.00 92.25 735 LYS A O 1
ATOM 5772 N N . SER A 1 736 ? -11.190 6.135 16.847 1.00 92.06 736 SER A N 1
ATOM 5773 C CA . SER A 1 736 ? -9.940 6.110 16.081 1.00 92.06 736 SER A CA 1
ATOM 5774 C C . SER A 1 736 ? -9.361 4.703 15.874 1.00 92.06 736 SER A C 1
ATOM 5776 O O . SER A 1 736 ? -8.562 4.519 14.957 1.00 92.06 736 SER A O 1
ATOM 5778 N N . THR A 1 737 ? -9.755 3.746 16.720 1.00 93.62 737 THR A N 1
ATOM 5779 C CA . THR A 1 737 ? -9.367 2.328 16.709 1.00 93.62 737 THR A CA 1
ATOM 5780 C C . THR A 1 737 ? -10.343 1.432 15.948 1.00 93.62 737 THR A C 1
ATOM 5782 O O . THR A 1 737 ? -10.069 0.245 15.791 1.00 93.62 737 THR A O 1
ATOM 5785 N N . ASP A 1 738 ? -11.489 1.953 15.503 1.00 94.88 738 ASP A N 1
ATOM 5786 C CA . ASP A 1 738 ? -12.470 1.132 14.798 1.00 94.88 738 ASP A CA 1
ATOM 5787 C C . ASP A 1 738 ? -11.934 0.703 13.418 1.00 94.88 738 ASP A C 1
ATOM 5789 O O . ASP A 1 738 ? -11.177 1.460 12.798 1.00 94.88 738 ASP A O 1
ATOM 5793 N N . PRO A 1 739 ? -12.331 -0.477 12.898 1.00 94.62 739 PRO A N 1
ATOM 5794 C CA . PRO A 1 739 ? -11.911 -0.974 11.585 1.00 94.62 739 PRO A CA 1
ATOM 5795 C C . PRO A 1 739 ? -12.099 0.021 10.432 1.00 94.62 739 PRO A C 1
ATOM 5797 O O . PRO A 1 739 ? -11.201 0.162 9.605 1.00 94.62 739 PRO A O 1
ATOM 5800 N N . VAL A 1 740 ? -13.212 0.770 10.411 1.00 97.00 740 VAL A N 1
ATOM 5801 C CA . VAL A 1 740 ? -13.467 1.831 9.413 1.00 97.00 740 VAL A CA 1
ATOM 5802 C C . VAL A 1 740 ? -12.404 2.940 9.427 1.00 97.00 740 VAL A C 1
ATOM 5804 O O . VAL A 1 740 ? -12.236 3.651 8.440 1.00 97.00 740 VAL A O 1
ATOM 5807 N N . MET A 1 741 ? -11.657 3.081 10.527 1.00 97.75 741 MET A N 1
ATOM 5808 C CA . MET A 1 741 ? -10.574 4.049 10.695 1.00 97.75 741 MET A CA 1
ATOM 5809 C C . MET A 1 741 ? -9.162 3.461 10.557 1.00 97.75 741 MET A C 1
ATOM 5811 O O . MET A 1 741 ? -8.211 4.245 10.575 1.00 97.75 741 MET A O 1
ATOM 5815 N N . GLN A 1 742 ? -9.011 2.140 10.398 1.00 93.50 742 GLN A N 1
ATOM 5816 C CA . GLN A 1 742 ? -7.694 1.499 10.245 1.00 93.50 742 GLN A CA 1
ATOM 5817 C C . GLN A 1 742 ? -7.239 1.460 8.784 1.00 93.50 742 GLN A C 1
ATOM 5819 O O . GLN A 1 742 ? -6.128 1.883 8.479 1.00 93.50 742 GLN A O 1
ATOM 5824 N N . ASP A 1 743 ? -8.122 1.027 7.884 1.00 88.50 743 ASP A N 1
ATOM 5825 C CA . ASP A 1 743 ? -7.829 0.905 6.454 1.00 88.50 743 ASP A CA 1
ATOM 5826 C C . ASP A 1 743 ? -8.557 1.974 5.629 1.00 88.50 743 ASP A C 1
ATOM 5828 O O . ASP A 1 743 ? -9.514 2.606 6.084 1.00 88.50 743 ASP A O 1
ATOM 5832 N N . GLU A 1 744 ? -8.108 2.175 4.391 1.00 96.50 744 GLU A N 1
ATOM 5833 C CA . GLU A 1 744 ? -8.798 3.009 3.403 1.00 96.50 744 GLU A CA 1
ATOM 5834 C C . GLU A 1 744 ? -10.224 2.490 3.152 1.00 96.50 744 GLU A C 1
ATOM 5836 O O . GLU A 1 744 ? -10.445 1.304 2.864 1.00 96.50 744 GLU A O 1
ATOM 5841 N N . ILE A 1 745 ? -11.219 3.377 3.253 1.00 98.44 745 ILE A N 1
ATOM 5842 C CA . ILE A 1 745 ? -12.625 2.984 3.123 1.00 98.44 745 ILE A CA 1
ATOM 5843 C C . ILE A 1 745 ? -12.893 2.586 1.677 1.00 98.44 745 ILE A C 1
ATOM 5845 O O . ILE A 1 745 ? -13.338 1.466 1.417 1.00 98.44 745 ILE A O 1
ATOM 5849 N N . PHE A 1 746 ? -12.557 3.473 0.737 1.00 98.50 746 PHE A N 1
ATOM 5850 C CA . PHE A 1 746 ? -12.749 3.260 -0.699 1.00 98.50 746 PHE A CA 1
ATOM 5851 C C . PHE A 1 746 ? -14.200 2.880 -1.050 1.00 98.50 746 PHE A C 1
ATOM 5853 O O . PHE A 1 746 ? -14.472 1.881 -1.717 1.00 98.50 746 PHE A O 1
ATOM 5860 N N . GLY A 1 747 ? -15.139 3.652 -0.506 1.00 98.50 747 GLY A N 1
ATOM 5861 C CA . GLY A 1 747 ? -16.577 3.430 -0.602 1.00 98.50 747 GLY A CA 1
ATOM 5862 C C . GLY A 1 747 ? -17.378 4.606 -0.028 1.00 98.50 747 GLY A C 1
ATOM 5863 O O . GLY A 1 747 ? -16.788 5.554 0.512 1.00 98.50 747 GLY A O 1
ATOM 5864 N N . PRO A 1 748 ? -18.720 4.550 -0.080 1.00 98.44 748 PRO A N 1
ATOM 5865 C CA . PRO A 1 748 ? -19.597 5.689 0.186 1.00 98.44 748 PRO A CA 1
ATOM 5866 C C . PRO A 1 748 ? -19.890 5.876 1.687 1.00 98.44 748 PRO A C 1
ATOM 5868 O O . PRO A 1 748 ? -20.978 6.300 2.059 1.00 98.44 748 PRO A O 1
ATOM 5871 N N . ILE A 1 749 ? -18.929 5.554 2.561 1.00 98.88 749 ILE A N 1
ATOM 5872 C CA . ILE A 1 749 ? -19.044 5.658 4.025 1.00 98.88 749 ILE A CA 1
ATOM 5873 C C . ILE A 1 749 ? -18.112 6.769 4.515 1.00 98.88 749 ILE A C 1
ATOM 5875 O O . ILE A 1 749 ? -16.906 6.703 4.277 1.00 98.88 749 ILE A O 1
ATOM 5879 N N . LEU A 1 750 ? -18.657 7.794 5.167 1.00 98.88 750 LEU A N 1
ATOM 5880 C CA . LEU A 1 750 ? -17.935 8.981 5.624 1.00 98.88 750 LEU A CA 1
ATOM 5881 C C . LEU A 1 750 ? -18.015 9.111 7.154 1.00 98.88 750 LEU A C 1
ATOM 5883 O O . LEU A 1 750 ? -18.992 9.658 7.672 1.00 98.88 750 LEU A O 1
ATOM 5887 N N . PRO A 1 751 ? -17.028 8.589 7.896 1.00 98.75 751 PRO A N 1
ATOM 5888 C CA . PRO A 1 751 ? -16.929 8.805 9.330 1.00 98.75 751 PRO A CA 1
ATOM 5889 C C . PRO A 1 751 ? -16.534 10.250 9.663 1.00 98.75 751 PRO A C 1
ATOM 5891 O O . PRO A 1 751 ? -15.688 10.856 8.999 1.00 98.75 751 PRO A O 1
ATOM 5894 N N . ILE A 1 752 ? -17.131 10.781 10.728 1.00 98.75 752 ILE A N 1
ATOM 5895 C CA . ILE A 1 752 ? -16.782 12.061 11.345 1.00 98.75 752 ILE A CA 1
ATOM 5896 C C . ILE A 1 752 ? -16.184 11.778 12.722 1.00 98.75 752 ILE A C 1
ATOM 5898 O O . ILE A 1 752 ? -16.771 11.058 13.531 1.00 98.75 752 ILE A O 1
ATOM 5902 N N . ILE A 1 753 ? -15.011 12.352 12.979 1.00 98.44 753 ILE A N 1
ATOM 5903 C CA . ILE A 1 753 ? -14.321 12.295 14.265 1.00 98.44 753 ILE A CA 1
ATOM 5904 C C . ILE A 1 753 ? -14.257 13.702 14.836 1.00 98.44 753 ILE A C 1
ATOM 5906 O O . ILE A 1 753 ? -13.780 14.635 14.182 1.00 98.44 753 ILE A O 1
ATOM 5910 N N . ASN A 1 754 ? -14.718 13.850 16.076 1.00 98.25 754 ASN A N 1
ATOM 5911 C CA . ASN A 1 754 ? -14.682 15.140 16.739 1.00 98.25 754 ASN A CA 1
ATOM 5912 C C . ASN A 1 754 ? -13.294 15.441 17.307 1.00 98.25 754 ASN A C 1
ATOM 5914 O O . ASN A 1 754 ? -12.688 14.610 17.979 1.00 98.25 754 ASN A O 1
ATOM 5918 N N . VAL A 1 755 ? -12.811 16.648 17.034 1.00 98.06 755 VAL A N 1
ATOM 5919 C CA . VAL A 1 755 ? -11.566 17.217 17.561 1.00 98.06 755 VAL A CA 1
ATOM 5920 C C . VAL A 1 755 ? -11.841 18.633 18.046 1.00 98.06 755 VAL A C 1
ATOM 5922 O O . VAL A 1 755 ? -12.724 19.317 17.526 1.00 98.06 755 VAL A O 1
ATOM 5925 N N . ASN A 1 756 ? -11.082 19.100 19.032 1.00 96.19 756 ASN A N 1
ATOM 5926 C CA . ASN A 1 756 ? -11.338 20.397 19.653 1.00 96.19 756 ASN A CA 1
ATOM 5927 C C . ASN A 1 756 ? -10.829 21.573 18.811 1.00 96.19 756 ASN A C 1
ATOM 5929 O O . ASN A 1 756 ? -11.360 22.675 18.914 1.00 96.19 756 ASN A O 1
ATOM 5933 N N . ASN A 1 757 ? -9.769 21.371 18.023 1.00 94.38 757 ASN A N 1
ATOM 5934 C CA . ASN A 1 757 ? -9.130 22.421 17.229 1.00 94.38 757 ASN A CA 1
ATOM 5935 C C . ASN A 1 757 ? -8.192 21.847 16.149 1.00 94.38 757 ASN A C 1
ATOM 5937 O O . ASN A 1 757 ? -7.933 20.641 16.087 1.00 94.38 757 ASN A O 1
ATOM 5941 N N . ALA A 1 758 ? -7.634 22.745 15.333 1.00 96.75 758 ALA A N 1
ATOM 5942 C CA . ALA A 1 758 ? -6.683 22.434 14.270 1.00 96.75 758 ALA A CA 1
ATOM 5943 C C . ALA A 1 758 ? -5.437 21.663 14.750 1.00 96.75 758 ALA A C 1
ATOM 5945 O O . ALA A 1 758 ? -4.980 20.755 14.061 1.00 96.75 758 ALA A O 1
ATOM 5946 N N . TYR A 1 759 ? -4.890 21.962 15.934 1.00 97.50 759 TYR A N 1
ATOM 5947 C CA . TYR A 1 759 ? -3.687 21.280 16.435 1.00 97.50 759 TYR A CA 1
ATOM 5948 C C . TYR A 1 759 ? -3.952 19.813 16.776 1.00 97.50 759 TYR A C 1
ATOM 5950 O O . TYR A 1 759 ? -3.124 18.947 16.488 1.00 97.50 759 TYR A O 1
ATOM 5958 N N . GLU A 1 760 ? -5.112 19.518 17.362 1.00 98.12 760 GLU A N 1
ATOM 5959 C CA . GLU A 1 760 ? -5.531 18.141 17.620 1.00 98.12 760 GLU A CA 1
ATOM 5960 C C . GLU A 1 760 ? -5.767 17.377 16.312 1.00 98.12 760 GLU A C 1
ATOM 5962 O O . GLU A 1 760 ? -5.306 16.243 16.179 1.00 98.12 760 GLU A O 1
ATOM 5967 N N . ALA A 1 761 ? -6.390 18.019 15.319 1.00 98.50 761 ALA A N 1
ATOM 5968 C CA . ALA A 1 761 ? -6.559 17.451 13.984 1.00 98.50 761 ALA A CA 1
ATOM 5969 C C . ALA A 1 761 ? -5.210 17.122 13.319 1.00 98.50 761 ALA A C 1
ATOM 5971 O O . ALA A 1 761 ? -5.017 16.019 12.812 1.00 98.50 761 ALA A O 1
ATOM 5972 N N . ILE A 1 762 ? -4.242 18.041 13.374 1.00 98.75 762 ILE A N 1
ATOM 5973 C CA . ILE A 1 762 ? -2.889 17.836 12.836 1.00 98.75 762 ILE A CA 1
ATOM 5974 C C . ILE A 1 762 ? -2.188 16.684 13.552 1.00 98.75 762 ILE A C 1
ATOM 5976 O O . ILE A 1 762 ? -1.619 15.809 12.901 1.00 98.75 762 ILE A O 1
ATOM 5980 N N . LYS A 1 763 ? -2.269 16.627 14.887 1.00 98.50 763 LYS A N 1
ATOM 5981 C CA . LYS A 1 763 ? -1.725 15.507 15.666 1.00 98.50 763 LYS A CA 1
ATOM 5982 C C . LYS A 1 763 ? -2.380 14.183 15.270 1.00 98.50 763 LYS A C 1
ATOM 5984 O O . LYS A 1 763 ? -1.694 13.171 15.151 1.00 98.50 763 LYS A O 1
ATOM 5989 N N . PHE A 1 764 ? -3.692 14.183 15.042 1.00 98.38 764 PHE A N 1
ATOM 5990 C CA . PHE A 1 764 ? -4.427 13.006 14.593 1.00 98.38 764 PHE A CA 1
ATOM 5991 C C . PHE A 1 764 ? -3.944 12.517 13.221 1.00 98.38 764 PHE A C 1
ATOM 5993 O O . PHE A 1 764 ? -3.752 11.314 13.040 1.00 98.38 764 PHE A O 1
ATOM 6000 N N . ILE A 1 765 ? -3.726 13.433 12.275 1.00 98.62 765 ILE A N 1
ATOM 6001 C CA . ILE A 1 765 ? -3.224 13.125 10.929 1.00 98.62 765 ILE A CA 1
ATOM 6002 C C . ILE A 1 765 ? -1.780 12.610 10.994 1.00 98.62 765 ILE A C 1
ATOM 6004 O O . ILE A 1 765 ? -1.482 11.562 10.434 1.00 98.62 765 ILE A O 1
ATOM 6008 N N . ASN A 1 766 ? -0.897 13.289 11.729 1.00 98.44 766 ASN A N 1
ATOM 6009 C CA . ASN A 1 766 ? 0.527 12.943 11.803 1.00 98.44 766 ASN A CA 1
ATOM 6010 C C . ASN A 1 766 ? 0.816 11.617 12.523 1.00 98.44 766 ASN A C 1
ATOM 6012 O O . ASN A 1 766 ? 1.886 11.047 12.340 1.00 98.44 766 ASN A O 1
ATOM 6016 N N . ASN A 1 767 ? -0.126 11.112 13.322 1.00 97.44 767 ASN A N 1
ATOM 6017 C CA . ASN A 1 767 ? -0.031 9.794 13.957 1.00 97.44 767 ASN A CA 1
ATOM 6018 C C . ASN A 1 767 ? -0.426 8.635 13.018 1.00 97.44 767 ASN A C 1
ATOM 6020 O O . ASN A 1 767 ? -0.589 7.506 13.479 1.00 97.44 767 ASN A O 1
ATOM 6024 N N . ARG A 1 768 ? -0.636 8.904 11.725 1.00 97.19 768 ARG A N 1
ATOM 6025 C CA . ARG A 1 768 ? -1.044 7.933 10.704 1.00 97.19 768 ARG A CA 1
ATOM 6026 C C . ARG A 1 768 ? -0.122 8.002 9.494 1.00 97.19 768 ARG A C 1
ATOM 6028 O O . ARG A 1 768 ? 0.705 8.902 9.364 1.00 97.19 768 ARG A O 1
ATOM 6035 N N . GLU A 1 769 ? -0.293 7.036 8.599 1.00 97.94 769 GLU A N 1
ATOM 6036 C CA . GLU A 1 769 ? 0.372 7.056 7.302 1.00 97.94 769 GLU A CA 1
ATOM 6037 C C . GLU A 1 769 ? 0.013 8.311 6.504 1.00 97.94 769 GLU A C 1
ATOM 6039 O O . GLU A 1 769 ? -1.128 8.779 6.518 1.00 97.94 769 GLU A O 1
ATOM 6044 N N . LYS A 1 770 ? 1.002 8.836 5.780 1.00 98.56 770 LYS A N 1
ATOM 6045 C CA . LYS A 1 770 ? 0.855 10.052 4.975 1.00 98.56 770 LYS A CA 1
ATOM 6046 C C . LYS A 1 770 ? -0.160 9.819 3.848 1.00 98.56 770 LYS A C 1
ATOM 6048 O O . LYS A 1 770 ? 0.091 8.953 3.002 1.00 98.56 770 LYS A O 1
ATOM 6053 N N . PRO A 1 771 ? -1.275 10.568 3.798 1.00 98.44 771 PRO A N 1
ATOM 6054 C CA . PRO A 1 771 ? -2.325 10.347 2.813 1.00 98.44 771 PRO A CA 1
ATOM 6055 C C . PRO A 1 771 ? -1.938 10.891 1.435 1.00 98.44 771 PRO A C 1
ATOM 6057 O O . PRO A 1 771 ? -1.074 11.765 1.320 1.00 98.44 771 PRO A O 1
ATOM 6060 N N . LEU A 1 772 ? -2.620 10.410 0.391 1.00 98.56 772 LEU A N 1
ATOM 6061 C CA . LEU A 1 772 ? -2.444 10.934 -0.964 1.00 98.56 772 LEU A CA 1
ATOM 6062 C C . LEU A 1 772 ? -2.940 12.383 -1.060 1.00 98.56 772 LEU A C 1
ATOM 6064 O O . LEU A 1 772 ? -2.219 13.240 -1.556 1.00 98.56 772 LEU A O 1
ATOM 6068 N N . ALA A 1 773 ? -4.124 12.676 -0.515 1.00 98.62 773 ALA A N 1
ATOM 6069 C CA . ALA A 1 773 ? -4.669 14.033 -0.454 1.00 98.62 773 ALA A CA 1
ATOM 6070 C C . ALA A 1 773 ? -5.005 14.483 0.979 1.00 98.62 773 ALA A C 1
ATOM 6072 O O . ALA A 1 773 ? -5.459 13.678 1.792 1.00 98.62 773 ALA A O 1
ATOM 6073 N N . LEU A 1 774 ? -4.831 15.776 1.258 1.00 98.81 774 LEU A N 1
ATOM 6074 C CA . LEU A 1 774 ? -5.265 16.486 2.466 1.00 98.81 774 LEU A CA 1
ATOM 6075 C C . LEU A 1 774 ? -6.250 17.602 2.091 1.00 98.81 774 LEU A C 1
ATOM 6077 O O . LEU A 1 774 ? -5.964 18.410 1.206 1.00 98.81 774 LEU A O 1
ATOM 6081 N N . TYR A 1 775 ? -7.373 17.695 2.802 1.00 98.94 775 TYR A N 1
ATOM 6082 C CA . TYR A 1 775 ? -8.391 18.718 2.567 1.00 98.94 775 TYR A CA 1
ATOM 6083 C C . TYR A 1 775 ? -8.602 19.610 3.788 1.00 98.94 775 TYR A C 1
ATOM 6085 O O . TYR A 1 775 ? -8.765 19.123 4.907 1.00 98.94 775 TYR A O 1
ATOM 6093 N N . ILE A 1 776 ? -8.606 20.926 3.569 1.00 98.81 776 ILE A N 1
ATOM 6094 C CA . ILE A 1 776 ? -8.721 21.935 4.630 1.00 98.81 776 ILE A CA 1
ATOM 6095 C C . ILE A 1 776 ? -9.839 22.904 4.253 1.00 98.81 776 ILE A C 1
ATOM 6097 O O . ILE A 1 776 ? -9.710 23.634 3.276 1.00 98.81 776 ILE A O 1
ATOM 6101 N N . PHE A 1 777 ? -10.920 22.932 5.023 1.00 98.88 777 PHE A N 1
ATOM 6102 C CA . PHE A 1 777 ? -12.013 23.889 4.878 1.00 98.88 777 PHE A CA 1
ATOM 6103 C C . PHE A 1 777 ? -11.916 24.929 5.997 1.00 98.88 777 PHE A C 1
ATOM 6105 O O . PHE A 1 777 ? -12.192 24.629 7.160 1.00 98.88 777 PHE A O 1
ATOM 6112 N N . SER A 1 778 ? -11.471 26.131 5.628 1.00 98.62 778 SER A N 1
ATOM 6113 C CA . SER A 1 778 ? -11.256 27.280 6.511 1.00 98.62 778 SER A CA 1
ATOM 6114 C C . SER A 1 778 ? -11.118 28.561 5.680 1.00 98.62 778 SER A C 1
ATOM 6116 O O . SER A 1 778 ? -10.610 28.528 4.557 1.00 98.62 778 SER A O 1
ATOM 6118 N N . THR A 1 779 ? -11.537 29.701 6.221 1.00 98.31 779 THR A N 1
ATOM 6119 C CA . THR A 1 779 ? -11.182 31.034 5.707 1.00 98.31 779 THR A CA 1
ATOM 6120 C C . THR A 1 779 ? -10.122 31.722 6.572 1.00 98.31 779 THR A C 1
ATOM 6122 O O . THR A 1 779 ? -9.770 32.866 6.297 1.00 98.31 779 THR A O 1
ATOM 6125 N N . ASP A 1 780 ? -9.634 31.070 7.633 1.00 98.19 780 ASP A N 1
ATOM 6126 C CA . ASP A 1 780 ? -8.539 31.571 8.462 1.00 98.19 780 ASP A CA 1
ATOM 6127 C C . ASP A 1 780 ? -7.183 31.148 7.881 1.00 98.19 780 ASP A C 1
ATOM 6129 O O . ASP A 1 780 ? -6.779 29.983 7.936 1.00 98.19 780 ASP A O 1
ATOM 6133 N N . GLU A 1 781 ? -6.446 32.128 7.360 1.00 98.12 781 GLU A N 1
ATOM 6134 C CA . GLU A 1 781 ? -5.119 31.932 6.761 1.00 98.12 781 GLU A CA 1
ATOM 6135 C C . GLU A 1 781 ? -4.109 31.312 7.736 1.00 98.12 781 GLU A C 1
ATOM 6137 O O . GLU A 1 781 ? -3.230 30.550 7.324 1.00 98.12 781 GLU A O 1
ATOM 6142 N N . ASN A 1 782 ? -4.237 31.585 9.040 1.00 97.62 782 ASN A N 1
ATOM 6143 C CA . ASN A 1 782 ? -3.349 30.988 10.035 1.00 97.62 782 ASN A CA 1
ATOM 6144 C C . ASN A 1 782 ? -3.599 29.485 10.154 1.00 97.62 782 ASN A C 1
ATOM 6146 O O . ASN A 1 782 ? -2.652 28.703 10.097 1.00 97.62 782 ASN A O 1
ATOM 6150 N N . THR A 1 783 ? -4.862 29.072 10.264 1.00 97.81 783 THR A N 1
ATOM 6151 C CA . THR A 1 783 ? -5.256 27.661 10.277 1.00 97.81 783 THR A CA 1
ATOM 6152 C C . THR A 1 783 ? -4.777 26.947 9.015 1.00 97.81 783 THR A C 1
ATOM 6154 O O . THR A 1 783 ? -4.107 25.918 9.121 1.00 97.81 783 THR A O 1
ATOM 6157 N N . ILE A 1 784 ? -5.024 27.517 7.830 1.00 98.62 784 ILE A N 1
ATOM 6158 C CA . ILE A 1 784 ? -4.566 26.952 6.548 1.00 98.62 784 ILE A CA 1
ATOM 6159 C C . ILE A 1 784 ? -3.042 26.769 6.548 1.00 98.62 784 ILE A C 1
ATOM 6161 O O . ILE A 1 784 ? -2.543 25.669 6.296 1.00 98.62 784 ILE A O 1
ATOM 6165 N N . SER A 1 785 ? -2.298 27.826 6.879 1.00 98.19 785 SER A N 1
ATOM 6166 C CA . SER A 1 785 ? -0.834 27.813 6.920 1.00 98.19 785 SER A CA 1
ATOM 6167 C C . SER A 1 785 ? -0.292 26.781 7.911 1.00 98.19 785 SER A C 1
ATOM 6169 O O . SER A 1 785 ? 0.656 26.055 7.603 1.00 98.19 785 SER A O 1
ATOM 6171 N N . VAL A 1 786 ? -0.902 26.653 9.092 1.00 97.94 786 VAL A N 1
ATOM 6172 C CA . VAL A 1 786 ? -0.473 25.685 10.107 1.00 97.94 786 VAL A CA 1
ATOM 6173 C C . VAL A 1 786 ? -0.672 24.250 9.613 1.00 97.94 786 VAL A C 1
ATOM 6175 O O . VAL A 1 786 ? 0.244 23.447 9.782 1.00 97.94 786 VAL A O 1
ATOM 6178 N N . PHE A 1 787 ? -1.777 23.921 8.938 1.00 98.56 787 PHE A N 1
ATOM 6179 C CA . PHE A 1 787 ? -1.946 22.598 8.324 1.00 98.56 787 PHE A CA 1
ATOM 6180 C C . PHE A 1 787 ? -0.908 22.325 7.233 1.00 98.56 787 PHE A C 1
ATOM 6182 O O . PHE A 1 787 ? -0.242 21.288 7.280 1.00 98.56 787 PHE A O 1
ATOM 6189 N N . LEU A 1 788 ? -0.741 23.251 6.283 1.00 98.25 788 LEU A N 1
ATOM 6190 C CA . LEU A 1 788 ? 0.180 23.079 5.154 1.00 98.25 788 LEU A CA 1
ATOM 6191 C C . LEU A 1 788 ? 1.639 22.925 5.607 1.00 98.25 788 LEU A C 1
ATOM 6193 O O . LEU A 1 788 ? 2.386 22.156 5.010 1.00 98.25 788 LEU A O 1
ATOM 6197 N N . ASN A 1 789 ? 2.037 23.612 6.680 1.00 98.25 789 ASN A N 1
ATOM 6198 C CA . ASN A 1 789 ? 3.409 23.574 7.188 1.00 98.25 789 ASN A CA 1
ATOM 6199 C C . ASN A 1 789 ? 3.684 22.423 8.168 1.00 98.25 789 ASN A C 1
ATOM 6201 O O . ASN A 1 789 ? 4.846 22.076 8.372 1.00 98.25 789 ASN A O 1
ATOM 6205 N N . ASN A 1 790 ? 2.656 21.849 8.804 1.00 98.25 790 ASN A N 1
ATOM 6206 C CA . ASN A 1 790 ? 2.830 20.870 9.889 1.00 98.25 790 ASN A CA 1
ATOM 6207 C C . ASN A 1 790 ? 2.250 19.484 9.580 1.00 98.25 790 ASN A C 1
ATOM 6209 O O . ASN A 1 790 ? 2.162 18.652 10.482 1.00 98.25 790 ASN A O 1
ATOM 6213 N N . THR A 1 791 ? 1.872 19.209 8.333 1.00 98.50 791 THR A N 1
ATOM 6214 C CA . THR A 1 791 ? 1.455 17.875 7.875 1.00 98.50 791 THR A CA 1
ATOM 6215 C C . THR A 1 791 ? 2.221 17.473 6.615 1.00 98.50 791 THR A C 1
ATOM 6217 O O . THR A 1 791 ? 2.860 18.297 5.965 1.00 98.50 791 THR A O 1
ATOM 6220 N N . SER A 1 792 ? 2.193 16.185 6.269 1.00 98.50 792 SER A N 1
ATOM 6221 C CA . SER A 1 792 ? 2.804 15.666 5.042 1.00 98.50 792 SER A CA 1
ATOM 6222 C C . SER A 1 792 ? 1.793 14.794 4.304 1.00 98.50 792 SER A C 1
ATOM 6224 O O . SER A 1 792 ? 1.279 13.831 4.866 1.00 98.50 792 SER A O 1
ATOM 6226 N N . SER A 1 793 ? 1.512 15.150 3.054 1.00 98.50 793 SER A N 1
ATOM 6227 C CA . SER A 1 793 ? 0.593 14.463 2.139 1.00 98.50 793 SER A CA 1
ATOM 6228 C C . SER A 1 793 ? 1.126 14.580 0.710 1.00 98.50 793 SER A C 1
ATOM 6230 O O . SER A 1 793 ? 2.050 15.364 0.475 1.00 98.50 793 SER A O 1
ATOM 6232 N N . GLY A 1 794 ? 0.591 13.790 -0.223 1.00 97.94 794 GLY A N 1
ATOM 6233 C CA . GLY A 1 794 ? 0.947 13.905 -1.641 1.00 97.94 794 GLY A CA 1
ATOM 6234 C C . GLY A 1 794 ? 0.554 15.270 -2.206 1.00 97.94 794 GLY A C 1
ATOM 6235 O O . GLY A 1 794 ? 1.384 16.030 -2.705 1.00 97.94 794 GLY A O 1
ATOM 6236 N N . ASN A 1 795 ? -0.712 15.632 -2.011 1.00 97.62 795 ASN A N 1
ATOM 6237 C CA . ASN A 1 795 ? -1.280 16.909 -2.410 1.00 97.62 795 ASN A CA 1
ATOM 6238 C C . ASN A 1 795 ? -2.204 17.472 -1.321 1.00 97.62 795 ASN A C 1
ATOM 6240 O O . ASN A 1 795 ? -2.790 16.737 -0.528 1.00 97.62 795 ASN A O 1
ATOM 6244 N N . ALA A 1 796 ? -2.396 18.791 -1.322 1.00 98.00 796 ALA A N 1
ATOM 6245 C CA . ALA A 1 796 ? -3.361 19.463 -0.459 1.00 98.00 796 ALA A CA 1
ATOM 6246 C C . ALA A 1 796 ? -4.322 20.322 -1.288 1.00 98.00 796 ALA A C 1
ATOM 6248 O O . ALA A 1 796 ? -3.931 20.899 -2.304 1.00 98.00 796 ALA A O 1
ATOM 6249 N N . CYS A 1 797 ? -5.576 20.427 -0.852 1.00 98.50 797 CYS A N 1
ATOM 6250 C CA . CYS A 1 797 ? -6.558 21.329 -1.444 1.00 98.50 797 CYS A CA 1
ATOM 6251 C C . CYS A 1 797 ? -7.318 22.074 -0.343 1.00 98.50 797 CYS A C 1
ATOM 6253 O O . CYS A 1 797 ? -7.808 21.476 0.617 1.00 98.50 797 CYS A O 1
ATOM 6255 N N . VAL A 1 798 ? -7.369 23.399 -0.473 1.00 98.62 798 VAL A N 1
ATOM 6256 C CA . VAL A 1 798 ? -8.024 24.289 0.485 1.00 98.62 798 VAL A CA 1
ATOM 6257 C C . VAL A 1 798 ? -9.387 24.681 -0.069 1.00 98.62 798 VAL A C 1
ATOM 6259 O O . VAL A 1 798 ? -9.492 25.131 -1.209 1.00 98.62 798 VAL A O 1
ATOM 6262 N N . ASN A 1 799 ? -10.421 24.519 0.752 1.00 98.62 799 ASN A N 1
ATOM 6263 C CA . ASN A 1 799 ? -11.821 24.816 0.471 1.00 98.62 799 ASN A CA 1
ATOM 6264 C C . ASN A 1 799 ? -12.433 24.049 -0.709 1.00 98.62 799 ASN A C 1
ATOM 6266 O O . ASN A 1 799 ? -13.526 24.403 -1.143 1.00 98.62 799 ASN A O 1
ATOM 6270 N N . ASP A 1 800 ? -11.788 22.995 -1.207 1.00 98.69 800 ASP A N 1
ATOM 6271 C CA . ASP A 1 800 ? -12.345 22.072 -2.195 1.00 98.69 800 ASP A CA 1
ATOM 6272 C C . ASP A 1 800 ? -11.751 20.667 -2.028 1.00 98.69 800 ASP A C 1
ATOM 6274 O O . ASP A 1 800 ? -10.815 20.454 -1.254 1.00 98.69 800 ASP A O 1
ATOM 6278 N N . VAL A 1 801 ? -12.310 19.695 -2.745 1.00 98.69 801 VAL A N 1
ATOM 6279 C CA . VAL A 1 801 ? -11.836 18.306 -2.776 1.00 98.69 801 VAL A CA 1
ATOM 6280 C C . VAL A 1 801 ? -11.614 17.870 -4.217 1.00 98.69 801 VAL A C 1
ATOM 6282 O O . VAL A 1 801 ? -12.242 18.407 -5.119 1.00 98.69 801 VAL A O 1
ATOM 6285 N N . ILE A 1 802 ? -10.730 16.895 -4.451 1.00 97.56 802 ILE A N 1
ATOM 6286 C CA . ILE A 1 802 ? -10.404 16.304 -5.771 1.00 97.56 802 ILE A CA 1
ATOM 6287 C C . ILE A 1 802 ? -9.769 17.264 -6.805 1.00 97.56 802 ILE A C 1
ATOM 6289 O O . ILE A 1 802 ? -8.831 16.868 -7.491 1.00 97.56 802 ILE A O 1
ATOM 6293 N N . MET A 1 803 ? -10.197 18.525 -6.890 1.00 96.25 803 MET A N 1
ATOM 6294 C CA . MET A 1 803 ? -9.889 19.471 -7.972 1.00 96.25 803 MET A CA 1
ATOM 6295 C C . MET A 1 803 ? -8.401 19.768 -8.181 1.00 96.25 803 MET A C 1
ATOM 6297 O O . MET A 1 803 ? -8.005 20.147 -9.277 1.00 96.25 803 MET A O 1
ATOM 6301 N N . HIS A 1 804 ? -7.546 19.558 -7.178 1.00 95.12 804 HIS A N 1
ATOM 6302 C CA . HIS A 1 804 ? -6.096 19.677 -7.363 1.00 95.12 804 HIS A CA 1
ATOM 6303 C C . HIS A 1 804 ? -5.560 18.716 -8.443 1.00 95.12 804 HIS A C 1
ATOM 6305 O O . HIS A 1 804 ? -4.587 19.046 -9.114 1.00 95.12 804 HIS A O 1
ATOM 6311 N N . ALA A 1 805 ? -6.214 17.566 -8.658 1.00 93.31 805 ALA A N 1
ATOM 6312 C CA . ALA A 1 805 ? -5.836 16.594 -9.682 1.00 93.31 805 ALA A CA 1
ATOM 6313 C C . ALA A 1 805 ? -6.087 17.089 -11.118 1.00 93.31 805 ALA A C 1
ATOM 6315 O O . ALA A 1 805 ? -5.524 16.526 -12.053 1.00 93.31 805 ALA A O 1
ATOM 6316 N N . THR A 1 806 ? -6.900 18.139 -11.305 1.00 89.62 806 THR A N 1
ATOM 6317 C CA . THR A 1 806 ? -7.211 18.720 -12.624 1.00 89.62 806 THR A CA 1
ATOM 6318 C C . THR A 1 806 ? -6.309 19.904 -12.986 1.00 89.62 806 THR A C 1
ATOM 6320 O O . THR A 1 806 ? -6.602 20.625 -13.938 1.00 89.62 806 THR A O 1
ATOM 6323 N N . VAL A 1 807 ? -5.275 20.186 -12.188 1.00 91.62 807 VAL A N 1
ATOM 6324 C CA . VAL A 1 807 ? -4.369 21.320 -12.399 1.00 91.62 807 VAL A CA 1
ATOM 6325 C C . VAL A 1 807 ? -3.043 20.811 -12.959 1.00 91.62 807 VAL A C 1
ATOM 6327 O O . VAL A 1 807 ? -2.144 20.455 -12.205 1.00 91.62 807 VAL A O 1
ATOM 6330 N N . ASP A 1 808 ? -2.888 20.842 -14.283 1.00 86.38 808 ASP A N 1
ATOM 6331 C CA . ASP A 1 808 ? -1.718 20.303 -15.005 1.00 86.38 808 ASP A CA 1
ATOM 6332 C C . ASP A 1 808 ? -0.356 20.885 -14.578 1.00 86.38 808 ASP A C 1
ATOM 6334 O O . ASP A 1 808 ? 0.699 20.330 -14.893 1.00 86.38 808 ASP A O 1
ATOM 6338 N N . SER A 1 809 ? -0.351 22.047 -13.915 1.00 90.19 809 SER A N 1
ATOM 6339 C CA . SER A 1 809 ? 0.860 22.706 -13.417 1.00 90.19 809 SER A CA 1
ATOM 6340 C C . SER A 1 809 ? 1.294 22.240 -12.025 1.00 90.19 809 SER A C 1
ATOM 6342 O O . SER A 1 809 ? 2.317 22.711 -11.531 1.00 90.19 809 SER A O 1
ATOM 6344 N N . ILE A 1 810 ? 0.525 21.364 -11.373 1.00 93.25 810 ILE A N 1
ATOM 6345 C CA . ILE A 1 810 ? 0.825 20.801 -10.054 1.00 93.25 810 ILE A CA 1
ATOM 6346 C C . ILE A 1 810 ? 1.130 19.306 -10.237 1.00 93.25 810 ILE A C 1
ATOM 6348 O O . ILE A 1 810 ? 0.362 18.620 -10.908 1.00 93.25 810 ILE A O 1
ATOM 6352 N N . PRO A 1 811 ? 2.225 18.776 -9.658 1.00 96.06 811 PRO A N 1
ATOM 6353 C CA . PRO A 1 811 ? 2.494 17.346 -9.719 1.00 96.06 811 PRO A CA 1
ATOM 6354 C C . PRO A 1 811 ? 1.439 16.587 -8.914 1.00 96.06 811 PRO A C 1
ATOM 6356 O O . PRO A 1 811 ? 1.194 16.911 -7.751 1.00 96.06 811 PRO A O 1
ATOM 6359 N N . PHE A 1 812 ? 0.848 15.561 -9.513 1.00 97.94 812 PHE A N 1
ATOM 6360 C CA . PHE A 1 812 ? -0.006 14.610 -8.813 1.00 97.94 812 PHE A CA 1
ATOM 6361 C C . PHE A 1 812 ? 0.836 13.403 -8.406 1.00 97.94 812 PHE A C 1
ATOM 6363 O O . PHE A 1 812 ? 1.461 12.794 -9.273 1.00 97.94 812 PHE A O 1
ATOM 6370 N N . GLY A 1 813 ? 0.895 13.081 -7.115 1.00 97.44 813 GLY A N 1
ATOM 6371 C CA . GLY A 1 813 ? 1.672 11.941 -6.633 1.00 97.44 813 GLY A CA 1
ATOM 6372 C C . GLY A 1 813 ? 1.656 11.784 -5.118 1.00 97.44 813 GLY A C 1
ATOM 6373 O O . GLY A 1 813 ? 1.437 12.744 -4.382 1.00 97.44 813 GLY A O 1
ATOM 6374 N N . GLY A 1 814 ? 1.896 10.563 -4.645 1.00 97.94 814 GLY A N 1
ATOM 6375 C CA . GLY A 1 814 ? 1.947 10.242 -3.218 1.00 97.94 814 GLY A CA 1
ATOM 6376 C C . GLY A 1 814 ? 3.300 10.496 -2.545 1.00 97.94 814 GLY A C 1
ATOM 6377 O O . GLY A 1 814 ? 4.318 10.770 -3.182 1.00 97.94 814 GLY A O 1
ATOM 6378 N N . VAL A 1 815 ? 3.324 10.347 -1.218 1.00 98.31 815 VAL A N 1
ATOM 6379 C CA . VAL A 1 815 ? 4.550 10.388 -0.410 1.00 98.31 815 VAL A CA 1
ATOM 6380 C C . VAL A 1 815 ? 4.499 9.344 0.706 1.00 98.31 815 VAL A C 1
ATOM 6382 O O . VAL A 1 815 ? 3.546 9.268 1.479 1.00 98.31 815 VAL A O 1
ATOM 6385 N N . GLY A 1 816 ? 5.555 8.543 0.845 1.00 97.75 816 GLY A N 1
ATOM 6386 C CA . GLY A 1 816 ? 5.577 7.463 1.833 1.00 97.75 816 GLY A CA 1
ATOM 6387 C C . GLY A 1 816 ? 4.622 6.337 1.431 1.00 97.75 816 GLY A C 1
ATOM 6388 O O . GLY A 1 816 ? 4.710 5.825 0.318 1.00 97.75 816 GLY A O 1
ATOM 6389 N N . ASN A 1 817 ? 3.712 5.928 2.318 1.00 96.69 817 ASN A N 1
ATOM 6390 C CA . ASN A 1 817 ? 2.816 4.800 2.042 1.00 96.69 817 ASN A CA 1
ATOM 6391 C C . ASN A 1 817 ? 1.719 5.111 1.001 1.00 96.69 817 ASN A C 1
ATOM 6393 O O . ASN A 1 817 ? 1.156 4.174 0.432 1.00 96.69 817 ASN A O 1
ATOM 6397 N N . SER A 1 818 ? 1.454 6.394 0.719 1.00 98.06 818 SER A N 1
ATOM 6398 C CA . SER A 1 818 ? 0.577 6.825 -0.382 1.00 98.06 818 SER A CA 1
ATOM 6399 C C . SER A 1 818 ? 1.266 6.872 -1.742 1.00 98.06 818 SER A C 1
ATOM 6401 O O . SER A 1 818 ? 0.586 7.015 -2.753 1.00 98.06 818 SER A O 1
ATOM 6403 N N . GLY A 1 819 ? 2.592 6.713 -1.807 1.00 98.38 819 GLY A N 1
ATOM 6404 C CA . GLY A 1 819 ? 3.282 6.607 -3.085 1.00 98.38 819 GLY A CA 1
ATOM 6405 C C . GLY A 1 819 ? 4.685 7.193 -3.136 1.00 98.38 819 GLY A C 1
ATOM 6406 O O . GLY A 1 819 ? 5.231 7.699 -2.152 1.00 98.38 819 GLY A O 1
ATOM 6407 N N . MET A 1 820 ? 5.264 7.096 -4.330 1.00 98.56 820 MET A N 1
ATOM 6408 C CA . MET A 1 820 ? 6.516 7.741 -4.719 1.00 98.56 820 MET A CA 1
ATOM 6409 C C . MET A 1 820 ? 6.518 8.014 -6.224 1.00 98.56 820 MET A C 1
ATOM 6411 O O . MET A 1 820 ? 6.013 7.205 -7.000 1.00 98.56 820 MET A O 1
ATOM 6415 N N . GLY A 1 821 ? 7.143 9.116 -6.635 1.00 98.06 821 GLY A N 1
ATOM 6416 C CA . GLY A 1 821 ? 7.002 9.629 -7.998 1.00 98.06 821 GLY A CA 1
ATOM 6417 C C . GLY A 1 821 ? 5.785 10.545 -8.123 1.00 98.06 821 GLY A C 1
ATOM 6418 O O . GLY A 1 821 ? 5.102 10.818 -7.139 1.00 98.06 821 GLY A O 1
ATOM 6419 N N . CYS A 1 822 ? 5.580 11.092 -9.317 1.00 98.00 822 CYS A N 1
ATOM 6420 C CA . CYS A 1 822 ? 4.430 11.938 -9.625 1.00 98.00 822 CYS A CA 1
ATOM 6421 C C . CYS A 1 822 ? 4.205 11.998 -11.137 1.00 98.00 822 CYS A C 1
ATOM 6423 O O . CYS A 1 822 ? 5.084 11.633 -11.917 1.00 98.00 822 CYS A O 1
ATOM 6425 N N . TYR A 1 823 ? 3.049 12.482 -11.568 1.00 97.69 823 TYR A N 1
ATOM 6426 C CA . TYR A 1 823 ? 2.726 12.724 -12.970 1.00 97.69 823 TYR A CA 1
ATOM 6427 C C . TYR A 1 823 ? 1.696 13.866 -13.112 1.00 97.69 823 TYR A C 1
ATOM 6429 O O . TYR A 1 823 ? 1.573 14.697 -12.212 1.00 97.69 823 TYR A O 1
ATOM 6437 N N . HIS A 1 824 ? 1.018 13.918 -14.259 1.00 94.12 824 HIS A N 1
ATOM 6438 C CA . HIS A 1 824 ? 0.200 14.992 -14.848 1.00 94.12 824 HIS A CA 1
ATOM 6439 C C . HIS A 1 824 ? 0.999 16.104 -15.545 1.00 94.12 824 HIS A C 1
ATOM 6441 O O . HIS A 1 824 ? 2.065 16.534 -15.094 1.00 94.12 824 HIS A O 1
ATOM 6447 N N . GLY A 1 825 ? 0.501 16.545 -16.705 1.00 91.88 825 GLY A N 1
ATOM 6448 C CA . GLY A 1 825 ? 1.099 17.598 -17.518 1.00 91.88 825 GLY A CA 1
ATOM 6449 C C . GLY A 1 825 ? 2.581 17.357 -17.825 1.00 91.88 825 GLY A C 1
ATOM 6450 O O . GLY A 1 825 ? 2.991 16.315 -18.348 1.00 91.88 825 GLY A O 1
ATOM 6451 N N . LYS A 1 826 ? 3.425 18.340 -17.483 1.00 95.81 826 LYS A N 1
ATOM 6452 C CA . LYS A 1 826 ? 4.881 18.234 -17.680 1.00 95.81 826 LYS A CA 1
ATOM 6453 C C . LYS A 1 826 ? 5.488 17.093 -16.861 1.00 95.81 826 LYS A C 1
ATOM 6455 O O . LYS A 1 826 ? 6.456 16.474 -17.303 1.00 95.81 826 LYS A O 1
ATOM 6460 N N . TYR A 1 827 ? 4.936 16.813 -15.684 1.00 97.75 827 TYR A N 1
ATOM 6461 C CA . TYR A 1 827 ? 5.455 15.784 -14.792 1.00 97.75 827 TYR A CA 1
ATOM 6462 C C . TYR A 1 827 ? 5.245 14.386 -15.372 1.00 97.75 827 TYR A C 1
ATOM 6464 O O . TYR A 1 827 ? 6.140 13.560 -15.242 1.00 97.75 827 TYR A O 1
ATOM 6472 N N . THR A 1 828 ? 4.163 14.138 -16.125 1.00 96.25 828 THR A N 1
ATOM 6473 C CA . THR A 1 828 ? 4.010 12.871 -16.863 1.00 96.25 828 THR A CA 1
ATOM 6474 C C . THR A 1 828 ? 5.137 12.674 -17.875 1.00 96.25 828 THR A C 1
ATOM 6476 O O . THR A 1 828 ? 5.719 11.596 -17.949 1.00 96.25 828 THR A O 1
ATOM 6479 N N . TYR A 1 829 ? 5.487 13.712 -18.643 1.00 97.56 829 TYR A N 1
ATOM 6480 C CA . TYR A 1 829 ? 6.609 13.635 -19.583 1.00 97.56 829 TYR A CA 1
ATOM 6481 C C . TYR A 1 829 ? 7.941 13.399 -18.852 1.00 97.56 829 TYR A C 1
ATOM 6483 O O . TYR A 1 829 ? 8.702 12.512 -19.236 1.00 97.56 829 TYR A O 1
ATOM 6491 N N . ASP A 1 830 ? 8.214 14.170 -17.795 1.00 97.94 830 ASP A N 1
ATOM 6492 C CA . ASP A 1 830 ? 9.461 14.074 -17.028 1.00 97.94 830 ASP A CA 1
ATOM 6493 C C . ASP A 1 830 ? 9.622 12.703 -16.348 1.00 97.94 830 ASP A C 1
ATOM 6495 O O . ASP A 1 830 ? 10.735 12.183 -16.310 1.00 97.94 830 ASP A O 1
ATOM 6499 N N . THR A 1 831 ? 8.534 12.089 -15.875 1.00 98.56 831 THR A N 1
ATOM 6500 C CA . THR A 1 831 ? 8.537 10.769 -15.221 1.00 98.56 831 THR A CA 1
ATOM 6501 C C . THR A 1 831 ? 9.057 9.658 -16.119 1.00 98.56 831 THR A C 1
ATOM 6503 O O . THR A 1 831 ? 9.756 8.761 -15.653 1.00 98.56 831 THR A O 1
ATOM 6506 N N . PHE A 1 832 ? 8.801 9.746 -17.423 1.00 98.69 832 PHE A N 1
ATOM 6507 C CA . PHE A 1 832 ? 9.236 8.743 -18.393 1.00 98.69 832 PHE A CA 1
ATOM 6508 C C . PHE A 1 832 ? 10.502 9.143 -19.169 1.00 98.69 832 PHE A C 1
ATOM 6510 O O . PHE A 1 832 ? 10.818 8.521 -20.192 1.00 98.69 832 PHE A O 1
ATOM 6517 N N . VAL A 1 833 ? 11.245 10.144 -18.683 1.00 98.06 833 VAL A N 1
ATOM 6518 C CA . VAL A 1 833 ? 12.496 10.637 -19.274 1.00 98.06 833 VAL A CA 1
ATOM 6519 C C . VAL A 1 833 ? 13.650 10.570 -18.277 1.00 98.06 833 VAL A C 1
ATOM 6521 O O . VAL A 1 833 ? 13.599 11.115 -17.178 1.00 98.06 833 VAL A O 1
ATOM 6524 N N . HIS A 1 834 ? 14.773 10.013 -18.720 1.00 98.12 834 HIS A N 1
ATOM 6525 C CA . HIS A 1 834 ? 16.050 10.154 -18.043 1.00 98.12 834 HIS A CA 1
ATOM 6526 C C . HIS A 1 834 ? 16.747 11.467 -18.446 1.00 98.12 834 HIS A C 1
ATOM 6528 O O . HIS A 1 834 ? 17.018 11.723 -19.625 1.00 98.12 834 HIS A O 1
ATOM 6534 N N . LYS A 1 835 ? 17.081 12.298 -17.451 1.00 97.69 835 LYS A N 1
ATOM 6535 C CA . LYS A 1 835 ? 17.845 13.544 -17.626 1.00 97.69 835 LYS A CA 1
ATOM 6536 C C . LYS A 1 835 ? 19.349 13.250 -17.610 1.00 97.69 835 LYS A C 1
ATOM 6538 O O . LYS A 1 835 ? 19.951 13.113 -16.547 1.00 97.69 835 LYS A O 1
ATOM 6543 N N . LYS A 1 836 ? 19.970 13.182 -18.789 1.00 97.44 836 LYS A N 1
ATOM 6544 C CA . LYS A 1 836 ? 21.400 12.883 -18.956 1.00 97.44 836 LYS A CA 1
ATOM 6545 C C . LYS A 1 836 ? 22.236 14.163 -19.010 1.00 97.44 836 LYS A C 1
ATOM 6547 O O . LYS A 1 836 ? 22.220 14.881 -20.013 1.00 97.44 836 LYS A O 1
ATOM 6552 N N . GLY A 1 837 ? 23.005 14.419 -17.952 1.00 97.00 837 GLY A N 1
ATOM 6553 C CA . GLY A 1 837 ? 23.957 15.531 -17.889 1.00 97.00 837 GLY A CA 1
ATOM 6554 C C . GLY A 1 837 ? 25.147 15.331 -18.833 1.00 97.00 837 GLY A C 1
ATOM 6555 O O . GLY A 1 837 ? 25.788 14.283 -18.827 1.00 97.00 837 GLY A O 1
ATOM 6556 N N . CYS A 1 838 ? 25.440 16.339 -19.650 1.00 96.38 838 CYS A N 1
ATOM 6557 C CA . CYS A 1 838 ? 26.507 16.335 -20.645 1.00 96.38 838 CYS A CA 1
ATOM 6558 C C . CYS A 1 838 ? 27.420 17.553 -20.444 1.00 96.38 838 CYS A C 1
ATOM 6560 O O . CYS A 1 838 ? 26.964 18.692 -20.532 1.00 96.38 838 CYS A O 1
ATOM 6562 N N . LEU A 1 839 ? 28.716 17.307 -20.231 1.00 94.44 839 LEU A N 1
ATOM 6563 C CA . LEU A 1 839 ? 29.774 18.319 -20.259 1.00 94.44 839 LEU A CA 1
ATOM 6564 C C . LEU A 1 839 ? 30.650 18.066 -21.487 1.00 94.44 839 LEU A C 1
ATOM 6566 O O . LEU A 1 839 ? 31.333 17.048 -21.571 1.00 94.44 839 LEU A O 1
ATOM 6570 N N . ILE A 1 840 ? 30.623 18.987 -22.443 1.00 93.69 840 ILE A N 1
ATOM 6571 C CA . ILE A 1 840 ? 31.413 18.919 -23.667 1.00 93.69 840 ILE A CA 1
ATOM 6572 C C . ILE A 1 840 ? 32.554 19.926 -23.549 1.00 93.69 840 ILE A C 1
ATOM 6574 O O . ILE A 1 840 ? 32.328 21.137 -23.625 1.00 93.69 840 ILE A O 1
ATOM 6578 N N . LYS A 1 841 ? 33.770 19.396 -23.383 1.00 89.69 841 LYS A N 1
ATOM 6579 C CA . LYS A 1 841 ? 35.020 20.160 -23.436 1.00 89.69 841 LYS A CA 1
ATOM 6580 C C . LYS A 1 841 ? 35.569 20.165 -24.858 1.00 89.69 841 LYS A C 1
ATOM 6582 O O . LYS A 1 841 ? 35.447 19.173 -25.579 1.00 89.69 841 LYS A O 1
ATOM 6587 N N . TYR A 1 842 ? 36.203 21.261 -25.253 1.00 87.88 842 TYR A N 1
ATOM 6588 C CA . TYR A 1 842 ? 36.846 21.382 -26.560 1.00 87.88 842 TYR A CA 1
ATOM 6589 C C . TYR A 1 842 ? 38.365 21.274 -26.416 1.00 87.88 842 TYR A C 1
ATOM 6591 O O . TYR A 1 842 ? 38.925 21.643 -25.388 1.00 87.88 842 TYR A O 1
ATOM 6599 N N . PHE A 1 843 ? 39.058 20.812 -27.461 1.00 88.50 843 PHE A N 1
ATOM 6600 C CA . PHE A 1 843 ? 40.527 20.787 -27.506 1.00 88.50 843 PHE A CA 1
ATOM 6601 C C . PHE A 1 843 ? 41.111 22.193 -27.743 1.00 88.50 843 PHE A C 1
ATOM 6603 O O . PHE A 1 843 ? 41.834 22.441 -28.710 1.00 88.50 843 PHE A O 1
ATOM 6610 N N . ASN A 1 844 ? 40.757 23.144 -26.878 1.00 83.25 844 ASN A N 1
ATOM 6611 C CA . ASN A 1 844 ? 41.222 24.520 -26.931 1.00 83.25 844 ASN A CA 1
ATOM 6612 C C . ASN A 1 844 ? 42.525 24.662 -26.131 1.00 83.25 844 ASN A C 1
ATOM 6614 O O . ASN A 1 844 ? 42.536 24.535 -24.910 1.00 83.25 844 ASN A O 1
ATOM 6618 N N . LYS A 1 845 ? 43.628 24.977 -26.819 1.00 85.31 845 LYS A N 1
ATOM 6619 C CA . LYS A 1 845 ? 44.956 25.124 -26.196 1.00 85.31 845 LYS A CA 1
ATOM 6620 C C . LYS A 1 845 ? 45.015 26.222 -25.128 1.00 85.31 845 LYS A C 1
ATOM 6622 O O . LYS A 1 845 ? 45.789 26.094 -24.187 1.00 85.31 845 LYS A O 1
ATOM 6627 N N . LEU A 1 846 ? 44.224 27.289 -25.270 1.00 80.19 846 LEU A N 1
ATOM 6628 C CA . LEU A 1 846 ? 44.167 28.371 -24.284 1.00 80.19 846 LEU A CA 1
ATOM 6629 C C . LEU A 1 846 ? 43.480 27.902 -22.998 1.00 80.19 846 LEU A C 1
ATOM 6631 O O . LEU A 1 846 ? 43.977 28.152 -21.906 1.00 80.19 846 LEU A O 1
ATOM 6635 N N . GLU A 1 847 ? 42.358 27.201 -23.139 1.00 79.81 847 GLU A N 1
ATOM 6636 C CA . GLU A 1 847 ? 41.632 26.617 -22.012 1.00 79.81 847 GLU A CA 1
ATOM 6637 C C . GLU A 1 847 ? 42.488 25.568 -21.292 1.00 79.81 847 GLU A C 1
ATOM 6639 O O . GLU A 1 847 ? 42.594 25.590 -20.071 1.00 79.81 847 GLU A O 1
ATOM 6644 N N . GLU A 1 848 ? 43.176 24.711 -22.048 1.00 84.50 848 GLU A N 1
ATOM 6645 C CA . GLU A 1 848 ? 44.076 23.685 -21.516 1.00 84.50 848 GLU A CA 1
ATOM 6646 C C . GLU A 1 848 ? 45.259 24.291 -20.742 1.00 84.50 848 GLU A C 1
ATOM 6648 O O . GLU A 1 848 ? 45.642 23.783 -19.690 1.00 84.50 848 GLU A O 1
ATOM 6653 N N . ALA A 1 849 ? 45.801 25.419 -21.215 1.00 81.25 849 ALA A N 1
ATOM 6654 C CA . ALA A 1 849 ? 46.837 26.165 -20.506 1.00 81.25 849 ALA A CA 1
ATOM 6655 C C . ALA A 1 849 ? 46.308 26.825 -19.220 1.00 81.25 849 ALA A C 1
ATOM 6657 O O . ALA A 1 849 ? 46.991 26.811 -18.201 1.00 81.25 849 ALA A O 1
ATOM 6658 N N . LEU A 1 850 ? 45.088 27.373 -19.230 1.00 74.75 850 LEU A N 1
ATOM 6659 C CA . LEU A 1 850 ? 44.449 27.937 -18.032 1.00 74.75 850 LEU A CA 1
ATOM 6660 C C . LEU A 1 850 ? 44.073 26.851 -17.011 1.00 74.75 850 LEU A C 1
ATOM 6662 O O . LEU A 1 850 ? 44.134 27.083 -15.805 1.00 74.75 850 LEU A O 1
ATOM 6666 N N . ALA A 1 851 ? 43.716 25.658 -17.487 1.00 78.50 851 ALA A N 1
ATOM 6667 C CA . ALA A 1 851 ? 43.374 24.504 -16.667 1.00 78.50 851 ALA A CA 1
ATOM 6668 C C . ALA A 1 851 ? 44.600 23.691 -16.218 1.00 78.50 851 ALA A C 1
ATOM 6670 O O . ALA A 1 851 ? 44.444 22.785 -15.399 1.00 78.50 851 ALA A O 1
ATOM 6671 N N . SER A 1 852 ? 45.812 24.004 -16.696 1.00 83.81 852 SER A N 1
ATOM 6672 C CA . SER A 1 852 ? 47.016 23.196 -16.449 1.00 83.81 852 SER A CA 1
ATOM 6673 C C . SER A 1 852 ? 47.378 23.079 -14.968 1.00 83.81 852 SER A C 1
ATOM 6675 O O . SER A 1 852 ? 48.039 22.124 -14.571 1.00 83.81 852 SER A O 1
ATOM 6677 N N . GLY A 1 853 ? 46.900 24.009 -14.133 1.00 82.75 853 GLY A N 1
ATOM 6678 C CA . GLY A 1 853 ? 47.041 23.950 -12.678 1.00 82.75 853 GLY A CA 1
ATOM 6679 C C . GLY A 1 853 ? 46.405 22.711 -12.031 1.00 82.75 853 GLY A C 1
ATOM 6680 O O . GLY A 1 853 ? 46.765 22.377 -10.906 1.00 82.75 853 GLY A O 1
ATOM 6681 N N . ARG A 1 854 ? 45.501 22.005 -12.729 1.00 88.25 854 ARG A N 1
ATOM 6682 C CA . ARG A 1 854 ? 44.920 20.729 -12.271 1.00 88.25 854 ARG A CA 1
ATOM 6683 C C . ARG A 1 854 ? 45.843 19.528 -12.475 1.00 88.25 854 ARG A C 1
ATOM 6685 O O . ARG A 1 854 ? 45.564 18.464 -11.932 1.00 88.25 854 ARG A O 1
ATOM 6692 N N . TYR A 1 855 ? 46.893 19.671 -13.285 1.00 90.62 855 TYR A N 1
ATOM 6693 C CA . TYR A 1 855 ? 47.812 18.583 -13.598 1.00 90.62 855 TYR A CA 1
ATOM 6694 C C . TYR A 1 855 ? 49.013 18.559 -12.645 1.00 90.62 855 TYR A C 1
ATOM 6696 O O . TYR A 1 855 ? 49.445 19.611 -12.170 1.00 90.62 855 TYR A O 1
ATOM 6704 N N . PRO A 1 856 ? 49.586 17.373 -12.378 1.00 91.75 856 PRO A N 1
ATOM 6705 C CA . PRO A 1 856 ? 50.848 17.262 -11.659 1.00 91.75 856 PRO A CA 1
ATOM 6706 C C . PRO A 1 856 ? 52.022 17.962 -12.382 1.00 91.75 856 PRO A C 1
ATOM 6708 O O . PRO A 1 856 ? 52.047 17.984 -13.615 1.00 91.75 856 PRO A O 1
ATOM 6711 N N . PRO A 1 857 ? 53.036 18.451 -11.639 1.00 89.81 857 PRO A N 1
ATOM 6712 C CA . PRO A 1 857 ? 53.134 18.419 -10.180 1.00 89.81 857 PRO A CA 1
ATOM 6713 C C . PRO A 1 857 ? 52.247 19.478 -9.507 1.00 89.81 857 PRO A C 1
ATOM 6715 O O . PRO A 1 857 ? 52.142 20.620 -9.957 1.00 89.81 857 PRO A O 1
ATOM 6718 N N . TYR A 1 858 ? 51.624 19.092 -8.394 1.00 91.88 858 TYR A N 1
ATOM 6719 C CA . TYR A 1 858 ? 50.765 19.983 -7.617 1.00 91.88 858 TYR A CA 1
ATOM 6720 C C . TYR A 1 858 ? 51.592 21.016 -6.837 1.00 91.88 858 TYR A C 1
ATOM 6722 O O . TYR A 1 858 ? 52.686 20.717 -6.361 1.00 91.88 858 TYR A O 1
ATOM 6730 N N . SER A 1 859 ? 51.064 22.236 -6.698 1.00 92.19 859 SER A N 1
ATOM 6731 C CA . SER A 1 859 ? 51.680 23.324 -5.926 1.00 92.19 859 SER A CA 1
ATOM 6732 C C . SER A 1 859 ? 50.616 24.163 -5.219 1.00 92.19 859 SER A C 1
ATOM 6734 O O . SER A 1 859 ? 49.501 24.293 -5.729 1.00 92.19 859 SER A O 1
ATOM 6736 N N . ASP A 1 860 ? 50.966 24.795 -4.096 1.00 93.31 860 ASP A N 1
ATOM 6737 C CA . ASP A 1 860 ? 50.042 25.652 -3.331 1.00 93.31 860 ASP A CA 1
ATOM 6738 C C . ASP A 1 860 ? 49.507 26.833 -4.153 1.00 93.31 860 ASP A C 1
ATOM 6740 O O . ASP A 1 860 ? 48.368 27.272 -3.979 1.00 93.31 860 ASP A O 1
ATOM 6744 N N . LYS A 1 861 ? 50.303 27.316 -5.114 1.00 88.75 861 LYS A N 1
ATOM 6745 C CA . LYS A 1 861 ? 49.885 28.346 -6.070 1.00 88.75 861 LYS A CA 1
ATOM 6746 C C . LYS A 1 861 ? 48.748 27.851 -6.967 1.00 88.75 861 LYS A C 1
ATOM 6748 O O . LYS A 1 861 ? 47.744 28.546 -7.120 1.00 88.75 861 LYS A O 1
ATOM 6753 N N . ASN A 1 862 ? 48.898 26.660 -7.547 1.00 87.19 862 ASN A N 1
ATOM 6754 C CA . ASN A 1 862 ? 47.870 26.060 -8.399 1.00 87.19 862 ASN A CA 1
ATOM 6755 C C . ASN A 1 862 ? 46.622 25.690 -7.585 1.00 87.19 862 ASN A C 1
ATOM 6757 O O . ASN A 1 862 ? 45.507 25.921 -8.049 1.00 87.19 862 ASN A O 1
ATOM 6761 N N . LEU A 1 863 ? 46.806 25.193 -6.356 1.00 89.44 863 LEU A N 1
ATOM 6762 C CA . LEU A 1 863 ? 45.721 24.918 -5.413 1.00 89.44 863 LEU A CA 1
ATOM 6763 C C . LEU A 1 863 ? 44.898 26.182 -5.129 1.00 89.44 863 LEU A C 1
ATOM 6765 O O . LEU A 1 863 ? 43.683 26.170 -5.306 1.00 89.44 863 LEU A O 1
ATOM 6769 N N . SER A 1 864 ? 45.559 27.284 -4.766 1.00 88.00 864 SER A N 1
ATOM 6770 C CA . SER A 1 864 ? 44.898 28.564 -4.470 1.00 88.00 864 SER A CA 1
ATOM 6771 C C . SER A 1 864 ? 44.126 29.101 -5.680 1.00 88.00 864 SER A C 1
ATOM 6773 O O . SER A 1 864 ? 42.996 29.569 -5.552 1.00 88.00 864 SER A O 1
ATOM 6775 N N . PHE A 1 865 ? 44.706 29.002 -6.880 1.00 84.94 865 PHE A N 1
ATOM 6776 C CA . PHE A 1 865 ? 44.050 29.422 -8.119 1.00 84.94 865 PHE A CA 1
ATOM 6777 C C . PHE A 1 865 ? 42.790 28.597 -8.428 1.00 84.94 865 PHE A C 1
ATOM 6779 O O . PHE A 1 865 ? 41.735 29.166 -8.715 1.00 84.94 865 PHE A O 1
ATOM 6786 N N . LEU A 1 866 ? 42.865 27.267 -8.320 1.00 84.50 866 LEU A N 1
ATOM 6787 C CA . LEU A 1 866 ? 41.708 26.393 -8.532 1.00 84.50 866 LEU A CA 1
ATOM 6788 C C . LEU A 1 866 ? 40.626 26.607 -7.469 1.00 84.50 866 LEU A C 1
ATOM 6790 O O . LEU A 1 866 ? 39.447 26.649 -7.814 1.00 84.50 866 LEU A O 1
ATOM 6794 N N . GLN A 1 867 ? 41.001 26.828 -6.205 1.00 85.81 867 GLN A N 1
ATOM 6795 C CA . GLN A 1 867 ? 40.054 27.182 -5.142 1.00 85.81 867 GLN A CA 1
ATOM 6796 C C . GLN A 1 867 ? 39.279 28.465 -5.472 1.00 85.81 867 GLN A C 1
ATOM 6798 O O . GLN A 1 867 ? 38.069 28.514 -5.263 1.00 85.81 867 GLN A O 1
ATOM 6803 N N . ILE A 1 868 ? 39.932 29.477 -6.054 1.00 84.38 868 ILE A N 1
ATOM 6804 C CA . ILE A 1 868 ? 39.272 30.720 -6.488 1.00 84.38 868 ILE A CA 1
ATOM 6805 C C . ILE A 1 868 ? 38.276 30.471 -7.631 1.00 84.38 868 ILE A C 1
ATOM 6807 O O . ILE A 1 868 ? 37.209 31.093 -7.644 1.00 84.38 868 ILE A O 1
ATOM 6811 N N . LEU A 1 869 ? 38.612 29.590 -8.581 1.00 81.00 869 LEU A N 1
ATOM 6812 C CA . LEU A 1 869 ? 37.745 29.239 -9.715 1.00 81.00 869 LEU A CA 1
ATOM 6813 C C . LEU A 1 869 ? 36.557 28.351 -9.316 1.00 81.00 869 LEU A C 1
ATOM 6815 O O . LEU A 1 869 ? 35.490 28.464 -9.916 1.00 81.00 869 LEU A O 1
ATOM 6819 N N . MET A 1 870 ? 36.737 27.478 -8.322 1.00 82.12 870 MET A N 1
ATOM 6820 C CA . MET A 1 870 ? 35.709 26.560 -7.812 1.00 82.12 870 MET A CA 1
ATOM 6821 C C . MET A 1 870 ? 34.844 27.170 -6.700 1.00 82.12 870 MET A C 1
ATOM 6823 O O . MET A 1 870 ? 33.836 26.578 -6.314 1.00 82.12 870 MET A O 1
ATOM 6827 N N . ALA A 1 871 ? 35.227 28.330 -6.161 1.00 82.56 871 ALA A N 1
ATOM 6828 C CA . ALA A 1 871 ? 34.474 29.002 -5.113 1.00 82.56 871 ALA A CA 1
ATOM 6829 C C . ALA A 1 871 ? 33.059 29.352 -5.597 1.00 82.56 871 ALA A C 1
ATOM 6831 O O . ALA A 1 871 ? 32.883 30.146 -6.525 1.00 82.56 871 ALA A O 1
ATOM 6832 N N . LYS A 1 872 ? 32.041 28.804 -4.923 1.00 75.00 872 LYS A N 1
ATOM 6833 C CA . LYS A 1 872 ? 30.646 29.205 -5.129 1.00 75.00 872 LYS A CA 1
ATOM 6834 C C . LYS A 1 872 ? 30.459 30.621 -4.601 1.00 75.00 872 LYS A C 1
ATOM 6836 O O . LYS A 1 872 ? 30.748 30.896 -3.438 1.00 75.00 872 LYS A O 1
ATOM 6841 N N . ARG A 1 873 ? 29.981 31.519 -5.457 1.00 72.19 873 ARG A N 1
ATOM 6842 C CA . ARG A 1 873 ? 29.672 32.904 -5.095 1.00 72.19 873 ARG A CA 1
ATOM 6843 C C . ARG A 1 873 ? 28.157 33.084 -5.128 1.00 72.19 873 ARG A C 1
ATOM 6845 O O . ARG A 1 873 ? 27.527 32.502 -6.009 1.00 72.19 873 ARG A O 1
ATOM 6852 N N . PRO A 1 874 ? 27.568 33.845 -4.193 1.00 65.88 874 PRO A N 1
ATOM 6853 C CA . PRO A 1 874 ? 26.170 34.224 -4.314 1.00 65.88 874 PRO A CA 1
ATOM 6854 C C . PRO A 1 874 ? 25.974 35.001 -5.618 1.00 65.88 874 PRO A C 1
ATOM 6856 O O . PRO A 1 874 ? 26.838 35.795 -6.006 1.00 65.88 874 PRO A O 1
ATOM 6859 N N . ASP A 1 875 ? 24.846 34.765 -6.286 1.00 62.88 875 ASP A N 1
ATOM 6860 C CA . ASP A 1 875 ? 24.455 35.556 -7.447 1.00 62.88 875 ASP A CA 1
ATOM 6861 C C . ASP A 1 875 ? 24.465 37.036 -7.063 1.00 62.88 875 ASP A C 1
ATOM 6863 O O . ASP A 1 875 ? 23.796 37.448 -6.114 1.00 62.88 875 ASP A O 1
ATOM 6867 N N . ILE A 1 876 ? 25.235 37.851 -7.787 1.00 63.72 876 ILE A N 1
ATOM 6868 C CA . ILE A 1 876 ? 25.219 39.299 -7.579 1.00 63.72 876 ILE A CA 1
ATOM 6869 C C . ILE A 1 876 ? 23.847 39.803 -8.057 1.00 63.72 876 ILE A C 1
ATOM 6871 O O . ILE A 1 876 ? 23.535 39.658 -9.250 1.00 63.72 876 ILE A O 1
ATOM 6875 N N . PRO A 1 877 ? 23.015 40.398 -7.177 1.00 56.12 877 PRO A N 1
ATOM 6876 C CA . PRO A 1 877 ? 21.697 40.884 -7.559 1.00 56.12 877 PRO A CA 1
ATOM 6877 C C . PRO A 1 877 ? 21.805 41.852 -8.740 1.00 56.12 877 PRO A C 1
ATOM 6879 O O . PRO A 1 877 ? 22.529 42.841 -8.692 1.00 56.12 877 PRO A O 1
ATOM 6882 N N . GLY A 1 878 ? 21.097 41.550 -9.828 1.00 59.09 878 GLY A N 1
ATOM 6883 C CA . GLY A 1 878 ? 21.015 42.418 -11.004 1.00 59.09 878 GLY A CA 1
ATOM 6884 C C . GLY A 1 878 ? 22.075 42.203 -12.091 1.00 59.09 878 GLY A C 1
ATOM 6885 O O . GLY A 1 878 ? 21.908 42.736 -13.186 1.00 59.09 878 GLY A O 1
ATOM 6886 N N . ILE A 1 879 ? 23.095 41.360 -11.880 1.00 65.50 879 ILE A N 1
ATOM 6887 C CA . ILE A 1 879 ? 24.130 41.105 -12.903 1.00 65.50 879 ILE A CA 1
ATOM 6888 C C . ILE A 1 879 ? 23.564 40.410 -14.154 1.00 65.50 879 ILE A C 1
ATOM 6890 O O . ILE A 1 879 ? 24.033 40.643 -15.264 1.00 65.50 879 ILE A O 1
ATOM 6894 N N . LYS A 1 880 ? 22.475 39.643 -14.000 1.00 57.72 880 LYS A N 1
ATOM 6895 C CA . LYS A 1 880 ? 21.701 39.066 -15.114 1.00 57.72 880 LYS A CA 1
ATOM 6896 C C . LYS A 1 880 ? 21.094 40.120 -16.050 1.00 57.72 880 LYS A C 1
ATOM 6898 O O . LYS A 1 880 ? 20.819 39.822 -17.205 1.00 57.72 880 LYS A O 1
ATOM 6903 N N . TYR A 1 881 ? 20.908 41.352 -15.568 1.00 67.19 881 TYR A N 1
ATOM 6904 C CA . TYR A 1 881 ? 20.432 42.483 -16.367 1.00 67.19 881 TYR A CA 1
ATOM 6905 C C . TYR A 1 881 ? 21.571 43.306 -16.972 1.00 67.19 881 TYR A C 1
ATOM 6907 O O . TYR A 1 881 ? 21.311 44.160 -17.813 1.00 67.19 881 TYR A O 1
ATOM 6915 N N . PHE A 1 882 ? 22.829 43.046 -16.602 1.00 73.19 882 PHE A N 1
ATOM 6916 C CA . PHE A 1 882 ? 23.987 43.771 -17.122 1.00 73.19 882 PHE A CA 1
ATOM 6917 C C . PHE A 1 882 ? 24.119 43.691 -18.655 1.00 73.19 882 PHE A C 1
ATOM 6919 O O . PHE A 1 882 ? 24.327 44.737 -19.265 1.00 73.19 882 PHE A O 1
ATOM 6926 N N . PRO A 1 883 ? 23.910 42.534 -19.323 1.00 65.94 883 PRO A N 1
ATOM 6927 C CA . PRO A 1 883 ? 23.903 42.477 -20.787 1.00 65.94 883 PRO A CA 1
ATOM 6928 C C . PRO A 1 883 ? 22.780 43.318 -21.408 1.00 65.94 883 PRO A C 1
ATOM 6930 O O . PRO A 1 883 ? 22.981 43.943 -22.445 1.00 65.94 883 PRO A O 1
ATOM 6933 N N . HIS A 1 884 ? 21.611 43.376 -20.758 1.00 74.75 884 HIS A N 1
ATOM 6934 C CA . HIS A 1 884 ? 20.477 44.190 -21.202 1.00 74.75 884 HIS A CA 1
ATOM 6935 C C . HIS A 1 884 ? 20.746 45.692 -21.020 1.00 74.75 884 HIS A C 1
ATOM 6937 O O . HIS A 1 884 ? 20.470 46.471 -21.927 1.00 74.75 884 HIS A O 1
ATOM 6943 N N . LEU A 1 885 ? 21.353 46.092 -19.898 1.00 74.69 885 LEU A N 1
ATOM 6944 C CA . LEU A 1 885 ? 21.820 47.458 -19.632 1.00 74.69 885 LEU A CA 1
ATOM 6945 C C . LEU A 1 885 ? 22.922 47.889 -20.608 1.00 74.69 885 LEU A C 1
ATOM 6947 O O . LEU A 1 885 ? 22.891 49.011 -21.106 1.00 74.69 885 LEU A O 1
ATOM 6951 N N . LEU A 1 886 ? 23.863 46.995 -20.922 1.00 75.94 886 LEU A N 1
ATOM 6952 C CA . LEU A 1 886 ? 24.929 47.243 -21.892 1.00 75.94 886 LEU A CA 1
ATOM 6953 C C . LEU A 1 886 ? 24.362 47.409 -23.309 1.00 75.94 886 LEU A C 1
ATOM 6955 O O . LEU A 1 886 ? 24.718 48.359 -23.999 1.00 75.94 886 LEU A O 1
ATOM 6959 N N . ALA A 1 887 ? 23.450 46.527 -23.732 1.00 75.88 887 ALA A N 1
ATOM 6960 C CA . ALA A 1 887 ? 22.783 46.619 -25.031 1.00 75.88 887 ALA A CA 1
ATOM 6961 C C . ALA A 1 887 ? 21.934 47.895 -25.153 1.00 75.88 887 ALA A C 1
ATOM 6963 O O . ALA A 1 887 ? 21.977 48.570 -26.180 1.00 75.88 887 ALA A O 1
ATOM 6964 N N . PHE A 1 888 ? 21.215 48.263 -24.090 1.00 81.25 888 PHE A N 1
ATOM 6965 C CA . PHE A 1 888 ? 20.467 49.516 -24.016 1.00 81.25 888 PHE A CA 1
ATOM 6966 C C . PHE A 1 888 ? 21.393 50.739 -24.109 1.00 81.25 888 PHE A C 1
ATOM 6968 O O . PHE A 1 888 ? 21.148 51.637 -24.912 1.00 81.25 888 PHE A O 1
ATOM 6975 N N . GLY A 1 889 ? 22.502 50.746 -23.363 1.00 86.19 889 GLY A N 1
ATOM 6976 C CA . GLY A 1 889 ? 23.506 51.812 -23.413 1.00 86.19 889 GLY A CA 1
ATOM 6977 C C . GLY A 1 889 ? 24.178 51.948 -24.784 1.00 86.19 889 GLY A C 1
ATOM 6978 O O . GLY A 1 889 ? 24.332 53.060 -25.285 1.00 86.19 889 GLY A O 1
ATOM 6979 N N . LEU A 1 890 ? 24.513 50.828 -25.432 1.00 84.69 890 LEU A N 1
ATOM 6980 C CA . LEU A 1 890 ? 25.030 50.806 -26.806 1.00 84.69 890 LEU A CA 1
ATOM 6981 C C . LEU A 1 890 ? 24.001 51.340 -27.816 1.00 84.69 890 LEU A C 1
ATOM 6983 O O . LEU A 1 890 ? 24.375 52.075 -28.727 1.00 84.69 890 LEU A O 1
ATOM 6987 N N . GLY A 1 891 ? 22.713 51.030 -27.636 1.00 84.88 891 GLY A N 1
ATOM 6988 C CA . GLY A 1 891 ? 21.626 51.574 -28.457 1.00 84.88 891 GLY A CA 1
ATOM 6989 C C . GLY A 1 891 ? 21.464 53.092 -28.314 1.00 84.88 891 GLY A C 1
ATOM 6990 O O . GLY A 1 891 ? 21.302 53.794 -29.315 1.00 84.88 891 GLY A O 1
ATOM 6991 N N . ILE A 1 892 ? 21.580 53.620 -27.090 1.00 88.12 892 ILE A N 1
ATOM 6992 C CA . ILE A 1 892 ? 21.588 55.071 -26.833 1.00 88.12 892 ILE A CA 1
ATOM 6993 C C . ILE A 1 892 ? 22.792 55.729 -27.509 1.00 88.12 892 ILE A C 1
ATOM 6995 O O . ILE A 1 892 ? 22.622 56.730 -28.204 1.00 88.12 892 ILE A O 1
ATOM 6999 N N . LEU A 1 893 ? 23.993 55.164 -27.344 1.00 87.44 893 LEU A N 1
ATOM 7000 C CA . LEU A 1 893 ? 25.215 55.675 -27.970 1.00 87.44 893 LEU A CA 1
ATOM 7001 C C . LEU A 1 893 ? 25.089 55.722 -29.495 1.00 87.44 893 LEU A C 1
ATOM 7003 O O . LEU A 1 893 ? 25.359 56.763 -30.084 1.00 87.44 893 LEU A O 1
ATOM 7007 N N . ALA A 1 894 ? 24.606 54.647 -30.123 1.00 86.75 894 ALA A N 1
ATOM 7008 C CA . ALA A 1 894 ? 24.374 54.605 -31.565 1.00 86.75 894 ALA A CA 1
ATOM 7009 C C . ALA A 1 894 ? 23.366 55.675 -32.022 1.00 86.75 894 ALA A C 1
ATOM 7011 O O . ALA A 1 894 ? 23.600 56.360 -33.015 1.00 86.75 894 ALA A O 1
ATOM 7012 N N . THR A 1 895 ? 22.281 55.871 -31.268 1.00 85.69 895 THR A N 1
ATOM 7013 C CA . THR A 1 895 ? 21.260 56.889 -31.568 1.00 85.69 895 THR A CA 1
ATOM 7014 C C . THR A 1 895 ? 21.831 58.304 -31.467 1.00 85.69 895 THR A C 1
ATOM 7016 O O . THR A 1 895 ? 21.622 59.121 -32.361 1.00 85.69 895 THR A O 1
ATOM 7019 N N . TYR A 1 896 ? 22.609 58.595 -30.421 1.00 87.19 896 TYR A N 1
ATOM 7020 C CA . TYR A 1 896 ? 23.290 59.883 -30.273 1.00 87.19 896 TYR A CA 1
ATOM 7021 C C . TYR A 1 896 ? 24.346 60.110 -31.356 1.00 87.19 896 TYR A C 1
ATOM 7023 O O . TYR A 1 896 ? 24.452 61.221 -31.866 1.00 87.19 896 TYR A O 1
ATOM 7031 N N . SER A 1 897 ? 25.095 59.077 -31.753 1.00 83.19 897 SER A N 1
ATOM 7032 C CA . SER A 1 897 ? 26.033 59.170 -32.875 1.00 83.19 897 SER A CA 1
ATOM 7033 C C . SER A 1 897 ? 25.319 59.510 -34.186 1.00 83.19 897 SER A C 1
ATOM 7035 O O . SER A 1 897 ? 25.801 60.364 -34.923 1.00 83.19 897 SER A O 1
ATOM 7037 N N . VAL A 1 898 ? 24.149 58.916 -34.452 1.00 86.25 898 VAL A N 1
ATOM 7038 C CA . VAL A 1 898 ? 23.322 59.247 -35.626 1.00 86.25 898 VAL A CA 1
ATOM 7039 C C . VAL A 1 898 ? 22.787 60.679 -35.549 1.00 86.25 898 VAL A C 1
ATOM 7041 O O . VAL A 1 898 ? 22.873 61.403 -36.533 1.00 86.25 898 VAL A O 1
ATOM 7044 N N . LEU A 1 899 ? 22.295 61.125 -34.390 1.00 82.75 899 LEU A N 1
ATOM 7045 C CA . LEU A 1 899 ? 21.808 62.499 -34.209 1.00 82.75 899 LEU A CA 1
ATOM 7046 C C . LEU A 1 899 ? 22.919 63.545 -34.380 1.00 82.75 899 LEU A C 1
ATOM 7048 O O . LEU A 1 899 ? 22.689 64.583 -34.994 1.00 82.75 899 LEU A O 1
ATOM 7052 N N . ILE A 1 900 ? 24.125 63.275 -33.874 1.00 84.75 900 ILE A N 1
ATOM 7053 C CA . ILE A 1 900 ? 25.291 64.149 -34.068 1.00 84.75 900 ILE A CA 1
ATOM 7054 C C . ILE A 1 900 ? 25.692 64.183 -35.546 1.00 84.75 900 ILE A C 1
ATOM 7056 O O . ILE A 1 900 ? 25.945 65.261 -36.073 1.00 84.75 900 ILE A O 1
ATOM 7060 N N . LEU A 1 901 ? 25.705 63.035 -36.230 1.00 79.75 901 LEU A N 1
ATOM 7061 C CA . LEU A 1 901 ? 25.990 62.969 -37.666 1.00 79.75 901 LEU A CA 1
ATOM 7062 C C . LEU A 1 901 ? 24.961 63.750 -38.493 1.00 79.75 901 LEU A C 1
ATOM 7064 O O . LEU A 1 901 ? 25.360 64.506 -39.372 1.00 79.75 901 LEU A O 1
ATOM 7068 N N . LEU A 1 902 ? 23.667 63.630 -38.180 1.00 78.44 902 LEU A N 1
ATOM 7069 C CA . LEU A 1 902 ? 22.600 64.391 -38.840 1.00 78.44 902 LEU A CA 1
ATOM 7070 C C . LEU A 1 902 ? 22.734 65.899 -38.594 1.00 78.44 902 LEU A C 1
ATOM 7072 O O . LEU A 1 902 ? 22.577 66.682 -39.523 1.00 78.44 902 LEU A O 1
ATOM 7076 N N . LYS A 1 903 ? 23.104 66.309 -37.377 1.00 76.69 903 LYS A N 1
ATOM 7077 C CA . LYS A 1 903 ? 23.312 67.722 -37.040 1.00 76.69 903 LYS A CA 1
ATOM 7078 C C . LYS A 1 903 ? 24.543 68.323 -37.730 1.00 76.69 903 LYS A C 1
ATOM 7080 O O . LYS A 1 903 ? 24.484 69.442 -38.221 1.00 76.69 903 LYS A O 1
ATOM 7085 N N . ILE A 1 904 ? 25.632 67.559 -37.840 1.00 76.62 904 ILE A N 1
ATOM 7086 C CA . ILE A 1 904 ? 26.812 67.942 -38.636 1.00 76.62 904 ILE A CA 1
ATOM 7087 C C . ILE A 1 904 ? 26.455 68.030 -40.129 1.00 76.62 904 ILE A C 1
ATOM 7089 O O . ILE A 1 904 ? 27.043 68.825 -40.858 1.00 76.62 904 ILE A O 1
ATOM 7093 N N . GLN A 1 905 ? 25.502 67.225 -40.601 1.00 69.50 905 GLN A N 1
ATOM 7094 C CA . GLN A 1 905 ? 25.033 67.255 -41.985 1.00 69.50 905 GLN A CA 1
ATOM 7095 C C . GLN A 1 905 ? 24.114 68.458 -42.268 1.00 69.50 905 GLN A C 1
ATOM 7097 O O . GLN A 1 905 ? 24.179 69.009 -43.362 1.00 69.50 905 GLN A O 1
ATOM 7102 N N . GLU A 1 906 ? 23.321 68.904 -41.288 1.00 67.88 906 GLU A N 1
ATOM 7103 C CA . GLU A 1 906 ? 22.535 70.148 -41.354 1.00 67.88 906 GLU A CA 1
ATOM 7104 C C . GLU A 1 906 ? 23.398 71.415 -41.238 1.00 67.88 906 GLU A C 1
ATOM 7106 O O . GLU A 1 906 ? 23.072 72.413 -41.862 1.00 67.88 906 GLU A O 1
ATOM 7111 N N . GLU A 1 907 ? 24.506 71.393 -40.488 1.00 67.69 907 GLU A N 1
ATOM 7112 C CA . GLU A 1 907 ? 25.432 72.539 -40.373 1.00 67.69 907 GLU A CA 1
ATOM 7113 C C . GLU A 1 907 ? 26.392 72.682 -41.578 1.00 67.69 907 GLU A C 1
ATOM 7115 O O . GLU A 1 907 ? 27.051 73.712 -41.716 1.00 67.69 907 GLU A O 1
ATOM 7120 N N . ASN A 1 908 ? 26.477 71.670 -42.453 1.00 55.59 908 ASN A N 1
ATOM 7121 C CA . ASN A 1 908 ? 27.287 71.678 -43.685 1.00 55.59 908 ASN A CA 1
ATOM 7122 C C . ASN A 1 908 ? 26.463 71.888 -44.977 1.00 55.59 908 ASN A C 1
ATOM 7124 O O . ASN A 1 908 ? 27.027 71.819 -46.074 1.00 55.59 908 ASN A O 1
ATOM 7128 N N . HIS A 1 909 ? 25.156 72.134 -44.853 1.00 49.72 909 HIS A N 1
ATOM 7129 C CA . HIS A 1 909 ? 24.258 72.587 -45.920 1.00 49.72 909 HIS A CA 1
ATOM 7130 C C . HIS A 1 909 ? 23.842 74.035 -45.670 1.00 49.72 909 HIS A C 1
ATOM 7132 O O . HIS A 1 909 ? 23.625 74.743 -46.682 1.00 49.72 909 HIS A O 1
#

Radius of gyration: 37.71 Å; Cα contacts (8 Å, |Δi|>4): 1596; chains: 1; bounding box: 89×142×95 Å

Solvent-accessible surface area (backbone atoms only — not comparable to full-atom values): 49308 Å² total; per-residue (Å²): 103,59,68,58,52,50,48,46,56,73,68,42,86,66,47,54,57,34,48,73,71,69,72,50,75,50,68,57,71,66,15,50,52,40,25,75,38,47,72,40,65,35,34,23,44,22,46,42,20,72,42,77,47,31,34,64,90,80,70,42,74,31,63,69,52,35,57,76,65,69,49,75,80,83,30,57,48,50,74,40,56,20,41,42,87,70,44,41,35,53,40,87,81,69,81,46,67,47,76,40,38,57,48,69,35,63,66,34,19,25,38,53,41,70,63,41,81,47,63,40,31,34,33,35,42,25,39,55,30,33,38,39,38,30,24,46,32,82,46,74,48,89,58,92,63,58,41,44,46,31,36,37,42,29,52,83,93,46,57,32,17,22,36,35,35,56,42,74,59,41,36,51,52,56,51,49,35,37,76,72,64,69,40,93,50,80,87,48,48,38,59,41,31,66,72,43,97,62,30,75,71,31,35,40,36,79,11,86,80,15,36,51,54,73,72,63,36,68,67,16,49,52,47,79,44,56,84,50,95,84,58,48,68,45,23,53,49,26,16,46,51,49,37,49,37,51,53,52,48,52,44,50,54,50,49,58,74,77,44,92,60,77,74,66,44,37,40,38,28,27,74,59,60,74,31,62,52,50,45,40,50,42,6,18,68,71,64,24,39,26,36,35,43,69,51,56,61,33,30,61,49,13,48,51,52,50,30,30,45,69,73,58,76,37,92,46,73,70,64,52,58,74,68,64,55,72,66,50,74,30,69,47,40,69,68,58,30,59,66,42,50,65,55,52,55,51,42,56,52,51,45,60,70,39,45,63,86,83,60,88,96,49,91,74,76,82,75,76,79,74,78,77,81,70,77,84,79,81,85,86,81,88,79,90,86,90,79,89,86,87,85,87,83,81,89,85,81,88,86,82,91,83,87,86,85,85,86,75,76,80,76,78,60,57,64,63,52,52,51,54,28,40,50,45,43,73,74,42,66,36,68,44,67,67,48,24,53,48,48,49,51,29,53,50,49,48,54,64,74,43,43,66,59,53,42,50,19,43,28,70,41,28,43,40,26,66,67,54,42,42,59,74,26,48,47,52,35,52,49,48,44,52,50,46,65,74,42,46,71,67,73,60,47,70,43,71,65,90,70,52,74,77,46,60,91,42,49,53,36,33,40,66,41,41,59,38,37,32,38,39,38,20,35,49,75,54,50,60,28,61,42,51,43,60,49,47,17,31,34,65,29,28,32,22,37,41,37,31,43,23,57,81,20,45,52,43,32,50,48,51,56,67,48,48,63,78,58,42,60,66,68,42,46,46,70,47,82,48,54,72,68,49,51,53,60,51,51,73,50,89,48,47,30,39,39,38,40,44,55,47,72,59,46,51,54,50,50,59,42,29,57,78,71,69,30,52,64,32,34,42,25,28,38,60,6,45,29,39,43,58,90,70,46,64,61,73,62,49,41,51,37,50,49,48,37,21,43,51,66,28,8,42,40,52,54,16,55,34,34,38,36,23,36,66,71,51,48,56,53,44,55,57,52,42,56,55,52,50,36,72,75,30,42,96,53,50,85,76,28,69,80,47,29,28,46,70,42,69,70,61,36,58,57,51,58,63,38,65,73,49,39,46,74,79,39,62,75,53,69,38,80,92,66,27,37,65,42,69,22,34,30,33,83,40,53,82,84,31,69,58,57,73,51,60,64,61,34,30,54,37,43,36,36,75,32,92,47,71,68,55,44,43,53,58,52,68,76,48,75,30,12,20,28,38,30,41,35,57,72,49,66,66,62,55,50,51,51,69,73,66,55,68,48,30,40,72,31,74,70,44,54,62,61,64,75,76,36,52,90,44,70,45,33,18,36,70,64,1,15,37,56,48,23,47,52,64,35,25,34,52,65,35,34,44,77,45,79,41,80,48,77,73,98,43,69,67,58,51,61,72,51,44,55,79,42,83,83,80,48,72,69,34,50,53,52,51,50,64,43,68,53,87,69,80,82,62,88,65,58,89,47,44,66,57,54,50,52,51,50,50,50,50,51,52,50,51,53,50,53,51,52,52,50,56,52,60,76,74,108

InterPro domains:
  IPR012394 Aldehyde dehydrogenase NAD(P)-dependent [PTHR43570] (409-882)
  IPR015590 Aldehyde dehydrogenase domain [PF00171] (392-835)
  IPR016161 Aldehyde/histidinol dehydrogenase [SSF53720] (415-844)
  IPR016162 Aldehyde dehydrogenase, N-terminal [G3DSA:3.40.605.10] (422-836)
  IPR016163 Aldehyde dehydrogenase, C-terminal [G3DSA:3.40.309.10] (623-818)
  IPR018483 Carbohydrate kinase, FGGY, conserved site [PS00445] (222-242)
  IPR018484 Carbohydrate kinase FGGY, N-terminal [PF00370] (4-113)
  IPR018485 Carbohydrate kinase FGGY, C-terminal [PF02782] (122-308)
  IPR029510 Aldehyde dehydrogenase, glutamic acid active site [PS00687] (619-626)
  IPR043129 ATPase, nucleotide binding domain [SSF53067] (3-116)
  IPR043129 ATPase, nucleotide binding domain [SSF53067] (115-356)

Secondary structure (DSSP, 8-state):
-HHHHHHHHHHSTTHHHHHHTT------HHHHHHHHHHS--EEEHHHHHTTSSEETTTTEE-HHHHHHTT--STTSPEEE-SEEEEEE--HHHHSS--EEEE---HHHHHHHHTT--STT-EEEEESSSEEEEEEEETS----SSSPEEEEEEEETTEEEEEEEEEE--SHHHHHHHHHTTS-S-GGGHHHHHHTSSS-TT-EEE--BTBB-TTT-BTT---EEE---TT--HHHHHHHHHHHHHHHHHHHHHHHHHH------EEEEESGGGG-HHHHHHHHHHHTSEEEEES-S-HHHHHHHHHHHHHTTSSSSHHHHHTT--EEEEEPP-HHHHHHHHHHHHHHHHHHHHH-----TTS---------------------------------------------------HHHHHHHHHHHHHTTTT-SHHHHHHHHHHHHHHHHHTHHHHHHHHHHHH---HHHHIIIIIHHHHHHHHHHHHHHHHHTSPB-----GGGTTSEEEEEEEE-SEEEEE--SSSTTHHHHHHHHHHHHHT-EEEEE--TTSHHHHHHHHHHHHHHS-TTTEEE----HHHHHHHHTS--SEEEEES-HHHHHHHHHHHHTTT--EEEE-----EEEE-TTS-HHHHHHHHHHHHHGGGG--TTS--EEEE-HHHHHHHHHHHHHHHHHHH-S-GGG-TT----SSHHHHHHHHHHTTSSEEEE---EETTTTEE--EEEES--TTSHHHHS---SSEEEEEE-SSHHHHHHHHHTSPPPSEEEEE-S-HHHHHHHHHH---SEEEES-SSGGGG-TTS-B---BTTEE--BSHHHHHHHTEEEEEEEE----HHHHHHHGGGSSSP-HHHHHHHHHHH---PPPTTGGGHHHHHHHHHHHHHHHHHHHHHHHHHHT-

Foldseek 3Di:
DLVVVLVCCVPPPPNVVCVVVVNAADDDPLQVVLCQFAVAREAEQQRQLVPVQQDPQVGGRNPVSCVVSVHDPVRYHHYDFQFAFSHWGDCVVPVDTHTDGGDHDLVLLLCQLLVLPDAQRWEWEQALKIKIKGKRFPDFFDDPQDWRWGWSGGDPPGTIIITIDIGNHGVVLVVVCCVVVLDVDLLCLLVLLVVDPALQLKAWDRQCQHGPTSVNFRQFDTDIDDDDPPGDSSSVSNNSLVNSLLSVLRVVQSVVVRDPHDHAEYEYAYDNVSRPNSQLLNCQQNVHKYWYWPHRSSSVSSRVVSNCCSVVVDVDSVVSVVVTHTDDIHGHDPVVNVVCVVVSVVNVVVRVVRGDDDDDPDPPPPPPPRPPPDDPDPDDDDDDDDDDDDDDDDDDDDDDDDDDDDDDPPPDDLQVLQVLLQVCVVVVVLVDQVQLLQQLVLLLVLCVVCVVLQLVLCCVQWLAFSVCSCPVARVLLNVLSVLLNVCLVVLQDWDFDDDFLLQPVWGKIWHWAFLEEEEEEADQLNQRRSQRNLVSLSSSSRYQYEYETACLSVSNLVVCQVRCVVRHDPSRYHYDYDHPVRVVSNLQYDDSEYEYEEALVVVVVSVVSCVVNVRHYWYQHADQAEAEAEDAFDLLLLLVQLLCLLQNSQNLDRQHNLEYEYAPVSVVSSLVNNQVVLCVQCNPDNVPRSNGIADSDLVLLVVLLQCLPQADWSDFQDADSVRNDGRQTEGEPGDCPTPSNPGRNSGNYYYYDYDDDLVRVLVSQQVDFAGQEYEYEHPDPVSVVCNVVRGHWNYYDYSHTPCVVSDQVDWRGTDGSSIDQTDHNSSSNSSRIDTDIDIGDDPDPVSCVLLVLVDPPHDPVSVVSVCVSPDDDPDDPCVVCVVVVVVVVVVVVVVVVVVVVVVVVVVVD

Organism: Apis cerana cerana (NCBI:txid94128)

Mean predicted aligned error: 17.53 Å

Sequence (909 aa):
MSLRLVWVLQHVPGLQEAMSDGNVLFGGIDSWLLYKFTGKHVTDISSASATGIFDPFIKCWSSSMINLLKLPHDIFPQVVETSGNFGSTPKDLFGVEIPILCSTTDQSASLFGSMCMQPGDLKITMGTGTFLNVNTGDIPHASVAGLYPLIAWQTGDELVYMAEGAWNETGGIIEWAKEISLIDQVAETANIANSVNDSDGVYFVPAFSGLHAPINDYRAAAGFIGLKPTTRKNHLVRALLESIVFGMLLLYETLCSETSFTYKRIRVDGGVSKNDFILQLLADLTGLEVERASSTEISILGIIFLTGLQCGVWKSKENIFKLRKVETIFMPNSENRERYRPIIAEWKRALQRLAWTKENGKKTEVKIEVGDLEEQQISPKEQNMKSKECQIDIESELDDPTVAQSNEKMIMDYASLVERTRNVFINGKTRSLKWRQTQLKQTLLMIQECKQEIISALASDLRKSKFESVIMEINIVEGEIKHLLMSLKEWSADEKPPKDMVNIMDRIEIKKDPYGVVLIIGPWNYPFQLIMAPLAGALAAGNCTIVKPSEVSSATAKLIADIIPKYLDQECIHVILGGISETTELLKQRFDYIFYTGSSSVGKIIHQAANKFLTPITLELGGKSPVYIDNTVDMDITVKRVLWGKCVNAGQTCIAPDYILCTEEIQNKFVTKAREILKDWYGNNPKESPDLSRIINEHHYQRLIKYLNNGRIVIGGDCDPNEKYISPTILVDVKSTDPVMQDEIFGPILPIINVNNAYEAIKFINNREKPLALYIFSTDENTISVFLNNTSSGNACVNDVIMHATVDSIPFGGVGNSGMGCYHGKYTYDTFVHKKGCLIKYFNKLEEALASGRYPPYSDKNLSFLQILMAKRPDIPGIKYFPHLLAFGLGILATYSVLILLKIQEENH

Nearest PDB structures (foldseek):
  4qgk-assembly1_B  TM=9.918E-01  e=1.841E-56  Homo sapiens
  1ad3-assembly1_B  TM=9.894E-01  e=4.404E-55  Rattus norvegicus
  4l2o-assembly1_B  TM=9.910E-01  e=8.569E-55  Homo sapiens
  8bb8-assembly1_A  TM=9.840E-01  e=1.226E-54  Homo sapiens
  2dpn-assembly1_B  TM=9.409E-01  e=5.889E-32  Thermus thermophilus